Protein 5JK9 (pdb70)

B-factor: mean 48.53, std 20.27, range [18.03, 159.56]

Radius of gyration: 44.11 Å; Cα contacts (8 Å, |Δi|>4): 2422; chains: 6; bounding box: 104×106×129 Å

Nearest PDB structures (foldseek):
  5jk9-assembly3_C  TM=1.004E+00  e=1.461E-53  Homo sapiens
  5jk9-assembly2_B  TM=9.729E-01  e=3.404E-48  Homo sapiens
  5jkc-assembly1_A  TM=9.799E-01  e=1.280E-47  Homo sapiens
  5jke-assembly1_A  TM=9.687E-01  e=9.037E-47  Homo sapiens
  5b5k-assembly1_A  TM=9.329E-01  e=1.264E-35  Mus musculus

Structure (mmCIF, N/CA/C/O backbone):
data_5JK9
#
_entry.id   5JK9
#
_cell.length_a   64.936
_cell.length_b   75.067
_cell.length_c   108.885
_cell.angle_alpha   77.65
_cell.angle_beta   79.11
_cell.angle_gamma   70.66
#
_symmetry.space_group_name_H-M   'P 1'
#
loop_
_entity.id
_entity.type
_entity.pdbx_description
1 polymer 'Izumo sperm-egg fusion protein 1'
2 non-polymer 2-acetamido-2-deoxy-beta-D-glucopyranose
3 water water
#
loop_
_atom_site.group_PDB
_atom_site.id
_atom_site.type_symbol
_atom_site.label_atom_id
_atom_site.label_alt_id
_atom_site.label_comp_id
_atom_site.label_asym_id
_atom_site.label_entity_id
_atom_site.label_seq_id
_atom_site.pdbx_PDB_ins_code
_atom_site.Cartn_x
_atom_site.Cartn_y
_atom_site.Cartn_z
_atom_site.occupancy
_atom_site.B_iso_or_equiv
_atom_site.auth_seq_id
_atom_site.auth_comp_id
_atom_site.auth_asym_id
_atom_site.auth_atom_id
_atom_site.pdbx_PDB_model_num
ATOM 1 N N . ARG A 1 1 ? -2.427 16.991 -16.585 1.00 64.16 18 ARG A N 1
ATOM 2 C CA . ARG A 1 1 ? -3.641 16.363 -17.217 1.00 67.31 18 ARG A CA 1
ATOM 3 C C . ARG A 1 1 ? -3.621 14.819 -17.224 1.00 66.50 18 ARG A C 1
ATOM 4 O O . ARG A 1 1 ? -2.923 14.201 -18.042 1.00 62.90 18 ARG A O 1
ATOM 12 N N . SER A 1 2 ? -4.448 14.219 -16.364 1.00 53.49 19 SER A N 1
ATOM 13 C CA . SER A 1 2 ? -4.274 12.831 -15.942 1.00 51.53 19 SER A CA 1
ATOM 14 C C . SER A 1 2 ? -5.617 12.160 -15.796 1.00 39.18 19 SER A C 1
ATOM 15 O O . SER A 1 2 ? -6.534 12.761 -15.262 1.00 40.04 19 SER A O 1
ATOM 18 N N . PRO A 1 3 ? -5.737 10.911 -16.237 1.00 33.08 20 PRO A N 1
ATOM 19 C CA . PRO A 1 3 ? -7.052 10.287 -16.117 1.00 31.48 20 PRO A CA 1
ATOM 20 C C . PRO A 1 3 ? -7.504 10.070 -14.680 1.00 27.29 20 PRO A C 1
ATOM 21 O O . PRO A 1 3 ? -6.684 9.890 -13.783 1.00 26.52 20 PRO A O 1
ATOM 25 N N . TRP A 1 4 ? -8.812 10.094 -14.489 1.00 28.46 21 TRP A N 1
ATOM 26 C CA . TRP A 1 4 ? -9.428 9.631 -13.256 1.00 30.39 21 TRP A CA 1
ATOM 27 C C . TRP A 1 4 ? -9.229 8.123 -13.187 1.00 27.34 21 TRP A C 1
ATOM 28 O O . TRP A 1 4 ? -9.730 7.365 -14.036 1.00 26.70 21 TRP A O 1
ATOM 39 N N . CYS A 1 5 ? -8.498 7.719 -12.152 1.00 27.13 22 CYS A N 1
ATOM 40 C CA . CYS A 1 5 ? -7.995 6.356 -11.989 1.00 31.78 22 CYS A CA 1
ATOM 41 C C . CYS A 1 5 ? -9.050 5.253 -12.003 1.00 29.01 22 CYS A C 1
ATOM 42 O O . CYS A 1 5 ? -8.761 4.101 -12.347 1.00 28.92 22 CYS A O 1
ATOM 45 N N . VAL A 1 6 ? -10.291 5.623 -11.705 1.00 29.56 23 VAL A N 1
ATOM 46 C CA . VAL A 1 6 ? -11.420 4.695 -11.737 1.00 28.52 23 VAL A CA 1
ATOM 47 C C . VAL A 1 6 ? -11.632 4.036 -13.076 1.00 30.54 23 VAL A C 1
ATOM 48 O O . VAL A 1 6 ? -12.168 2.955 -13.115 1.00 27.77 23 VAL A O 1
ATOM 52 N N . ILE A 1 7 ? -11.204 4.669 -14.166 1.00 30.11 24 ILE A N 1
ATOM 53 C CA . ILE A 1 7 ? -11.268 4.022 -15.447 1.00 36.24 24 ILE A CA 1
ATOM 54 C C . ILE A 1 7 ? -10.315 2.817 -15.580 1.00 36.05 24 ILE A C 1
ATOM 55 O O . ILE A 1 7 ? -10.452 2.029 -16.505 1.00 31.37 24 ILE A O 1
ATOM 60 N N . CYS A 1 8 ? -9.344 2.684 -14.682 1.00 36.46 25 CYS A N 1
ATOM 61 C CA . CYS A 1 8 ? -8.514 1.480 -14.631 1.00 36.36 25 CYS A CA 1
ATOM 62 C C . CYS A 1 8 ? -9.215 0.317 -14.003 1.00 37.54 25 CYS A C 1
ATOM 63 O O . CYS A 1 8 ? -8.628 -0.745 -13.949 1.00 33.76 25 CYS A O 1
ATOM 66 N N . ASP A 1 9 ? -10.449 0.499 -13.514 1.00 35.24 26 ASP A N 1
ATOM 67 C CA . ASP A 1 9 ? -11.271 -0.614 -13.020 1.00 32.59 26 ASP A CA 1
ATOM 68 C C . ASP A 1 9 ? -12.255 -1.112 -14.074 1.00 33.80 26 ASP A C 1
ATOM 69 O O . ASP A 1 9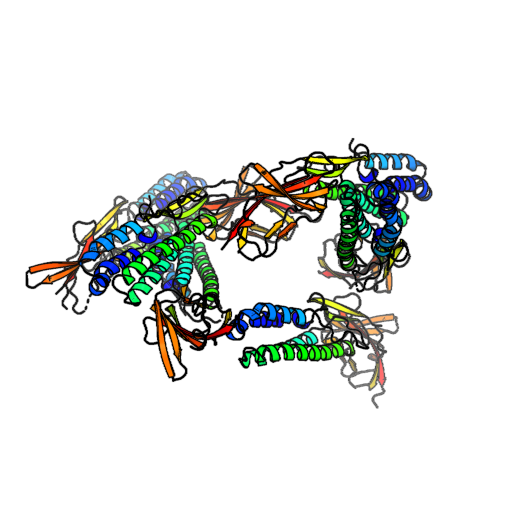 ? -13.081 -0.333 -14.564 1.00 32.12 26 ASP A O 1
ATOM 74 N N . PRO A 1 10 ? -12.202 -2.419 -14.410 1.00 35.10 27 PRO A N 1
ATOM 75 C CA . PRO A 1 10 ? -13.017 -2.882 -15.524 1.00 34.76 27 PRO A CA 1
ATOM 76 C C . PRO A 1 10 ? -14.515 -2.819 -15.278 1.00 33.90 27 PRO A C 1
ATOM 77 O O . PRO A 1 10 ? -15.281 -2.628 -16.211 1.00 32.70 27 PRO A O 1
ATOM 81 N N . SER A 1 11 ? -14.937 -3.032 -14.046 1.00 32.79 28 SER A N 1
ATOM 82 C CA . SER A 1 11 ? -16.356 -2.901 -13.730 1.00 34.31 28 SER A CA 1
ATOM 83 C C . SER A 1 11 ? -16.867 -1.484 -14.013 1.00 29.34 28 SER A C 1
ATOM 84 O O . SER A 1 11 ? -18.002 -1.325 -14.444 1.00 32.58 28 SER A O 1
ATOM 87 N N . VAL A 1 12 ? -16.041 -0.464 -13.758 1.00 29.27 29 VAL A N 1
ATOM 88 C CA . VAL A 1 12 ? -16.429 0.954 -14.029 1.00 29.17 29 VAL A CA 1
ATOM 89 C C . VAL A 1 12 ? -16.589 1.163 -15.514 1.00 29.00 29 VAL A C 1
ATOM 90 O O . VAL A 1 12 ? -17.598 1.721 -15.964 1.00 27.15 29 VAL A O 1
ATOM 94 N N . VAL A 1 13 ? -15.618 0.697 -16.301 1.00 30.49 30 VAL A N 1
ATOM 95 C CA . VAL A 1 13 ? -15.775 0.881 -17.772 1.00 29.68 30 VAL A CA 1
ATOM 96 C C . VAL A 1 13 ? -17.011 0.142 -18.284 1.00 28.78 30 VAL A C 1
ATOM 97 O O . VAL A 1 13 ? -17.756 0.684 -19.101 1.00 28.30 30 VAL A O 1
ATOM 101 N N . LEU A 1 14 ? -17.256 -1.067 -17.774 1.00 29.33 31 LEU A N 1
ATOM 102 C CA . LEU A 1 14 ? -18.489 -1.782 -18.136 1.00 32.98 31 LEU A CA 1
ATOM 103 C C . LEU A 1 14 ? -19.752 -1.010 -17.762 1.00 33.20 31 LEU A C 1
ATOM 104 O O . LEU A 1 14 ? -20.677 -0.920 -18.574 1.00 32.02 31 LEU A O 1
ATOM 109 N N . ALA A 1 15 ? -19.795 -0.442 -16.559 1.00 30.85 32 ALA A N 1
ATOM 110 C CA . ALA A 1 15 ? -21.003 0.264 -16.134 1.00 28.93 32 ALA A CA 1
ATOM 111 C C . ALA A 1 15 ? -21.155 1.506 -16.982 1.00 27.71 32 ALA A C 1
ATOM 112 O O . ALA A 1 15 ? -22.258 1.872 -17.339 1.00 27.14 32 ALA A O 1
ATOM 114 N N . LEU A 1 16 ? -20.050 2.162 -17.329 1.00 29.80 33 LEU A N 1
ATOM 115 C CA . LEU A 1 16 ? -20.169 3.330 -18.231 1.00 31.75 33 LEU A CA 1
ATOM 116 C C . LEU A 1 16 ? -20.667 2.951 -19.637 1.00 33.72 33 LEU A C 1
ATOM 117 O O . LEU A 1 16 ? -21.497 3.687 -20.231 1.00 26.58 33 LEU A O 1
ATOM 122 N N . LYS A 1 17 ? -20.220 1.796 -20.147 1.00 36.32 34 LYS A N 1
ATOM 123 C CA . LYS A 1 17 ? -20.637 1.375 -21.474 1.00 35.48 34 LYS A CA 1
ATOM 124 C C . LYS A 1 17 ? -22.077 0.993 -21.383 1.00 31.75 34 LYS A C 1
ATOM 125 O O . LYS A 1 17 ? -22.844 1.271 -22.307 1.00 30.10 34 LYS A O 1
ATOM 131 N N . SER A 1 18 ? -22.459 0.350 -20.284 1.00 30.48 35 SER A N 1
ATOM 132 C CA . SER A 1 18 ? -23.887 0.018 -20.092 1.00 33.08 35 SER A CA 1
ATOM 133 C C . SER A 1 18 ? -24.772 1.277 -20.001 1.00 34.52 35 SER A C 1
ATOM 134 O O . SER A 1 18 ? -25.879 1.320 -20.573 1.00 37.82 35 SER A O 1
ATOM 137 N N . LEU A 1 19 ? -24.275 2.329 -19.353 1.00 34.47 36 LEU A N 1
ATOM 138 C CA . LEU A 1 19 ? -25.035 3.594 -19.285 1.00 36.40 36 LEU A CA 1
ATOM 139 C C . LEU A 1 19 ? -25.377 4.064 -20.706 1.00 32.06 36 LEU A C 1
ATOM 140 O O . LEU A 1 19 ? -26.528 4.362 -21.032 1.00 31.81 36 LEU A O 1
ATOM 145 N N . GLU A 1 20 ? -24.365 4.064 -21.555 1.00 33.83 37 GLU A N 1
ATOM 146 C CA . GLU A 1 20 ? -24.507 4.490 -22.947 1.00 38.70 37 GLU A CA 1
ATOM 147 C C . GLU A 1 20 ? -25.446 3.672 -23.811 1.00 40.07 37 GLU A C 1
ATOM 148 O O . GLU A 1 20 ? -26.316 4.228 -24.467 1.00 44.81 37 GLU A O 1
ATOM 154 N N . LYS A 1 21 ? -25.244 2.355 -23.838 1.00 48.21 38 LYS A N 1
ATOM 155 C CA . LYS A 1 21 ? -26.031 1.475 -24.714 1.00 48.27 38 LYS A CA 1
ATOM 156 C C . LYS A 1 21 ? -27.385 1.094 -24.134 1.00 43.60 38 LYS A C 1
ATOM 157 O O . LYS A 1 21 ? -28.335 1.031 -24.880 1.00 46.97 38 LYS A O 1
ATOM 163 N N . ASP A 1 22 ? -27.454 0.789 -22.837 1.00 35.86 39 ASP A N 1
ATOM 164 C CA . ASP A 1 22 ? -28.692 0.336 -22.193 1.00 37.27 39 ASP A CA 1
ATOM 165 C C . ASP A 1 22 ? -29.527 1.435 -21.543 1.00 38.57 39 ASP A C 1
ATOM 166 O O . ASP A 1 22 ? -30.741 1.340 -21.566 1.00 35.35 39 ASP A O 1
ATOM 171 N N . TYR A 1 23 ? -28.916 2.438 -20.910 1.00 37.32 40 TYR A N 1
ATOM 172 C CA . TYR A 1 23 ? -29.720 3.430 -20.174 1.00 33.87 40 TYR A CA 1
ATOM 173 C C . TYR A 1 23 ? -30.168 4.597 -21.044 1.00 29.38 40 TYR A C 1
ATOM 174 O O . TYR A 1 23 ? -31.331 4.995 -21.011 1.00 33.03 40 TYR A O 1
ATOM 183 N N . LEU A 1 24 ? -29.254 5.165 -21.814 1.00 31.49 41 LEU A N 1
ATOM 184 C CA . LEU A 1 24 ? -29.613 6.337 -22.627 1.00 32.67 41 LEU A CA 1
ATOM 185 C C . LEU A 1 24 ? -30.853 6.226 -23.539 1.00 36.37 41 LEU A C 1
ATOM 186 O O . LEU A 1 24 ? -31.635 7.190 -23.609 1.00 37.95 41 LEU A O 1
ATOM 191 N N . PRO A 1 25 ? -31.067 5.069 -24.210 1.00 38.85 42 PRO A N 1
ATOM 192 C CA . PRO A 1 25 ? -32.236 5.014 -25.135 1.00 42.26 42 PRO A CA 1
ATOM 193 C C . PRO A 1 25 ? -33.618 5.372 -24.552 1.00 39.18 42 PRO A C 1
ATOM 194 O O . PRO A 1 25 ? -34.327 6.198 -25.117 1.00 52.80 42 PRO A O 1
ATOM 198 N N . GLY A 1 26 ? -33.995 4.775 -23.434 1.00 38.08 43 GLY A N 1
ATOM 199 C CA . GLY A 1 26 ? -35.241 5.148 -22.807 1.00 38.30 43 GLY A CA 1
ATOM 200 C C . GLY A 1 26 ? -35.192 6.312 -21.828 1.00 39.37 43 GLY A C 1
ATOM 201 O O . GLY A 1 26 ? -36.191 6.566 -21.165 1.00 41.55 43 GLY A O 1
ATOM 202 N N . HIS A 1 27 ? -34.053 6.991 -21.641 1.00 36.40 44 HIS A N 1
ATOM 203 C CA . HIS A 1 27 ? -33.971 7.994 -20.535 1.00 37.99 44 HIS A CA 1
ATOM 204 C C . HIS A 1 27 ? -33.437 9.376 -20.943 1.00 37.64 44 HIS A C 1
ATOM 205 O O . HIS A 1 27 ? -33.498 10.309 -20.154 1.00 41.80 44 HIS A O 1
ATOM 212 N N . LEU A 1 28 ? -32.939 9.502 -22.168 1.00 33.84 45 LEU A N 1
ATOM 213 C CA . LEU A 1 28 ? -32.496 10.763 -22.709 1.00 35.60 45 LEU A CA 1
ATOM 214 C C . LEU A 1 28 ? -32.857 10.796 -24.187 1.00 39.01 45 LEU A C 1
ATOM 215 O O . LEU A 1 28 ? -32.653 9.811 -24.888 1.00 38.69 45 LEU A O 1
ATOM 220 N N . ASP A 1 29 ? -33.351 11.923 -24.682 1.00 43.93 46 ASP A N 1
ATOM 221 C CA . ASP A 1 29 ? -33.551 12.083 -26.139 1.00 43.62 46 ASP A CA 1
ATOM 222 C C . ASP A 1 29 ? -32.289 11.711 -26.945 1.00 42.15 46 ASP A C 1
ATOM 223 O O . ASP A 1 29 ? -31.173 12.115 -26.604 1.00 34.96 46 ASP A O 1
ATOM 228 N N . ALA A 1 30 ? -32.483 10.949 -28.019 1.00 40.00 47 ALA A N 1
ATOM 229 C CA . ALA A 1 30 ? -31.405 10.517 -28.942 1.00 42.72 47 ALA A CA 1
ATOM 230 C C . ALA A 1 30 ? -30.424 11.609 -29.392 1.00 39.00 47 ALA A C 1
ATOM 231 O O . ALA A 1 30 ? -29.219 11.374 -29.492 1.00 39.37 47 ALA A O 1
ATOM 233 N N . LYS A 1 31 ? -30.942 12.797 -29.668 1.00 39.00 48 LYS A N 1
ATOM 234 C CA . LYS A 1 31 ? -30.097 13.894 -30.127 1.00 44.24 48 LYS A CA 1
ATOM 235 C C . LYS A 1 31 ? -29.056 14.361 -29.111 1.00 44.02 48 LYS A C 1
ATOM 236 O O . LYS A 1 31 ? -28.180 15.136 -29.463 1.00 34.52 48 LYS A O 1
ATOM 242 N N . HIS A 1 32 ? -29.177 13.944 -27.850 1.00 38.53 49 HIS A N 1
ATOM 243 C CA . HIS A 1 32 ? -28.151 14.262 -26.834 1.00 38.12 49 HIS A CA 1
ATOM 244 C C . HIS A 1 32 ? -27.185 13.140 -26.483 1.00 40.44 49 HIS A C 1
ATOM 245 O O . HIS A 1 32 ? -26.314 13.346 -25.655 1.00 36.20 49 HIS A O 1
ATOM 252 N N . HIS A 1 33 ? -27.344 11.957 -27.059 1.00 34.51 50 HIS A N 1
ATOM 253 C CA . HIS A 1 33 ? -26.579 10.807 -26.582 1.00 40.16 50 HIS A CA 1
ATOM 254 C C . HIS A 1 33 ? -25.095 11.024 -26.801 1.00 41.07 50 HIS A C 1
ATOM 255 O O . HIS A 1 33 ? -24.274 10.733 -25.930 1.00 39.06 50 HIS A O 1
ATOM 262 N N . LYS A 1 34 ? -24.749 11.505 -27.985 1.00 37.67 51 LYS A N 1
ATOM 263 C CA . LYS A 1 34 ? -23.350 11.648 -28.356 1.00 43.33 51 LYS A CA 1
ATOM 264 C C . LYS A 1 34 ? -22.720 12.653 -27.425 1.00 37.85 51 LYS A C 1
ATOM 265 O O . LYS A 1 34 ? -21.678 12.389 -26.857 1.00 33.89 51 LYS A O 1
ATOM 271 N N . ALA A 1 35 ? -23.354 13.813 -27.300 1.00 36.08 52 ALA A N 1
ATOM 272 C CA . ALA A 1 35 ? -22.794 14.881 -26.498 1.00 33.34 52 ALA A CA 1
ATOM 273 C C . ALA A 1 35 ? -22.695 14.503 -24.989 1.00 32.67 52 ALA A C 1
ATOM 274 O O . ALA A 1 35 ? -21.783 14.957 -24.272 1.00 34.93 52 ALA A O 1
ATOM 276 N N . MET A 1 36 ? -23.623 13.680 -24.511 1.00 31.64 53 MET A N 1
ATOM 277 C CA . MET A 1 36 ? -23.548 13.253 -23.131 1.00 32.77 53 MET A CA 1
ATOM 278 C C . MET A 1 36 ? -22.342 12.390 -22.917 1.00 29.51 53 MET A C 1
ATOM 279 O O . MET A 1 36 ? -21.622 12.593 -21.967 1.00 29.04 53 MET A O 1
ATOM 284 N N . MET A 1 37 ? -22.140 11.412 -23.789 1.00 32.73 54 MET A N 1
ATOM 285 C CA . MET A 1 37 ? -21.042 10.482 -23.600 1.00 34.09 54 MET A CA 1
ATOM 286 C C . MET A 1 37 ? -19.732 11.198 -23.766 1.00 32.83 54 MET A C 1
ATOM 287 O O . MET A 1 37 ? -18.804 10.895 -23.046 1.00 31.18 54 MET A O 1
ATOM 292 N N . GLU A 1 38 ? -19.668 12.186 -24.653 1.00 29.92 55 GLU A N 1
ATOM 293 C CA . GLU A 1 38 ? -18.472 13.021 -24.745 1.00 32.47 55 GLU A CA 1
ATOM 294 C C . GLU A 1 38 ? -18.211 13.737 -23.446 1.00 30.81 55 GLU A C 1
ATOM 295 O O . GLU A 1 38 ? -17.063 13.836 -22.998 1.00 31.54 55 GLU A O 1
ATOM 301 N N . ARG A 1 39 ? -19.271 14.244 -22.840 1.00 29.86 56 ARG A N 1
ATOM 302 C CA . ARG A 1 39 ? -19.108 14.958 -21.597 1.00 28.75 56 ARG A CA 1
ATOM 303 C C . ARG A 1 39 ? -18.700 14.008 -20.449 1.00 26.73 56 ARG A C 1
ATOM 304 O O . ARG A 1 39 ? -17.846 14.334 -19.636 1.00 28.07 56 ARG A O 1
ATOM 312 N N . VAL A 1 40 ? -19.276 12.814 -20.414 1.00 26.56 57 VAL A N 1
ATOM 313 C CA . VAL A 1 40 ? -18.829 11.797 -19.471 1.00 26.66 57 VAL A CA 1
ATOM 314 C C . VAL A 1 40 ? -17.358 11.451 -19.680 1.00 31.10 57 VAL A C 1
ATOM 315 O O . VAL A 1 40 ? -16.566 11.410 -18.726 1.00 31.20 57 VAL A O 1
ATOM 319 N N . GLU A 1 41 ? -16.982 11.181 -20.929 1.00 33.22 58 GLU A N 1
ATOM 320 C CA . GLU A 1 41 ? -15.583 10.857 -21.238 1.00 33.72 58 GLU A CA 1
ATOM 321 C C . GLU A 1 41 ? -14.635 11.980 -20.788 1.00 32.26 58 GLU A C 1
ATOM 322 O O . GLU A 1 41 ? -13.586 11.709 -20.167 1.00 30.86 58 GLU A O 1
ATOM 328 N N . ASN A 1 42 ? -14.973 13.227 -21.087 1.00 25.66 59 ASN A N 1
ATOM 329 C CA . ASN A 1 42 ? -14.164 14.345 -20.577 1.00 29.11 59 ASN A CA 1
ATOM 330 C C . ASN A 1 42 ? -14.027 14.429 -19.071 1.00 26.83 59 ASN A C 1
ATOM 331 O O . ASN A 1 42 ? -12.959 14.740 -18.555 1.00 28.17 59 ASN A O 1
ATOM 336 N N . ALA A 1 43 ? -15.093 14.098 -18.354 1.00 30.88 60 ALA A N 1
ATOM 337 C CA . ALA A 1 43 ? -15.014 14.033 -16.897 1.00 32.91 60 ALA A CA 1
ATOM 338 C C . ALA A 1 43 ? -14.003 12.960 -16.417 1.00 31.45 60 ALA A C 1
ATOM 339 O O . ALA A 1 43 ? -13.235 13.187 -15.500 1.00 31.83 60 ALA A O 1
ATOM 341 N N . VAL A 1 44 ? -14.008 11.810 -17.062 1.00 27.07 61 VAL A N 1
ATOM 342 C CA . VAL A 1 44 ? -13.147 10.722 -16.695 1.00 27.58 61 VAL A CA 1
ATOM 343 C C . VAL A 1 44 ? -11.723 10.894 -17.228 1.00 30.25 61 VAL A C 1
ATOM 344 O O . VAL A 1 44 ? -10.780 10.360 -16.653 1.00 30.57 61 VAL A O 1
ATOM 348 N N . LYS A 1 45 ? -11.543 11.631 -18.314 1.00 31.19 62 LYS A N 1
ATOM 349 C CA . LYS A 1 45 ? -10.188 11.824 -18.875 1.00 33.70 62 LYS A CA 1
ATOM 350 C C . LYS A 1 45 ? -9.323 12.811 -18.137 1.00 38.13 62 LYS A C 1
ATOM 351 O O . LYS A 1 45 ? -8.112 12.825 -18.364 1.00 34.48 62 LYS A O 1
ATOM 357 N N . ASP A 1 46 ? -9.902 13.676 -17.307 1.00 36.35 63 ASP A N 1
ATOM 358 C CA . ASP A 1 46 ? -9.051 14.557 -16.509 1.00 38.93 63 ASP A CA 1
ATOM 359 C C . ASP A 1 46 ? -9.459 14.612 -15.053 1.00 39.88 63 ASP A C 1
ATOM 360 O O . ASP A 1 46 ? -10.626 14.794 -14.756 1.00 50.75 63 ASP A O 1
ATOM 365 N N . PHE A 1 47 ? -8.471 14.469 -14.167 1.00 37.51 64 PHE A N 1
ATOM 366 C CA . PHE A 1 47 ? -8.664 14.482 -12.725 1.00 35.71 64 PHE A CA 1
ATOM 367 C C . PHE A 1 47 ? -7.751 15.536 -12.126 1.00 37.73 64 PHE A C 1
ATOM 368 O O . PHE A 1 47 ? -6.564 15.304 -11.979 1.00 39.17 64 PHE A O 1
ATOM 376 N N . GLN A 1 48 ? -8.311 16.692 -11.786 1.00 38.94 65 GLN A N 1
ATOM 377 C CA . GLN A 1 48 ? -7.515 17.839 -11.326 1.00 42.39 65 GLN A CA 1
ATOM 378 C C . GLN A 1 48 ? -7.611 18.075 -9.838 1.00 39.05 65 GLN A C 1
ATOM 379 O O . GLN A 1 48 ? -6.905 18.925 -9.311 1.00 43.70 65 GLN A O 1
ATOM 385 N N . GLU A 1 49 ? -8.454 17.311 -9.156 1.00 30.63 66 GLU A N 1
ATOM 386 C CA . GLU A 1 49 ? -8.829 17.644 -7.784 1.00 34.39 66 GLU A CA 1
ATOM 387 C C . GLU A 1 49 ? -7.634 17.723 -6.840 1.00 41.98 66 GLU A C 1
ATOM 388 O O . GLU A 1 49 ? -7.729 18.362 -5.794 1.00 41.21 66 GLU A O 1
ATOM 394 N N . LEU A 1 50 ? -6.524 17.064 -7.175 1.00 41.44 67 LEU A N 1
ATOM 395 C CA . LEU A 1 50 ? -5.372 17.042 -6.263 1.00 39.80 67 LEU A CA 1
ATOM 396 C C . LEU A 1 50 ? -4.155 17.723 -6.794 1.00 37.74 67 LEU A C 1
ATOM 397 O O . LEU A 1 50 ? -3.101 17.646 -6.171 1.00 33.98 67 LEU A O 1
ATOM 402 N N . SER A 1 51 ? -4.276 18.415 -7.913 1.00 36.70 68 SER A N 1
ATOM 403 C CA . SER A 1 51 ? -3.098 18.870 -8.587 1.00 46.46 68 SER A CA 1
ATOM 404 C C . SER A 1 51 ? -2.669 20.289 -8.167 1.00 50.15 68 SER A C 1
ATOM 405 O O . SER A 1 51 ? -1.755 20.832 -8.771 1.00 55.21 68 SER A O 1
ATOM 408 N N . LEU A 1 52 ? -3.301 20.873 -7.140 1.00 41.59 69 LEU A N 1
ATOM 409 C CA . LEU A 1 52 ? -2.817 22.099 -6.502 1.00 43.53 69 LEU A CA 1
ATOM 410 C C . LEU A 1 52 ? -2.533 21.898 -5.006 1.00 42.75 69 LEU A C 1
ATOM 411 O O . LEU A 1 52 ? -2.424 22.866 -4.263 1.00 41.32 69 LEU A O 1
ATOM 416 N N . ASN A 1 53 ? -2.440 20.644 -4.568 1.00 36.86 70 ASN A N 1
ATOM 417 C CA . ASN A 1 53 ? -2.195 20.334 -3.170 1.00 44.31 70 ASN A CA 1
ATOM 418 C C . ASN A 1 53 ? -0.731 20.520 -2.812 1.00 46.50 70 ASN A C 1
ATOM 419 O O . ASN A 1 53 ? 0.130 20.511 -3.695 1.00 48.16 70 ASN A O 1
ATOM 424 N N . GLU A 1 54 ? -0.458 20.731 -1.522 1.00 51.54 71 GLU A N 1
ATOM 425 C CA . GLU A 1 54 ? 0.933 20.815 -1.015 1.00 55.75 71 GLU A CA 1
ATOM 426 C C . GLU A 1 54 ? 1.739 19.559 -1.372 1.00 47.25 71 GLU A C 1
ATOM 427 O O . GLU A 1 54 ? 2.788 19.644 -1.991 1.00 44.12 71 GLU A O 1
ATOM 433 N N . ASP A 1 55 ? 1.219 18.392 -1.032 1.00 44.95 72 ASP A N 1
ATOM 434 C CA . ASP A 1 55 ? 1.748 17.147 -1.591 1.00 51.04 72 ASP A CA 1
ATOM 435 C C . ASP A 1 55 ? 1.240 16.952 -3.052 1.00 48.83 72 ASP A C 1
ATOM 436 O O . ASP A 1 55 ? 0.086 16.606 -3.268 1.00 46.96 72 ASP A O 1
ATOM 441 N N . ALA A 1 56 ? 2.095 17.171 -4.053 1.00 49.94 73 ALA A N 1
ATOM 442 C CA . ALA A 1 56 ? 1.719 16.885 -5.458 1.00 55.43 73 ALA A CA 1
ATOM 443 C C . ALA A 1 56 ? 0.960 15.524 -5.662 1.00 42.95 73 ALA A C 1
ATOM 444 O O . ALA A 1 56 ? 1.263 14.516 -5.022 1.00 38.57 73 ALA A O 1
ATOM 446 N N . TYR A 1 57 ? -0.078 15.537 -6.479 1.00 40.49 74 TYR A N 1
ATOM 447 C CA . TYR A 1 57 ? -0.711 14.309 -6.966 1.00 38.36 74 TYR A CA 1
ATOM 448 C C . TYR A 1 57 ? 0.291 13.500 -7.781 1.00 32.57 74 TYR A C 1
ATOM 449 O O . TYR A 1 57 ? 0.857 14.017 -8.722 1.00 35.93 74 TYR A O 1
ATOM 458 N N . MET A 1 58 ? 0.494 12.236 -7.423 1.00 32.94 75 MET A N 1
ATOM 459 C CA . MET A 1 58 ? 1.515 11.404 -8.049 1.00 34.23 75 MET A CA 1
ATOM 460 C C . MET A 1 58 ? 1.000 10.557 -9.181 1.00 32.12 75 MET A C 1
ATOM 461 O O . MET A 1 58 ? 1.778 10.004 -9.919 1.00 34.00 75 MET A O 1
ATOM 466 N N . GLY A 1 59 ? -0.304 10.435 -9.325 1.00 32.86 76 GLY A N 1
ATOM 467 C CA . GLY A 1 59 ? -0.851 9.599 -10.380 1.00 29.68 76 GLY A CA 1
ATOM 468 C C . GLY A 1 59 ? -0.781 8.109 -10.089 1.00 31.96 76 GLY A C 1
ATOM 469 O O . GLY A 1 59 ? -0.785 7.317 -11.026 1.00 34.16 76 GLY A O 1
ATOM 470 N N . VAL A 1 60 ? -0.736 7.719 -8.807 1.00 28.89 77 VAL A N 1
ATOM 471 C CA . VAL A 1 60 ? -0.721 6.310 -8.434 1.00 31.51 77 VAL A CA 1
ATOM 472 C C . VAL A 1 60 ? -1.659 6.001 -7.278 1.00 28.94 77 VAL A C 1
ATOM 473 O O . VAL A 1 60 ? -1.903 6.827 -6.424 1.00 29.69 77 VAL A O 1
ATOM 477 N N . VAL A 1 61 ? -2.182 4.794 -7.270 1.00 25.12 78 VAL A N 1
ATOM 478 C CA . VAL A 1 61 ? -3.015 4.315 -6.182 1.00 27.34 78 VAL A CA 1
ATOM 479 C C . VAL A 1 61 ? -2.702 2.859 -5.929 1.00 32.01 78 VAL A C 1
ATOM 480 O O . VAL A 1 61 ? -2.071 2.219 -6.756 1.00 27.01 78 VAL A O 1
ATOM 484 N N . ASP A 1 62 ? -3.187 2.323 -4.818 1.00 25.57 79 ASP A N 1
ATOM 485 C CA . ASP A 1 62 ? -3.097 0.879 -4.588 1.00 27.30 79 ASP A CA 1
ATOM 486 C C . ASP A 1 62 ? -4.439 0.275 -4.934 1.00 31.89 79 ASP A C 1
ATOM 487 O O . ASP A 1 62 ? -5.409 1.000 -5.195 1.00 26.76 79 ASP A O 1
ATOM 492 N N . GLU A 1 63 ? -4.492 -1.050 -4.991 1.00 27.90 80 GLU A N 1
ATOM 493 C CA . GLU A 1 63 ? -5.691 -1.727 -5.432 1.00 33.65 80 GLU A CA 1
ATOM 494 C C . GLU A 1 63 ? -6.813 -1.456 -4.459 1.00 34.19 80 GLU A C 1
ATOM 495 O O . GLU A 1 63 ? -7.962 -1.346 -4.898 1.00 29.57 80 GLU A O 1
ATOM 501 N N . ALA A 1 64 ? -6.481 -1.353 -3.168 1.00 29.56 81 ALA A N 1
ATOM 502 C CA . ALA A 1 64 ? -7.487 -1.092 -2.133 1.00 35.94 81 ALA A CA 1
ATOM 503 C C . ALA A 1 64 ? -8.190 0.247 -2.411 1.00 26.92 81 ALA A C 1
ATOM 504 O O . ALA A 1 64 ? -9.416 0.296 -2.419 1.00 32.68 81 ALA A O 1
ATOM 506 N N . THR A 1 65 ? -7.411 1.292 -2.655 1.00 27.81 82 THR A N 1
ATOM 507 C CA . THR A 1 65 ? -7.939 2.639 -2.957 1.00 29.06 82 THR A CA 1
ATOM 508 C C . THR A 1 65 ? -8.748 2.627 -4.235 1.00 28.83 82 THR A C 1
ATOM 509 O O . THR A 1 65 ? -9.849 3.176 -4.273 1.00 29.42 82 THR A O 1
ATOM 513 N N . LEU A 1 66 ? -8.257 1.937 -5.265 1.00 25.07 83 LEU A N 1
ATOM 514 C CA . LEU A 1 66 ? -8.997 1.851 -6.516 1.00 28.08 83 LEU A CA 1
ATOM 515 C C . LEU A 1 66 ? -10.362 1.208 -6.331 1.00 30.70 83 LEU A C 1
ATOM 516 O O . LEU A 1 66 ? -11.371 1.687 -6.877 1.00 30.02 83 LEU A O 1
ATOM 521 N N . GLN A 1 67 ? -10.371 0.108 -5.582 1.00 29.06 84 GLN A N 1
ATOM 522 C CA . GLN A 1 67 ? -11.590 -0.668 -5.339 1.00 32.69 84 GLN A CA 1
ATOM 523 C C . GLN A 1 67 ? -12.572 0.134 -4.546 1.00 27.33 84 GLN A C 1
ATOM 524 O O . GLN A 1 67 ? -13.767 0.074 -4.803 1.00 29.89 84 GLN A O 1
ATOM 530 N N . LYS A 1 68 ? -12.072 0.898 -3.593 1.00 26.76 85 LYS A N 1
ATOM 531 C CA . LYS A 1 68 ? -12.950 1.735 -2.794 1.00 32.13 85 LYS A CA 1
ATOM 532 C C . LYS A 1 68 ? -13.593 2.905 -3.603 1.00 30.37 85 LYS A C 1
ATOM 533 O O . LYS A 1 68 ? -14.804 3.156 -3.498 1.00 31.81 85 LYS A O 1
ATOM 539 N N . GLY A 1 69 ? -12.817 3.578 -4.447 1.00 24.80 86 GLY A N 1
ATOM 540 C CA . GLY A 1 69 ? -13.371 4.574 -5.344 1.00 25.11 86 GLY A CA 1
ATOM 541 C C . GLY A 1 69 ? -14.305 4.030 -6.383 1.00 27.78 86 GLY A C 1
ATOM 542 O O . GLY A 1 69 ? -15.298 4.676 -6.727 1.00 28.75 86 GLY A O 1
ATOM 543 N N . SER A 1 70 ? -13.980 2.848 -6.909 1.00 26.84 87 SER A N 1
ATOM 544 C CA . SER A 1 70 ? -14.792 2.265 -7.933 1.00 26.94 87 SER A CA 1
ATOM 545 C C . SER A 1 70 ? -16.112 1.854 -7.375 1.00 26.55 87 SER A C 1
ATOM 546 O O . SER A 1 70 ? -17.131 2.088 -7.993 1.00 31.34 87 SER A O 1
ATOM 549 N N . TRP A 1 71 ? -16.080 1.152 -6.252 1.00 28.73 88 TRP A N 1
ATOM 550 C CA . TRP A 1 71 ? -17.309 0.741 -5.583 1.00 30.50 88 TRP A CA 1
ATOM 551 C C . TRP A 1 71 ? -18.182 1.952 -5.243 1.00 27.47 88 TRP A C 1
ATOM 552 O O . TRP A 1 71 ? -19.374 1.937 -5.458 1.00 26.58 88 TRP A O 1
ATOM 563 N N . SER A 1 72 ? -17.588 3.004 -4.711 1.00 27.72 89 SER A N 1
ATOM 564 C CA . SER A 1 72 ? -18.355 4.230 -4.419 1.00 32.67 89 SER A CA 1
ATOM 565 C C . SER A 1 72 ? -19.018 4.846 -5.694 1.00 29.10 89 SER A C 1
ATOM 566 O O . SER A 1 72 ? -20.220 5.160 -5.701 1.00 27.46 89 SER A O 1
ATOM 569 N N . LEU A 1 73 ? -18.257 4.934 -6.788 1.00 28.17 90 LEU A N 1
ATOM 570 C CA . LEU A 1 73 ? -18.804 5.414 -8.081 1.00 26.14 90 LEU A CA 1
ATOM 571 C C . LEU A 1 73 ? -19.890 4.493 -8.622 1.00 28.31 90 LEU A C 1
ATOM 572 O O . LEU A 1 73 ? -20.967 4.952 -9.003 1.00 28.79 90 LEU A O 1
ATOM 577 N N . LEU A 1 74 ? -19.601 3.202 -8.700 1.00 25.03 91 LEU A N 1
ATOM 578 C CA . LEU A 1 74 ? -20.620 2.243 -9.170 1.00 28.41 91 LEU A CA 1
ATOM 579 C C . LEU A 1 74 ? -21.934 2.295 -8.373 1.00 27.01 91 LEU A C 1
ATOM 580 O O . LEU A 1 74 ? -23.011 2.185 -8.932 1.00 27.40 91 LEU A O 1
ATOM 585 N N . LYS A 1 75 ? -21.826 2.410 -7.061 1.00 27.36 92 LYS A N 1
ATOM 586 C CA . LYS A 1 75 ? -23.022 2.466 -6.225 1.00 28.16 92 LYS A CA 1
ATOM 587 C C . LYS A 1 75 ? -23.819 3.734 -6.536 1.00 25.26 92 LYS A C 1
ATOM 588 O O . LYS A 1 75 ? -25.042 3.682 -6.709 1.00 25.37 92 LYS A O 1
ATOM 594 N N . ASP A 1 76 ? -23.135 4.871 -6.649 1.00 27.45 93 ASP A N 1
ATOM 595 C CA . ASP A 1 76 ? -23.846 6.142 -6.940 1.00 30.66 93 ASP A CA 1
ATOM 596 C C . ASP A 1 76 ? -24.438 6.170 -8.335 1.00 26.94 93 ASP A C 1
ATOM 597 O O . ASP A 1 76 ? -25.542 6.691 -8.579 1.00 27.17 93 ASP A O 1
ATOM 602 N N . LEU A 1 77 ? -23.711 5.612 -9.279 1.00 25.76 94 LEU A N 1
ATOM 603 C CA . LEU A 1 77 ? -24.264 5.518 -10.634 1.00 24.03 94 LEU A CA 1
ATOM 604 C C . LEU A 1 77 ? -25.466 4.611 -10.660 1.00 24.16 94 LEU A C 1
ATOM 605 O O . LEU A 1 77 ? -26.475 4.876 -11.367 1.00 24.47 94 LEU A O 1
ATOM 610 N N . LYS A 1 78 ? -25.364 3.506 -9.923 1.00 26.33 95 LYS A N 1
ATOM 611 C CA . LYS A 1 78 ? -26.486 2.554 -9.892 1.00 27.05 95 LYS A CA 1
ATOM 612 C C . LYS A 1 78 ? -27.724 3.170 -9.238 1.00 24.24 95 LYS A C 1
ATOM 613 O O . LYS A 1 78 ? -28.869 2.830 -9.577 1.00 29.74 95 LYS A O 1
ATOM 619 N N . ARG A 1 79 ? -27.514 4.086 -8.306 1.00 25.81 96 ARG A N 1
ATOM 620 C CA . ARG A 1 79 ? -28.641 4.769 -7.664 1.00 29.08 96 ARG A CA 1
ATOM 621 C C . ARG A 1 79 ? -29.391 5.632 -8.689 1.00 29.78 96 ARG A C 1
ATOM 622 O O . ARG A 1 79 ? -30.627 5.664 -8.720 1.00 29.85 96 ARG A O 1
ATOM 630 N N . ILE A 1 80 ? -28.637 6.282 -9.572 1.00 29.95 97 ILE A N 1
ATOM 631 C CA . ILE A 1 80 ? -29.235 7.061 -10.648 1.00 27.59 97 ILE A CA 1
ATOM 632 C C . ILE A 1 80 ? -30.006 6.131 -11.575 1.00 29.10 97 ILE A C 1
ATOM 633 O O . ILE A 1 80 ? -31.187 6.378 -11.859 1.00 27.39 97 ILE A O 1
ATOM 638 N N . THR A 1 81 ? -29.365 5.057 -12.046 1.00 28.25 98 THR A N 1
ATOM 639 C CA . THR A 1 81 ? -30.036 4.201 -13.035 1.00 28.05 98 THR A CA 1
ATOM 640 C C . THR A 1 81 ? -31.233 3.430 -12.431 1.00 28.42 98 THR A C 1
ATOM 641 O O . THR A 1 81 ? -32.286 3.356 -13.058 1.00 30.32 98 THR A O 1
ATOM 645 N N . ASP A 1 82 ? -31.078 2.908 -11.217 1.00 29.47 99 ASP A N 1
ATOM 646 C CA . ASP A 1 82 ? -32.191 2.249 -10.514 1.00 32.70 99 ASP A CA 1
ATOM 647 C C . ASP A 1 82 ? -33.342 3.213 -10.313 1.00 36.56 99 ASP A C 1
ATOM 648 O O . ASP A 1 82 ? -34.481 2.789 -10.381 1.00 35.47 99 ASP A O 1
ATOM 653 N N . SER A 1 83 ? -33.055 4.506 -10.114 1.00 32.55 100 SER A N 1
ATOM 654 C CA . SER A 1 83 ? -34.135 5.478 -9.907 1.00 30.90 100 SER A CA 1
ATOM 655 C C . SER A 1 83 ? -34.987 5.702 -11.137 1.00 30.49 100 SER A C 1
ATOM 656 O O . SER A 1 83 ? -36.062 6.278 -11.020 1.00 28.41 100 SER A O 1
ATOM 659 N N . ASP A 1 84 ? -34.492 5.303 -12.311 1.00 32.52 101 ASP A N 1
ATOM 660 C CA . ASP A 1 84 ? -35.205 5.507 -13.556 1.00 32.20 101 ASP A CA 1
ATOM 661 C C . ASP A 1 84 ? -35.375 6.988 -13.957 1.00 33.24 101 ASP A C 1
ATOM 662 O O . ASP A 1 84 ? -36.177 7.313 -14.835 1.00 31.55 101 ASP A O 1
ATOM 667 N N . VAL A 1 85 ? -34.588 7.879 -13.356 1.00 32.35 102 VAL A N 1
ATOM 668 C CA . VAL A 1 85 ? -34.615 9.303 -13.687 1.00 27.82 102 VAL A CA 1
ATOM 669 C C . VAL A 1 85 ? -34.332 9.556 -15.194 1.00 29.06 102 VAL A C 1
ATOM 670 O O . VAL A 1 85 ? -33.561 8.807 -15.841 1.00 29.27 102 VAL A O 1
ATOM 674 N N . LYS A 1 86 ? -34.988 10.579 -15.750 1.00 29.09 103 LYS A N 1
ATOM 675 C CA . LYS A 1 86 ? -34.915 10.884 -17.177 1.00 31.43 103 LYS A CA 1
ATOM 676 C C . LYS A 1 86 ? -34.622 12.335 -17.452 1.00 27.75 103 LYS A C 1
ATOM 677 O O . LYS A 1 86 ? -34.852 13.206 -16.614 1.00 29.66 103 LYS A O 1
ATOM 683 N N . GLY A 1 87 ? -34.222 12.579 -18.688 1.00 28.62 104 GLY A N 1
ATOM 684 C CA . GLY A 1 87 ? -34.241 13.914 -19.262 1.00 30.78 104 GLY A CA 1
ATOM 685 C C . GLY A 1 87 ? -33.364 14.913 -18.533 1.00 32.04 104 GLY A C 1
ATOM 686 O O . GLY A 1 87 ? -32.289 14.558 -18.059 1.00 28.72 104 GLY A O 1
ATOM 687 N N . ASP A 1 88 ? -33.854 16.141 -18.396 1.00 31.72 105 ASP A N 1
ATOM 688 C CA . ASP A 1 88 ? -33.085 17.217 -17.795 1.00 31.46 105 ASP A CA 1
ATOM 689 C C . ASP A 1 88 ? -32.631 16.873 -16.383 1.00 33.48 105 ASP A C 1
ATOM 690 O O . ASP A 1 88 ? -31.502 17.144 -16.013 1.00 29.77 105 ASP A O 1
ATOM 695 N N . LEU A 1 89 ? -33.513 16.287 -15.597 1.00 27.29 106 LEU A N 1
ATOM 696 C CA . LEU A 1 89 ? -33.159 15.898 -14.260 1.00 27.80 106 LEU A CA 1
ATOM 697 C C . LEU A 1 89 ? -32.059 14.816 -14.246 1.00 29.10 106 LEU A C 1
ATOM 698 O O . LEU A 1 89 ? -31.159 14.842 -13.422 1.00 25.64 106 LEU A O 1
ATOM 703 N N . PHE A 1 90 ? -32.132 13.867 -15.155 1.00 28.65 107 PHE A N 1
ATOM 704 C CA . PHE A 1 90 ? -31.116 12.823 -15.252 1.00 27.16 107 PHE A CA 1
ATOM 705 C C . PHE A 1 90 ? -29.764 13.451 -15.540 1.00 27.64 107 PHE A C 1
ATOM 706 O O . PHE A 1 90 ? -28.787 13.118 -14.897 1.00 24.55 107 PHE A O 1
ATOM 714 N N . VAL A 1 91 ? -29.718 14.390 -16.471 1.00 24.17 108 VAL A N 1
ATOM 715 C CA . VAL A 1 91 ? -28.468 15.069 -16.813 1.00 27.69 108 VAL A CA 1
ATOM 716 C C . VAL A 1 91 ? -27.895 15.794 -15.569 1.00 26.40 108 VAL A C 1
ATOM 717 O O . VAL A 1 91 ? -26.721 15.632 -15.206 1.00 26.45 108 VAL A O 1
ATOM 721 N N . LYS A 1 92 ? -28.739 16.553 -14.894 1.00 25.07 109 LYS A N 1
ATOM 722 C CA . LYS A 1 92 ? -28.321 17.285 -13.701 1.00 27.95 109 LYS A CA 1
ATOM 723 C C . LYS A 1 92 ? -27.775 16.341 -12.627 1.00 27.61 109 LYS A C 1
ATOM 724 O O . LYS A 1 92 ? -26.706 16.593 -12.074 1.00 25.70 109 LYS A O 1
ATOM 730 N N . GLU A 1 93 ? -28.496 15.255 -12.345 1.00 25.29 110 GLU A N 1
ATOM 731 C CA . GLU A 1 93 ? -28.052 14.321 -11.317 1.00 23.76 110 GLU A CA 1
ATOM 732 C C . GLU A 1 93 ? -26.756 13.614 -11.715 1.00 23.66 110 GLU A C 1
ATOM 733 O O . GLU A 1 93 ? -25.916 13.367 -10.867 1.00 22.25 110 GLU A O 1
ATOM 739 N N . LEU A 1 94 ? -26.619 13.236 -12.983 1.00 23.59 111 LEU A N 1
ATOM 740 C CA . LEU A 1 94 ? -25.465 12.456 -13.395 1.00 23.39 111 LEU A CA 1
ATOM 741 C C . LEU A 1 94 ? -24.178 13.247 -13.166 1.00 24.18 111 LEU A C 1
ATOM 742 O O . LEU A 1 94 ? -23.207 12.734 -12.618 1.00 24.63 111 LEU A O 1
ATOM 747 N N . PHE A 1 95 ? -24.160 14.480 -13.666 1.00 23.13 112 PHE A N 1
ATOM 748 C CA . PHE A 1 95 ? -22.977 15.329 -13.580 1.00 23.36 112 PHE A CA 1
ATOM 749 C C . PHE A 1 95 ? -22.742 15.849 -12.196 1.00 27.43 112 PHE A C 1
ATOM 750 O O . PHE A 1 95 ? -21.577 15.965 -11.787 1.00 23.90 112 PHE A O 1
ATOM 758 N N . TRP A 1 96 ? -23.818 16.065 -11.429 1.00 24.52 113 TRP A N 1
ATOM 759 C CA . TRP A 1 96 ? -23.629 16.328 -10.009 1.00 28.48 113 TRP A CA 1
ATOM 760 C C . TRP A 1 96 ? -22.904 15.148 -9.309 1.00 24.21 113 TRP A C 1
ATOM 761 O O . TRP A 1 96 ? -21.916 15.318 -8.555 1.00 21.97 113 TRP A O 1
ATOM 772 N N . MET A 1 97 ? -23.376 13.943 -9.589 1.00 22.79 114 MET A N 1
ATOM 773 C CA . MET A 1 97 ? -22.806 12.749 -8.951 1.00 24.06 114 MET A CA 1
ATOM 774 C C . MET A 1 97 ? -21.330 12.572 -9.319 1.00 26.75 114 MET A C 1
ATOM 775 O O . MET A 1 97 ? -20.507 12.239 -8.465 1.00 24.52 114 MET A O 1
ATOM 780 N N . LEU A 1 98 ? -20.988 12.802 -10.583 1.00 27.09 115 LEU A N 1
ATOM 781 C CA . LEU A 1 98 ? -19.599 12.648 -11.011 1.00 27.97 115 LEU A CA 1
ATOM 782 C C . LEU A 1 98 ? -18.674 13.633 -10.313 1.00 24.89 115 LEU A C 1
ATOM 783 O O . LEU A 1 98 ? -17.547 13.267 -9.952 1.00 24.00 115 LEU A O 1
ATOM 788 N N . HIS A 1 99 ? -19.114 14.879 -10.154 1.00 25.87 116 HIS A N 1
ATOM 789 C CA . HIS A 1 99 ? -18.339 15.846 -9.364 1.00 30.70 116 HIS A CA 1
ATOM 790 C C . HIS A 1 99 ? -18.110 15.366 -7.939 1.00 29.52 116 HIS A C 1
ATOM 791 O O . HIS A 1 99 ? -17.003 15.467 -7.413 1.00 25.09 116 HIS A O 1
ATOM 798 N N . LEU A 1 100 ? -19.172 14.906 -7.308 1.00 24.43 117 LEU A N 1
ATOM 799 C CA . LEU A 1 100 ? -19.095 14.446 -5.942 1.00 28.18 117 LEU A CA 1
ATOM 800 C C . LEU A 1 100 ? -18.154 13.240 -5.830 1.00 29.66 117 LEU A C 1
ATOM 801 O O . LEU A 1 100 ? -17.345 13.169 -4.916 1.00 24.58 117 LEU A O 1
ATOM 806 N N . GLN A 1 101 ? -18.308 12.293 -6.752 1.00 24.68 118 GLN A N 1
ATOM 807 C CA . GLN A 1 101 ? -17.454 11.140 -6.788 1.00 24.38 118 GLN A CA 1
ATOM 808 C C . GLN A 1 101 ? -15.989 11.459 -7.056 1.00 26.80 118 GLN A C 1
ATOM 809 O O . GLN A 1 101 ? -15.116 10.859 -6.417 1.00 24.78 118 GLN A O 1
ATOM 815 N N . LYS A 1 102 ? -15.686 12.429 -7.917 1.00 27.13 119 LYS A N 1
ATOM 816 C CA . LYS A 1 102 ? -14.284 12.852 -8.020 1.00 26.17 119 LYS A CA 1
ATOM 817 C C . LYS A 1 102 ? -13.765 13.420 -6.690 1.00 29.56 119 LYS A C 1
ATOM 818 O O . LYS A 1 102 ? -12.622 13.117 -6.292 1.00 23.56 119 LYS A O 1
ATOM 824 N N . GLU A 1 103 ? -14.584 14.233 -6.005 1.00 29.45 120 GLU A N 1
ATOM 825 C CA . GLU A 1 103 ? -14.149 14.801 -4.715 1.00 32.84 120 GLU A CA 1
ATOM 826 C C . GLU A 1 103 ? -13.976 13.681 -3.676 1.00 31.57 120 GLU A C 1
ATOM 827 O O . GLU A 1 103 ? -13.026 13.710 -2.944 1.00 28.50 120 GLU A O 1
ATOM 833 N N . THR A 1 104 ? -14.877 12.699 -3.642 1.00 29.53 121 THR A N 1
ATOM 834 C CA . THR A 1 104 ? -14.763 11.523 -2.762 1.00 34.15 121 THR A CA 1
ATOM 835 C C . THR A 1 104 ? -13.486 10.728 -3.095 1.00 34.49 121 THR A C 1
ATOM 836 O O . THR A 1 104 ? -12.674 10.432 -2.217 1.00 33.39 121 THR A O 1
ATOM 840 N N . PHE A 1 105 ? -13.268 10.453 -4.371 1.00 30.14 122 PHE A N 1
ATOM 841 C CA . PHE A 1 105 ? -12.025 9.795 -4.789 1.00 30.23 122 PHE A CA 1
ATOM 842 C C . PHE A 1 105 ? -10.770 10.591 -4.401 1.00 28.67 122 PHE A C 1
ATOM 843 O O . PHE A 1 105 ? -9.782 9.997 -3.930 1.00 24.08 122 PHE A O 1
ATOM 851 N N . ALA A 1 106 ? -10.796 11.911 -4.576 1.00 26.44 123 ALA A N 1
ATOM 852 C CA . ALA A 1 106 ? -9.672 12.745 -4.163 1.00 29.57 123 ALA A CA 1
ATOM 853 C C . ALA A 1 106 ? -9.325 12.519 -2.692 1.00 34.67 123 ALA A C 1
ATOM 854 O O . ALA A 1 106 ? -8.156 12.421 -2.325 1.00 35.19 123 ALA A O 1
ATOM 856 N N . THR A 1 107 ? -10.346 12.364 -1.867 1.00 36.67 124 THR A N 1
ATOM 857 C CA . THR A 1 107 ? -10.114 12.160 -0.450 1.00 38.23 124 THR A CA 1
ATOM 858 C C . THR A 1 107 ? -9.424 10.829 -0.235 1.00 36.27 124 THR A C 1
ATOM 859 O O . THR A 1 107 ? -8.531 10.723 0.600 1.00 37.51 124 THR A O 1
ATOM 863 N N . TYR A 1 108 ? -9.882 9.806 -0.938 1.00 31.04 125 TYR A N 1
ATOM 864 C CA . TYR A 1 108 ? -9.254 8.499 -0.810 1.00 34.25 125 TYR A CA 1
ATOM 865 C C . TYR A 1 108 ? -7.798 8.513 -1.280 1.00 31.13 125 TYR A C 1
ATOM 866 O O . TYR A 1 108 ? -6.950 7.871 -0.656 1.00 32.12 125 TYR A O 1
ATOM 875 N N . VAL A 1 109 ? -7.496 9.266 -2.341 1.00 29.36 126 VAL A N 1
ATOM 876 C CA . VAL A 1 109 ? -6.136 9.286 -2.889 1.00 28.21 126 VAL A CA 1
ATOM 877 C C . VAL A 1 109 ? -5.230 10.082 -1.958 1.00 34.13 126 VAL A C 1
ATOM 878 O O . VAL A 1 109 ? -4.095 9.656 -1.709 1.00 28.86 126 VAL A O 1
ATOM 882 N N . ALA A 1 110 ? -5.708 11.226 -1.441 1.00 28.72 127 ALA A N 1
ATOM 883 C CA . ALA A 1 110 ? -4.865 12.040 -0.541 1.00 32.00 127 ALA A CA 1
ATOM 884 C C . ALA A 1 110 ? -4.465 11.251 0.687 1.00 29.34 127 ALA A C 1
ATOM 885 O O . ALA A 1 110 ? -3.327 11.328 1.133 1.00 39.26 127 ALA A O 1
ATOM 887 N N . ARG A 1 111 ? -5.413 10.486 1.199 1.00 32.67 128 ARG A N 1
ATOM 888 C CA . ARG A 1 111 ? -5.173 9.561 2.293 1.00 40.58 128 ARG A CA 1
ATOM 889 C C . ARG A 1 111 ? -4.212 8.389 1.972 1.00 41.79 128 ARG A C 1
ATOM 890 O O . ARG A 1 111 ? -3.370 8.018 2.812 1.00 39.04 128 ARG A O 1
ATOM 898 N N . PHE A 1 112 ? -4.367 7.780 0.801 1.00 32.50 129 PHE A N 1
ATOM 899 C CA . PHE A 1 112 ? -3.381 6.810 0.319 1.00 35.86 129 PHE A CA 1
ATOM 900 C C . PHE A 1 112 ? -1.994 7.438 0.291 1.00 30.19 129 PHE A C 1
ATOM 901 O O . PHE A 1 112 ? -1.030 6.892 0.834 1.00 34.30 129 PHE A O 1
ATOM 909 N N . GLN A 1 113 ? -1.887 8.610 -0.303 1.00 29.26 130 GLN A N 1
ATOM 910 C CA . GLN A 1 113 ? -0.592 9.313 -0.320 1.00 31.49 130 GLN A CA 1
ATOM 911 C C . GLN A 1 113 ? 0.013 9.655 1.040 1.00 40.44 130 GLN A C 1
ATOM 912 O O . GLN A 1 113 ? 1.238 9.656 1.188 1.00 35.98 130 GLN A O 1
ATOM 918 N N . LYS A 1 114 ? -0.837 9.977 2.004 1.00 38.56 131 LYS A N 1
ATOM 919 C CA . LYS A 1 114 ? -0.378 10.456 3.287 1.00 41.57 131 LYS A CA 1
ATOM 920 C C . LYS A 1 114 ? 0.024 9.262 4.152 1.00 36.35 131 LYS A C 1
ATOM 921 O O . LYS A 1 114 ? 0.981 9.356 4.894 1.00 32.03 131 LYS A O 1
ATOM 927 N N . GLU A 1 115 ? -0.696 8.150 4.036 1.00 32.59 132 GLU A N 1
ATOM 928 C CA . GLU A 1 115 ? -0.585 7.071 4.983 1.00 34.40 132 GLU A CA 1
ATOM 929 C C . GLU A 1 115 ? -0.092 5.771 4.436 1.00 36.70 132 GLU A C 1
ATOM 930 O O . GLU A 1 115 ? 0.472 5.004 5.191 1.00 33.17 132 GLU A O 1
ATOM 936 N N . ALA A 1 116 ? -0.401 5.446 3.184 1.00 32.54 133 ALA A N 1
ATOM 937 C CA . ALA A 1 116 ? -0.142 4.090 2.698 1.00 34.55 133 ALA A CA 1
ATOM 938 C C . ALA A 1 116 ? 0.928 3.998 1.604 1.00 27.64 133 ALA A C 1
ATOM 939 O O . ALA A 1 116 ? 1.421 2.913 1.338 1.00 33.26 133 ALA A O 1
ATOM 941 N N . TYR A 1 117 ? 1.316 5.117 1.017 1.00 24.43 134 TYR A N 1
ATOM 942 C CA . TYR A 1 117 ? 2.349 5.132 0.001 1.00 28.55 134 TYR A CA 1
ATOM 943 C C . TYR A 1 117 ? 3.717 5.098 0.695 1.00 27.77 134 TYR A C 1
ATOM 944 O O . TYR A 1 117 ? 3.989 5.919 1.557 1.00 23.34 134 TYR A O 1
ATOM 953 N N . CYS A 1 118 ? 4.521 4.097 0.370 1.00 26.40 135 CYS A N 1
ATOM 954 C CA . CYS A 1 118 ? 5.861 3.944 0.950 1.00 28.57 135 CYS A CA 1
ATOM 955 C C . CYS A 1 118 ? 5.965 4.344 2.430 1.00 27.49 135 CYS A C 1
ATOM 956 O O . CYS A 1 118 ? 6.694 5.262 2.764 1.00 27.52 135 CYS A O 1
ATOM 959 N N . PRO A 1 119 ? 5.203 3.686 3.313 1.00 24.44 136 PRO A N 1
ATOM 960 C CA . PRO A 1 119 ? 5.187 4.054 4.723 1.00 23.72 136 PRO A CA 1
ATOM 961 C C . PRO A 1 119 ? 6.431 3.624 5.536 1.00 22.27 136 PRO A C 1
ATOM 962 O O . PRO A 1 119 ? 6.571 4.008 6.681 1.00 24.47 136 PRO A O 1
ATOM 966 N N . ASN A 1 120 ? 7.306 2.815 4.972 1.00 23.56 137 ASN A N 1
ATOM 967 C CA . ASN A 1 120 ? 8.556 2.492 5.669 1.00 26.51 137 ASN A CA 1
ATOM 968 C C . ASN A 1 120 ? 9.433 3.715 5.958 1.00 25.84 137 ASN A C 1
ATOM 969 O O . ASN A 1 120 ? 9.426 4.675 5.198 1.00 23.03 137 ASN A O 1
ATOM 974 N N . LYS A 1 121 ? 10.175 3.664 7.052 1.00 25.80 138 LYS A N 1
ATOM 975 C CA . LYS A 1 121 ? 11.126 4.725 7.384 1.00 30.46 138 LYS A CA 1
ATOM 976 C C . LYS A 1 121 ? 12.561 4.301 7.122 1.00 27.84 138 LYS A C 1
ATOM 977 O O . LYS A 1 121 ? 13.438 5.132 7.156 1.00 27.24 138 LYS A O 1
ATOM 983 N N . CYS A 1 122 ? 12.799 3.015 6.914 1.00 25.17 139 CYS A N 1
ATOM 984 C CA . CYS A 1 122 ? 14.115 2.504 6.578 1.00 27.17 139 CYS A CA 1
ATOM 985 C C . CYS A 1 122 ? 13.901 1.262 5.760 1.00 26.50 139 CYS A C 1
ATOM 986 O O . CYS A 1 122 ? 12.754 0.786 5.629 1.00 23.77 139 CYS A O 1
ATOM 989 N N . GLY A 1 123 ? 14.983 0.748 5.188 1.00 23.87 140 GLY A N 1
ATOM 990 C CA . GLY A 1 123 ? 14.903 -0.476 4.409 1.00 21.07 140 GLY A CA 1
ATOM 991 C C . GLY A 1 123 ? 14.215 -0.282 3.076 1.00 23.53 140 GLY A C 1
ATOM 992 O O . GLY A 1 123 ? 14.091 0.844 2.592 1.00 24.66 140 GLY A O 1
ATOM 993 N N . VAL A 1 124 ? 13.846 -1.390 2.436 1.00 20.69 141 VAL A N 1
ATOM 994 C CA . VAL A 1 124 ? 13.226 -1.336 1.125 1.00 22.22 141 VAL A CA 1
ATOM 995 C C . VAL A 1 124 ? 11.902 -2.104 1.190 1.00 22.62 141 VAL A C 1
ATOM 996 O O . VAL A 1 124 ? 11.899 -3.295 1.483 1.00 20.79 141 VAL A O 1
ATOM 1000 N N . MET A 1 125 ? 10.803 -1.406 0.941 1.00 19.65 142 MET A N 1
ATOM 1001 C CA . MET A 1 125 ? 9.475 -2.006 0.979 1.00 22.11 142 MET A CA 1
ATOM 1002 C C . MET A 1 125 ? 9.026 -2.114 -0.447 1.00 22.09 142 MET A C 1
ATOM 1003 O O . MET A 1 125 ? 9.205 -1.203 -1.247 1.00 25.52 142 MET A O 1
ATOM 1008 N N . LEU A 1 126 ? 8.429 -3.235 -0.774 1.00 22.03 143 LEU A N 1
ATOM 1009 C CA . LEU A 1 126 ? 7.878 -3.390 -2.102 1.00 25.52 143 LEU A CA 1
ATOM 1010 C C . LEU A 1 126 ? 6.360 -3.275 -2.038 1.00 23.75 143 LEU A C 1
ATOM 1011 O O . LEU A 1 126 ? 5.687 -3.951 -1.225 1.00 21.99 143 LEU A O 1
ATOM 1016 N N . GLN A 1 127 ? 5.806 -2.468 -2.919 1.00 21.51 144 GLN A N 1
ATOM 1017 C CA . GLN A 1 127 ? 4.363 -2.339 -2.956 1.00 26.82 144 GLN A CA 1
ATOM 1018 C C . GLN A 1 127 ? 3.814 -2.170 -4.377 1.00 27.24 144 GLN A C 1
ATOM 1019 O O . GLN A 1 127 ? 4.327 -1.372 -5.166 1.00 26.29 144 GLN A O 1
ATOM 1025 N N . THR A 1 128 ? 2.752 -2.896 -4.677 1.00 25.68 145 THR A N 1
ATOM 1026 C CA . THR A 1 128 ? 2.114 -2.837 -5.969 1.00 32.71 145 THR A CA 1
ATOM 1027 C C . THR A 1 128 ? 1.313 -1.573 -6.090 1.00 26.83 145 THR A C 1
ATOM 1028 O O . THR A 1 128 ? 0.484 -1.286 -5.240 1.00 30.18 145 THR A O 1
ATOM 1032 N N . LEU A 1 129 ? 1.578 -0.827 -7.147 1.00 27.19 146 LEU A N 1
ATOM 1033 C CA . LEU A 1 129 ? 0.851 0.406 -7.437 1.00 28.50 146 LEU A CA 1
ATOM 1034 C C . LEU A 1 129 ? 0.193 0.283 -8.800 1.00 28.77 146 LEU A C 1
ATOM 1035 O O . LEU A 1 129 ? 0.662 -0.460 -9.661 1.00 32.16 146 LEU A O 1
ATOM 1040 N N . ILE A 1 130 ? -0.915 0.995 -8.977 1.00 27.52 147 ILE A N 1
ATOM 1041 C CA . ILE A 1 130 ? -1.554 1.168 -10.283 1.00 26.43 147 ILE A CA 1
ATOM 1042 C C . ILE A 1 130 ? -1.266 2.585 -10.707 1.00 27.04 147 ILE A C 1
ATOM 1043 O O . ILE A 1 130 ? -1.513 3.530 -9.940 1.00 26.12 147 ILE A O 1
ATOM 1048 N N . TRP A 1 131 ? -0.721 2.737 -11.908 1.00 25.82 148 TRP A N 1
ATOM 1049 C CA . TRP A 1 131 ? -0.372 4.053 -12.443 1.00 31.58 148 TRP A CA 1
ATOM 1050 C C . TRP A 1 131 ? -1.546 4.484 -13.277 1.00 32.05 148 TRP A C 1
ATOM 1051 O O . TRP A 1 131 ? -1.903 3.796 -14.202 1.00 32.52 148 TRP A O 1
ATOM 1062 N N . CYS A 1 132 ? -2.166 5.600 -12.905 1.00 32.73 149 CYS A N 1
ATOM 1063 C CA . CYS A 1 132 ? -3.406 6.038 -13.520 1.00 37.22 149 CYS A CA 1
ATOM 1064 C C . CYS A 1 132 ? -3.184 6.461 -14.986 1.00 37.08 149 CYS A C 1
ATOM 1065 O O . CYS A 1 132 ? -4.086 6.293 -15.777 1.00 37.09 149 CYS A O 1
ATOM 1068 N N . LYS A 1 133 ? -1.989 6.946 -15.353 1.00 39.72 150 LYS A N 1
ATOM 1069 C CA . LYS A 1 133 ? -1.739 7.407 -16.733 1.00 41.95 150 LYS A CA 1
ATOM 1070 C C . LYS A 1 133 ? -1.982 6.325 -17.763 1.00 44.26 150 LYS A C 1
ATOM 1071 O O . LYS A 1 133 ? -2.483 6.639 -18.832 1.00 39.99 150 LYS A O 1
ATOM 1077 N N . ASN A 1 134 ? -1.677 5.065 -17.434 1.00 35.17 151 ASN A N 1
ATOM 1078 C CA . ASN A 1 134 ? -1.805 3.977 -18.419 1.00 40.86 151 ASN A CA 1
ATOM 1079 C C . ASN A 1 134 ? -2.467 2.723 -17.879 1.00 38.25 151 ASN A C 1
ATOM 1080 O O . ASN A 1 134 ? -2.421 1.685 -18.520 1.00 35.10 151 ASN A O 1
ATOM 1085 N N . CYS A 1 135 ? -3.035 2.799 -16.676 1.00 37.52 152 CYS A N 1
ATOM 1086 C CA . CYS A 1 135 ? -3.540 1.616 -15.954 1.00 35.90 152 CYS A CA 1
ATOM 1087 C C . CYS A 1 135 ? -2.559 0.440 -15.777 1.00 30.78 152 CYS A C 1
ATOM 1088 O O . CYS A 1 135 ? -2.960 -0.690 -15.559 1.00 37.67 152 CYS A O 1
ATOM 1091 N N . LYS A 1 136 ? -1.268 0.720 -15.791 1.00 32.38 153 LYS A N 1
ATOM 1092 C CA . LYS A 1 136 ? -0.259 -0.307 -15.534 1.00 35.59 153 LYS A CA 1
ATOM 1093 C C . LYS A 1 136 ? -0.148 -0.605 -14.020 1.00 35.03 153 LYS A C 1
ATOM 1094 O O . LYS A 1 136 ? -0.014 0.316 -13.209 1.00 30.42 153 LYS A O 1
ATOM 1100 N N . LYS A 1 137 ? -0.178 -1.893 -13.674 1.00 31.55 154 LYS A N 1
ATOM 1101 C CA . LYS A 1 137 ? -0.056 -2.397 -12.316 1.00 36.16 154 LYS A CA 1
ATOM 1102 C C . LYS A 1 137 ? 1.337 -2.980 -12.147 1.00 44.80 154 LYS A C 1
ATOM 1103 O O . LYS A 1 137 ? 1.631 -3.962 -12.824 1.00 41.72 154 LYS A O 1
ATOM 1109 N N . GLU A 1 138 ? 2.182 -2.367 -11.296 1.00 40.11 155 GLU A N 1
ATOM 1110 C CA . GLU A 1 138 ? 3.588 -2.793 -11.081 1.00 39.56 155 GLU A CA 1
ATOM 1111 C C . GLU A 1 138 ? 4.024 -2.715 -9.619 1.00 35.51 155 GLU A C 1
ATOM 1112 O O . GLU A 1 138 ? 3.502 -1.921 -8.840 1.00 30.10 155 GLU A O 1
ATOM 1118 N N . VAL A 1 139 ? 5.078 -3.445 -9.305 1.00 26.34 156 VAL A N 1
ATOM 1119 C CA . VAL A 1 139 ? 5.666 -3.430 -7.996 1.00 29.15 156 VAL A CA 1
ATOM 1120 C C . VAL A 1 139 ? 6.618 -2.232 -7.943 1.00 30.21 156 VAL A C 1
ATOM 1121 O O . VAL A 1 139 ? 7.488 -2.135 -8.757 1.00 31.88 156 VAL A O 1
ATOM 1125 N N . HIS A 1 140 ? 6.379 -1.285 -7.039 1.00 28.93 157 HIS A N 1
ATOM 1126 C CA . HIS A 1 140 ? 7.271 -0.134 -6.819 1.00 30.74 157 HIS A CA 1
ATOM 1127 C C . HIS A 1 140 ? 8.151 -0.429 -5.599 1.00 30.91 157 HIS A C 1
ATOM 1128 O O . HIS A 1 140 ? 7.639 -0.929 -4.572 1.00 24.79 157 HIS A O 1
ATOM 1135 N N . ALA A 1 141 ? 9.445 -0.109 -5.700 1.00 25.69 158 ALA A N 1
ATOM 1136 C CA . ALA A 1 141 ? 10.400 -0.238 -4.585 1.00 26.02 158 ALA A CA 1
ATOM 1137 C C . ALA A 1 141 ? 10.460 1.075 -3.798 1.00 27.54 158 ALA A C 1
ATOM 1138 O O . ALA A 1 141 ? 10.763 2.116 -4.364 1.00 29.99 158 ALA A O 1
ATOM 1140 N N . CYS A 1 142 ? 10.147 1.013 -2.506 1.00 25.55 159 CYS A N 1
ATOM 1141 C CA . CYS A 1 142 ? 10.184 2.165 -1.612 1.00 24.51 159 CYS A CA 1
ATOM 1142 C C . CYS A 1 142 ? 11.536 2.113 -0.916 1.00 25.64 159 CYS A C 1
ATOM 1143 O O . CYS A 1 142 ? 11.677 1.478 0.121 1.00 20.76 159 CYS A O 1
ATOM 1146 N N . ARG A 1 143 ? 12.535 2.791 -1.494 1.00 23.69 160 ARG A N 1
ATOM 1147 C CA . ARG A 1 143 ? 13.955 2.698 -1.025 1.00 30.59 160 ARG A CA 1
ATOM 1148 C C . ARG A 1 143 ? 14.266 3.782 -0.017 1.00 28.36 160 ARG A C 1
ATOM 1149 O O . ARG A 1 143 ? 14.123 4.952 -0.333 1.00 33.50 160 ARG A O 1
ATOM 1157 N N . LYS A 1 144 ? 14.644 3.396 1.190 1.00 25.72 161 LYS A N 1
ATOM 1158 C CA . LYS A 1 144 ? 14.978 4.349 2.241 1.00 27.55 161 LYS A CA 1
ATOM 1159 C C . LYS A 1 144 ? 16.333 3.937 2.788 1.00 25.26 161 LYS A C 1
ATOM 1160 O O . LYS A 1 144 ? 16.833 2.878 2.461 1.00 23.94 161 LYS A O 1
ATOM 1166 N N . SER A 1 145 ? 16.874 4.739 3.691 1.00 27.61 162 SER A N 1
ATOM 1167 C CA . SER A 1 145 ? 18.098 4.409 4.391 1.00 25.12 162 SER A CA 1
ATOM 1168 C C . SER A 1 145 ? 18.121 2.984 4.919 1.00 26.36 162 SER A C 1
ATOM 1169 O O . SER A 1 145 ? 17.208 2.538 5.639 1.00 23.72 162 SER A O 1
ATOM 1172 N N . TYR A 1 146 ? 19.203 2.292 4.606 1.00 23.13 163 TYR A N 1
ATOM 1173 C CA . TYR A 1 146 ? 19.410 0.962 5.138 1.00 27.25 163 TYR A CA 1
ATOM 1174 C C . TYR A 1 146 ? 19.671 0.986 6.621 1.00 26.11 163 TYR A C 1
ATOM 1175 O O . TYR A 1 146 ? 19.632 -0.058 7.240 1.00 27.55 163 TYR A O 1
ATOM 1184 N N . ASP A 1 147 ? 19.940 2.155 7.209 1.00 25.77 164 ASP A N 1
ATOM 1185 C CA . ASP A 1 147 ? 20.144 2.244 8.682 1.00 27.34 164 ASP A CA 1
ATOM 1186 C C . ASP A 1 147 ? 18.831 2.368 9.455 1.00 27.67 164 ASP A C 1
ATOM 1187 O O . ASP A 1 147 ? 18.284 3.455 9.496 1.00 26.74 164 ASP A O 1
ATOM 1192 N N . CYS A 1 148 ? 18.411 1.293 10.132 1.00 30.46 165 CYS A N 1
ATOM 1193 C CA . CYS A 1 148 ? 17.181 1.257 10.949 1.00 32.60 165 CYS A CA 1
ATOM 1194 C C . CYS A 1 148 ? 17.363 1.645 12.436 1.00 36.82 165 CYS A C 1
ATOM 1195 O O . CYS A 1 148 ? 16.365 1.730 13.165 1.00 36.58 165 CYS A O 1
ATOM 1198 N N . GLY A 1 149 ? 18.614 1.913 12.856 1.00 27.56 166 GLY A N 1
ATOM 1199 C CA . GLY A 1 149 ? 18.959 2.318 14.222 1.00 26.63 166 GLY A CA 1
ATOM 1200 C C . GLY A 1 149 ? 19.313 1.068 15.012 1.00 28.89 166 GLY A C 1
ATOM 1201 O O . GLY A 1 149 ? 18.559 0.096 15.000 1.00 27.49 166 GLY A O 1
ATOM 1202 N N . GLU A 1 150 ? 20.450 1.082 15.698 1.00 23.80 167 GLU A N 1
ATOM 1203 C CA . GLU A 1 150 ? 20.922 -0.096 16.378 1.00 26.74 167 GLU A CA 1
ATOM 1204 C C . GLU A 1 150 ? 20.093 -0.318 17.648 1.00 25.51 167 GLU A C 1
ATOM 1205 O O . GLU A 1 150 ? 19.767 0.625 18.332 1.00 26.72 167 GLU A O 1
ATOM 1211 N N . ARG A 1 151 ? 19.766 -1.561 17.967 1.00 26.41 168 ARG A N 1
ATOM 1212 C CA . ARG A 1 151 ? 18.973 -1.859 19.172 1.00 28.03 168 ARG A CA 1
ATOM 1213 C C . ARG A 1 151 ? 19.922 -2.222 20.326 1.00 29.67 168 ARG A C 1
ATOM 1214 O O . ARG A 1 151 ? 20.722 -3.155 20.208 1.00 27.84 168 ARG A O 1
ATOM 1222 N N . ASN A 1 152 ? 19.853 -1.480 21.422 1.00 28.87 169 ASN A N 1
ATOM 1223 C CA . ASN A 1 152 ? 20.583 -1.799 22.643 1.00 33.34 169 ASN A CA 1
ATOM 1224 C C . ASN A 1 152 ? 19.708 -2.700 23.531 1.00 33.61 169 ASN A C 1
ATOM 1225 O O . ASN A 1 152 ? 18.687 -2.272 24.054 1.00 34.81 169 ASN A O 1
ATOM 1230 N N . VAL A 1 153 ? 20.105 -3.952 23.678 1.00 29.17 170 VAL A N 1
ATOM 1231 C CA . VAL A 1 153 ? 19.303 -4.927 24.375 1.00 31.12 170 VAL A CA 1
ATOM 1232 C C . VAL A 1 153 ? 20.141 -5.312 25.564 1.00 32.51 170 VAL A C 1
ATOM 1233 O O . VAL A 1 153 ? 21.244 -5.843 25.427 1.00 34.89 170 VAL A O 1
ATOM 1237 N N . GLU A 1 154 ? 19.645 -4.958 26.730 1.00 30.51 171 GLU A N 1
ATOM 1238 C CA . GLU A 1 154 ? 20.241 -5.388 27.995 1.00 40.53 171 GLU A CA 1
ATOM 1239 C C . GLU A 1 154 ? 19.367 -6.485 28.590 1.00 37.16 171 GLU A C 1
ATOM 1240 O O . GLU A 1 154 ? 18.194 -6.246 28.805 1.00 37.92 171 GLU A O 1
ATOM 1246 N N . VAL A 1 155 ? 19.946 -7.666 28.836 1.00 36.22 172 VAL A N 1
ATOM 1247 C CA . VAL A 1 155 ? 19.221 -8.816 29.360 1.00 34.75 172 VAL A CA 1
ATOM 1248 C C . VAL A 1 155 ? 19.886 -9.218 30.678 1.00 37.47 172 VAL A C 1
ATOM 1249 O O . VAL A 1 155 ? 21.067 -9.549 30.708 1.00 32.99 172 VAL A O 1
ATOM 1253 N N . PRO A 1 156 ? 19.133 -9.198 31.785 1.00 38.04 173 PRO A N 1
ATOM 1254 C CA . PRO A 1 156 ? 19.662 -9.831 33.008 1.00 41.04 173 PRO A CA 1
ATOM 1255 C C . PRO A 1 156 ? 20.031 -11.306 32.814 1.00 38.32 173 PRO A C 1
ATOM 1256 O O . PRO A 1 156 ? 19.327 -12.041 32.098 1.00 41.21 173 PRO A O 1
ATOM 1260 N N . GLN A 1 157 ? 21.131 -11.725 33.437 1.00 37.36 174 GLN A N 1
ATOM 1261 C CA . GLN A 1 157 ? 21.566 -13.121 33.355 1.00 42.39 174 GLN A CA 1
ATOM 1262 C C . GLN A 1 157 ? 20.425 -14.028 33.764 1.00 42.23 174 GLN A C 1
ATOM 1263 O O . GLN A 1 157 ? 19.623 -13.672 34.632 1.00 41.76 174 GLN A O 1
ATOM 1269 N N . MET A 1 158 ? 20.299 -15.140 33.051 1.00 45.02 175 MET A N 1
ATOM 1270 C CA . MET A 1 158 ? 19.233 -16.104 33.263 1.00 50.23 175 MET A CA 1
ATOM 1271 C C . MET A 1 158 ? 17.822 -15.674 32.822 1.00 48.77 175 MET A C 1
ATOM 1272 O O . MET A 1 158 ? 16.918 -16.509 32.854 1.00 53.20 175 MET A O 1
ATOM 1277 N N . GLU A 1 159 ? 17.614 -14.440 32.353 1.00 45.61 176 GLU A N 1
ATOM 1278 C CA . GLU A 1 159 ? 16.313 -14.087 31.771 1.00 43.77 176 GLU A CA 1
ATOM 1279 C C . GLU A 1 159 ? 16.290 -14.421 30.275 1.00 45.14 176 GLU A C 1
ATOM 1280 O O . GLU A 1 159 ? 17.280 -14.925 29.723 1.00 48.58 176 GLU A O 1
ATOM 1286 N N . ASP A 1 160 ? 15.144 -14.208 29.636 1.00 43.10 177 ASP A N 1
ATOM 1287 C CA . ASP A 1 160 ? 14.965 -14.521 28.213 1.00 51.54 177 ASP A CA 1
ATOM 1288 C C . ASP A 1 160 ? 15.384 -13.372 27.266 1.00 36.81 177 ASP A C 1
ATOM 1289 O O . ASP A 1 160 ? 15.001 -12.239 27.474 1.00 44.87 177 ASP A O 1
ATOM 1294 N N . MET A 1 161 ? 16.177 -13.672 26.239 1.00 34.32 178 MET A N 1
ATOM 1295 C CA . MET A 1 161 ? 16.553 -12.667 25.217 1.00 39.33 178 MET A CA 1
ATOM 1296 C C . MET A 1 161 ? 15.511 -12.762 24.103 1.00 42.34 178 MET A C 1
ATOM 1297 O O . MET A 1 161 ? 15.283 -13.844 23.581 1.00 41.00 178 MET A O 1
ATOM 1302 N N . ILE A 1 162 ? 14.859 -11.646 23.766 1.00 43.53 179 ILE A N 1
ATOM 1303 C CA . ILE A 1 162 ? 14.039 -11.549 22.551 1.00 42.90 179 ILE A CA 1
ATOM 1304 C C . ILE A 1 162 ? 14.624 -10.477 21.641 1.00 35.59 179 ILE A C 1
ATOM 1305 O O . ILE A 1 162 ? 14.704 -9.310 22.003 1.00 33.00 179 ILE A O 1
ATOM 1310 N N . LEU A 1 163 ? 15.048 -10.864 20.456 1.00 31.35 180 LEU A N 1
ATOM 1311 C CA . LEU A 1 163 ? 15.517 -9.881 19.486 1.00 26.94 180 LEU A CA 1
ATOM 1312 C C . LEU A 1 163 ? 14.412 -9.763 18.438 1.00 26.68 180 LEU A C 1
ATOM 1313 O O . LEU A 1 163 ? 14.079 -10.735 17.778 1.00 25.42 180 LEU A O 1
ATOM 1318 N N . ASP A 1 164 ? 13.823 -8.580 18.300 1.00 24.69 181 ASP A N 1
ATOM 1319 C CA . ASP A 1 164 ? 12.671 -8.401 17.407 1.00 26.22 181 ASP A CA 1
ATOM 1320 C C . ASP A 1 164 ? 13.045 -7.592 16.154 1.00 22.28 181 ASP A C 1
ATOM 1321 O O . ASP A 1 164 ? 13.375 -6.425 16.247 1.00 24.96 181 ASP A O 1
ATOM 1326 N N . CYS A 1 165 ? 12.973 -8.245 14.992 1.00 20.48 182 CYS A N 1
ATOM 1327 C CA . CYS A 1 165 ? 13.354 -7.666 13.728 1.00 22.98 182 CYS A CA 1
ATOM 1328 C C . CYS A 1 165 ? 12.164 -7.116 12.982 1.00 22.62 182 CYS A C 1
ATOM 1329 O O . CYS A 1 165 ? 12.316 -6.576 11.883 1.00 23.36 182 CYS A O 1
ATOM 1332 N N . GLU A 1 166 ? 10.981 -7.219 13.553 1.00 23.96 183 GLU A N 1
ATOM 1333 C CA . GLU A 1 166 ? 9.795 -6.808 12.832 1.00 25.71 183 GLU A CA 1
ATOM 1334 C C . GLU A 1 166 ? 9.633 -5.308 12.831 1.00 24.64 183 GLU A C 1
ATOM 1335 O O . GLU A 1 166 ? 9.742 -4.679 13.876 1.00 29.45 183 GLU A O 1
ATOM 1341 N N . LEU A 1 167 ? 9.329 -4.756 11.654 1.00 20.48 184 LEU A N 1
ATOM 1342 C CA . LEU A 1 167 ? 8.909 -3.363 11.510 1.00 22.09 184 LEU A CA 1
ATOM 1343 C C . LEU A 1 167 ? 7.440 -3.365 11.148 1.00 22.46 184 LEU A C 1
ATOM 1344 O O . LEU A 1 167 ? 6.935 -4.360 10.620 1.00 22.78 184 LEU A O 1
ATOM 1349 N N . ASN A 1 168 ? 6.760 -2.257 11.435 1.00 24.12 185 ASN A N 1
ATOM 1350 C CA . ASN A 1 168 ? 5.305 -2.118 11.215 1.00 29.25 185 ASN A CA 1
ATOM 1351 C C . ASN A 1 168 ? 4.829 -2.363 9.813 1.00 33.19 185 ASN A C 1
ATOM 1352 O O . ASN A 1 168 ? 3.720 -2.844 9.619 1.00 24.18 185 ASN A O 1
ATOM 1357 N N . TRP A 1 169 ? 5.669 -2.033 8.834 1.00 24.02 186 TRP A N 1
ATOM 1358 C CA . TRP A 1 169 ? 5.306 -2.205 7.425 1.00 22.16 186 TRP A CA 1
ATOM 1359 C C . TRP A 1 169 ? 5.623 -3.564 6.830 1.00 20.90 186 TRP A C 1
ATOM 1360 O O . TRP A 1 169 ? 5.222 -3.841 5.713 1.00 21.05 186 TRP A O 1
ATOM 1371 N N . HIS A 1 170 ? 6.335 -4.420 7.549 1.00 20.15 187 HIS A N 1
ATOM 1372 C CA . HIS A 1 170 ? 6.668 -5.714 6.985 1.00 22.12 187 HIS A CA 1
ATOM 1373 C C . HIS A 1 170 ? 5.441 -6.555 6.596 1.00 22.41 187 HIS A C 1
ATOM 1374 O O . HIS A 1 170 ? 5.438 -7.166 5.535 1.00 22.84 187 HIS A O 1
ATOM 1381 N N . GLN A 1 171 ? 4.424 -6.604 7.451 1.00 24.88 188 GLN A N 1
ATOM 1382 C CA . GLN A 1 171 ? 3.214 -7.352 7.090 1.00 31.01 188 GLN A CA 1
ATOM 1383 C C . GLN A 1 171 ? 2.603 -6.863 5.789 1.00 28.35 188 GLN A C 1
ATOM 1384 O O . GLN A 1 171 ? 1.945 -7.625 5.146 1.00 35.00 188 GLN A O 1
ATOM 1390 N N . ALA A 1 172 ? 2.860 -5.633 5.359 1.00 29.22 189 ALA A N 1
ATOM 1391 C CA . ALA A 1 172 ? 2.228 -5.133 4.150 1.00 30.68 189 ALA A CA 1
ATOM 1392 C C . ALA A 1 172 ? 3.137 -5.249 2.939 1.00 28.87 189 ALA A C 1
ATOM 1393 O O . ALA A 1 172 ? 2.679 -5.152 1.808 1.00 29.57 189 ALA A O 1
ATOM 1395 N N . SER A 1 173 ? 4.430 -5.427 3.151 1.00 28.36 190 SER A N 1
ATOM 1396 C CA . SER A 1 173 ? 5.350 -5.496 2.028 1.00 22.72 190 SER A CA 1
ATOM 1397 C C . SER A 1 173 ? 5.155 -6.751 1.184 1.00 22.98 190 SER A C 1
ATOM 1398 O O . SER A 1 173 ? 4.898 -7.842 1.669 1.00 26.35 190 SER A O 1
ATOM 1401 N N . GLU A 1 174 ? 5.400 -6.582 -0.090 1.00 22.41 191 GLU A N 1
ATOM 1402 C CA . GLU A 1 174 ? 5.476 -7.682 -1.028 1.00 26.28 191 GLU A CA 1
ATOM 1403 C C . GLU A 1 174 ? 6.897 -8.180 -1.124 1.00 26.80 191 GLU A C 1
ATOM 1404 O O . GLU A 1 174 ? 7.827 -7.536 -0.630 1.00 25.08 191 GLU A O 1
ATOM 1410 N N . GLY A 1 175 ? 7.024 -9.330 -1.770 1.00 24.03 192 GLY A N 1
ATOM 1411 C CA . GLY A 1 175 ? 8.276 -9.952 -2.095 1.00 25.15 192 GLY A CA 1
ATOM 1412 C C . GLY A 1 175 ? 9.166 -10.404 -0.951 1.00 23.75 192 GLY A C 1
ATOM 1413 O O . GLY A 1 175 ? 10.306 -10.777 -1.198 1.00 24.72 192 GLY A O 1
ATOM 1414 N N . LEU A 1 176 ? 8.689 -10.404 0.283 1.00 21.72 193 LEU A N 1
ATOM 1415 C CA . LEU A 1 176 ? 9.551 -10.871 1.383 1.00 23.82 193 LEU A CA 1
ATOM 1416 C C . LEU A 1 176 ? 9.805 -12.382 1.356 1.00 27.81 193 LEU A C 1
ATOM 1417 O O . LEU A 1 176 ? 9.001 -13.149 0.803 1.00 27.18 193 LEU A O 1
ATOM 1422 N N . THR A 1 177 ? 10.933 -12.795 1.937 1.00 23.69 194 THR A N 1
ATOM 1423 C CA . THR A 1 177 ? 11.246 -14.195 2.126 1.00 22.12 194 THR A CA 1
ATOM 1424 C C . THR A 1 177 ? 11.438 -14.416 3.627 1.00 25.21 194 THR A C 1
ATOM 1425 O O . THR A 1 177 ? 10.466 -14.324 4.393 1.00 24.87 194 THR A O 1
ATOM 1429 N N . ASP A 1 178 ? 12.664 -14.661 4.072 1.00 23.48 195 ASP A N 1
ATOM 1430 C CA . ASP A 1 178 ? 12.910 -15.064 5.440 1.00 25.07 195 ASP A CA 1
ATOM 1431 C C . ASP A 1 178 ? 13.623 -14.009 6.245 1.00 24.40 195 ASP A C 1
ATOM 1432 O O . ASP A 1 178 ? 14.310 -13.165 5.683 1.00 20.89 195 ASP A O 1
ATOM 1437 N N . TYR A 1 179 ? 13.465 -14.105 7.566 1.00 22.36 196 TYR A N 1
ATOM 1438 C CA . TYR A 1 179 ? 14.304 -13.381 8.526 1.00 26.19 196 TYR A CA 1
ATOM 1439 C C . TYR A 1 179 ? 15.476 -14.285 8.874 1.00 23.53 196 TYR A C 1
ATOM 1440 O O . TYR A 1 179 ? 15.253 -15.408 9.288 1.00 25.22 196 TYR A O 1
ATOM 1449 N N . SER A 1 180 ? 16.705 -13.807 8.666 1.00 22.16 197 SER A N 1
ATOM 1450 C CA . SER A 1 180 ? 17.910 -14.534 9.039 1.00 22.61 197 SER A CA 1
ATOM 1451 C C . SER A 1 180 ? 18.556 -13.788 10.167 1.00 23.35 197 SER A C 1
ATOM 1452 O O . SER A 1 180 ? 18.672 -12.566 10.105 1.00 22.37 197 SER A O 1
ATOM 1455 N N . PHE A 1 181 ? 18.988 -14.508 11.189 1.00 23.90 198 PHE A N 1
ATOM 1456 C CA . PHE A 1 181 ? 19.750 -13.904 12.279 1.00 23.83 198 PHE A CA 1
ATOM 1457 C C . PHE A 1 181 ? 21.157 -14.481 12.269 1.00 25.42 198 PHE A C 1
ATOM 1458 O O . PHE A 1 181 ? 21.339 -15.704 12.263 1.00 25.41 198 PHE A O 1
ATOM 1466 N N . TYR A 1 182 ? 22.121 -13.572 12.289 1.00 23.27 199 TYR A N 1
ATOM 1467 C CA . TYR A 1 182 ? 23.546 -13.867 12.324 1.00 28.44 199 TYR A CA 1
ATOM 1468 C C . TYR A 1 182 ? 24.122 -13.357 13.650 1.00 25.84 199 TYR A C 1
ATOM 1469 O O . TYR A 1 182 ? 23.704 -12.294 14.156 1.00 23.88 199 TYR A O 1
ATOM 1478 N N . ARG A 1 183 ? 25.046 -14.123 14.215 1.00 25.59 200 ARG A N 1
ATOM 1479 C CA . ARG A 1 183 ? 25.897 -13.614 15.286 1.00 26.41 200 ARG A CA 1
ATOM 1480 C C . ARG A 1 183 ? 27.154 -13.161 14.614 1.00 27.32 200 ARG A C 1
ATOM 1481 O O . ARG A 1 183 ? 27.689 -13.856 13.751 1.00 28.42 200 ARG A O 1
ATOM 1489 N N . VAL A 1 184 ? 27.602 -11.978 14.995 1.00 25.69 201 VAL A N 1
ATOM 1490 C CA . VAL A 1 184 ? 28.706 -11.305 14.342 1.00 27.39 201 VAL A CA 1
ATOM 1491 C C . VAL A 1 184 ? 29.844 -11.296 15.349 1.00 30.95 201 VAL A C 1
ATOM 1492 O O . VAL A 1 184 ? 29.820 -10.543 16.320 1.00 28.91 201 VAL A O 1
ATOM 1496 N N . TRP A 1 185 ? 30.838 -12.127 15.089 1.00 26.54 202 TRP A N 1
ATOM 1497 C CA . TRP A 1 185 ? 31.927 -12.340 16.019 1.00 31.71 202 TRP A CA 1
ATOM 1498 C C . TRP A 1 185 ? 33.058 -11.336 15.855 1.00 31.18 202 TRP A C 1
ATOM 1499 O O . TRP A 1 185 ? 33.328 -10.831 14.768 1.00 32.06 202 TRP A O 1
ATOM 1510 N N . GLY A 1 186 ? 33.710 -11.055 16.975 1.00 33.25 203 GLY A N 1
ATOM 1511 C CA . GLY A 1 186 ? 34.827 -10.139 17.034 1.00 33.68 203 GLY A CA 1
ATOM 1512 C C . GLY A 1 186 ? 36.026 -10.542 16.188 1.00 36.42 203 GLY A C 1
ATOM 1513 O O . GLY A 1 186 ? 36.822 -9.695 15.852 1.00 37.59 203 GLY A O 1
ATOM 1514 N N . ASN A 1 187 ? 36.140 -11.808 15.793 1.00 36.35 204 ASN A N 1
ATOM 1515 C CA . ASN A 1 187 ? 37.231 -12.208 14.877 1.00 39.62 204 ASN A CA 1
ATOM 1516 C C . ASN A 1 187 ? 36.881 -12.138 13.381 1.00 35.26 204 ASN A C 1
ATOM 1517 O O . ASN A 1 187 ? 37.485 -12.850 12.585 1.00 35.44 204 ASN A O 1
ATOM 1522 N N . ASN A 1 188 ? 35.874 -11.341 13.016 1.00 35.66 205 ASN A N 1
ATOM 1523 C CA . ASN A 1 188 ? 35.496 -11.113 11.618 1.00 37.44 205 ASN A CA 1
ATOM 1524 C C . ASN A 1 188 ? 34.921 -12.328 10.887 1.00 37.09 205 ASN A C 1
ATOM 1525 O O . ASN A 1 188 ? 35.077 -12.474 9.680 1.00 47.46 205 ASN A O 1
ATOM 1530 N N . THR A 1 189 ? 34.246 -13.180 11.637 1.00 32.22 206 THR A N 1
ATOM 1531 C CA . THR A 1 189 ? 33.416 -14.221 11.084 1.00 30.87 206 THR A CA 1
ATOM 1532 C C . THR A 1 189 ? 32.006 -14.025 11.674 1.00 30.45 206 THR A C 1
ATOM 1533 O O . THR A 1 189 ? 31.834 -13.247 12.624 1.00 29.23 206 THR A O 1
ATOM 1537 N N . GLU A 1 190 ? 31.048 -14.759 11.102 1.00 28.53 207 GLU A N 1
ATOM 1538 C CA . GLU A 1 190 ? 29.621 -14.716 11.415 1.00 29.90 207 GLU A CA 1
ATOM 1539 C C . GLU A 1 190 ? 29.094 -16.127 11.374 1.00 28.90 207 GLU A C 1
ATOM 1540 O O . GLU A 1 190 ? 29.585 -16.951 10.609 1.00 31.53 207 GLU A O 1
ATOM 1546 N N . THR A 1 191 ? 28.059 -16.363 12.151 1.00 28.15 208 THR A N 1
ATOM 1547 C CA . THR A 1 191 ? 27.353 -17.617 12.177 1.00 33.42 208 THR A CA 1
ATOM 1548 C C . THR A 1 191 ? 25.877 -17.323 11.996 1.00 29.78 208 THR A C 1
ATOM 1549 O O . THR A 1 191 ? 25.294 -16.541 12.752 1.00 26.88 208 THR A O 1
ATOM 1553 N N . LEU A 1 192 ? 25.274 -18.007 11.030 1.00 30.50 209 LEU A N 1
ATOM 1554 C CA . LEU A 1 192 ? 23.835 -18.010 10.858 1.00 30.09 209 LEU A CA 1
ATOM 1555 C C . LEU A 1 192 ? 23.198 -18.826 12.005 1.00 31.98 209 LEU A C 1
ATOM 1556 O O . LEU A 1 192 ? 23.412 -20.021 12.116 1.00 31.27 209 LEU A O 1
ATOM 1561 N N . VAL A 1 193 ? 22.444 -18.194 12.894 1.00 32.95 210 VAL A N 1
ATOM 1562 C CA . VAL A 1 193 ? 21.850 -18.961 14.018 1.00 31.88 210 VAL A CA 1
ATOM 1563 C C . VAL A 1 193 ? 20.362 -19.257 13.872 1.00 29.39 210 VAL A C 1
ATOM 1564 O O . VAL A 1 193 ? 19.853 -20.109 14.569 1.00 32.78 210 VAL A O 1
ATOM 1568 N N . SER A 1 194 ? 19.653 -18.564 12.985 1.00 29.01 211 SER A N 1
ATOM 1569 C CA . SER A 1 194 ? 18.257 -18.908 12.709 1.00 29.97 211 SER A CA 1
ATOM 1570 C C . SER A 1 194 ? 17.855 -18.290 11.387 1.00 32.66 211 SER A C 1
ATOM 1571 O O . SER A 1 194 ? 18.363 -17.223 10.995 1.00 31.93 211 SER A O 1
ATOM 1574 N N . LYS A 1 195 ? 16.965 -18.979 10.693 1.00 28.50 212 LYS A N 1
ATOM 1575 C CA . LYS A 1 195 ? 16.443 -18.502 9.438 1.00 31.50 212 LYS A CA 1
ATOM 1576 C C . LYS A 1 195 ? 15.053 -19.078 9.299 1.00 32.59 212 LYS A C 1
ATOM 1577 O O . LYS A 1 195 ? 14.880 -20.281 9.395 1.00 31.75 212 LYS A O 1
ATOM 1583 N N . GLY A 1 196 ? 14.079 -18.217 9.041 1.00 32.10 213 GLY A N 1
ATOM 1584 C CA . GLY A 1 196 ? 12.705 -18.668 8.868 1.00 30.07 213 GLY A CA 1
ATOM 1585 C C . GLY A 1 196 ? 11.733 -17.511 8.821 1.00 29.53 213 GLY A C 1
ATOM 1586 O O . GLY A 1 196 ? 12.141 -16.367 8.645 1.00 26.00 213 GLY A O 1
ATOM 1587 N N . LYS A 1 197 ? 10.444 -17.814 8.966 1.00 23.47 214 LYS A N 1
ATOM 1588 C CA . LYS A 1 197 ? 9.408 -16.810 8.797 1.00 24.87 214 LYS A CA 1
ATOM 1589 C C . LYS A 1 197 ? 9.199 -15.982 10.028 1.00 24.62 214 LYS A C 1
ATOM 1590 O O . LYS A 1 197 ? 8.623 -14.916 9.923 1.00 24.55 214 LYS A O 1
ATOM 1596 N N . GLU A 1 198 ? 9.698 -16.431 11.173 1.00 26.55 215 GLU A N 1
ATOM 1597 C CA . GLU A 1 198 ? 9.548 -15.699 12.428 1.00 34.10 215 GLU A CA 1
ATOM 1598 C C . GLU A 1 198 ? 10.427 -14.451 12.470 1.00 26.36 215 GLU A C 1
ATOM 1599 O O . GLU A 1 198 ? 11.618 -14.497 12.154 1.00 25.92 215 GLU A O 1
ATOM 1605 N N . ALA A 1 199 ? 9.831 -13.350 12.907 1.00 25.82 216 ALA A N 1
ATOM 1606 C CA . ALA A 1 199 ? 10.502 -12.070 12.989 1.00 27.95 216 ALA A CA 1
ATOM 1607 C C . ALA A 1 199 ? 11.341 -11.872 14.264 1.00 29.60 216 ALA A C 1
ATOM 1608 O O . ALA A 1 199 ? 12.041 -10.877 14.372 1.00 26.40 216 ALA A O 1
ATOM 1610 N N . THR A 1 200 ? 11.257 -12.786 15.228 1.00 26.75 217 THR A N 1
ATOM 1611 C CA . THR A 1 200 ? 12.036 -12.690 16.443 1.00 27.01 217 THR A CA 1
ATOM 1612 C C . THR A 1 200 ? 13.001 -13.842 16.568 1.00 31.38 217 THR A C 1
ATOM 1613 O O . THR A 1 200 ? 12.787 -14.911 16.015 1.00 30.65 217 THR A O 1
ATOM 1617 N N . LEU A 1 201 ? 14.098 -13.588 17.261 1.00 29.08 218 LEU A N 1
ATOM 1618 C CA . LEU A 1 201 ? 14.971 -14.643 17.743 1.00 29.85 218 LEU A CA 1
ATOM 1619 C C . LEU A 1 201 ? 14.813 -14.654 19.251 1.00 33.55 218 LEU A C 1
ATOM 1620 O O . LEU A 1 201 ? 15.005 -13.623 19.901 1.00 30.93 218 LEU A O 1
ATOM 1625 N N . THR A 1 202 ? 14.494 -15.822 19.799 1.00 33.03 219 THR A N 1
ATOM 1626 C CA . THR A 1 202 ? 14.326 -16.010 21.246 1.00 41.30 219 THR A CA 1
ATOM 1627 C C . THR A 1 202 ? 15.364 -16.976 21.797 1.00 39.79 219 THR A C 1
ATOM 1628 O O . THR A 1 202 ? 15.596 -18.033 21.220 1.00 37.27 219 THR A O 1
ATOM 1632 N N . LYS A 1 203 ? 16.002 -16.597 22.894 1.00 39.84 220 LYS A N 1
ATOM 1633 C CA . LYS A 1 203 ? 16.930 -17.483 23.574 1.00 46.27 220 LYS A CA 1
ATOM 1634 C C . LYS A 1 203 ? 16.544 -17.446 25.034 1.00 48.77 220 LYS A C 1
ATOM 1635 O O . LYS A 1 203 ? 16.716 -16.423 25.681 1.00 45.05 220 LYS A O 1
ATOM 1641 N N . PRO A 1 204 ? 16.020 -18.558 25.568 1.00 46.93 221 PRO A N 1
ATOM 1642 C CA . PRO A 1 204 ? 15.647 -18.533 26.978 1.00 50.06 221 PRO A CA 1
ATOM 1643 C C . PRO A 1 204 ? 16.894 -18.648 27.864 1.00 41.19 221 PRO A C 1
ATOM 1644 O O . PRO A 1 204 ? 17.893 -19.215 27.426 1.00 41.93 221 PRO A O 1
ATOM 1648 N N . MET A 1 205 ? 16.840 -18.091 29.072 1.00 43.52 222 MET A N 1
ATOM 1649 C CA . MET A 1 205 ? 17.877 -18.329 30.104 1.00 48.00 222 MET A CA 1
ATOM 1650 C C . MET A 1 205 ? 19.304 -17.990 29.645 1.00 48.78 222 MET A C 1
ATOM 1651 O O . MET A 1 205 ? 20.223 -18.826 29.602 1.00 44.49 222 MET A O 1
ATOM 1656 N N . VAL A 1 206 ? 19.481 -16.721 29.346 1.00 44.99 223 VAL A N 1
ATOM 1657 C CA . VAL A 1 206 ? 20.697 -16.255 28.734 1.00 45.35 223 VAL A CA 1
ATOM 1658 C C . VAL A 1 206 ? 21.896 -16.297 29.720 1.00 44.55 223 VAL A C 1
ATOM 1659 O O . VAL A 1 206 ? 21.735 -16.112 30.936 1.00 46.26 223 VAL A O 1
ATOM 1663 N N . GLY A 1 207 ? 23.079 -16.594 29.184 1.00 42.21 224 GLY A N 1
ATOM 1664 C CA . GLY A 1 207 ? 24.356 -16.439 29.897 1.00 40.79 224 GLY A CA 1
ATOM 1665 C C . GLY A 1 207 ? 25.302 -15.528 29.121 1.00 43.78 224 GLY A C 1
ATOM 1666 O O . GLY A 1 207 ? 24.957 -15.034 28.050 1.00 40.49 224 GLY A O 1
ATOM 1667 N N . PRO A 1 208 ? 26.515 -15.304 29.644 1.00 42.01 225 PRO A N 1
ATOM 1668 C CA . PRO A 1 208 ? 27.481 -14.426 28.969 1.00 37.94 225 PRO A CA 1
ATOM 1669 C C . PRO A 1 208 ? 27.776 -14.774 27.515 1.00 36.85 225 PRO A C 1
ATOM 1670 O O . PRO A 1 208 ? 28.030 -13.876 26.714 1.00 37.14 225 PRO A O 1
ATOM 1674 N N . GLU A 1 209 ? 27.822 -16.067 27.208 1.00 34.45 226 GLU A N 1
ATOM 1675 C CA . GLU A 1 209 ? 28.068 -16.561 25.847 1.00 38.86 226 GLU A CA 1
ATOM 1676 C C . GLU A 1 209 ? 27.055 -16.049 24.777 1.00 32.94 226 GLU A C 1
ATOM 1677 O O . GLU A 1 209 ? 27.343 -16.100 23.590 1.00 28.04 226 GLU A O 1
ATOM 1683 N N . ASP A 1 210 ? 25.898 -15.559 25.218 1.00 28.83 227 ASP A N 1
ATOM 1684 C CA . ASP A 1 210 ? 24.900 -14.937 24.350 1.00 32.30 227 ASP A CA 1
ATOM 1685 C C . ASP A 1 210 ? 25.026 -13.411 24.162 1.00 32.28 227 ASP A C 1
ATOM 1686 O O . ASP A 1 210 ? 24.246 -12.838 23.399 1.00 28.54 227 ASP A O 1
ATOM 1691 N N . ALA A 1 211 ? 25.960 -12.765 24.879 1.00 29.22 228 ALA A N 1
ATOM 1692 C CA . ALA A 1 211 ? 26.278 -11.354 24.672 1.00 32.12 228 ALA A CA 1
ATOM 1693 C C . ALA A 1 211 ? 26.955 -11.138 23.330 1.00 28.85 228 ALA A C 1
ATOM 1694 O O . ALA A 1 211 ? 27.634 -12.013 22.815 1.00 30.09 228 ALA A O 1
ATOM 1696 N N . GLY A 1 212 ? 26.798 -9.949 22.778 1.00 27.12 229 GLY A N 1
ATOM 1697 C CA . GLY A 1 212 ? 27.551 -9.585 21.563 1.00 29.51 229 GLY A CA 1
ATOM 1698 C C . GLY A 1 212 ? 26.641 -9.003 20.509 1.00 27.62 229 GLY A C 1
ATOM 1699 O O . GLY A 1 212 ? 25.542 -8.498 20.830 1.00 27.65 229 GLY A O 1
ATOM 1700 N N . SER A 1 213 ? 27.102 -9.064 19.266 1.00 21.38 230 SER A N 1
ATOM 1701 C CA . SER A 1 213 ? 26.425 -8.476 18.144 1.00 23.36 230 SER A CA 1
ATOM 1702 C C . SER A 1 213 ? 25.629 -9.474 17.366 1.00 26.18 230 SER A C 1
ATOM 1703 O O . SER A 1 213 ? 26.140 -10.560 17.050 1.00 25.10 230 SER A O 1
ATOM 1706 N N . TYR A 1 214 ? 24.438 -9.042 16.963 1.00 20.98 231 TYR A N 1
ATOM 1707 C CA . TYR A 1 214 ? 23.569 -9.851 16.136 1.00 24.42 231 TYR A CA 1
ATOM 1708 C C . TYR A 1 214 ? 23.098 -8.983 14.995 1.00 23.20 231 TYR A C 1
ATOM 1709 O O . TYR A 1 214 ? 22.927 -7.774 15.154 1.00 25.25 231 TYR A O 1
ATOM 1718 N N . ARG A 1 215 ? 22.930 -9.594 13.834 1.00 24.24 232 ARG A N 1
ATOM 1719 C CA . ARG A 1 215 ? 22.345 -8.906 12.716 1.00 23.11 232 ARG A CA 1
ATOM 1720 C C . ARG A 1 215 ? 21.166 -9.695 12.187 1.00 23.36 232 ARG A C 1
ATOM 1721 O O . ARG A 1 215 ? 21.288 -10.877 11.888 1.00 26.28 232 ARG A O 1
ATOM 1729 N N . CYS A 1 216 ? 20.039 -9.011 12.030 1.00 22.87 233 CYS A N 1
ATOM 1730 C CA . CYS A 1 216 ? 18.892 -9.567 11.326 1.00 22.22 233 CYS A CA 1
ATOM 1731 C C . CYS A 1 216 ? 18.846 -9.043 9.902 1.00 21.41 233 CYS A C 1
ATOM 1732 O O . CYS A 1 216 ? 18.982 -7.834 9.652 1.00 21.17 233 CYS A O 1
ATOM 1735 N N . GLU A 1 217 ? 18.637 -9.946 8.963 1.00 19.76 234 GLU A N 1
ATOM 1736 C CA . GLU A 1 217 ? 18.362 -9.564 7.583 1.00 23.27 234 GLU A CA 1
ATOM 1737 C C . GLU A 1 217 ? 17.049 -10.185 7.129 1.00 22.01 234 GLU A C 1
ATOM 1738 O O . GLU A 1 217 ? 16.891 -11.416 7.150 1.00 22.44 234 GLU A O 1
ATOM 1744 N N . LEU A 1 218 ? 16.138 -9.329 6.671 1.00 21.20 235 LEU A N 1
ATOM 1745 C CA . LEU A 1 218 ? 14.873 -9.780 6.065 1.00 21.16 235 LEU A CA 1
ATOM 1746 C C . LEU A 1 218 ? 15.066 -9.787 4.600 1.00 20.94 235 LEU A C 1
ATOM 1747 O O . LEU A 1 218 ? 15.293 -8.753 3.998 1.00 21.63 235 LEU A O 1
ATOM 1752 N N . GLY A 1 219 ? 15.003 -10.973 4.035 1.00 22.34 236 GLY A N 1
ATOM 1753 C CA . GLY A 1 219 ? 15.258 -11.164 2.633 1.00 22.71 236 GLY A CA 1
ATOM 1754 C C . GLY A 1 219 ? 14.095 -10.733 1.792 1.00 22.78 236 GLY A C 1
ATOM 1755 O O . GLY A 1 219 ? 12.959 -10.584 2.270 1.00 22.45 236 GLY A O 1
ATOM 1756 N N . SER A 1 220 ? 14.408 -10.566 0.522 1.00 23.10 237 SER A N 1
ATOM 1757 C CA . SER A 1 220 ? 13.483 -10.156 -0.516 1.00 25.67 237 SER A CA 1
ATOM 1758 C C . SER A 1 220 ? 13.714 -11.044 -1.723 1.00 25.14 237 SER A C 1
ATOM 1759 O O . SER A 1 220 ? 14.827 -11.513 -1.909 1.00 25.22 237 SER A O 1
ATOM 1762 N N . VAL A 1 221 ? 12.683 -11.247 -2.549 1.00 29.68 238 VAL A N 1
ATOM 1763 C CA . VAL A 1 221 ? 12.851 -11.790 -3.923 1.00 39.32 238 VAL A CA 1
ATOM 1764 C C . VAL A 1 221 ? 13.892 -11.058 -4.781 1.00 39.42 238 VAL A C 1
ATOM 1765 O O . VAL A 1 221 ? 14.445 -11.668 -5.672 1.00 41.57 238 VAL A O 1
ATOM 1769 N N . ASN A 1 222 ? 14.081 -9.746 -4.548 1.00 50.52 239 ASN A N 1
ATOM 1770 C CA . ASN A 1 222 ? 15.175 -8.910 -5.154 1.00 54.00 239 ASN A CA 1
ATOM 1771 C C . ASN A 1 222 ? 16.569 -9.201 -4.573 1.00 51.22 239 ASN A C 1
ATOM 1772 O O . ASN A 1 222 ? 16.752 -10.089 -3.750 1.00 50.43 239 ASN A O 1
ATOM 1777 N N . SER A 1 223 ? 17.574 -8.465 -5.008 1.00 57.45 240 SER A N 1
ATOM 1778 C CA . SER A 1 223 ? 18.912 -8.730 -4.512 1.00 71.07 240 SER A CA 1
ATOM 1779 C C . SER A 1 223 ? 19.101 -8.261 -3.072 1.00 59.50 240 SER A C 1
ATOM 1780 O O . SER A 1 223 ? 19.538 -9.015 -2.223 1.00 74.79 240 SER A O 1
ATOM 1783 N N . SER A 1 224 ? 18.777 -7.015 -2.811 1.00 61.02 241 SER A N 1
ATOM 1784 C CA . SER A 1 224 ? 19.046 -6.432 -1.524 1.00 52.95 241 SER A CA 1
ATOM 1785 C C . SER A 1 224 ? 18.028 -6.886 -0.467 1.00 48.62 241 SER A C 1
ATOM 1786 O O . SER A 1 224 ? 16.906 -7.289 -0.828 1.00 35.16 241 SER A O 1
ATOM 1789 N N . PRO A 1 225 ? 18.397 -6.799 0.835 1.00 37.69 242 PRO A N 1
ATOM 1790 C CA . PRO A 1 225 ? 17.411 -7.178 1.827 1.00 31.90 242 PRO A CA 1
ATOM 1791 C C . PRO A 1 225 ? 16.397 -6.098 2.027 1.00 25.59 242 PRO A C 1
ATOM 1792 O O . PRO A 1 225 ? 16.678 -4.945 1.752 1.00 21.99 242 PRO A O 1
ATOM 1796 N N . ALA A 1 226 ? 15.213 -6.482 2.493 1.00 22.25 243 ALA A N 1
ATOM 1797 C CA . ALA A 1 226 ? 14.154 -5.530 2.769 1.00 19.63 243 ALA A CA 1
ATOM 1798 C C . ALA A 1 226 ? 14.498 -4.732 4.018 1.00 20.34 243 ALA A C 1
ATOM 1799 O O . ALA A 1 226 ? 14.074 -3.584 4.186 1.00 20.52 243 ALA A O 1
ATOM 1801 N N . THR A 1 227 ? 15.208 -5.365 4.939 1.00 20.55 244 THR A N 1
ATOM 1802 C CA . THR A 1 227 ? 15.524 -4.736 6.213 1.00 20.03 244 THR A CA 1
ATOM 1803 C C . THR A 1 227 ? 16.799 -5.369 6.790 1.00 20.81 244 THR A C 1
ATOM 1804 O O . THR A 1 227 ? 16.999 -6.592 6.711 1.00 19.94 244 THR A O 1
ATOM 1808 N N . ILE A 1 228 ? 17.644 -4.516 7.363 1.00 18.92 245 ILE A N 1
ATOM 1809 C CA . ILE A 1 228 ? 18.755 -4.935 8.191 1.00 20.48 245 ILE A CA 1
ATOM 1810 C C . ILE A 1 228 ? 18.671 -4.234 9.551 1.00 20.59 245 ILE A C 1
ATOM 1811 O O . ILE A 1 228 ? 18.542 -3.028 9.596 1.00 18.48 245 ILE A O 1
ATOM 1816 N N . ILE A 1 229 ? 18.675 -5.012 10.638 1.00 20.52 246 ILE A N 1
ATOM 1817 C CA . ILE A 1 229 ? 18.648 -4.461 11.984 1.00 21.56 246 ILE A CA 1
ATOM 1818 C C . ILE A 1 229 ? 19.790 -5.063 12.758 1.00 21.99 246 ILE A C 1
ATOM 1819 O O . ILE A 1 229 ? 19.938 -6.296 12.752 1.00 21.02 246 ILE A O 1
ATOM 1824 N N . ASN A 1 230 ? 20.598 -4.190 13.400 1.00 19.99 247 ASN A N 1
ATOM 1825 C CA . ASN A 1 230 ? 21.673 -4.628 14.269 1.00 23.30 247 ASN A CA 1
ATOM 1826 C C . ASN A 1 230 ? 21.258 -4.501 15.707 1.00 23.42 247 ASN A C 1
ATOM 1827 O O . ASN A 1 230 ? 20.591 -3.533 16.093 1.00 23.14 247 ASN A O 1
ATOM 1832 N N . PHE A 1 231 ? 21.655 -5.496 16.481 1.00 23.70 248 PHE A N 1
ATOM 1833 C CA . PHE A 1 231 ? 21.343 -5.590 17.910 1.00 24.28 248 PHE A CA 1
ATOM 1834 C C . PHE A 1 231 ? 22.675 -5.760 18.618 1.00 22.79 248 PHE A C 1
ATOM 1835 O O . PHE A 1 231 ? 23.529 -6.557 18.184 1.00 24.84 248 PHE A O 1
ATOM 1843 N N . HIS A 1 232 ? 22.857 -5.012 19.689 1.00 23.07 249 HIS A N 1
ATOM 1844 C CA . HIS A 1 232 ? 23.925 -5.258 20.615 1.00 25.14 249 HIS A CA 1
ATOM 1845 C C . HIS A 1 232 ? 23.340 -5.804 21.935 1.00 24.30 249 HIS A C 1
ATOM 1846 O O . HIS A 1 232 ? 22.542 -5.129 22.587 1.00 25.39 249 HIS A O 1
ATOM 1853 N N . VAL A 1 233 ? 23.738 -7.018 22.307 1.00 25.23 250 VAL A N 1
ATOM 1854 C CA . VAL A 1 233 ? 23.273 -7.674 23.527 1.00 26.38 250 VAL A CA 1
ATOM 1855 C C . VAL A 1 233 ? 24.337 -7.607 24.613 1.00 25.59 250 VAL A C 1
ATOM 1856 O O . VAL A 1 233 ? 25.457 -8.129 24.459 1.00 23.93 250 VAL A O 1
ATOM 1860 N N . THR A 1 234 ? 23.977 -6.940 25.700 1.00 24.62 251 THR A N 1
ATOM 1861 C CA . THR A 1 234 ? 24.760 -6.964 26.915 1.00 25.45 251 THR A CA 1
ATOM 1862 C C . THR A 1 234 ? 24.020 -7.880 27.881 1.00 27.07 251 THR A C 1
ATOM 1863 O O . THR A 1 234 ? 22.829 -7.683 28.109 1.00 28.08 251 THR A O 1
ATOM 1867 N N . VAL A 1 235 ? 24.721 -8.855 28.449 1.00 28.56 252 VAL A N 1
ATOM 1868 C CA . VAL A 1 235 ? 24.139 -9.756 29.430 1.00 30.17 252 VAL A CA 1
ATOM 1869 C C . VAL A 1 235 ? 24.609 -9.314 30.791 1.00 31.88 252 VAL A C 1
ATOM 1870 O O . VAL A 1 235 ? 25.786 -9.385 31.097 1.00 30.66 252 VAL A O 1
ATOM 1874 N N . LEU A 1 236 ? 23.658 -8.865 31.594 1.00 32.18 253 LEU A N 1
ATOM 1875 C CA . LEU A 1 236 ? 23.940 -8.205 32.859 1.00 39.92 253 LEU A CA 1
ATOM 1876 C C . LEU A 1 236 ? 24.122 -9.250 33.970 1.00 39.85 253 LEU A C 1
ATOM 1877 O O . LEU A 1 236 ? 23.155 -9.865 34.387 1.00 38.98 253 LEU A O 1
ATOM 1882 N N . PRO A 1 237 ? 25.364 -9.467 34.442 1.00 43.92 254 PRO A N 1
ATOM 1883 C CA . PRO A 1 237 ? 25.434 -10.367 35.602 1.00 51.72 254 PRO A CA 1
ATOM 1884 C C . PRO A 1 237 ? 24.821 -9.723 36.837 1.00 51.86 254 PRO A C 1
ATOM 1885 O O . PRO A 1 237 ? 24.764 -8.496 36.932 1.00 46.80 254 PRO A O 1
ATOM 1889 N N . LYS A 1 238 ? 24.375 -10.547 37.775 1.00 64.34 255 LYS A N 1
ATOM 1890 C CA . LYS A 1 238 ? 23.789 -10.049 39.036 1.00 71.36 255 LYS A CA 1
ATOM 1891 C C . LYS A 1 238 ? 24.684 -9.030 39.811 1.00 60.34 255 LYS A C 1
ATOM 1892 O O . LYS A 1 238 ? 24.151 -8.135 40.482 1.00 50.00 255 LYS A O 1
ATOM 1898 N N . GLU A 1 239 ? 26.017 -9.179 39.680 1.00 58.16 256 GLU A N 1
ATOM 1899 C CA . GLU A 1 239 ? 27.062 -8.346 40.348 1.00 64.01 256 GLU A CA 1
ATOM 1900 C C . GLU A 1 239 ? 27.169 -6.887 39.902 1.00 68.55 256 GLU A C 1
ATOM 1901 O O . GLU A 1 239 ? 27.858 -6.113 40.572 1.00 63.24 256 GLU A O 1
ATOM 1907 N N . PHE A 1 240 ? 26.564 -6.524 38.765 1.00 64.99 257 PHE A N 1
ATOM 1908 C CA . PHE A 1 240 ? 26.660 -5.146 38.246 1.00 60.97 257 PHE A CA 1
ATOM 1909 C C . PHE A 1 240 ? 25.953 -4.179 39.194 1.00 65.95 257 PHE A C 1
ATOM 1910 O O . PHE A 1 240 ? 25.072 -4.597 39.947 1.00 51.24 257 PHE A O 1
ATOM 1918 N N . LEU A 1 241 ? 26.393 -2.912 39.171 1.00 71.69 258 LEU A N 1
ATOM 1919 C CA . LEU A 1 241 ? 25.709 -1.767 39.823 1.00 72.96 258 LEU A CA 1
ATOM 1920 C C . LEU A 1 241 ? 24.728 -1.117 38.834 1.00 61.78 258 LEU A C 1
ATOM 1921 O O . LEU A 1 241 ? 23.515 -1.032 39.093 1.00 73.30 258 LEU A O 1
ATOM 1926 N N . SER B 1 2 ? -17.630 -26.254 8.092 1.00 49.07 19 SER B N 1
ATOM 1927 C CA . SER B 1 2 ? -17.657 -24.800 7.720 1.00 54.22 19 SER B CA 1
ATOM 1928 C C . SER B 1 2 ? -16.416 -24.347 6.935 1.00 50.09 19 SER B C 1
ATOM 1929 O O . SER B 1 2 ? -15.334 -24.280 7.495 1.00 44.50 19 SER B O 1
ATOM 1932 N N . PRO B 1 3 ? -16.569 -23.999 5.643 1.00 49.26 20 PRO B N 1
ATOM 1933 C CA . PRO B 1 3 ? -15.352 -23.676 4.891 1.00 46.09 20 PRO B CA 1
ATOM 1934 C C . PRO B 1 3 ? -14.854 -22.263 5.107 1.00 43.05 20 PRO B C 1
ATOM 1935 O O . PRO B 1 3 ? -15.592 -21.365 5.435 1.00 38.79 20 PRO B O 1
ATOM 1939 N N . TRP B 1 4 ? -13.570 -22.101 4.905 1.00 36.85 21 TRP B N 1
ATOM 1940 C CA . TRP B 1 4 ? -12.928 -20.820 5.060 1.00 34.68 21 TRP B CA 1
ATOM 1941 C C . TRP B 1 4 ? -13.292 -20.014 3.817 1.00 33.54 21 TRP B C 1
ATOM 1942 O O . TRP B 1 4 ? -12.942 -20.418 2.694 1.00 35.76 21 TRP B O 1
ATOM 1953 N N . CYS B 1 5 ? -13.989 -18.888 4.038 1.00 32.85 22 CYS B N 1
ATOM 1954 C CA . CYS B 1 5 ? -14.622 -18.056 2.966 1.00 32.85 22 CYS B CA 1
ATOM 1955 C C . CYS B 1 5 ? -13.572 -17.602 1.935 1.00 29.75 22 CYS B C 1
ATOM 1956 O O . CYS B 1 5 ? -13.954 -17.278 0.820 1.00 30.05 22 CYS B O 1
ATOM 1959 N N . VAL B 1 6 ? -12.260 -17.596 2.264 1.00 33.08 23 VAL B N 1
ATOM 1960 C CA . VAL B 1 6 ? -11.237 -17.179 1.285 1.00 31.18 23 VAL B CA 1
ATOM 1961 C C . VAL B 1 6 ? -11.147 -18.103 0.080 1.00 26.63 23 VAL B C 1
ATOM 1962 O O . VAL B 1 6 ? -10.795 -17.646 -0.973 1.00 29.60 23 VAL B O 1
ATOM 1966 N N . ILE B 1 7 ? -11.522 -19.371 0.205 1.00 30.47 24 ILE B N 1
ATOM 1967 C CA . ILE B 1 7 ? -11.580 -20.208 -0.978 1.00 36.08 24 ILE B CA 1
ATOM 1968 C C . ILE B 1 7 ? -12.637 -19.733 -1.965 1.00 38.60 24 ILE B C 1
ATOM 1969 O O . ILE B 1 7 ? -12.605 -20.142 -3.101 1.00 36.41 24 ILE B O 1
ATOM 1974 N N . CYS B 1 8 ? -13.562 -18.875 -1.561 1.00 33.89 25 CYS B N 1
ATOM 1975 C CA . CYS B 1 8 ? -14.479 -18.302 -2.537 1.00 31.38 25 CYS B CA 1
ATOM 1976 C C . CYS B 1 8 ? -13.820 -17.321 -3.465 1.00 36.55 25 CYS B C 1
ATOM 1977 O O . CYS B 1 8 ? -14.488 -16.844 -4.376 1.00 37.12 25 CYS B O 1
ATOM 1980 N N . ASP B 1 9 ? -12.541 -16.976 -3.240 1.00 31.63 26 ASP B N 1
ATOM 1981 C CA . ASP B 1 9 ? -11.842 -16.093 -4.158 1.00 30.55 26 ASP B CA 1
ATOM 1982 C C . ASP B 1 9 ? -11.123 -16.975 -5.191 1.00 35.37 26 ASP B C 1
ATOM 1983 O O . ASP B 1 9 ? -10.253 -17.789 -4.812 1.00 28.15 26 ASP B O 1
ATOM 1988 N N . PRO B 1 10 ? -11.456 -16.808 -6.498 1.00 33.61 27 PRO B N 1
ATOM 1989 C CA . PRO B 1 10 ? -10.819 -17.637 -7.517 1.00 35.84 27 PRO B CA 1
ATOM 1990 C C . PRO B 1 10 ? -9.291 -17.541 -7.538 1.00 30.69 27 PRO B C 1
ATOM 1991 O O . PRO B 1 10 ? -8.661 -18.504 -7.909 1.00 31.44 27 PRO B O 1
ATOM 1995 N N . SER B 1 11 ? -8.722 -16.401 -7.141 1.00 27.41 28 SER B N 1
ATOM 1996 C CA . SER B 1 11 ? -7.275 -16.263 -7.116 1.00 30.99 28 SER B CA 1
ATOM 1997 C C . SER B 1 11 ? -6.653 -17.180 -6.055 1.00 27.45 28 SER B C 1
ATOM 1998 O O . SER B 1 11 ? -5.571 -17.698 -6.268 1.00 29.40 28 SER B O 1
ATOM 2001 N N . VAL B 1 12 ? -7.307 -17.324 -4.912 1.00 27.46 29 VAL B N 1
ATOM 2002 C CA . VAL B 1 12 ? -6.834 -18.232 -3.870 1.00 27.21 29 VAL B CA 1
ATOM 2003 C C . VAL B 1 12 ? -6.855 -19.658 -4.403 1.00 27.31 29 VAL B C 1
ATOM 2004 O O . VAL B 1 12 ? -5.862 -20.373 -4.249 1.00 28.47 29 VAL B O 1
ATOM 2008 N N . VAL B 1 13 ? -7.937 -20.075 -5.081 1.00 28.17 30 VAL B N 1
ATOM 2009 C CA . VAL B 1 13 ? -7.942 -21.480 -5.597 1.00 28.36 30 VAL B CA 1
ATOM 2010 C C . VAL B 1 13 ? -6.865 -21.687 -6.670 1.00 30.21 30 VAL B C 1
ATOM 2011 O O . VAL B 1 13 ? -6.208 -22.740 -6.664 1.00 25.69 30 VAL B O 1
ATOM 2015 N N . LEU B 1 14 ? -6.659 -20.688 -7.544 1.00 25.87 31 LEU B N 1
ATOM 2016 C CA . LEU B 1 14 ? -5.543 -20.734 -8.491 1.00 28.85 31 LEU B CA 1
ATOM 2017 C C . LEU B 1 14 ? -4.183 -20.850 -7.827 1.00 28.16 31 LEU B C 1
ATOM 2018 O O . LEU B 1 14 ? -3.322 -21.587 -8.297 1.00 25.32 31 LEU B O 1
ATOM 2023 N N . ALA B 1 15 ? -3.960 -20.082 -6.768 1.00 26.25 32 ALA B N 1
ATOM 2024 C CA . ALA B 1 15 ? -2.670 -20.135 -6.098 1.00 24.96 32 ALA B CA 1
ATOM 2025 C C . ALA B 1 15 ? -2.442 -21.513 -5.422 1.00 26.20 32 ALA B C 1
ATOM 2026 O O . ALA B 1 15 ? -1.326 -22.013 -5.418 1.00 22.51 32 ALA B O 1
ATOM 2028 N N . LEU B 1 16 ? -3.490 -22.106 -4.846 1.00 25.04 33 LEU B N 1
ATOM 2029 C CA . LEU B 1 16 ? -3.393 -23.474 -4.278 1.00 31.41 33 LEU B CA 1
ATOM 2030 C C . LEU B 1 16 ? -3.151 -24.537 -5.339 1.00 29.86 33 LEU B C 1
ATOM 2031 O O . LEU B 1 16 ? -2.321 -25.435 -5.135 1.00 24.87 33 LEU B O 1
ATOM 2036 N N . LYS B 1 17 ? -3.761 -24.379 -6.507 1.00 29.78 34 LYS B N 1
ATOM 2037 C CA . LYS B 1 17 ? -3.474 -25.283 -7.620 1.00 32.50 34 LYS B CA 1
ATOM 2038 C C . LYS B 1 17 ? -2.057 -25.099 -8.102 1.00 30.01 34 LYS B C 1
ATOM 2039 O O . LYS B 1 17 ? -1.392 -26.074 -8.426 1.00 28.57 34 LYS B O 1
ATOM 2045 N N . SER B 1 18 ? -1.585 -23.858 -8.160 1.00 26.27 35 SER B N 1
ATOM 2046 C CA . SER B 1 18 ? -0.186 -23.623 -8.569 1.00 27.26 35 SER B CA 1
ATOM 2047 C C . SER B 1 18 ? 0.774 -24.266 -7.571 1.00 26.01 35 SER B C 1
ATOM 2048 O O . SER B 1 18 ? 1.771 -24.864 -7.946 1.00 29.73 35 SER B O 1
ATOM 2051 N N . LEU B 1 19 ? 0.483 -24.130 -6.286 1.00 25.09 36 LEU B N 1
ATOM 2052 C CA . LEU B 1 19 ? 1.306 -24.768 -5.279 1.00 26.17 36 LEU B CA 1
ATOM 2053 C C . LEU B 1 19 ? 1.482 -26.260 -5.632 1.00 27.70 36 LEU B C 1
ATOM 2054 O O . LEU B 1 19 ? 2.600 -26.764 -5.630 1.00 27.20 36 LEU B O 1
ATOM 2059 N N . GLU B 1 20 ? 0.386 -26.948 -5.954 1.00 30.77 37 GLU B N 1
ATOM 2060 C CA . GLU B 1 20 ? 0.423 -28.377 -6.240 1.00 29.31 37 GLU B CA 1
ATOM 2061 C C . GLU B 1 20 ? 1.224 -28.700 -7.463 1.00 31.56 37 GLU B C 1
ATOM 2062 O O . GLU B 1 20 ? 2.108 -29.558 -7.438 1.00 31.96 37 GLU B O 1
ATOM 2068 N N . LYS B 1 21 ? 0.895 -28.035 -8.553 1.00 32.51 38 LYS B N 1
ATOM 2069 C CA . LYS B 1 21 ? 1.504 -28.434 -9.787 1.00 38.36 38 LYS B CA 1
ATOM 2070 C C . LYS B 1 21 ? 2.883 -27.816 -10.018 1.00 33.92 38 LYS B C 1
ATOM 2071 O O . LYS B 1 21 ? 3.699 -28.481 -10.613 1.00 33.61 38 LYS B O 1
ATOM 2077 N N . ASP B 1 22 ? 3.152 -26.594 -9.534 1.00 28.32 39 ASP B N 1
ATOM 2078 C CA . ASP B 1 22 ? 4.428 -25.895 -9.814 1.00 28.54 39 ASP B CA 1
ATOM 2079 C C . ASP B 1 22 ? 5.399 -25.986 -8.665 1.00 31.31 39 ASP B C 1
ATOM 2080 O O . ASP B 1 22 ? 6.588 -26.062 -8.906 1.00 30.73 39 ASP B O 1
ATOM 2085 N N . TYR B 1 23 ? 4.924 -25.957 -7.420 1.00 24.33 40 TYR B N 1
ATOM 2086 C CA . TYR B 1 23 ? 5.852 -25.885 -6.300 1.00 23.27 40 TYR B CA 1
ATOM 2087 C C . TYR B 1 23 ? 6.233 -27.241 -5.703 1.00 22.06 40 TYR B C 1
ATOM 2088 O O . TYR B 1 23 ? 7.377 -27.459 -5.403 1.00 24.64 40 TYR B O 1
ATOM 2097 N N . LEU B 1 24 ? 5.285 -28.128 -5.487 1.00 22.23 41 LEU B N 1
ATOM 2098 C CA . LEU B 1 24 ? 5.620 -29.424 -4.894 1.00 26.18 41 LEU B CA 1
ATOM 2099 C C . LEU B 1 24 ? 6.707 -30.241 -5.622 1.00 26.09 41 LEU B C 1
ATOM 2100 O O . LEU B 1 24 ? 7.557 -30.830 -4.958 1.00 27.11 41 LEU B O 1
ATOM 2105 N N . PRO B 1 25 ? 6.718 -30.260 -6.964 1.00 27.69 42 PRO B N 1
ATOM 2106 C CA . PRO B 1 25 ? 7.724 -31.067 -7.652 1.00 29.48 42 PRO B CA 1
ATOM 2107 C C . PRO B 1 25 ? 9.151 -30.817 -7.212 1.00 31.30 42 PRO B C 1
ATOM 2108 O O . PRO B 1 25 ? 9.898 -31.761 -6.962 1.00 37.55 42 PRO B O 1
ATOM 2112 N N . GLY B 1 26 ? 9.526 -29.550 -7.107 1.00 30.26 43 GLY B N 1
ATOM 2113 C CA . GLY B 1 26 ? 10.869 -29.203 -6.672 1.00 26.92 43 GLY B CA 1
ATOM 2114 C C . GLY B 1 26 ? 11.090 -29.054 -5.188 1.00 28.21 43 GLY B C 1
ATOM 2115 O O . GLY B 1 26 ? 12.195 -28.723 -4.790 1.00 25.78 43 GLY B O 1
ATOM 2116 N N . HIS B 1 27 ? 10.063 -29.248 -4.351 1.00 26.54 44 HIS B N 1
ATOM 2117 C CA . HIS B 1 27 ? 10.197 -28.887 -2.926 1.00 24.62 44 HIS B CA 1
ATOM 2118 C C . HIS B 1 27 ? 9.671 -29.876 -1.906 1.00 27.11 44 HIS B C 1
ATOM 2119 O O . HIS B 1 27 ? 9.741 -29.589 -0.709 1.00 25.86 44 HIS B O 1
ATOM 2126 N N . LEU B 1 28 ? 9.159 -31.018 -2.354 1.00 24.33 45 LEU B N 1
ATOM 2127 C CA . LEU B 1 28 ? 8.587 -32.016 -1.471 1.00 30.41 45 LEU B CA 1
ATOM 2128 C C . LEU B 1 28 ? 8.688 -33.372 -2.147 1.00 26.06 45 LEU B C 1
ATOM 2129 O O . LEU B 1 28 ? 8.419 -33.479 -3.345 1.00 25.41 45 LEU B O 1
ATOM 2134 N N . ASP B 1 29 ? 9.035 -34.407 -1.379 1.00 30.86 46 ASP B N 1
ATOM 2135 C CA . ASP B 1 29 ? 9.051 -35.826 -1.875 1.00 33.28 46 ASP B CA 1
ATOM 2136 C C . ASP B 1 29 ? 7.767 -36.149 -2.675 1.00 28.79 46 ASP B C 1
ATOM 2137 O O . ASP B 1 29 ? 6.684 -35.889 -2.188 1.00 27.40 46 ASP B O 1
ATOM 2142 N N . ALA B 1 30 ? 7.880 -36.696 -3.875 1.00 27.29 47 ALA B N 1
ATOM 2143 C CA . ALA B 1 30 ? 6.696 -36.980 -4.709 1.00 34.01 47 ALA B CA 1
ATOM 2144 C C . ALA B 1 30 ? 5.633 -37.869 -4.046 1.00 35.36 47 ALA B C 1
ATOM 2145 O O . ALA B 1 30 ? 4.437 -37.662 -4.253 1.00 36.09 47 ALA B O 1
ATOM 2147 N N . LYS B 1 31 ? 6.056 -38.817 -3.218 1.00 33.83 48 LYS B N 1
ATOM 2148 C CA . LYS B 1 31 ? 5.107 -39.709 -2.526 1.00 40.46 48 LYS B CA 1
ATOM 2149 C C . LYS B 1 31 ? 4.270 -38.991 -1.471 1.00 40.18 48 LYS B C 1
ATOM 2150 O O . LYS B 1 31 ? 3.281 -39.532 -0.987 1.00 36.24 48 LYS B O 1
ATOM 2156 N N . HIS B 1 32 ? 4.690 -37.796 -1.078 1.00 35.90 49 HIS B N 1
ATOM 2157 C CA . HIS B 1 32 ? 3.910 -36.976 -0.169 1.00 33.87 49 HIS B CA 1
ATOM 2158 C C . HIS B 1 32 ? 2.960 -35.958 -0.836 1.00 32.02 49 HIS B C 1
ATOM 2159 O O . HIS B 1 32 ? 2.193 -35.313 -0.125 1.00 33.27 49 HIS B O 1
ATOM 2166 N N . HIS B 1 33 ? 2.979 -35.815 -2.162 1.00 28.08 50 HIS B N 1
ATOM 2167 C CA . HIS B 1 33 ? 2.198 -34.744 -2.823 1.00 31.95 50 HIS B CA 1
ATOM 2168 C C . HIS B 1 33 ? 0.685 -34.915 -2.631 1.00 35.75 50 HIS B C 1
ATOM 2169 O O . HIS B 1 33 ? -0.012 -33.965 -2.273 1.00 31.38 50 HIS B O 1
ATOM 2176 N N . LYS B 1 34 ? 0.190 -36.123 -2.865 1.00 37.58 51 LYS B N 1
ATOM 2177 C CA . LYS B 1 34 ? -1.243 -36.391 -2.759 1.00 37.92 51 LYS B CA 1
ATOM 2178 C C . LYS B 1 34 ? -1.724 -36.129 -1.352 1.00 30.57 51 LYS B C 1
ATOM 2179 O O . LYS B 1 34 ? -2.714 -35.487 -1.168 1.00 32.67 51 LYS B O 1
ATOM 2185 N N . ALA B 1 35 ? -1.000 -36.612 -0.366 1.00 31.38 52 ALA B N 1
ATOM 2186 C CA . ALA B 1 35 ? -1.410 -36.440 1.004 1.00 34.32 52 ALA B CA 1
ATOM 2187 C C . ALA B 1 35 ? -1.348 -35.000 1.451 1.00 37.42 52 ALA B C 1
ATOM 2188 O O . ALA B 1 35 ? -2.214 -34.570 2.204 1.00 33.22 52 ALA B O 1
ATOM 2190 N N . MET B 1 36 ? -0.342 -34.252 1.007 1.00 30.71 53 MET B N 1
ATOM 2191 C CA . MET B 1 36 ? -0.248 -32.877 1.435 1.00 36.21 53 MET B CA 1
ATOM 2192 C C . MET B 1 36 ? -1.382 -32.016 0.912 1.00 29.56 53 MET B C 1
ATOM 2193 O O . MET B 1 36 ? -1.887 -31.194 1.623 1.00 31.94 53 MET B O 1
ATOM 2198 N N . MET B 1 37 ? -1.758 -32.210 -0.332 1.00 29.25 54 MET B N 1
ATOM 2199 C CA . MET B 1 37 ? -2.848 -31.467 -0.879 1.00 32.12 54 MET B CA 1
ATOM 2200 C C . MET B 1 37 ? -4.162 -31.858 -0.212 1.00 32.82 54 MET B C 1
ATOM 2201 O O . MET B 1 37 ? -4.972 -30.989 -0.002 1.00 37.58 54 MET B O 1
ATOM 2206 N N . GLU B 1 38 ? -4.365 -33.124 0.164 1.00 35.14 55 GLU B N 1
ATOM 2207 C CA . GLU B 1 38 ? -5.562 -33.509 0.970 1.00 36.35 55 GLU B CA 1
ATOM 2208 C C . GLU B 1 38 ? -5.546 -32.775 2.303 1.00 35.68 55 GLU B C 1
ATOM 2209 O O . GLU B 1 38 ? -6.571 -32.290 2.788 1.00 35.33 55 GLU B O 1
ATOM 2215 N N . ARG B 1 39 ? -4.365 -32.632 2.884 1.00 31.68 56 ARG B N 1
ATOM 2216 C CA . ARG B 1 39 ? -4.248 -31.864 4.106 1.00 30.02 56 ARG B CA 1
ATOM 2217 C C . ARG B 1 39 ? -4.515 -30.334 3.868 1.00 34.56 56 ARG B C 1
ATOM 2218 O O . ARG B 1 39 ? -5.098 -29.639 4.726 1.00 29.60 56 ARG B O 1
ATOM 2226 N N . VAL B 1 40 ? -4.093 -29.802 2.722 1.00 30.94 57 VAL B N 1
ATOM 2227 C CA . VAL B 1 40 ? -4.402 -28.410 2.423 1.00 32.51 57 VAL B CA 1
ATOM 2228 C C . VAL B 1 40 ? -5.919 -28.243 2.286 1.00 33.12 57 VAL B C 1
ATOM 2229 O O . VAL B 1 40 ? -6.457 -27.286 2.774 1.00 27.81 57 VAL B O 1
ATOM 2233 N N . GLU B 1 41 ? -6.577 -29.170 1.602 1.00 34.57 58 GLU B N 1
ATOM 2234 C CA . GLU B 1 41 ? -8.021 -29.114 1.420 1.00 37.33 58 GLU B CA 1
ATOM 2235 C C . GLU B 1 41 ? -8.761 -29.197 2.761 1.00 36.59 58 GLU B C 1
ATOM 2236 O O . GLU B 1 41 ? -9.656 -28.411 3.000 1.00 36.46 58 GLU B O 1
ATOM 2242 N N . ASN B 1 42 ? -8.353 -30.091 3.647 1.00 35.47 59 ASN B N 1
ATOM 2243 C CA . ASN B 1 42 ? -8.970 -30.164 4.966 1.00 36.60 59 ASN B CA 1
ATOM 2244 C C . ASN B 1 42 ? -8.789 -28.896 5.754 1.00 36.74 59 ASN B C 1
ATOM 2245 O O . ASN B 1 42 ? -9.694 -28.459 6.440 1.00 39.96 59 ASN B O 1
ATOM 2250 N N . ALA B 1 43 ? -7.619 -28.292 5.661 1.00 33.11 60 ALA B N 1
ATOM 2251 C CA . ALA B 1 43 ? -7.353 -27.073 6.403 1.00 32.35 60 ALA B CA 1
ATOM 2252 C C . ALA B 1 43 ? -8.201 -25.921 5.889 1.00 36.52 60 ALA B C 1
ATOM 2253 O O . ALA B 1 43 ? -8.621 -25.088 6.643 1.00 38.62 60 ALA B O 1
ATOM 2255 N N . VAL B 1 44 ? -8.459 -25.908 4.599 1.00 34.99 61 VAL B N 1
ATOM 2256 C CA . VAL B 1 44 ? -9.237 -24.866 3.939 1.00 36.68 61 VAL B CA 1
ATOM 2257 C C . VAL B 1 44 ? -10.751 -25.141 3.986 1.00 48.45 61 VAL B C 1
ATOM 2258 O O . VAL B 1 44 ? -11.542 -24.198 3.904 1.00 40.76 61 VAL B O 1
ATOM 2262 N N . LYS B 1 45 ? -11.159 -26.412 4.100 1.00 42.49 62 LYS B N 1
ATOM 2263 C CA . LYS B 1 45 ? -12.597 -26.765 4.155 1.00 48.20 62 LYS B CA 1
ATOM 2264 C C . LYS B 1 45 ? -13.190 -26.764 5.568 1.00 44.96 62 LYS B C 1
ATOM 2265 O O . LYS B 1 45 ? -14.350 -27.092 5.739 1.00 54.80 62 LYS B O 1
ATOM 2271 N N . ASP B 1 46 ? -12.427 -26.332 6.566 1.00 50.27 63 ASP B N 1
ATOM 2272 C CA . ASP B 1 46 ? -12.877 -26.363 7.951 1.00 54.44 63 ASP B CA 1
ATOM 2273 C C . ASP B 1 46 ? -12.276 -25.164 8.682 1.00 50.76 63 ASP B C 1
ATOM 2274 O O . ASP B 1 46 ? -11.104 -25.183 9.056 1.00 56.76 63 ASP B O 1
ATOM 2279 N N . PHE B 1 47 ? -13.101 -24.144 8.886 1.00 42.67 64 PHE B N 1
ATOM 2280 C CA . PHE B 1 47 ? -12.731 -22.910 9.558 1.00 47.71 64 PHE B CA 1
ATOM 2281 C C . PHE B 1 47 ? -13.386 -22.915 10.939 1.00 57.95 64 PHE B C 1
ATOM 2282 O O . PHE B 1 47 ? -14.574 -22.600 11.081 1.00 64.69 64 PHE B O 1
ATOM 2290 N N . GLN B 1 48 ? -12.616 -23.319 11.946 1.00 62.92 65 GLN B N 1
ATOM 2291 C CA . GLN B 1 48 ? -13.105 -23.436 13.324 1.00 73.40 65 GLN B CA 1
ATOM 2292 C C . GLN B 1 48 ? -12.202 -22.638 14.267 1.00 65.96 65 GLN B C 1
ATOM 2293 O O . GLN B 1 48 ? -11.421 -23.219 15.032 1.00 81.23 65 GLN B O 1
ATOM 2299 N N . GLU B 1 49 ? -12.309 -21.307 14.186 1.00 61.98 66 GLU B N 1
ATOM 2300 C CA . GLU B 1 49 ? -11.508 -20.361 14.995 1.00 64.17 66 GLU B CA 1
ATOM 2301 C C . GLU B 1 49 ? -12.416 -19.400 15.778 1.00 64.97 66 GLU B C 1
ATOM 2302 O O . GLU B 1 49 ? -13.167 -18.618 15.197 1.00 75.95 66 GLU B O 1
ATOM 2308 N N . ALA B 1 56 ? -19.975 -15.310 18.067 1.00 63.55 73 ALA B N 1
ATOM 2309 C CA . ALA B 1 56 ? -20.579 -16.405 17.317 1.00 67.18 73 ALA B CA 1
ATOM 2310 C C . ALA B 1 56 ? -20.461 -16.171 15.792 1.00 71.23 73 ALA B C 1
ATOM 2311 O O . ALA B 1 56 ? -20.626 -15.045 15.311 1.00 77.38 73 ALA B O 1
ATOM 2313 N N . TYR B 1 57 ? -20.190 -17.245 15.046 1.00 62.24 74 TYR B N 1
ATOM 2314 C CA . TYR B 1 57 ? -19.856 -17.186 13.605 1.00 55.39 74 TYR B CA 1
ATOM 2315 C C . TYR B 1 57 ? -21.040 -17.419 12.632 1.00 53.37 74 TYR B C 1
ATOM 2316 O O . TYR B 1 57 ? -21.579 -18.515 12.509 1.00 50.45 74 TYR B O 1
ATOM 2325 N N . MET B 1 58 ? -21.424 -16.373 11.930 1.00 47.58 75 MET B N 1
ATOM 2326 C CA . MET B 1 58 ? -22.551 -16.437 11.018 1.00 48.16 75 MET B CA 1
ATOM 2327 C C . MET B 1 58 ? -22.271 -17.041 9.640 1.00 49.70 75 MET B C 1
ATOM 2328 O O . MET B 1 58 ? -23.214 -17.311 8.915 1.00 55.02 75 MET B O 1
ATOM 2333 N N . GLY B 1 59 ? -21.004 -17.252 9.276 1.00 46.64 76 GLY B N 1
ATOM 2334 C CA . GLY B 1 59 ? -20.681 -17.805 7.966 1.00 39.36 76 GLY B CA 1
ATOM 2335 C C . GLY B 1 59 ? -21.010 -16.898 6.798 1.00 35.71 76 GLY B C 1
ATOM 2336 O O . GLY B 1 59 ? -21.395 -17.387 5.751 1.00 31.98 76 GLY B O 1
ATOM 2337 N N . VAL B 1 60 ? -20.854 -15.585 6.976 1.00 37.12 77 VAL B N 1
ATOM 2338 C CA . VAL B 1 60 ? -21.045 -14.612 5.902 1.00 35.15 77 VAL B CA 1
ATOM 2339 C C . VAL B 1 60 ? -20.078 -13.476 6.041 1.00 32.42 77 VAL B C 1
ATOM 2340 O O . VAL B 1 60 ? -19.719 -13.119 7.143 1.00 31.80 77 VAL B O 1
ATOM 2344 N N . VAL B 1 61 ? -19.716 -12.880 4.914 1.00 28.80 78 VAL B N 1
ATOM 2345 C CA . VAL B 1 61 ? -18.819 -11.731 4.872 1.00 29.65 78 VAL B CA 1
ATOM 2346 C C . VAL B 1 61 ? -19.196 -10.861 3.695 1.00 30.97 78 VAL B C 1
ATOM 2347 O O . VAL B 1 61 ? -19.850 -11.317 2.764 1.00 30.15 78 VAL B O 1
ATOM 2351 N N . ASP B 1 62 ? -18.751 -9.613 3.714 1.00 31.65 79 ASP B N 1
ATOM 2352 C CA . ASP B 1 62 ? -18.881 -8.759 2.545 1.00 29.94 79 ASP B CA 1
ATOM 2353 C C . ASP B 1 62 ? -17.638 -8.917 1.648 1.00 31.81 79 ASP B C 1
ATOM 2354 O O . ASP B 1 62 ? -16.671 -9.588 2.008 1.00 28.43 79 ASP B O 1
ATOM 2359 N N . GLU B 1 63 ? -17.681 -8.285 0.494 1.00 29.19 80 GLU B N 1
ATOM 2360 C CA . GLU B 1 63 ? -16.650 -8.416 -0.511 1.00 35.14 80 GLU B CA 1
ATOM 2361 C C . GLU B 1 63 ? -15.321 -7.838 -0.037 1.00 33.68 80 GLU B C 1
ATOM 2362 O O . GLU B 1 63 ? -14.274 -8.405 -0.320 1.00 28.02 80 GLU B O 1
ATOM 2368 N N . ALA B 1 64 ? -15.389 -6.727 0.698 1.00 31.39 81 ALA B N 1
ATOM 2369 C CA . ALA B 1 64 ? -14.214 -6.067 1.268 1.00 32.00 81 ALA B CA 1
ATOM 2370 C C . ALA B 1 64 ? -13.457 -7.012 2.222 1.00 35.42 81 ALA B C 1
ATOM 2371 O O . ALA B 1 64 ? -12.239 -7.175 2.104 1.00 37.04 81 ALA B O 1
ATOM 2373 N N . THR B 1 65 ? -14.178 -7.645 3.139 1.00 29.77 82 THR B N 1
ATOM 2374 C CA . THR B 1 65 ? -13.582 -8.547 4.125 1.00 32.53 82 THR B CA 1
ATOM 2375 C C . THR B 1 65 ? -12.972 -9.816 3.442 1.00 38.24 82 THR B C 1
ATOM 2376 O O . THR B 1 65 ? -11.907 -10.284 3.833 1.00 34.34 82 THR B O 1
ATOM 2380 N N . LEU B 1 66 ? -13.656 -10.344 2.435 1.00 31.49 83 LEU B N 1
ATOM 2381 C CA . LEU B 1 66 ? -13.168 -11.469 1.671 1.00 29.23 83 LEU B CA 1
ATOM 2382 C C . LEU B 1 66 ? -11.876 -11.096 0.993 1.00 32.12 83 LEU B C 1
ATOM 2383 O O . LEU B 1 66 ? -10.909 -11.854 1.035 1.00 26.11 83 LEU B O 1
ATOM 2388 N N . GLN B 1 67 ? -11.869 -9.914 0.384 1.00 31.28 84 GLN B N 1
ATOM 2389 C CA . GLN B 1 67 ? -10.737 -9.468 -0.396 1.00 35.76 84 GLN B CA 1
ATOM 2390 C C . GLN B 1 67 ? -9.515 -9.170 0.449 1.00 33.79 84 GLN B C 1
ATOM 2391 O O . GLN B 1 67 ? -8.401 -9.508 0.057 1.00 27.02 84 GLN B O 1
ATOM 2397 N N . LYS B 1 68 ? -9.721 -8.556 1.600 1.00 30.59 85 LYS B N 1
ATOM 2398 C CA . LYS B 1 68 ? -8.653 -8.396 2.577 1.00 34.73 85 LYS B CA 1
ATOM 2399 C C . LYS B 1 68 ? -8.050 -9.754 3.060 1.00 37.13 85 LYS B C 1
ATOM 2400 O O . LYS B 1 68 ? -6.823 -9.901 3.149 1.00 32.03 85 LYS B O 1
ATOM 2406 N N . GLY B 1 69 ? -8.901 -10.712 3.418 1.00 29.26 86 GLY B N 1
ATOM 2407 C CA . GLY B 1 69 ? -8.444 -12.053 3.792 1.00 27.14 86 GLY B CA 1
ATOM 2408 C C . GLY B 1 69 ? -7.699 -12.775 2.673 1.00 28.19 86 GLY B C 1
ATOM 2409 O O . GLY B 1 69 ? -6.693 -13.462 2.911 1.00 28.60 86 GLY B O 1
ATOM 2410 N N . SER B 1 70 ? -8.195 -12.590 1.466 1.00 26.48 87 SER B N 1
ATOM 2411 C CA . SER B 1 70 ? -7.615 -13.159 0.288 1.00 30.49 87 SER B CA 1
ATOM 2412 C C . SER B 1 70 ? -6.248 -12.602 -0.026 1.00 30.85 87 SER B C 1
ATOM 2413 O O . SER B 1 70 ? -5.331 -13.352 -0.284 1.00 25.56 87 SER B O 1
ATOM 2416 N N . TRP B 1 71 ? -6.123 -11.293 -0.000 1.00 29.54 88 TRP B N 1
ATOM 2417 C CA . TRP B 1 71 ? -4.866 -10.657 -0.275 1.00 33.96 88 TRP B CA 1
ATOM 2418 C C . TRP B 1 71 ? -3.839 -11.073 0.767 1.00 27.52 88 TRP B C 1
ATOM 2419 O O . TRP B 1 71 ? -2.707 -11.304 0.449 1.00 28.61 88 TRP B O 1
ATOM 2430 N N . SER B 1 72 ? -4.255 -11.170 2.009 1.00 26.69 89 SER B N 1
ATOM 2431 C CA . SER B 1 72 ? -3.348 -11.508 3.063 1.00 29.53 89 SER B CA 1
ATOM 2432 C C . SER B 1 72 ? -2.844 -12.953 2.942 1.00 30.98 89 SER B C 1
ATOM 2433 O O . SER B 1 72 ? -1.670 -13.195 3.118 1.00 30.89 89 SER B O 1
ATOM 2436 N N . LEU B 1 73 ? -3.724 -13.892 2.616 1.00 28.93 90 LEU B N 1
ATOM 2437 C CA . LEU B 1 73 ? -3.320 -15.265 2.363 1.00 28.16 90 LEU B CA 1
ATOM 2438 C C . LEU B 1 73 ? -2.362 -15.413 1.188 1.00 24.97 90 LEU B C 1
ATOM 2439 O O . LEU B 1 73 ? -1.346 -16.072 1.304 1.00 25.16 90 LEU B O 1
ATOM 2444 N N . LEU B 1 74 ? -2.736 -14.837 0.057 1.00 27.78 91 LEU B N 1
ATOM 2445 C CA . LEU B 1 74 ? -1.948 -14.899 -1.151 1.00 28.34 91 LEU B CA 1
ATOM 2446 C C . LEU B 1 74 ? -0.561 -14.346 -0.903 1.00 29.15 91 LEU B C 1
ATOM 2447 O O . LEU B 1 74 ? 0.401 -14.893 -1.401 1.00 25.83 91 LEU B O 1
ATOM 2452 N N . LYS B 1 75 ? -0.450 -13.277 -0.130 1.00 27.63 92 LYS B N 1
ATOM 2453 C CA . LYS B 1 75 ? 0.864 -12.685 0.120 1.00 32.00 92 LYS B CA 1
ATOM 2454 C C . LYS B 1 75 ? 1.724 -13.587 1.022 1.00 25.91 92 LYS B C 1
ATOM 2455 O O . LYS B 1 75 ? 2.885 -13.790 0.757 1.00 23.71 92 LYS B O 1
ATOM 2461 N N . ASP B 1 76 ? 1.135 -14.169 2.045 1.00 22.14 93 ASP B N 1
ATOM 2462 C CA . ASP B 1 76 ? 1.853 -15.111 2.894 1.00 25.28 93 ASP B CA 1
ATOM 2463 C C . ASP B 1 76 ? 2.243 -16.440 2.248 1.00 24.74 93 ASP B C 1
ATOM 2464 O O . ASP B 1 76 ? 3.306 -16.984 2.537 1.00 27.92 93 ASP B O 1
ATOM 2469 N N . LEU B 1 77 ? 1.371 -16.963 1.408 1.00 23.16 94 LEU B N 1
ATOM 2470 C CA . LEU B 1 77 ? 1.679 -18.141 0.632 1.00 22.37 94 LEU B CA 1
ATOM 2471 C C . LEU B 1 77 ? 2.804 -17.826 -0.328 1.00 23.60 94 LEU B C 1
ATOM 2472 O O . LEU B 1 77 ? 3.744 -18.612 -0.462 1.00 23.32 94 LEU B O 1
ATOM 2477 N N . LYS B 1 78 ? 2.768 -16.641 -0.924 1.00 25.58 95 LYS B N 1
ATOM 2478 C CA . LYS B 1 78 ? 3.859 -16.198 -1.797 1.00 25.34 95 LYS B CA 1
ATOM 2479 C C . LYS B 1 78 ? 5.209 -16.012 -1.061 1.00 22.75 95 LYS B C 1
ATOM 2480 O O . LYS B 1 78 ? 6.244 -16.319 -1.629 1.00 21.15 95 LYS B O 1
ATOM 2486 N N . ARG B 1 79 ? 5.215 -15.566 0.193 1.00 23.89 96 ARG B N 1
ATOM 2487 C CA . ARG B 1 79 ? 6.471 -15.560 0.959 1.00 26.06 96 ARG B CA 1
ATOM 2488 C C . ARG B 1 79 ? 7.005 -16.975 1.076 1.00 25.47 96 ARG B C 1
ATOM 2489 O O . ARG B 1 79 ? 8.198 -17.179 0.973 1.00 23.75 96 ARG B O 1
ATOM 2497 N N . ILE B 1 80 ? 6.132 -17.937 1.380 1.00 24.51 97 ILE B N 1
ATOM 2498 C CA . ILE B 1 80 ? 6.578 -19.333 1.453 1.00 25.95 97 ILE B CA 1
ATOM 2499 C C . ILE B 1 80 ? 7.240 -19.740 0.139 1.00 20.91 97 ILE B C 1
ATOM 2500 O O . ILE B 1 80 ? 8.410 -20.214 0.107 1.00 19.84 97 ILE B O 1
ATOM 2505 N N . THR B 1 81 ? 6.514 -19.556 -0.965 1.00 21.20 98 THR B N 1
ATOM 2506 C CA . THR B 1 81 ? 7.047 -20.022 -2.256 1.00 21.03 98 THR B CA 1
ATOM 2507 C C . THR B 1 81 ? 8.282 -19.230 -2.738 1.00 22.75 98 THR B C 1
ATOM 2508 O O . THR B 1 81 ? 9.259 -19.836 -3.176 1.00 24.12 98 THR B O 1
ATOM 2512 N N . ASP B 1 82 ? 8.279 -17.902 -2.589 1.00 23.43 99 ASP B N 1
ATOM 2513 C CA . ASP B 1 82 ? 9.460 -17.091 -2.919 1.00 26.40 99 ASP B CA 1
ATOM 2514 C C . ASP B 1 82 ? 10.671 -17.517 -2.076 1.00 25.09 99 ASP B C 1
ATOM 2515 O O . ASP B 1 82 ? 11.764 -17.462 -2.550 1.00 26.15 99 ASP B O 1
ATOM 2520 N N . SER B 1 83 ? 10.471 -17.959 -0.840 1.00 26.32 100 SER B N 1
ATOM 2521 C CA . SER B 1 83 ? 11.595 -18.329 0.003 1.00 25.50 100 SER B CA 1
ATOM 2522 C C . SER B 1 83 ? 12.282 -19.613 -0.426 1.00 24.00 100 SER B C 1
ATOM 2523 O O . SER B 1 83 ? 13.372 -19.905 0.057 1.00 23.54 100 SER B O 1
ATOM 2526 N N . ASP B 1 84 ? 11.627 -20.402 -1.274 1.00 23.69 101 ASP B N 1
ATOM 2527 C CA . ASP B 1 84 ? 12.170 -21.653 -1.764 1.00 28.94 101 ASP B CA 1
ATOM 2528 C C . ASP B 1 84 ? 12.329 -22.743 -0.696 1.00 25.94 101 ASP B C 1
ATOM 2529 O O . ASP B 1 84 ? 13.027 -23.726 -0.904 1.00 22.84 101 ASP B O 1
ATOM 2534 N N . VAL B 1 85 ? 11.679 -22.569 0.443 1.00 24.13 102 VAL B N 1
ATOM 2535 C CA . VAL B 1 85 ? 11.680 -23.584 1.489 1.00 24.34 102 VAL B CA 1
ATOM 2536 C C . VAL B 1 85 ? 11.193 -24.957 0.976 1.00 26.14 102 VAL B C 1
ATOM 2537 O O . VAL B 1 85 ? 10.323 -25.041 0.083 1.00 24.10 102 VAL B O 1
ATOM 2541 N N . LYS B 1 86 ? 11.751 -26.019 1.562 1.00 25.32 103 LYS B N 1
ATOM 2542 C CA . LYS B 1 86 ? 11.559 -27.390 1.087 1.00 28.11 103 LYS B CA 1
ATOM 2543 C C . LYS B 1 86 ? 11.358 -28.368 2.227 1.00 26.53 103 LYS B C 1
ATOM 2544 O O . LYS B 1 86 ? 11.713 -28.088 3.368 1.00 22.68 103 LYS B O 1
ATOM 2550 N N . GLY B 1 87 ? 10.821 -29.526 1.874 1.00 27.40 104 GLY B N 1
ATOM 2551 C CA . GLY B 1 87 ? 10.803 -30.686 2.752 1.00 32.12 104 GLY B CA 1
ATOM 2552 C C . GLY B 1 87 ? 9.967 -30.471 3.992 1.00 29.57 104 GLY B C 1
ATOM 2553 O O . GLY B 1 87 ? 8.945 -29.772 3.962 1.00 27.03 104 GLY B O 1
ATOM 2554 N N . ASP B 1 88 ? 10.419 -31.062 5.095 1.00 29.16 105 ASP B N 1
ATOM 2555 C CA . ASP B 1 88 ? 9.707 -30.976 6.368 1.00 32.52 105 ASP B CA 1
ATOM 2556 C C . ASP B 1 88 ? 9.507 -29.540 6.822 1.00 31.79 105 ASP B C 1
ATOM 2557 O O . ASP B 1 88 ? 8.445 -29.209 7.326 1.00 30.35 105 ASP B O 1
ATOM 2562 N N . LEU B 1 89 ? 10.527 -28.702 6.660 1.00 31.33 106 LEU B N 1
ATOM 2563 C CA . LEU B 1 89 ? 10.407 -27.279 6.978 1.00 30.66 106 LEU B CA 1
ATOM 2564 C C . LEU B 1 89 ? 9.258 -26.605 6.188 1.00 25.87 106 LEU B C 1
ATOM 2565 O O . LEU B 1 89 ? 8.504 -25.808 6.749 1.00 26.12 106 LEU B O 1
ATOM 2570 N N . PHE B 1 90 ? 9.187 -26.879 4.886 1.00 24.18 107 PHE B N 1
ATOM 2571 C CA . PHE B 1 90 ? 8.100 -26.361 4.019 1.00 25.58 107 PHE B CA 1
ATOM 2572 C C . PHE B 1 90 ? 6.703 -26.744 4.580 1.00 25.81 107 PHE B C 1
ATOM 2573 O O . PHE B 1 90 ? 5.837 -25.873 4.818 1.00 23.95 107 PHE B O 1
ATOM 2581 N N . VAL B 1 91 ? 6.536 -28.041 4.838 1.00 25.80 108 VAL B N 1
ATOM 2582 C CA . VAL B 1 91 ? 5.291 -28.593 5.363 1.00 29.59 108 VAL B CA 1
ATOM 2583 C C . VAL B 1 91 ? 4.927 -27.840 6.644 1.00 28.95 108 VAL B C 1
ATOM 2584 O O . VAL B 1 91 ? 3.831 -27.331 6.766 1.00 26.50 108 VAL B O 1
ATOM 2588 N N . LYS B 1 92 ? 5.881 -27.692 7.553 1.00 31.53 109 LYS B N 1
ATOM 2589 C CA . LYS B 1 92 ? 5.605 -27.083 8.840 1.00 30.32 109 LYS B CA 1
ATOM 2590 C C . LYS B 1 92 ? 5.233 -25.638 8.673 1.00 32.67 109 LYS B C 1
ATOM 2591 O O . LYS B 1 92 ? 4.279 -25.170 9.277 1.00 29.18 109 LYS B O 1
ATOM 2597 N N . GLU B 1 93 ? 5.986 -24.919 7.850 1.00 27.91 110 GLU B N 1
ATOM 2598 C CA . GLU B 1 93 ? 5.710 -23.511 7.632 1.00 23.67 110 GLU B CA 1
ATOM 2599 C C . GLU B 1 93 ? 4.366 -23.312 6.937 1.00 20.76 110 GLU B C 1
ATOM 2600 O O . GLU B 1 93 ? 3.660 -22.364 7.214 1.00 22.89 110 GLU B O 1
ATOM 2606 N N . LEU B 1 94 ? 4.034 -24.174 5.990 1.00 23.88 111 LEU B N 1
ATOM 2607 C CA . LEU B 1 94 ? 2.817 -23.991 5.240 1.00 22.73 111 LEU B CA 1
ATOM 2608 C C . LEU B 1 94 ? 1.597 -24.077 6.179 1.00 25.86 111 LEU B C 1
ATOM 2609 O O . LEU B 1 94 ? 0.714 -23.204 6.135 1.00 23.78 111 LEU B O 1
ATOM 2614 N N . PHE B 1 95 ? 1.540 -25.128 7.007 1.00 27.44 112 PHE B N 1
ATOM 2615 C CA . PHE B 1 95 ? 0.382 -25.326 7.926 1.00 27.50 112 PHE B CA 1
ATOM 2616 C C . PHE B 1 95 ? 0.389 -24.366 9.083 1.00 32.63 112 PHE B C 1
ATOM 2617 O O . PHE B 1 95 ? -0.672 -23.927 9.517 1.00 31.36 112 PHE B O 1
ATOM 2625 N N . TRP B 1 96 ? 1.563 -23.921 9.517 1.00 32.53 113 TRP B N 1
ATOM 2626 C CA . TRP B 1 96 ? 1.600 -22.842 10.510 1.00 29.08 113 TRP B CA 1
ATOM 2627 C C . TRP B 1 96 ? 1.033 -21.540 9.930 1.00 33.97 113 TRP B C 1
ATOM 2628 O O . TRP B 1 96 ? 0.257 -20.820 10.600 1.00 33.18 113 TRP B O 1
ATOM 2639 N N . MET B 1 97 ? 1.413 -21.239 8.688 1.00 26.69 114 MET B N 1
ATOM 2640 C CA . MET B 1 97 ? 0.916 -20.042 8.007 1.00 26.68 114 MET B CA 1
ATOM 2641 C C . MET B 1 97 ? -0.604 -20.089 7.866 1.00 28.48 114 MET B C 1
ATOM 2642 O O . MET B 1 97 ? -1.266 -19.085 8.150 1.00 30.12 114 MET B O 1
ATOM 2647 N N . LEU B 1 98 ? -1.146 -21.239 7.448 1.00 27.40 115 LEU B N 1
ATOM 2648 C CA . LEU B 1 98 ? -2.570 -21.397 7.256 1.00 28.77 115 LEU B CA 1
ATOM 2649 C C . LEU B 1 98 ? -3.324 -21.168 8.571 1.00 33.39 115 LEU B C 1
ATOM 2650 O O . LEU B 1 98 ? -4.357 -20.492 8.594 1.00 32.20 115 LEU B O 1
ATOM 2655 N N . HIS B 1 99 ? -2.774 -21.701 9.647 1.00 33.17 116 HIS B N 1
ATOM 2656 C CA . HIS B 1 99 ? -3.326 -21.530 10.955 1.00 39.64 116 HIS B CA 1
ATOM 2657 C C . HIS B 1 99 ? -3.354 -20.073 11.337 1.00 37.69 116 HIS B C 1
ATOM 2658 O O . HIS B 1 99 ? -4.375 -19.580 11.787 1.00 35.88 116 HIS B O 1
ATOM 2665 N N . LEU B 1 100 ? -2.239 -19.395 11.142 1.00 35.72 117 LEU B N 1
ATOM 2666 C CA . LEU B 1 100 ? -2.150 -17.985 11.471 1.00 31.67 117 LEU B CA 1
ATOM 2667 C C . LEU B 1 100 ? -3.104 -17.161 10.630 1.00 34.72 117 LEU B C 1
ATOM 2668 O O . LEU B 1 100 ? -3.697 -16.213 11.120 1.00 31.33 117 LEU B O 1
ATOM 2673 N N . GLN B 1 101 ? -3.218 -17.491 9.354 1.00 29.94 118 GLN B N 1
ATOM 2674 C CA . GLN B 1 101 ? -4.092 -16.736 8.472 1.00 32.69 118 GLN B CA 1
ATOM 2675 C C . GLN B 1 101 ? -5.556 -16.906 8.857 1.00 34.74 118 GLN B C 1
ATOM 2676 O O . GLN B 1 101 ? -6.305 -15.946 8.808 1.00 33.05 118 GLN B O 1
ATOM 2682 N N . LYS B 1 102 ? -5.943 -18.118 9.244 1.00 30.84 119 LYS B N 1
ATOM 2683 C CA . LYS B 1 102 ? -7.303 -18.368 9.695 1.00 28.85 119 LYS B CA 1
ATOM 2684 C C . LYS B 1 102 ? -7.637 -17.581 10.967 1.00 35.70 119 LYS B C 1
ATOM 2685 O O . LYS B 1 102 ? -8.709 -16.977 11.047 1.00 34.18 119 LYS B O 1
ATOM 2691 N N . GLU B 1 103 ? -6.724 -17.553 11.947 1.00 34.91 120 GLU B N 1
ATOM 2692 C CA . GLU B 1 103 ? -6.853 -16.651 13.131 1.00 38.15 120 GLU B CA 1
ATOM 2693 C C . GLU B 1 103 ? -7.025 -15.186 12.775 1.00 39.68 120 GLU B C 1
ATOM 2694 O O . GLU B 1 103 ? -7.897 -14.521 13.306 1.00 40.59 120 GLU B O 1
ATOM 2700 N N . THR B 1 104 ? -6.174 -14.672 11.899 1.00 44.13 121 THR B N 1
ATOM 2701 C CA . THR B 1 104 ? -6.322 -13.298 11.420 1.00 43.74 121 THR B CA 1
ATOM 2702 C C . THR B 1 104 ? -7.669 -13.069 10.702 1.00 44.99 121 THR B C 1
ATOM 2703 O O . THR B 1 104 ? -8.325 -12.054 10.926 1.00 35.42 121 THR B O 1
ATOM 2707 N N . PHE B 1 105 ? -8.076 -14.000 9.847 1.00 36.95 122 PHE B N 1
ATOM 2708 C CA . PHE B 1 105 ? -9.344 -13.844 9.146 1.00 34.22 122 PHE B CA 1
ATOM 2709 C C . PHE B 1 105 ? -10.526 -13.823 10.113 1.00 34.23 122 PHE B C 1
ATOM 2710 O O . PHE B 1 105 ? -11.429 -13.041 9.903 1.00 34.23 122 PHE B O 1
ATOM 2718 N N . ALA B 1 106 ? -10.493 -14.632 11.172 1.00 36.22 123 ALA B N 1
ATOM 2719 C CA . ALA B 1 106 ? -11.538 -14.624 12.217 1.00 43.72 123 ALA B CA 1
ATOM 2720 C C . ALA B 1 106 ? -11.700 -13.238 12.829 1.00 45.80 123 ALA B C 1
ATOM 2721 O O . ALA B 1 106 ? -12.812 -12.774 13.059 1.00 47.34 123 ALA B O 1
ATOM 2723 N N . THR B 1 107 ? -10.580 -12.574 13.049 1.00 40.50 124 THR B N 1
ATOM 2724 C CA . THR B 1 107 ? -10.571 -11.209 13.573 1.00 46.62 124 THR B CA 1
ATOM 2725 C C . THR B 1 107 ? -11.238 -10.250 12.602 1.00 46.40 124 THR B C 1
ATOM 2726 O O . THR B 1 107 ? -11.991 -9.372 13.031 1.00 42.90 124 THR B O 1
ATOM 2730 N N . TYR B 1 108 ? -10.945 -10.397 11.307 1.00 40.92 125 TYR B N 1
ATOM 2731 C CA . TYR B 1 108 ? -11.595 -9.565 10.281 1.00 39.86 125 TYR B CA 1
ATOM 2732 C C . TYR B 1 108 ? -13.120 -9.837 10.197 1.00 38.61 125 TYR B C 1
ATOM 2733 O O . TYR B 1 108 ? -13.905 -8.907 9.928 1.00 35.43 125 TYR B O 1
ATOM 2742 N N . VAL B 1 109 ? -13.512 -11.093 10.438 1.00 29.84 126 VAL B N 1
ATOM 2743 C CA . VAL B 1 109 ? -14.907 -11.525 10.354 1.00 33.16 126 VAL B CA 1
ATOM 2744 C C . VAL B 1 109 ? -15.675 -11.017 11.570 1.00 42.03 126 VAL B C 1
ATOM 2745 O O . VAL B 1 109 ? -16.760 -10.451 11.399 1.00 37.16 126 VAL B O 1
ATOM 2749 N N . ALA B 1 110 ? -15.120 -11.181 12.777 1.00 38.79 127 ALA B N 1
ATOM 2750 C CA . ALA B 1 110 ? -15.712 -10.576 13.984 1.00 38.91 127 ALA B CA 1
ATOM 2751 C C . ALA B 1 110 ? -15.897 -9.057 13.860 1.00 39.69 127 ALA B C 1
ATOM 2752 O O . ALA B 1 110 ? -16.950 -8.536 14.208 1.00 44.61 127 ALA B O 1
ATOM 2754 N N . ARG B 1 111 ? -14.901 -8.354 13.331 1.00 39.77 128 ARG B N 1
ATOM 2755 C CA . ARG B 1 111 ? -15.046 -6.932 13.023 1.00 46.11 128 ARG B CA 1
ATOM 2756 C C . ARG B 1 111 ? -16.193 -6.642 12.024 1.00 51.43 128 ARG B C 1
ATOM 2757 O O . ARG B 1 111 ? -16.987 -5.714 12.240 1.00 42.08 128 ARG B O 1
ATOM 2765 N N . PHE B 1 112 ? -16.274 -7.422 10.944 1.00 40.74 129 PHE B N 1
ATOM 2766 C CA . PHE B 1 112 ? -17.335 -7.254 9.966 1.00 40.91 129 PHE B CA 1
ATOM 2767 C C . PHE B 1 112 ? -18.700 -7.419 10.650 1.00 37.88 129 PHE B C 1
ATOM 2768 O O . PHE B 1 112 ? -19.583 -6.591 10.504 1.00 39.37 129 PHE B O 1
ATOM 2776 N N . GLN B 1 113 ? -18.838 -8.491 11.416 1.00 35.57 130 GLN B N 1
ATOM 2777 C CA . GLN B 1 113 ? -20.080 -8.802 12.085 1.00 39.70 130 GLN B CA 1
ATOM 2778 C C . GLN B 1 113 ? -20.573 -7.742 13.054 1.00 49.87 130 GLN B C 1
ATOM 2779 O O . GLN B 1 113 ? -21.773 -7.620 13.239 1.00 42.77 130 GLN B O 1
ATOM 2785 N N . LYS B 1 114 ? -19.649 -7.004 13.667 1.00 49.67 131 LYS B N 1
ATOM 2786 C CA . LYS B 1 114 ? -19.979 -6.015 14.684 1.00 53.88 131 LYS B CA 1
ATOM 2787 C C . LYS B 1 114 ? -20.154 -4.617 14.105 1.00 48.54 131 LYS B C 1
ATOM 2788 O O . LYS B 1 114 ? -21.007 -3.877 14.566 1.00 54.34 131 LYS B O 1
ATOM 2794 N N . GLU B 1 115 ? -19.368 -4.258 13.100 1.00 40.56 132 GLU B N 1
ATOM 2795 C CA . GLU B 1 115 ? -19.391 -2.908 12.576 1.00 41.30 132 GLU B CA 1
ATOM 2796 C C . GLU B 1 115 ? -20.099 -2.763 11.256 1.00 34.88 132 GLU B C 1
ATOM 2797 O O . GLU B 1 115 ? -20.690 -1.738 11.012 1.00 38.47 132 GLU B O 1
ATOM 2803 N N . ALA B 1 116 ? -20.012 -3.750 10.379 1.00 36.21 133 ALA B N 1
ATOM 2804 C CA . ALA B 1 116 ? -20.430 -3.537 9.003 1.00 32.82 133 ALA B CA 1
ATOM 2805 C C . ALA B 1 116 ? -21.620 -4.374 8.559 1.00 32.90 133 ALA B C 1
ATOM 2806 O O . ALA B 1 116 ? -22.189 -4.065 7.522 1.00 35.04 133 ALA B O 1
ATOM 2808 N N . TYR B 1 117 ? -21.953 -5.433 9.293 1.00 25.80 134 TYR B N 1
ATOM 2809 C CA . TYR B 1 117 ? -23.077 -6.301 8.975 1.00 33.51 134 TYR B CA 1
ATOM 2810 C C . TYR B 1 117 ? -24.372 -5.692 9.553 1.00 38.95 134 TYR B C 1
ATOM 2811 O O . TYR B 1 117 ? -24.528 -5.611 10.776 1.00 36.29 134 TYR B O 1
ATOM 2820 N N . CYS B 1 118 ? -25.275 -5.263 8.666 1.00 32.98 135 CYS B N 1
ATOM 2821 C CA . CYS B 1 118 ? -26.606 -4.732 9.020 1.00 34.49 135 CYS B CA 1
ATOM 2822 C C . CYS B 1 118 ? -26.525 -3.739 10.158 1.00 27.44 135 CYS B C 1
ATOM 2823 O O . CYS B 1 118 ? -27.063 -4.019 11.209 1.00 29.36 135 CYS B O 1
ATOM 2826 N N . PRO B 1 119 ? -25.751 -2.651 9.973 1.00 32.76 136 PRO B N 1
ATOM 2827 C CA . PRO B 1 119 ? -25.547 -1.661 11.008 1.00 27.36 136 PRO B CA 1
ATOM 2828 C C . PRO B 1 119 ? -26.742 -0.709 11.179 1.00 32.25 136 PRO B C 1
ATOM 2829 O O . PRO B 1 119 ? -26.675 0.174 12.028 1.00 27.08 136 PRO B O 1
ATOM 2833 N N . ASN B 1 120 ? -27.804 -0.853 10.375 1.00 27.68 137 ASN B N 1
ATOM 2834 C CA . ASN B 1 120 ? -29.020 -0.081 10.566 1.00 29.46 137 ASN B CA 1
ATOM 2835 C C . ASN B 1 120 ? -29.732 -0.448 11.846 1.00 26.94 137 ASN B C 1
ATOM 2836 O O . ASN B 1 120 ? -29.729 -1.601 12.257 1.00 27.73 137 ASN B O 1
ATOM 2841 N N . LYS B 1 121 ? -30.334 0.551 12.467 1.00 27.58 138 LYS B N 1
ATOM 2842 C CA . LYS B 1 121 ? -31.137 0.358 13.667 1.00 32.58 138 LYS B CA 1
ATOM 2843 C C . LYS B 1 121 ? -32.607 0.323 13.360 1.00 30.19 138 LYS B C 1
ATOM 2844 O O . LYS B 1 121 ? -33.352 -0.166 14.160 1.00 29.62 138 LYS B O 1
ATOM 2850 N N . CYS B 1 122 ? -33.004 0.807 12.189 1.00 30.42 139 CYS B N 1
ATOM 2851 C CA . CYS B 1 122 ? -34.366 0.740 11.717 1.00 28.84 139 CYS B CA 1
ATOM 2852 C C . CYS B 1 122 ? -34.314 0.702 10.197 1.00 29.71 139 CYS B C 1
ATOM 2853 O O . CYS B 1 122 ? -33.235 0.778 9.585 1.00 25.93 139 CYS B O 1
ATOM 2856 N N . GLY B 1 123 ? -35.479 0.546 9.594 1.00 24.90 140 GLY B N 1
ATOM 2857 C CA . GLY B 1 123 ? -35.588 0.460 8.180 1.00 23.96 140 GLY B CA 1
ATOM 2858 C C . GLY B 1 123 ? -35.007 -0.816 7.614 1.00 25.05 140 GLY B C 1
ATOM 2859 O O . GLY B 1 123 ? -34.827 -1.830 8.314 1.00 23.64 140 GLY B O 1
ATOM 2860 N N . VAL B 1 124 ? -34.819 -0.798 6.302 1.00 22.13 141 VAL B N 1
ATOM 2861 C CA . VAL B 1 124 ? -34.397 -1.991 5.556 1.00 22.53 141 VAL B CA 1
ATOM 2862 C C . VAL B 1 124 ? -33.151 -1.605 4.749 1.00 23.58 141 VAL B C 1
ATOM 2863 O O . VAL B 1 124 ? -33.220 -0.797 3.809 1.00 23.88 141 VAL B O 1
ATOM 2867 N N . MET B 1 125 ? -32.016 -2.118 5.178 1.00 23.48 142 MET B N 1
ATOM 2868 C CA . MET B 1 125 ? -30.755 -1.873 4.473 1.00 24.41 142 MET B CA 1
ATOM 2869 C C . MET B 1 125 ? -30.493 -3.066 3.574 1.00 29.06 142 MET B C 1
ATOM 2870 O O . MET B 1 125 ? -30.710 -4.197 3.991 1.00 32.92 142 MET B O 1
ATOM 2875 N N . LEU B 1 126 ? -30.085 -2.816 2.329 1.00 27.55 143 LEU B N 1
ATOM 2876 C CA . LEU B 1 126 ? -29.663 -3.895 1.429 1.00 27.26 143 LEU B CA 1
ATOM 2877 C C . LEU B 1 126 ? -28.117 -3.990 1.348 1.00 27.52 143 LEU B C 1
ATOM 2878 O O . LEU B 1 126 ? -27.441 -2.988 1.151 1.00 29.30 143 LEU B O 1
ATOM 2883 N N . GLN B 1 127 ? -27.584 -5.199 1.492 1.00 30.05 144 GLN B N 1
ATOM 2884 C CA . GLN B 1 127 ? -26.125 -5.426 1.576 1.00 38.59 144 GLN B CA 1
ATOM 2885 C C . GLN B 1 127 ? -25.752 -6.687 0.805 1.00 32.95 144 GLN B C 1
ATOM 2886 O O . GLN B 1 127 ? -26.305 -7.756 1.076 1.00 29.07 144 GLN B O 1
ATOM 2892 N N . THR B 1 128 ? -24.790 -6.597 -0.100 1.00 33.97 145 THR B N 1
ATOM 2893 C CA . THR B 1 128 ? -24.368 -7.795 -0.842 1.00 38.66 145 THR B CA 1
ATOM 2894 C C . THR B 1 128 ? -23.420 -8.573 0.036 1.00 31.66 145 THR B C 1
ATOM 2895 O O . THR B 1 128 ? -22.457 -8.012 0.537 1.00 35.82 145 THR B O 1
ATOM 2899 N N . LEU B 1 129 ? -23.750 -9.843 0.272 1.00 29.71 146 LEU B N 1
ATOM 2900 C CA . LEU B 1 129 ? -22.972 -10.724 1.154 1.00 31.17 146 LEU B CA 1
ATOM 2901 C C . LEU B 1 129 ? -22.566 -11.974 0.427 1.00 35.50 146 LEU B C 1
ATOM 2902 O O . LEU B 1 129 ? -23.213 -12.356 -0.541 1.00 36.76 146 LEU B O 1
ATOM 2907 N N . ILE B 1 130 ? -21.517 -12.611 0.921 1.00 33.86 147 ILE B N 1
ATOM 2908 C CA . ILE B 1 130 ? -21.066 -13.862 0.385 1.00 32.84 147 ILE B CA 1
ATOM 2909 C C . ILE B 1 130 ? -21.276 -14.884 1.454 1.00 32.69 147 ILE B C 1
ATOM 2910 O O . ILE B 1 130 ? -20.779 -14.745 2.552 1.00 33.71 147 ILE B O 1
ATOM 2915 N N . TRP B 1 131 ? -22.010 -15.933 1.120 1.00 35.24 148 TRP B N 1
ATOM 2916 C CA . TRP B 1 131 ? -22.207 -17.037 2.036 1.00 36.84 148 TRP B CA 1
ATOM 2917 C C . TRP B 1 131 ? -21.054 -18.029 1.876 1.00 38.26 148 TRP B C 1
ATOM 2918 O O . TRP B 1 131 ? -20.913 -18.623 0.832 1.00 40.43 148 TRP B O 1
ATOM 2929 N N . CYS B 1 132 ? -20.229 -18.176 2.905 1.00 37.70 149 CYS B N 1
ATOM 2930 C CA . CYS B 1 132 ? -19.069 -19.059 2.855 1.00 43.53 149 CYS B CA 1
ATOM 2931 C C . CYS B 1 132 ? -19.396 -20.526 2.498 1.00 48.59 149 CYS B C 1
ATOM 2932 O O . CYS B 1 132 ? -18.604 -21.187 1.856 1.00 45.38 149 CYS B O 1
ATOM 2935 N N . LYS B 1 133 ? -20.567 -21.029 2.857 1.00 42.09 150 LYS B N 1
ATOM 2936 C CA . LYS B 1 133 ? -20.875 -22.436 2.591 1.00 47.48 150 LYS B CA 1
ATOM 2937 C C . LYS B 1 133 ? -20.809 -22.836 1.125 1.00 41.83 150 LYS B C 1
ATOM 2938 O O . LYS B 1 133 ? -20.403 -23.923 0.815 1.00 49.35 150 LYS B O 1
ATOM 2944 N N . ASN B 1 134 ? -21.230 -21.966 0.226 1.00 38.27 151 ASN B N 1
ATOM 2945 C CA . ASN B 1 134 ? -21.223 -22.300 -1.191 1.00 41.89 151 ASN B CA 1
ATOM 2946 C C . ASN B 1 134 ? -20.745 -21.183 -2.096 1.00 41.73 151 ASN B C 1
ATOM 2947 O O . ASN B 1 134 ? -21.037 -21.211 -3.284 1.00 35.70 151 ASN B O 1
ATOM 2952 N N . CYS B 1 135 ? -20.088 -20.170 -1.530 1.00 34.85 152 CYS B N 1
ATOM 2953 C CA . CYS B 1 135 ? -19.606 -19.022 -2.267 1.00 33.92 152 CYS B CA 1
ATOM 2954 C C . CYS B 1 135 ? -20.695 -18.275 -3.046 1.00 36.33 152 CYS B C 1
ATOM 2955 O O . CYS B 1 135 ? -20.372 -17.555 -3.978 1.00 42.39 152 CYS B O 1
ATOM 2958 N N . LYS B 1 136 ? -21.965 -18.381 -2.627 1.00 39.67 153 LYS B N 1
ATOM 2959 C CA . LYS B 1 136 ? -23.060 -17.575 -3.243 1.00 43.31 153 LYS B CA 1
ATOM 2960 C C . LYS B 1 136 ? -23.081 -16.145 -2.711 1.00 39.54 153 LYS B C 1
ATOM 2961 O O . LYS B 1 136 ? -22.957 -15.892 -1.510 1.00 38.65 153 LYS B O 1
ATOM 2967 N N . LYS B 1 137 ? -23.180 -15.241 -3.655 1.00 36.57 154 LYS B N 1
ATOM 2968 C CA . LYS B 1 137 ? -23.146 -13.841 -3.431 1.00 46.74 154 LYS B CA 1
ATOM 2969 C C . LYS B 1 137 ? -24.609 -13.536 -3.591 1.00 50.48 154 LYS B C 1
ATOM 2970 O O . LYS B 1 137 ? -25.194 -13.941 -4.594 1.00 56.72 154 LYS B O 1
ATOM 2976 N N . GLU B 1 138 ? -25.218 -12.910 -2.586 1.00 39.97 155 GLU B N 1
ATOM 2977 C CA . GLU B 1 138 ? -26.620 -12.455 -2.676 1.00 47.46 155 GLU B CA 1
ATOM 2978 C C . GLU B 1 138 ? -26.838 -11.131 -1.939 1.00 43.51 155 GLU B C 1
ATOM 2979 O O . GLU B 1 138 ? -26.110 -10.808 -1.002 1.00 37.13 155 GLU B O 1
ATOM 2985 N N . VAL B 1 139 ? -27.845 -10.386 -2.373 1.00 38.73 156 VAL B N 1
ATOM 2986 C CA . VAL B 1 139 ? -28.240 -9.142 -1.727 1.00 41.88 156 VAL B CA 1
ATOM 2987 C C . VAL B 1 139 ? -29.036 -9.564 -0.505 1.00 38.89 156 VAL B C 1
ATOM 2988 O O . VAL B 1 139 ? -30.016 -10.261 -0.639 1.00 38.93 156 VAL B O 1
ATOM 2992 N N . HIS B 1 140 ? -28.569 -9.202 0.685 1.00 38.69 157 HIS B N 1
ATOM 2993 C CA . HIS B 1 140 ? -29.259 -9.513 1.955 1.00 32.94 157 HIS B CA 1
ATOM 2994 C C . HIS B 1 140 ? -30.066 -8.282 2.393 1.00 32.10 157 HIS B C 1
ATOM 2995 O O . HIS B 1 140 ? -29.562 -7.160 2.290 1.00 29.71 157 HIS B O 1
ATOM 3002 N N . ALA B 1 141 ? -31.296 -8.499 2.880 1.00 26.44 158 ALA B N 1
ATOM 3003 C CA . ALA B 1 141 ? -32.182 -7.415 3.291 1.00 27.81 158 ALA B CA 1
ATOM 3004 C C . ALA B 1 141 ? -32.048 -7.350 4.812 1.00 26.96 158 ALA B C 1
ATOM 3005 O O . ALA B 1 141 ? -32.394 -8.299 5.493 1.00 28.85 158 ALA B O 1
ATOM 3007 N N . CYS B 1 142 ? -31.432 -6.298 5.343 1.00 26.09 159 CYS B N 1
ATOM 3008 C CA . CYS B 1 142 ? -31.324 -6.141 6.808 1.00 27.32 159 CYS B CA 1
ATOM 3009 C C . CYS B 1 142 ? -32.633 -5.517 7.291 1.00 27.57 159 CYS B C 1
ATOM 3010 O O . CYS B 1 142 ? -32.749 -4.298 7.345 1.00 24.87 159 CYS B O 1
ATOM 3013 N N . ARG B 1 143 ? -33.605 -6.354 7.646 1.00 27.21 160 ARG B N 1
ATOM 3014 C CA . ARG B 1 143 ? -34.970 -5.898 7.918 1.00 27.75 160 ARG B CA 1
ATOM 3015 C C . ARG B 1 143 ? -35.208 -5.591 9.390 1.00 27.57 160 ARG B C 1
ATOM 3016 O O . ARG B 1 143 ? -35.320 -6.491 10.217 1.00 29.27 160 ARG B O 1
ATOM 3024 N N . LYS B 1 144 ? -35.315 -4.312 9.704 1.00 27.99 161 LYS B N 1
ATOM 3025 C CA . LYS B 1 144 ? -35.659 -3.868 11.036 1.00 29.80 161 LYS B CA 1
ATOM 3026 C C . LYS B 1 144 ? -36.967 -3.119 10.945 1.00 27.52 161 LYS B C 1
ATOM 3027 O O . LYS B 1 144 ? -37.550 -3.009 9.866 1.00 29.36 161 LYS B O 1
ATOM 3033 N N . SER B 1 145 ? -37.435 -2.616 12.076 1.00 26.59 162 SER B N 1
ATOM 3034 C CA . SER B 1 145 ? -38.696 -1.905 12.140 1.00 26.70 162 SER B CA 1
ATOM 3035 C C . SER B 1 145 ? -38.660 -0.652 11.296 1.00 28.01 162 SER B C 1
ATOM 3036 O O . SER B 1 145 ? -37.674 0.077 11.320 1.00 26.63 162 SER B O 1
ATOM 3039 N N . TYR B 1 146 ? -39.726 -0.416 10.544 1.00 24.13 163 TYR B N 1
ATOM 3040 C CA . TYR B 1 146 ? -39.899 0.840 9.823 1.00 29.25 163 TYR B CA 1
ATOM 3041 C C . TYR B 1 146 ? -40.068 2.053 10.719 1.00 32.40 163 TYR B C 1
ATOM 3042 O O . TYR B 1 146 ? -39.892 3.157 10.242 1.00 33.46 163 TYR B O 1
ATOM 3051 N N . ASP B 1 147 ? -40.392 1.857 11.999 1.00 30.09 164 ASP B N 1
ATOM 3052 C CA . ASP B 1 147 ? -40.568 2.963 12.935 1.00 30.99 164 ASP B CA 1
ATOM 3053 C C . ASP B 1 147 ? -39.201 3.415 13.410 1.00 36.62 164 ASP B C 1
ATOM 3054 O O . ASP B 1 147 ? -38.597 2.791 14.286 1.00 30.61 164 ASP B O 1
ATOM 3059 N N . CYS B 1 148 ? -38.721 4.506 12.827 1.00 34.79 165 CYS B N 1
ATOM 3060 C CA . CYS B 1 148 ? -37.416 5.065 13.204 1.00 38.03 165 CYS B CA 1
ATOM 3061 C C . CYS B 1 148 ? -37.505 6.019 14.409 1.00 37.65 165 CYS B C 1
ATOM 3062 O O . CYS B 1 148 ? -36.493 6.630 14.773 1.00 41.40 165 CYS B O 1
ATOM 3065 N N . GLY B 1 149 ? -38.691 6.171 15.020 1.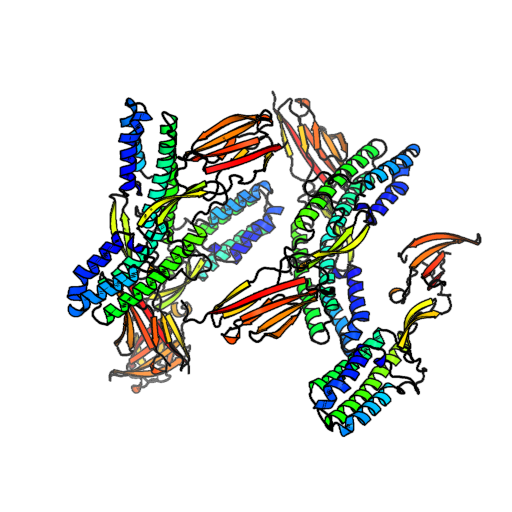00 35.43 166 GLY B N 1
ATOM 3066 C CA . GLY B 1 149 ? -38.924 7.198 16.062 1.00 33.51 166 GLY B CA 1
ATOM 3067 C C . GLY B 1 149 ? -39.402 8.498 15.433 1.00 32.71 166 GLY B C 1
ATOM 3068 O O . GLY B 1 149 ? -38.897 8.887 14.376 1.00 34.68 166 GLY B O 1
ATOM 3069 N N . GLU B 1 150 ? -40.403 9.154 16.027 1.00 35.96 167 GLU B N 1
ATOM 3070 C CA . GLU B 1 150 ? -40.957 10.403 15.453 1.00 39.78 167 GLU B CA 1
ATOM 3071 C C . GLU B 1 150 ? -39.954 11.524 15.729 1.00 39.68 167 GLU B C 1
ATOM 3072 O O . GLU B 1 150 ? -39.340 11.547 16.784 1.00 38.49 167 GLU B O 1
ATOM 3078 N N . ARG B 1 151 ? -39.735 12.400 14.745 1.00 36.90 168 ARG B N 1
ATOM 3079 C CA . ARG B 1 151 ? -38.844 13.546 14.902 1.00 37.31 168 ARG B CA 1
ATOM 3080 C C . ARG B 1 151 ? -39.714 14.759 15.239 1.00 36.34 168 ARG B C 1
ATOM 3081 O O . ARG B 1 151 ? -40.709 15.015 14.565 1.00 36.36 168 ARG B O 1
ATOM 3089 N N . ASN B 1 152 ? -39.348 15.480 16.287 1.00 34.51 169 ASN B N 1
ATOM 3090 C CA . ASN B 1 152 ? -40.064 16.684 16.687 1.00 36.67 169 ASN B CA 1
ATOM 3091 C C . ASN B 1 152 ? -39.134 17.846 16.458 1.00 36.79 169 ASN B C 1
ATOM 3092 O O . ASN B 1 152 ? -38.045 17.875 16.999 1.00 42.93 169 ASN B O 1
ATOM 3097 N N . VAL B 1 153 ? -39.581 18.779 15.626 1.00 35.36 170 VAL B N 1
ATOM 3098 C CA . VAL B 1 153 ? -38.777 19.875 15.139 1.00 42.90 170 VAL B CA 1
ATOM 3099 C C . VAL B 1 153 ? -39.539 21.156 15.466 1.00 41.93 170 VAL B C 1
ATOM 3100 O O . VAL B 1 153 ? -40.689 21.312 15.036 1.00 38.74 170 VAL B O 1
ATOM 3104 N N . GLU B 1 154 ? -38.910 22.055 16.227 1.00 48.64 171 GLU B N 1
ATOM 3105 C CA . GLU B 1 154 ? -39.426 23.402 16.461 1.00 49.01 171 GLU B CA 1
ATOM 3106 C C . GLU B 1 154 ? -38.631 24.382 15.594 1.00 47.12 171 GLU B C 1
ATOM 3107 O O . GLU B 1 154 ? -37.414 24.400 15.671 1.00 50.38 171 GLU B O 1
ATOM 3113 N N . VAL B 1 155 ? -39.320 25.155 14.754 1.00 40.74 172 VAL B N 1
ATOM 3114 C CA . VAL B 1 155 ? -38.678 26.130 13.882 1.00 39.14 172 VAL B CA 1
ATOM 3115 C C . VAL B 1 155 ? -39.153 27.515 14.290 1.00 37.53 172 VAL B C 1
ATOM 3116 O O . VAL B 1 155 ? -40.344 27.759 14.272 1.00 36.80 172 VAL B O 1
ATOM 3120 N N . PRO B 1 156 ? -38.228 28.439 14.621 1.00 36.64 173 PRO B N 1
ATOM 3121 C CA . PRO B 1 156 ? -38.658 29.836 14.837 1.00 42.12 173 PRO B CA 1
ATOM 3122 C C . PRO B 1 156 ? -39.275 30.452 13.588 1.00 39.30 173 PRO B C 1
ATOM 3123 O O . PRO B 1 156 ? -38.756 30.265 12.496 1.00 33.77 173 PRO B O 1
ATOM 3127 N N . GLN B 1 157 ? -40.375 31.168 13.742 1.00 33.38 174 GLN B N 1
ATOM 3128 C CA . GLN B 1 157 ? -41.015 31.752 12.590 1.00 39.65 174 GLN B CA 1
ATOM 3129 C C . GLN B 1 157 ? -40.015 32.631 11.838 1.00 38.93 174 GLN B C 1
ATOM 3130 O O . GLN B 1 157 ? -39.176 33.275 12.442 1.00 40.47 174 GLN B O 1
ATOM 3136 N N . MET B 1 158 ? -40.092 32.588 10.509 1.00 43.59 175 MET B N 1
ATOM 3137 C CA . MET B 1 158 ? -39.240 33.374 9.583 1.00 44.47 175 MET B CA 1
ATOM 3138 C C . MET B 1 158 ? -37.872 32.749 9.366 1.00 43.12 175 MET B C 1
ATOM 3139 O O . MET B 1 158 ? -37.154 33.169 8.481 1.00 40.40 175 MET B O 1
ATOM 3144 N N . GLU B 1 159 ? -37.527 31.718 10.128 1.00 39.32 176 GLU B N 1
ATOM 3145 C CA . GLU B 1 159 ? -36.336 30.946 9.847 1.00 40.13 176 GLU B CA 1
ATOM 3146 C C . GLU B 1 159 ? -36.649 29.764 8.866 1.00 40.74 176 GLU B C 1
ATOM 3147 O O . GLU B 1 159 ? -37.815 29.498 8.527 1.00 37.93 176 GLU B O 1
ATOM 3153 N N . ASP B 1 160 ? -35.585 29.110 8.407 1.00 41.18 177 ASP B N 1
ATOM 3154 C CA . ASP B 1 160 ? -35.636 28.034 7.409 1.00 43.58 177 ASP B CA 1
ATOM 3155 C C . ASP B 1 160 ? -35.947 26.712 8.132 1.00 38.86 177 ASP B C 1
ATOM 3156 O O . ASP B 1 160 ? -35.375 26.439 9.183 1.00 39.38 177 ASP B O 1
ATOM 3161 N N . MET B 1 161 ? -36.896 25.932 7.611 1.00 36.71 178 MET B N 1
ATOM 3162 C CA . MET B 1 161 ? -37.134 24.556 8.104 1.00 36.50 178 MET B CA 1
ATOM 3163 C C . MET B 1 161 ? -36.241 23.602 7.306 1.00 37.66 178 MET B C 1
ATOM 3164 O O . MET B 1 161 ? -36.258 23.662 6.087 1.00 37.29 178 MET B O 1
ATOM 3169 N N . ILE B 1 162 ? -35.472 22.745 7.985 1.00 36.85 179 ILE B N 1
ATOM 3170 C CA . ILE B 1 162 ? -34.655 21.705 7.342 1.00 40.58 179 ILE B CA 1
ATOM 3171 C C . ILE B 1 162 ? -35.071 20.369 7.951 1.00 34.48 179 ILE B C 1
ATOM 3172 O O . ILE B 1 162 ? -34.943 20.186 9.145 1.00 39.58 179 ILE B O 1
ATOM 3177 N N . LEU B 1 163 ? -35.584 19.456 7.143 1.00 28.56 180 LEU B N 1
ATOM 3178 C CA . LEU B 1 163 ? -35.967 18.130 7.625 1.00 29.68 180 LEU B CA 1
ATOM 3179 C C . LEU B 1 163 ? -34.980 17.196 7.005 1.00 26.66 180 LEU B C 1
ATOM 3180 O O . LEU B 1 163 ? -34.818 17.206 5.795 1.00 29.83 180 LEU B O 1
ATOM 3185 N N . ASP B 1 164 ? -34.300 16.417 7.829 1.00 25.46 181 ASP B N 1
ATOM 3186 C CA . ASP B 1 164 ? -33.194 15.593 7.385 1.00 26.80 181 ASP B CA 1
ATOM 3187 C C . ASP B 1 164 ? -33.565 14.135 7.513 1.00 27.13 181 ASP B C 1
ATOM 3188 O O . ASP B 1 164 ? -33.792 13.667 8.611 1.00 27.54 181 ASP B O 1
ATOM 3193 N N . CYS B 1 165 ? -33.651 13.433 6.391 1.00 25.14 182 CYS B N 1
ATOM 3194 C CA . CYS B 1 165 ? -34.078 12.032 6.364 1.00 26.93 182 CYS B CA 1
ATOM 3195 C C . CYS B 1 165 ? -32.880 11.111 6.321 1.00 27.20 182 CYS B C 1
ATOM 3196 O O . CYS B 1 165 ? -33.032 9.908 6.260 1.00 26.34 182 CYS B O 1
ATOM 3199 N N . GLU B 1 166 ? -31.674 11.656 6.327 1.00 27.51 183 GLU B N 1
ATOM 3200 C CA . GLU B 1 166 ? -30.494 10.800 6.205 1.00 30.17 183 GLU B CA 1
ATOM 3201 C C . GLU B 1 166 ? -30.172 10.041 7.488 1.00 30.55 183 GLU B C 1
ATOM 3202 O O . GLU B 1 166 ? -30.094 10.610 8.559 1.00 33.18 183 GLU B O 1
ATOM 3208 N N . LEU B 1 167 ? -29.923 8.755 7.351 1.00 28.40 184 LEU B N 1
ATOM 3209 C CA . LEU B 1 167 ? -29.374 7.951 8.438 1.00 29.64 184 LEU B CA 1
ATOM 3210 C C . LEU B 1 167 ? -27.951 7.558 8.072 1.00 30.87 184 LEU B C 1
ATOM 3211 O O . LEU B 1 167 ? -27.627 7.518 6.883 1.00 27.71 184 LEU B O 1
ATOM 3216 N N . ASN B 1 168 ? -27.112 7.262 9.068 1.00 31.74 185 ASN B N 1
ATOM 3217 C CA . ASN B 1 168 ? -25.671 7.030 8.849 1.00 33.90 185 ASN B CA 1
ATOM 3218 C C . ASN B 1 168 ? -25.345 5.910 7.897 1.00 32.77 185 ASN B C 1
ATOM 3219 O O . ASN B 1 168 ? -24.362 5.987 7.187 1.00 34.35 185 ASN B O 1
ATOM 3224 N N . TRP B 1 169 ? -26.190 4.885 7.874 1.00 25.73 186 TRP B N 1
ATOM 3225 C CA . TRP B 1 169 ? -26.000 3.739 6.986 1.00 23.26 186 TRP B CA 1
ATOM 3226 C C . TRP B 1 169 ? -26.524 3.924 5.567 1.00 25.30 186 TRP B C 1
ATOM 3227 O O . TRP B 1 169 ? -26.283 3.062 4.696 1.00 24.94 186 TRP B O 1
ATOM 3238 N N . HIS B 1 170 ? -27.247 5.008 5.308 1.00 23.48 187 HIS B N 1
ATOM 3239 C CA . HIS B 1 170 ? -27.765 5.232 3.947 1.00 24.91 187 HIS B CA 1
ATOM 3240 C C . HIS B 1 170 ? -26.624 5.259 2.887 1.00 30.27 187 HIS B C 1
ATOM 3241 O O . HIS B 1 170 ? -26.759 4.644 1.831 1.00 26.44 187 HIS B O 1
ATOM 3248 N N . GLN B 1 171 ? -25.501 5.924 3.188 1.00 31.52 188 GLN B N 1
ATOM 3249 C CA . GLN B 1 171 ? -24.378 5.964 2.217 1.00 40.50 188 GLN B CA 1
ATOM 3250 C C . GLN B 1 171 ? -23.862 4.571 1.809 1.00 39.77 188 GLN B C 1
ATOM 3251 O O . GLN B 1 171 ? -23.412 4.419 0.718 1.00 39.96 188 GLN B O 1
ATOM 3257 N N . ALA B 1 172 ? -24.022 3.559 2.658 1.00 36.80 189 ALA B N 1
ATOM 3258 C CA . ALA B 1 172 ? -23.515 2.219 2.417 1.00 34.62 189 ALA B CA 1
ATOM 3259 C C . ALA B 1 172 ? -24.536 1.255 1.857 1.00 33.07 189 ALA B C 1
ATOM 3260 O O . ALA B 1 172 ? -24.155 0.210 1.366 1.00 34.73 189 ALA B O 1
ATOM 3262 N N . SER B 1 173 ? -25.825 1.575 1.936 1.00 30.30 190 SER B N 1
ATOM 3263 C CA . SER B 1 173 ? -26.852 0.664 1.447 1.00 29.41 190 SER B CA 1
ATOM 3264 C C . SER B 1 173 ? -26.881 0.562 -0.077 1.00 29.22 190 SER B C 1
ATOM 3265 O O . SER B 1 173 ? -26.611 1.544 -0.786 1.00 32.71 190 SER B O 1
ATOM 3268 N N . GLU B 1 174 ? -27.197 -0.645 -0.549 1.00 30.09 191 GLU B N 1
ATOM 3269 C CA . GLU B 1 174 ? -27.371 -0.935 -1.969 1.00 27.12 191 GLU B CA 1
ATOM 3270 C C . GLU B 1 174 ? -28.836 -0.693 -2.278 1.00 31.31 191 GLU B C 1
ATOM 3271 O O . GLU B 1 174 ? -29.661 -0.538 -1.363 1.00 29.89 191 GLU B O 1
ATOM 3277 N N . GLY B 1 175 ? -29.145 -0.608 -3.560 1.00 25.93 192 GLY B N 1
ATOM 3278 C CA . GLY B 1 175 ? -30.516 -0.563 -4.021 1.00 24.68 192 GLY B CA 1
ATOM 3279 C C . GLY B 1 175 ? -31.313 0.691 -3.758 1.00 25.00 192 GLY B C 1
ATOM 3280 O O . GLY B 1 175 ? -32.472 0.722 -4.109 1.00 24.22 192 GLY B O 1
ATOM 3281 N N . LEU B 1 176 ? -30.713 1.749 -3.211 1.00 23.66 193 LEU B N 1
ATOM 3282 C CA . LEU B 1 176 ? -31.447 2.976 -3.001 1.00 27.07 193 LEU B CA 1
ATOM 3283 C C . LEU B 1 176 ? -31.838 3.710 -4.250 1.00 27.89 193 LEU B C 1
ATOM 3284 O O . LEU B 1 176 ? -31.159 3.644 -5.266 1.00 31.52 193 LEU B O 1
ATOM 3289 N N . THR B 1 177 ? -32.958 4.436 -4.150 1.00 25.10 194 THR B N 1
ATOM 3290 C CA . THR B 1 177 ? -33.405 5.333 -5.222 1.00 27.86 194 THR B CA 1
ATOM 3291 C C . THR B 1 177 ? -33.529 6.754 -4.675 1.00 27.54 194 THR B C 1
ATOM 3292 O O . THR B 1 177 ? -32.525 7.333 -4.268 1.00 33.36 194 THR B O 1
ATOM 3296 N N . ASP B 1 178 ? -34.720 7.344 -4.662 1.00 26.71 195 ASP B N 1
ATOM 3297 C CA . ASP B 1 178 ? -34.872 8.742 -4.242 1.00 24.25 195 ASP B CA 1
ATOM 3298 C C . ASP B 1 178 ? -35.460 8.891 -2.834 1.00 28.98 195 ASP B C 1
ATOM 3299 O O . ASP B 1 178 ? -36.163 7.997 -2.358 1.00 22.79 195 ASP B O 1
ATOM 3304 N N . TYR B 1 179 ? -35.176 10.034 -2.206 1.00 23.23 196 TYR B N 1
ATOM 3305 C CA . TYR B 1 179 ? -35.886 10.473 -1.041 1.00 24.15 196 TYR B CA 1
ATOM 3306 C C . TYR B 1 179 ? -37.105 11.258 -1.496 1.00 30.55 196 TYR B C 1
ATOM 3307 O O . TYR B 1 179 ? -36.966 12.211 -2.257 1.00 25.67 196 TYR B O 1
ATOM 3316 N N . SER B 1 180 ? -38.297 10.861 -1.048 1.00 23.46 197 SER B N 1
ATOM 3317 C CA . SER B 1 180 ? -39.508 11.610 -1.350 1.00 25.48 197 SER B CA 1
ATOM 3318 C C . SER B 1 180 ? -39.973 12.221 -0.055 1.00 26.69 197 SER B C 1
ATOM 3319 O O . SER B 1 180 ? -39.955 11.528 0.962 1.00 27.50 197 SER B O 1
ATOM 3322 N N . PHE B 1 181 ? -40.400 13.488 -0.069 1.00 26.57 198 PHE B N 1
ATOM 3323 C CA . PHE B 1 181 ? -41.000 14.117 1.124 1.00 26.67 198 PHE B CA 1
ATOM 3324 C C . PHE B 1 181 ? -42.461 14.422 0.846 1.00 30.90 198 PHE B C 1
ATOM 3325 O O . PHE B 1 181 ? -42.819 14.890 -0.241 1.00 28.86 198 PHE B O 1
ATOM 3333 N N . TYR B 1 182 ? -43.296 14.169 1.849 1.00 26.66 199 TYR B N 1
ATOM 3334 C CA . TYR B 1 182 ? -44.744 14.365 1.742 1.00 25.53 199 TYR B CA 1
ATOM 3335 C C . TYR B 1 182 ? -45.218 15.245 2.858 1.00 25.06 199 TYR B C 1
ATOM 3336 O O . TYR B 1 182 ? -44.748 15.125 3.993 1.00 26.12 199 TYR B O 1
ATOM 3345 N N . ARG B 1 183 ? -46.187 16.102 2.558 1.00 28.30 200 ARG B N 1
ATOM 3346 C CA . ARG B 1 183 ? -46.911 16.830 3.589 1.00 28.20 200 ARG B CA 1
ATOM 3347 C C . ARG B 1 183 ? -48.079 15.947 4.015 1.00 29.33 200 ARG B C 1
ATOM 3348 O O . ARG B 1 183 ? -48.828 15.476 3.172 1.00 27.54 200 ARG B O 1
ATOM 3356 N N . VAL B 1 184 ? -48.243 15.723 5.314 1.00 28.60 201 VAL B N 1
ATOM 3357 C CA . VAL B 1 184 ? -49.236 14.770 5.799 1.00 29.11 201 VAL B CA 1
ATOM 3358 C C . VAL B 1 184 ? -50.397 15.542 6.461 1.00 31.69 201 VAL B C 1
ATOM 3359 O O . VAL B 1 184 ? -50.191 16.222 7.457 1.00 35.67 201 VAL B O 1
ATOM 3363 N N . TRP B 1 185 ? -51.602 15.403 5.908 1.00 28.27 202 TRP B N 1
ATOM 3364 C CA . TRP B 1 185 ? -52.807 16.106 6.378 1.00 33.10 202 TRP B CA 1
ATOM 3365 C C . TRP B 1 185 ? -53.615 15.288 7.413 1.00 35.36 202 TRP B C 1
ATOM 3366 O O . TRP B 1 185 ? -53.487 14.060 7.509 1.00 37.10 202 TRP B O 1
ATOM 3377 N N . GLY B 1 186 ? -54.461 15.979 8.175 1.00 36.06 203 GLY B N 1
ATOM 3378 C CA . GLY B 1 186 ? -55.251 15.352 9.232 1.00 40.95 203 GLY B CA 1
ATOM 3379 C C . GLY B 1 186 ? -56.463 14.568 8.751 1.00 37.91 203 GLY B C 1
ATOM 3380 O O . GLY B 1 186 ? -57.135 13.947 9.548 1.00 54.19 203 GLY B O 1
ATOM 3381 N N . ASN B 1 187 ? -56.746 14.619 7.454 1.00 40.55 204 ASN B N 1
ATOM 3382 C CA . ASN B 1 187 ? -57.816 13.842 6.812 1.00 39.74 204 ASN B CA 1
ATOM 3383 C C . ASN B 1 187 ? -57.326 12.552 6.100 1.00 39.52 204 ASN B C 1
ATOM 3384 O O . ASN B 1 187 ? -57.866 12.181 5.059 1.00 35.24 204 ASN B O 1
ATOM 3389 N N . ASN B 1 188 ? -56.282 11.908 6.617 1.00 38.69 205 ASN B N 1
ATOM 3390 C CA . ASN B 1 188 ? -55.776 10.656 6.043 1.00 39.30 205 ASN B CA 1
ATOM 3391 C C . ASN B 1 188 ? -55.326 10.756 4.564 1.00 34.27 205 ASN B C 1
ATOM 3392 O O . ASN B 1 188 ? -55.489 9.823 3.786 1.00 36.01 205 ASN B O 1
ATOM 3397 N N . THR B 1 189 ? -54.785 11.900 4.162 1.00 33.81 206 THR B N 1
ATOM 3398 C CA . THR B 1 189 ? -54.172 12.023 2.830 1.00 36.03 206 THR B CA 1
ATOM 3399 C C . THR B 1 189 ? -52.812 12.712 2.991 1.00 34.53 206 THR B C 1
ATOM 3400 O O . THR B 1 189 ? -52.526 13.274 4.029 1.00 35.51 206 THR B O 1
ATOM 3404 N N . GLU B 1 190 ? -51.994 12.668 1.955 1.00 33.46 207 GLU B N 1
ATOM 3405 C CA . GLU B 1 190 ? -50.704 13.340 1.964 1.00 33.82 207 GLU B CA 1
ATOM 3406 C C . GLU B 1 190 ? -50.427 13.791 0.551 1.00 35.05 207 GLU B C 1
ATOM 3407 O O . GLU B 1 190 ? -51.001 13.265 -0.407 1.00 31.14 207 GLU B O 1
ATOM 3413 N N . THR B 1 191 ? -49.571 14.800 0.453 1.00 33.92 208 THR B N 1
ATOM 3414 C CA . THR B 1 191 ? -49.201 15.431 -0.799 1.00 36.32 208 THR B CA 1
ATOM 3415 C C . THR B 1 191 ? -47.668 15.456 -0.945 1.00 35.21 208 THR B C 1
ATOM 3416 O O . THR B 1 191 ? -46.952 16.004 -0.096 1.00 34.49 208 THR B O 1
ATOM 3420 N N . LEU B 1 192 ? -47.180 14.895 -2.041 1.00 31.76 209 LEU B N 1
ATOM 3421 C CA . LEU B 1 192 ? -45.760 14.929 -2.371 1.00 31.65 209 LEU B CA 1
ATOM 3422 C C . LEU B 1 192 ? -45.279 16.359 -2.528 1.00 32.19 209 LEU B C 1
ATOM 3423 O O . LEU B 1 192 ? -45.865 17.100 -3.283 1.00 34.35 209 LEU B O 1
ATOM 3428 N N . VAL B 1 193 ? -44.219 16.734 -1.821 1.00 31.74 210 VAL B N 1
ATOM 3429 C CA . VAL B 1 193 ? -43.656 18.080 -1.929 1.00 33.95 210 VAL B CA 1
ATOM 3430 C C . VAL B 1 193 ? -42.267 18.098 -2.581 1.00 33.16 210 VAL B C 1
ATOM 3431 O O . VAL B 1 193 ? -41.878 19.098 -3.165 1.00 37.08 210 VAL B O 1
ATOM 3435 N N . SER B 1 194 ? -41.520 17.007 -2.496 1.00 34.73 211 SER B N 1
ATOM 3436 C CA . SER B 1 194 ? -40.263 16.890 -3.218 1.00 34.86 211 SER B CA 1
ATOM 3437 C C . SER B 1 194 ? -39.823 15.421 -3.373 1.00 36.37 211 SER B C 1
ATOM 3438 O O . SER B 1 194 ? -40.199 14.554 -2.581 1.00 32.07 211 SER B O 1
ATOM 3441 N N . LYS B 1 195 ? -38.995 15.184 -4.382 1.00 27.43 212 LYS B N 1
ATOM 3442 C CA . LYS B 1 195 ? -38.467 13.886 -4.727 1.00 30.30 212 LYS B CA 1
ATOM 3443 C C . LYS B 1 195 ? -37.130 14.091 -5.437 1.00 31.52 212 LYS B C 1
ATOM 3444 O O . LYS B 1 195 ? -37.066 14.831 -6.397 1.00 30.64 212 LYS B O 1
ATOM 3450 N N . GLY B 1 196 ? -36.083 13.432 -4.975 1.00 27.46 213 GLY B N 1
ATOM 3451 C CA . GLY B 1 196 ? -34.792 13.542 -5.633 1.00 27.88 213 GLY B CA 1
ATOM 3452 C C . GLY B 1 196 ? -33.763 12.796 -4.844 1.00 27.60 213 GLY B C 1
ATOM 3453 O O . GLY B 1 196 ? -34.120 12.053 -3.906 1.00 28.37 213 GLY B O 1
ATOM 3454 N N . LYS B 1 197 ? -32.493 12.985 -5.204 1.00 23.96 214 LYS B N 1
ATOM 3455 C CA . LYS B 1 197 ? -31.389 12.300 -4.530 1.00 24.95 214 LYS B CA 1
ATOM 3456 C C . LYS B 1 197 ? -30.985 12.944 -3.228 1.00 26.33 214 LYS B C 1
ATOM 3457 O O . LYS B 1 197 ? -30.369 12.296 -2.410 1.00 28.05 214 LYS B O 1
ATOM 3463 N N . GLU B 1 198 ? -31.390 14.181 -2.992 1.00 30.46 215 GLU B N 1
ATOM 3464 C CA . GLU B 1 198 ? -31.047 14.860 -1.741 1.00 38.17 215 GLU B CA 1
ATOM 3465 C C . GLU B 1 198 ? -31.854 14.368 -0.551 1.00 30.63 215 GLU B C 1
ATOM 3466 O O . GLU B 1 198 ? -33.053 14.120 -0.643 1.00 29.59 215 GLU B O 1
ATOM 3472 N N . ALA B 1 199 ? -31.173 14.289 0.577 1.00 28.76 216 ALA B N 1
ATOM 3473 C CA . ALA B 1 199 ? -31.707 13.700 1.801 1.00 30.18 216 ALA B CA 1
ATOM 3474 C C . ALA B 1 199 ? -32.475 14.676 2.707 1.00 29.54 216 ALA B C 1
ATOM 3475 O O . ALA B 1 199 ? -33.038 14.247 3.716 1.00 28.08 216 ALA B O 1
ATOM 3477 N N . THR B 1 200 ? -32.499 15.954 2.358 1.00 26.54 217 THR B N 1
ATOM 3478 C CA . THR B 1 200 ? -33.167 16.952 3.176 1.00 28.77 217 THR B CA 1
ATOM 3479 C C . THR B 1 200 ? -34.261 17.679 2.411 1.00 30.21 217 THR B C 1
ATOM 3480 O O . THR B 1 200 ? -34.209 17.770 1.184 1.00 34.81 217 THR B O 1
ATOM 3484 N N . LEU B 1 201 ? -35.234 18.207 3.150 1.00 32.63 218 LEU B N 1
ATOM 3485 C CA . LEU B 1 201 ? -36.228 19.138 2.621 1.00 33.80 218 LEU B CA 1
ATOM 3486 C C . LEU B 1 201 ? -35.999 20.485 3.304 1.00 35.91 218 LEU B C 1
ATOM 3487 O O . LEU B 1 201 ? -35.930 20.550 4.529 1.00 31.46 218 LEU B O 1
ATOM 3492 N N . THR B 1 202 ? -35.884 21.548 2.509 1.00 32.40 219 THR B N 1
ATOM 3493 C CA . THR B 1 202 ? -35.716 22.895 3.025 1.00 32.37 219 THR B CA 1
ATOM 3494 C C . THR B 1 202 ? -36.919 23.701 2.648 1.00 34.75 219 THR B C 1
ATOM 3495 O O . THR B 1 202 ? -37.348 23.671 1.501 1.00 35.76 219 THR B O 1
ATOM 3499 N N . LYS B 1 203 ? -37.473 24.411 3.620 1.00 36.98 220 LYS B N 1
ATOM 3500 C CA . LYS B 1 203 ? -38.540 25.330 3.349 1.00 42.64 220 LYS B CA 1
ATOM 3501 C C . LYS B 1 203 ? -38.047 26.639 3.895 1.00 46.48 220 LYS B C 1
ATOM 3502 O O . LYS B 1 203 ? -37.793 26.745 5.074 1.00 40.04 220 LYS B O 1
ATOM 3508 N N . PRO B 1 204 ? -37.899 27.648 3.039 1.00 53.23 221 PRO B N 1
ATOM 3509 C CA . PRO B 1 204 ? -37.341 28.894 3.540 1.00 52.02 221 PRO B CA 1
ATOM 3510 C C . PRO B 1 204 ? -38.374 29.734 4.258 1.00 41.70 221 PRO B C 1
ATOM 3511 O O . PRO B 1 204 ? -39.546 29.731 3.887 1.00 36.74 221 PRO B O 1
ATOM 3515 N N . MET B 1 205 ? -37.894 30.465 5.261 1.00 39.73 222 MET B N 1
ATOM 3516 C CA . MET B 1 205 ? -38.622 31.525 5.930 1.00 42.35 222 MET B CA 1
ATOM 3517 C C . MET B 1 205 ? -40.003 31.058 6.322 1.00 41.07 222 MET B C 1
ATOM 3518 O O . MET B 1 205 ? -40.996 31.600 5.840 1.00 45.19 222 MET B O 1
ATOM 3523 N N . VAL B 1 206 ? -40.072 30.036 7.169 1.00 39.03 223 VAL B N 1
ATOM 3524 C CA . VAL B 1 206 ? -41.364 29.438 7.464 1.00 40.47 223 VAL B CA 1
ATOM 3525 C C . VAL B 1 206 ? -42.365 30.368 8.106 1.00 39.33 223 VAL B C 1
ATOM 3526 O O . VAL B 1 206 ? -42.021 31.244 8.897 1.00 36.26 223 VAL B O 1
ATOM 3530 N N . GLY B 1 207 ? -43.616 30.117 7.753 1.00 37.60 224 GLY B N 1
ATOM 3531 C CA . GLY B 1 207 ? -44.763 30.786 8.317 1.00 40.34 224 GLY B CA 1
ATOM 3532 C C . GLY B 1 207 ? -45.543 29.819 9.192 1.00 38.68 224 GLY B C 1
ATOM 3533 O O . GLY B 1 207 ? -45.226 28.634 9.222 1.00 36.89 224 GLY B O 1
ATOM 3534 N N . PRO B 1 208 ? -46.572 30.312 9.913 1.00 48.83 225 PRO B N 1
ATOM 3535 C CA . PRO B 1 208 ? -47.327 29.365 10.739 1.00 42.30 225 PRO B CA 1
ATOM 3536 C C . PRO B 1 208 ? -47.977 28.217 9.980 1.00 42.82 225 PRO B C 1
ATOM 3537 O O . PRO B 1 208 ? -48.040 27.130 10.510 1.00 41.91 225 PRO B O 1
ATOM 3541 N N . GLU B 1 209 ? -48.456 28.464 8.763 1.00 39.85 226 GLU B N 1
ATOM 3542 C CA . GLU B 1 209 ? -49.056 27.430 7.892 1.00 41.15 226 GLU B CA 1
ATOM 3543 C C . GLU B 1 209 ? -48.136 26.224 7.502 1.00 36.22 226 GLU B C 1
ATOM 3544 O O . GLU B 1 209 ? -48.614 25.247 6.941 1.00 33.54 226 GLU B O 1
ATOM 3550 N N . ASP B 1 210 ? -46.831 26.327 7.751 1.00 33.39 227 ASP B N 1
ATOM 3551 C CA . ASP B 1 210 ? -45.870 25.253 7.514 1.00 32.45 227 ASP B CA 1
ATOM 3552 C C . ASP B 1 210 ? -45.779 24.277 8.678 1.00 33.01 227 ASP B C 1
ATOM 3553 O O . ASP B 1 210 ? -45.130 23.256 8.552 1.00 37.69 227 ASP B O 1
ATOM 3558 N N . ALA B 1 211 ? -46.421 24.572 9.805 1.00 35.34 228 ALA B N 1
ATOM 3559 C CA . ALA B 1 211 ? -46.426 23.624 10.938 1.00 34.78 228 ALA B CA 1
ATOM 3560 C C . ALA B 1 211 ? -47.259 22.411 10.549 1.00 34.19 228 ALA B C 1
ATOM 3561 O O . ALA B 1 211 ? -48.123 22.502 9.692 1.00 33.06 228 ALA B O 1
ATOM 3563 N N . GLY B 1 212 ? -46.996 21.272 11.151 1.00 32.49 229 GLY B N 1
ATOM 3564 C CA . GLY B 1 212 ? -47.811 20.096 10.864 1.00 32.47 229 GLY B CA 1
ATOM 3565 C C . GLY B 1 212 ? -46.958 18.870 10.728 1.00 30.38 229 GLY B C 1
ATOM 3566 O O . GLY B 1 212 ? -45.904 18.762 11.350 1.00 30.88 229 GLY B O 1
ATOM 3567 N N . SER B 1 213 ? -47.425 17.937 9.913 1.00 31.01 230 SER B N 1
ATOM 3568 C CA . SER B 1 213 ? -46.783 16.655 9.785 1.00 34.07 230 SER B CA 1
ATOM 3569 C C . SER B 1 213 ? -46.188 16.435 8.403 1.00 29.40 230 SER B C 1
ATOM 3570 O O . SER B 1 213 ? -46.797 16.773 7.382 1.00 29.16 230 SER B O 1
ATOM 3573 N N . TYR B 1 214 ? -44.990 15.856 8.400 1.00 25.80 231 TYR B N 1
ATOM 3574 C CA . TYR B 1 214 ? -44.287 15.522 7.178 1.00 29.06 231 TYR B CA 1
ATOM 3575 C C . TYR B 1 214 ? -43.785 14.086 7.238 1.00 28.00 231 TYR B C 1
ATOM 3576 O O . TYR B 1 214 ? -43.559 13.521 8.322 1.00 29.54 231 TYR B O 1
ATOM 3585 N N . ARG B 1 215 ? -43.595 13.501 6.065 1.00 27.85 232 ARG B N 1
ATOM 3586 C CA . ARG B 1 215 ? -43.060 12.134 5.968 1.00 29.01 232 ARG B CA 1
ATOM 3587 C C . ARG B 1 215 ? -41.989 12.034 4.880 1.00 26.21 232 ARG B C 1
ATOM 3588 O O . ARG B 1 215 ? -42.199 12.514 3.762 1.00 22.41 232 ARG B O 1
ATOM 3596 N N . CYS B 1 216 ? -40.881 11.377 5.204 1.00 22.62 233 CYS B N 1
ATOM 3597 C CA . CYS B 1 216 ? -39.870 11.061 4.236 1.00 25.03 233 CYS B CA 1
ATOM 3598 C C . CYS B 1 216 ? -39.946 9.582 3.974 1.00 24.11 233 CYS B C 1
ATOM 3599 O O . CYS B 1 216 ? -40.083 8.794 4.898 1.00 23.69 233 CYS B O 1
ATOM 3602 N N . GLU B 1 217 ? -39.792 9.214 2.715 1.00 23.34 234 GLU B N 1
ATOM 3603 C CA . GLU B 1 217 ? -39.605 7.832 2.307 1.00 24.45 234 GLU B CA 1
ATOM 3604 C C . GLU B 1 217 ? -38.379 7.733 1.403 1.00 23.81 234 GLU B C 1
ATOM 3605 O O . GLU B 1 217 ? -38.338 8.384 0.346 1.00 24.31 234 GLU B O 1
ATOM 3611 N N . LEU B 1 218 ? -37.408 6.917 1.800 1.00 22.08 235 LEU B N 1
ATOM 3612 C CA . LEU B 1 218 ? -36.267 6.616 0.939 1.00 22.11 235 LEU B CA 1
ATOM 3613 C C . LEU B 1 218 ? -36.623 5.361 0.186 1.00 24.64 235 LEU B C 1
ATOM 3614 O O . LEU B 1 218 ? -36.790 4.280 0.776 1.00 21.05 235 LEU B O 1
ATOM 3619 N N . GLY B 1 219 ? -36.772 5.510 -1.125 1.00 23.19 236 GLY B N 1
ATOM 3620 C CA . GLY B 1 219 ? -37.151 4.394 -1.964 1.00 23.98 236 GLY B CA 1
ATOM 3621 C C . GLY B 1 219 ? -36.019 3.415 -2.166 1.00 27.09 236 GLY B C 1
ATOM 3622 O O . GLY B 1 219 ? -34.839 3.708 -1.928 1.00 23.00 236 GLY B O 1
ATOM 3623 N N . SER B 1 220 ? -36.396 2.246 -2.642 1.00 25.40 237 SER B N 1
ATOM 3624 C CA . SER B 1 220 ? -35.463 1.200 -2.924 1.00 28.87 237 SER B CA 1
ATOM 3625 C C . SER B 1 220 ? -35.862 0.543 -4.252 1.00 32.69 237 SER B C 1
ATOM 3626 O O . SER B 1 220 ? -36.970 0.751 -4.718 1.00 33.05 237 SER B O 1
ATOM 3629 N N . VAL B 1 221 ? -34.959 -0.238 -4.851 1.00 31.68 238 VAL B N 1
ATOM 3630 C CA . VAL B 1 221 ? -35.289 -1.049 -6.047 1.00 38.75 238 VAL B CA 1
ATOM 3631 C C . VAL B 1 221 ? -36.458 -2.024 -5.880 1.00 40.38 238 VAL B C 1
ATOM 3632 O O . VAL B 1 221 ? -37.006 -2.428 -6.890 1.00 45.77 238 VAL B O 1
ATOM 3636 N N . ASN B 1 222 ? -36.811 -2.389 -4.628 1.00 44.43 239 ASN B N 1
ATOM 3637 C CA . ASN B 1 222 ? -38.002 -3.214 -4.244 1.00 49.18 239 ASN B CA 1
ATOM 3638 C C . ASN B 1 222 ? -39.281 -2.427 -3.910 1.00 45.52 239 ASN B C 1
ATOM 3639 O O . ASN B 1 222 ? -39.238 -1.227 -3.683 1.00 49.02 239 ASN B O 1
ATOM 3644 N N . SER B 1 223 ? -40.404 -3.134 -3.772 1.00 57.64 240 SER B N 1
ATOM 3645 C CA . SER B 1 223 ? -41.693 -2.525 -3.322 1.00 66.98 240 SER B CA 1
ATOM 3646 C C . SER B 1 223 ? -41.572 -1.823 -1.965 1.00 56.08 240 SER B C 1
ATOM 3647 O O . SER B 1 223 ? -42.214 -0.793 -1.692 1.00 67.62 240 SER B O 1
ATOM 3650 N N . SER B 1 224 ? -40.750 -2.423 -1.123 1.00 42.08 241 SER B N 1
ATOM 3651 C CA . SER B 1 224 ? -40.562 -1.984 0.219 1.00 44.41 241 SER B CA 1
ATOM 3652 C C . SER B 1 224 ? -39.465 -0.878 0.247 1.00 40.78 241 SER B C 1
ATOM 3653 O O . SER B 1 224 ? -38.377 -1.072 -0.299 1.00 36.48 241 SER B O 1
ATOM 3656 N N . PRO B 1 225 ? -39.754 0.280 0.871 1.00 31.73 242 PRO B N 1
ATOM 3657 C CA . PRO B 1 225 ? -38.728 1.324 1.036 1.00 27.25 242 PRO B CA 1
ATOM 3658 C C . PRO B 1 225 ? -37.632 0.986 2.028 1.00 24.55 242 PRO B C 1
ATOM 3659 O O . PRO B 1 225 ? -37.771 0.069 2.847 1.00 21.11 242 PRO B O 1
ATOM 3663 N N . ALA B 1 226 ? -36.548 1.747 1.959 1.00 24.50 243 ALA B N 1
ATOM 3664 C CA . ALA B 1 226 ? -35.386 1.562 2.830 1.00 23.57 243 ALA B CA 1
ATOM 3665 C C . ALA B 1 226 ? -35.547 2.265 4.164 1.00 23.22 243 ALA B C 1
ATOM 3666 O O . ALA B 1 226 ? -35.021 1.811 5.175 1.00 21.21 243 ALA B O 1
ATOM 3668 N N . THR B 1 227 ? -36.285 3.365 4.160 1.00 24.01 244 THR B N 1
ATOM 3669 C CA . THR B 1 227 ? -36.460 4.158 5.342 1.00 22.08 244 THR B CA 1
ATOM 3670 C C . THR B 1 227 ? -37.723 4.995 5.209 1.00 23.99 244 THR B C 1
ATOM 3671 O O . THR B 1 227 ? -38.061 5.507 4.108 1.00 22.70 244 THR B O 1
ATOM 3675 N N . ILE B 1 228 ? -38.436 5.093 6.335 1.00 23.28 245 ILE B N 1
ATOM 3676 C CA . ILE B 1 228 ? -39.550 6.038 6.522 1.00 24.07 245 ILE B CA 1
ATOM 3677 C C . ILE B 1 228 ? -39.302 6.769 7.816 1.00 24.51 245 ILE B C 1
ATOM 3678 O O . ILE B 1 228 ? -39.043 6.137 8.858 1.00 20.21 245 ILE B O 1
ATOM 3683 N N . ILE B 1 229 ? -39.344 8.096 7.735 1.00 23.14 246 ILE B N 1
ATOM 3684 C CA . ILE B 1 229 ? -39.245 8.964 8.905 1.00 23.59 246 ILE B CA 1
ATOM 3685 C C . ILE B 1 229 ? -40.422 9.939 8.942 1.00 25.19 246 ILE B C 1
ATOM 3686 O O . ILE B 1 229 ? -40.759 10.545 7.930 1.00 25.44 246 ILE B O 1
ATOM 3691 N N . ASN B 1 230 ? -41.040 10.092 10.114 1.00 23.21 247 ASN B N 1
ATOM 3692 C CA . ASN B 1 230 ? -42.228 10.942 10.267 1.00 26.82 247 ASN B CA 1
ATOM 3693 C C . ASN B 1 230 ? -41.798 12.132 11.081 1.00 24.85 247 ASN B C 1
ATOM 3694 O O . ASN B 1 230 ? -41.130 11.959 12.120 1.00 24.61 247 ASN B O 1
ATOM 3699 N N . PHE B 1 231 ? -42.133 13.337 10.618 1.00 24.01 248 PHE B N 1
ATOM 3700 C CA . PHE B 1 231 ? -41.685 14.563 11.301 1.00 25.67 248 PHE B CA 1
ATOM 3701 C C . PHE B 1 231 ? -42.919 15.309 11.819 1.00 26.25 248 PHE B C 1
ATOM 3702 O O . PHE B 1 231 ? -43.917 15.413 11.094 1.00 26.74 248 PHE B O 1
ATOM 3710 N N . HIS B 1 232 ? -42.849 15.828 13.042 1.00 27.09 249 HIS B N 1
ATOM 3711 C CA . HIS B 1 232 ? -43.863 16.768 13.547 1.00 31.47 249 HIS B CA 1
ATOM 3712 C C . HIS B 1 232 ? -43.187 18.123 13.694 1.00 32.58 249 HIS B C 1
ATOM 3713 O O . HIS B 1 232 ? -42.179 18.270 14.403 1.00 28.71 249 HIS B O 1
ATOM 3720 N N . VAL B 1 233 ? -43.727 19.105 12.979 1.00 29.36 250 VAL B N 1
ATOM 3721 C CA . VAL B 1 233 ? -43.137 20.419 12.929 1.00 32.48 250 VAL B CA 1
ATOM 3722 C C . VAL B 1 233 ? -44.032 21.436 13.586 1.00 29.42 250 VAL B C 1
ATOM 3723 O O . VAL B 1 233 ? -45.205 21.576 13.244 1.00 29.70 250 VAL B O 1
ATOM 3727 N N . THR B 1 234 ? -43.453 22.188 14.504 1.00 31.76 251 THR B N 1
ATOM 3728 C CA . THR B 1 234 ? -44.134 23.333 15.048 1.00 35.25 251 THR B CA 1
ATOM 3729 C C . THR B 1 234 ? -43.343 24.566 14.705 1.00 30.93 251 THR B C 1
ATOM 3730 O O . THR B 1 234 ? -42.137 24.536 14.546 1.00 33.22 251 THR B O 1
ATOM 3734 N N . VAL B 1 235 ? -44.055 25.662 14.571 1.00 36.32 252 VAL B N 1
ATOM 3735 C CA . VAL B 1 235 ? -43.449 26.923 14.275 1.00 34.40 252 VAL B CA 1
ATOM 3736 C C . VAL B 1 235 ? -43.650 27.807 15.492 1.00 36.72 252 VAL B C 1
ATOM 3737 O O . VAL B 1 235 ? -44.781 28.149 15.826 1.00 30.72 252 VAL B O 1
ATOM 3741 N N . LEU B 1 236 ? -42.570 28.188 16.153 1.00 35.17 253 LEU B N 1
ATOM 3742 C CA . LEU B 1 236 ? -42.668 29.135 17.300 1.00 44.76 253 LEU B CA 1
ATOM 3743 C C . LEU B 1 236 ? -43.100 30.546 16.778 1.00 46.90 253 LEU B C 1
ATOM 3744 O O . LEU B 1 236 ? -42.458 31.062 15.865 1.00 43.20 253 LEU B O 1
ATOM 3749 N N . PRO B 1 237 ? -44.200 31.157 17.310 1.00 48.60 254 PRO B N 1
ATOM 3750 C CA . PRO B 1 237 ? -44.583 32.487 16.807 1.00 47.75 254 PRO B CA 1
ATOM 3751 C C . PRO B 1 237 ? -43.562 33.571 17.131 1.00 49.35 254 PRO B C 1
ATOM 3752 O O . PRO B 1 237 ? -42.758 33.432 18.056 1.00 43.12 254 PRO B O 1
ATOM 3756 N N . LYS B 1 238 ? -43.612 34.630 16.334 1.00 64.64 255 LYS B N 1
ATOM 3757 C CA . LYS B 1 238 ? -42.620 35.684 16.341 1.00 71.98 255 LYS B CA 1
ATOM 3758 C C . LYS B 1 238 ? -42.974 36.672 17.432 1.00 66.19 255 LYS B C 1
ATOM 3759 O O . LYS B 1 238 ? -42.528 36.525 18.558 1.00 76.49 255 LYS B O 1
ATOM 3765 N N . ARG C 1 1 ? 40.414 18.087 38.521 1.00 77.74 18 ARG C N 1
ATOM 3766 C CA . ARG C 1 1 ? 40.079 19.337 39.262 1.00 78.74 18 ARG C CA 1
ATOM 3767 C C . ARG C 1 1 ? 38.635 19.758 38.945 1.00 71.30 18 ARG C C 1
ATOM 3768 O O . ARG C 1 1 ? 38.411 20.860 38.463 1.00 61.02 18 ARG C O 1
ATOM 3776 N N . SER C 1 2 ? 37.680 18.850 39.195 1.00 58.41 19 SER C N 1
ATOM 3777 C CA . SER C 1 2 ? 36.231 19.128 39.104 1.00 56.77 19 SER C CA 1
ATOM 3778 C C . SER C 1 2 ? 35.544 18.768 40.425 1.00 42.91 19 SER C C 1
ATOM 3779 O O . SER C 1 2 ? 35.367 17.607 40.711 1.00 40.17 19 SER C O 1
ATOM 3782 N N . PRO C 1 3 ? 35.138 19.751 41.230 1.00 40.47 20 PRO C N 1
ATOM 3783 C CA . PRO C 1 3 ? 34.600 19.328 42.526 1.00 37.12 20 PRO C CA 1
ATOM 3784 C C . PRO C 1 3 ? 33.244 18.669 42.455 1.00 32.05 20 PRO C C 1
ATOM 3785 O O . PRO C 1 3 ? 32.471 18.936 41.551 1.00 41.91 20 PRO C O 1
ATOM 3789 N N . TRP C 1 4 ? 32.998 17.808 43.434 1.00 33.33 21 TRP C N 1
ATOM 3790 C CA . TRP C 1 4 ? 31.727 17.159 43.637 1.00 36.19 21 TRP C CA 1
ATOM 3791 C C . TRP C 1 4 ? 30.736 18.207 44.162 1.00 35.43 21 TRP C C 1
ATOM 3792 O O . TRP C 1 4 ? 30.896 18.742 45.256 1.00 38.87 21 TRP C O 1
ATOM 3803 N N . CYS C 1 5 ? 29.714 18.464 43.348 1.00 35.91 22 CYS C N 1
ATOM 3804 C CA . CYS C 1 5 ? 28.808 19.594 43.514 1.00 39.42 22 CYS C CA 1
ATOM 3805 C C . CYS C 1 5 ? 28.097 19.670 44.871 1.00 39.15 22 CYS C C 1
ATOM 3806 O O . CYS C 1 5 ? 27.705 20.760 45.292 1.00 34.67 22 CYS C O 1
ATOM 3809 N N . VAL C 1 6 ? 27.958 18.535 45.571 1.00 36.17 23 VAL C N 1
ATOM 3810 C CA . VAL C 1 6 ? 27.304 18.521 46.900 1.00 34.98 23 VAL C CA 1
ATOM 3811 C C . VAL C 1 6 ? 28.004 19.434 47.883 1.00 40.15 23 VAL C C 1
ATOM 3812 O O . VAL C 1 6 ? 27.396 19.910 48.826 1.00 36.74 23 VAL C O 1
ATOM 3816 N N . ILE C 1 7 ? 29.283 19.674 47.650 1.00 36.95 24 ILE C N 1
ATOM 3817 C CA . ILE C 1 7 ? 30.003 20.628 48.449 1.00 41.38 24 ILE C CA 1
ATOM 3818 C C . ILE C 1 7 ? 29.486 22.091 48.346 1.00 41.74 24 ILE C C 1
ATOM 3819 O O . ILE C 1 7 ? 29.861 22.924 49.169 1.00 45.30 24 ILE C O 1
ATOM 3824 N N . CYS C 1 8 ? 28.623 22.382 47.369 1.00 38.00 25 CYS C N 1
ATOM 3825 C CA . CYS C 1 8 ? 27.980 23.690 47.213 1.00 37.21 25 CYS C CA 1
ATOM 3826 C C . CYS C 1 8 ? 26.776 23.826 48.098 1.00 41.62 25 CYS C C 1
ATOM 3827 O O . CYS C 1 8 ? 26.169 24.878 48.127 1.00 45.65 25 CYS C O 1
ATOM 3830 N N . ASP C 1 9 ? 26.426 22.771 48.827 1.00 47.13 26 ASP C N 1
ATOM 3831 C CA . ASP C 1 9 ? 25.341 22.845 49.784 1.00 46.40 26 ASP C CA 1
ATOM 3832 C C . ASP C 1 9 ? 25.908 23.095 51.171 1.00 42.94 26 ASP C C 1
ATOM 3833 O O . ASP C 1 9 ? 26.711 22.289 51.657 1.00 38.08 26 ASP C O 1
ATOM 3838 N N . PRO C 1 10 ? 25.465 24.179 51.836 1.00 45.89 27 PRO C N 1
ATOM 3839 C CA . PRO C 1 10 ? 26.052 24.467 53.137 1.00 45.86 27 PRO C CA 1
ATOM 3840 C C . PRO C 1 10 ? 25.813 23.384 54.176 1.00 41.00 27 PRO C C 1
ATOM 3841 O O . PRO C 1 10 ? 26.668 23.182 55.016 1.00 40.89 27 PRO C O 1
ATOM 3845 N N . SER C 1 11 ? 24.674 22.695 54.126 1.00 41.59 28 SER C N 1
ATOM 3846 C CA . SER C 1 11 ? 24.425 21.604 55.079 1.00 40.97 28 SER C CA 1
ATOM 3847 C C . SER C 1 11 ? 25.465 20.479 54.985 1.00 36.82 28 SER C C 1
ATOM 3848 O O . SER C 1 11 ? 25.874 19.933 56.014 1.00 36.91 28 SER C O 1
ATOM 3851 N N . VAL C 1 12 ? 25.928 20.196 53.762 1.00 40.69 29 VAL C N 1
ATOM 3852 C CA . VAL C 1 12 ? 26.936 19.159 53.529 1.00 40.67 29 VAL C CA 1
ATOM 3853 C C . VAL C 1 12 ? 28.256 19.582 54.138 1.00 37.52 29 VAL C C 1
ATOM 3854 O O . VAL C 1 12 ? 28.838 18.804 54.894 1.00 39.95 29 VAL C O 1
ATOM 3858 N N . VAL C 1 13 ? 28.717 20.810 53.854 1.00 46.44 30 VAL C N 1
ATOM 3859 C CA . VAL C 1 13 ? 30.018 21.260 54.428 1.00 45.48 30 VAL C CA 1
ATOM 3860 C C . VAL C 1 13 ? 29.915 21.296 55.945 1.00 35.65 30 VAL C C 1
ATOM 3861 O O . VAL C 1 13 ? 30.828 20.859 56.609 1.00 37.78 30 VAL C O 1
ATOM 3865 N N . LEU C 1 14 ? 28.765 21.702 56.490 1.00 41.55 31 LEU C N 1
ATOM 3866 C CA . LEU C 1 14 ? 28.556 21.597 57.960 1.00 44.34 31 LEU C CA 1
ATOM 3867 C C . LEU C 1 14 ? 28.558 20.184 58.505 1.00 42.07 31 LEU C C 1
ATOM 3868 O O . LEU C 1 14 ? 29.079 19.952 59.593 1.00 40.86 31 LEU C O 1
ATOM 3873 N N . ALA C 1 15 ? 27.972 19.233 57.787 1.00 36.29 32 ALA C N 1
ATOM 3874 C CA . ALA C 1 15 ? 27.961 17.864 58.308 1.00 36.49 32 ALA C CA 1
ATOM 3875 C C . ALA C 1 15 ? 29.374 17.255 58.276 1.00 34.87 32 ALA C C 1
ATOM 3876 O O . ALA C 1 15 ? 29.732 16.466 59.144 1.00 40.74 32 ALA C O 1
ATOM 3878 N N . LEU C 1 16 ? 30.182 17.650 57.301 1.00 41.69 33 LEU C N 1
ATOM 3879 C CA . LEU C 1 16 ? 31.569 17.189 57.230 1.00 40.67 33 LEU C CA 1
ATOM 3880 C C . LEU C 1 16 ? 32.439 17.785 58.312 1.00 43.92 33 LEU C C 1
ATOM 3881 O O . LEU C 1 16 ? 33.268 17.060 58.878 1.00 40.59 33 LEU C O 1
ATOM 3886 N N . LYS C 1 17 ? 32.240 19.077 58.628 1.00 46.76 34 LYS C N 1
ATOM 3887 C CA . LYS C 1 17 ? 32.906 19.704 59.803 1.00 51.71 34 LYS C CA 1
ATOM 3888 C C . LYS C 1 17 ? 32.460 19.036 61.091 1.00 46.14 34 LYS C C 1
ATOM 3889 O O . LYS C 1 17 ? 33.301 18.724 61.924 1.00 46.55 34 LYS C O 1
ATOM 3895 N N . SER C 1 18 ? 31.154 18.802 61.256 1.00 37.06 35 SER C N 1
ATOM 3896 C CA . SER C 1 18 ? 30.683 18.030 62.423 1.00 41.62 35 SER C CA 1
ATOM 3897 C C . SER C 1 18 ? 31.355 16.638 62.537 1.00 45.60 35 SER C C 1
ATOM 3898 O O . SER C 1 18 ? 31.804 16.247 63.616 1.00 42.89 35 SER C O 1
ATOM 3901 N N . LEU C 1 19 ? 31.465 15.905 61.430 1.00 47.73 36 LEU C N 1
ATOM 3902 C CA . LEU C 1 19 ? 32.150 14.606 61.443 1.00 40.31 36 LEU C CA 1
ATOM 3903 C C . LEU C 1 19 ? 33.549 14.745 62.050 1.00 40.65 36 LEU C C 1
ATOM 3904 O O . LEU C 1 19 ? 33.903 13.995 62.942 1.00 42.13 36 LEU C O 1
ATOM 3909 N N . GLU C 1 20 ? 34.311 15.726 61.567 1.00 45.42 37 GLU C N 1
ATOM 3910 C CA . GLU C 1 20 ? 35.659 16.017 62.056 1.00 48.88 37 GLU C CA 1
ATOM 3911 C C . GLU C 1 20 ? 35.704 16.408 63.529 1.00 50.11 37 GLU C C 1
ATOM 3912 O O . GLU C 1 20 ? 36.432 15.810 64.300 1.00 45.75 37 GLU C O 1
ATOM 3918 N N . LYS C 1 21 ? 34.969 17.440 63.881 1.00 53.36 38 LYS C N 1
ATOM 3919 C CA . LYS C 1 21 ? 34.999 17.962 65.240 1.00 61.18 38 LYS C CA 1
ATOM 3920 C C . LYS C 1 21 ? 34.288 17.115 66.275 1.00 57.23 38 LYS C C 1
ATOM 3921 O O . LYS C 1 21 ? 34.769 17.000 67.376 1.00 59.47 38 LYS C O 1
ATOM 3927 N N . ASP C 1 22 ? 33.129 16.559 65.937 1.00 57.41 39 ASP C N 1
ATOM 3928 C CA . ASP C 1 22 ? 32.276 15.886 66.921 1.00 51.25 39 ASP C CA 1
ATOM 3929 C C . ASP C 1 22 ? 32.374 14.368 66.874 1.00 49.08 39 ASP C C 1
ATOM 3930 O O . ASP C 1 22 ? 32.256 13.728 67.905 1.00 50.66 39 ASP C O 1
ATOM 3935 N N . TYR C 1 23 ? 32.548 13.777 65.694 1.00 44.48 40 TYR C N 1
ATOM 3936 C CA . TYR C 1 23 ? 32.503 12.323 65.599 1.00 41.63 40 TYR C CA 1
ATOM 3937 C C . TYR C 1 23 ? 33.875 11.679 65.745 1.00 36.16 40 TYR C C 1
ATOM 3938 O O . TYR C 1 23 ? 34.011 10.689 66.448 1.00 41.73 40 TYR C O 1
ATOM 3947 N N . LEU C 1 24 ? 34.887 12.205 65.069 1.00 39.60 41 LEU C N 1
ATOM 3948 C CA . LEU C 1 24 ? 36.182 11.547 65.097 1.00 43.25 41 LEU C CA 1
ATOM 3949 C C . LEU C 1 24 ? 36.778 11.288 66.489 1.00 45.62 41 LEU C C 1
ATOM 3950 O O . LEU C 1 24 ? 37.406 10.236 66.681 1.00 48.51 41 LEU C O 1
ATOM 3955 N N . PRO C 1 25 ? 36.623 12.233 67.449 1.00 50.17 42 PRO C N 1
ATOM 3956 C CA . PRO C 1 25 ? 37.297 12.048 68.753 1.00 46.61 42 PRO C CA 1
ATOM 3957 C C . PRO C 1 25 ? 36.924 10.777 69.490 1.00 47.80 42 PRO C C 1
ATOM 3958 O O . PRO C 1 25 ? 37.800 10.053 69.945 1.00 54.37 42 PRO C O 1
ATOM 3962 N N . GLY C 1 26 ? 35.636 10.486 69.573 1.00 49.09 43 GLY C N 1
ATOM 3963 C CA . GLY C 1 26 ? 35.178 9.228 70.160 1.00 50.03 43 GLY C CA 1
ATOM 3964 C C . GLY C 1 26 ? 35.142 8.013 69.235 1.00 51.57 43 GLY C C 1
ATOM 3965 O O . GLY C 1 26 ? 34.755 6.938 69.679 1.00 46.33 43 GLY C O 1
ATOM 3966 N N . HIS C 1 27 ? 35.501 8.148 67.954 1.00 47.44 44 HIS C N 1
ATOM 3967 C CA . HIS C 1 27 ? 35.296 7.014 67.007 1.00 47.05 44 HIS C CA 1
ATOM 3968 C C . HIS C 1 27 ? 36.484 6.584 66.137 1.00 44.04 44 HIS C C 1
ATOM 3969 O O . HIS C 1 27 ? 36.389 5.603 65.395 1.00 53.19 44 HIS C O 1
ATOM 3976 N N . LEU C 1 28 ? 37.600 7.293 66.244 1.00 43.62 45 LEU C N 1
ATOM 3977 C CA . LEU C 1 28 ? 38.791 6.989 65.477 1.00 41.68 45 LEU C CA 1
ATOM 3978 C C . LEU C 1 28 ? 39.999 7.476 66.278 1.00 46.85 45 LEU C C 1
ATOM 3979 O O . LEU C 1 28 ? 39.929 8.531 66.914 1.00 48.66 45 LEU C O 1
ATOM 3984 N N . ASP C 1 29 ? 41.105 6.743 66.258 1.00 48.95 46 ASP C N 1
ATOM 3985 C CA . ASP C 1 29 ? 42.290 7.189 67.009 1.00 47.05 46 ASP C CA 1
ATOM 3986 C C . ASP C 1 29 ? 42.823 8.496 66.457 1.00 48.59 46 ASP C C 1
ATOM 3987 O O . ASP C 1 29 ? 42.861 8.706 65.243 1.00 44.45 46 ASP C O 1
ATOM 3992 N N . ALA C 1 30 ? 43.215 9.370 67.381 1.00 48.08 47 ALA C N 1
ATOM 3993 C CA . ALA C 1 30 ? 43.664 10.718 67.076 1.00 43.32 47 ALA C CA 1
ATOM 3994 C C . ALA C 1 30 ? 44.728 10.741 65.998 1.00 37.11 47 ALA C C 1
ATOM 3995 O O . ALA C 1 30 ? 44.722 11.613 65.146 1.00 44.66 47 ALA C O 1
ATOM 3997 N N . LYS C 1 31 ? 45.635 9.777 66.020 1.00 44.54 48 LYS C N 1
ATOM 3998 C CA . LYS C 1 31 ? 46.709 9.708 65.014 1.00 48.48 48 LYS C CA 1
ATOM 3999 C C . LYS C 1 31 ? 46.248 9.579 63.554 1.00 47.59 48 LYS C C 1
ATOM 4000 O O . LYS C 1 31 ? 47.028 9.823 62.632 1.00 46.49 48 LYS C O 1
ATOM 4006 N N . HIS C 1 32 ? 44.997 9.178 63.357 1.00 48.11 49 HIS C N 1
ATOM 4007 C CA . HIS C 1 32 ? 44.405 9.082 62.022 1.00 47.82 49 HIS C CA 1
ATOM 4008 C C . HIS C 1 32 ? 43.500 10.254 61.585 1.00 51.45 49 HIS C C 1
ATOM 4009 O O . HIS C 1 32 ? 43.041 10.268 60.440 1.00 39.95 49 HIS C O 1
ATOM 4016 N N . HIS C 1 33 ? 43.217 11.209 62.470 1.00 50.17 50 HIS C N 1
ATOM 4017 C CA . HIS C 1 33 ? 42.244 12.280 62.167 1.00 50.80 50 HIS C CA 1
ATOM 4018 C C . HIS C 1 33 ? 42.640 13.158 60.997 1.00 50.04 50 HIS C C 1
ATOM 4019 O O . HIS C 1 33 ? 41.833 13.427 60.124 1.00 54.22 50 HIS C O 1
ATOM 4026 N N . LYS C 1 34 ? 43.880 13.610 60.972 1.00 51.88 51 LYS C N 1
ATOM 4027 C CA . LYS C 1 34 ? 44.347 14.481 59.885 1.00 56.11 51 LYS C CA 1
ATOM 4028 C C . LYS C 1 34 ? 44.349 13.778 58.505 1.00 51.02 51 LYS C C 1
ATOM 4029 O O . LYS C 1 34 ? 43.914 14.355 57.495 1.00 45.16 51 LYS C O 1
ATOM 4035 N N . ALA C 1 35 ? 44.838 12.541 58.463 1.00 43.52 52 ALA C N 1
ATOM 4036 C CA . ALA C 1 35 ? 44.848 11.772 57.213 1.00 42.52 52 ALA C CA 1
ATOM 4037 C C . ALA C 1 35 ? 43.431 11.417 56.706 1.00 41.09 52 ALA C C 1
ATOM 4038 O O . ALA C 1 35 ? 43.205 11.308 55.497 1.00 49.05 52 ALA C O 1
ATOM 4040 N N . MET C 1 36 ? 42.485 11.223 57.621 1.00 43.43 53 MET C N 1
ATOM 4041 C CA . MET C 1 36 ? 41.143 10.890 57.222 1.00 45.58 53 MET C CA 1
ATOM 4042 C C . MET C 1 36 ? 40.480 12.080 56.593 1.00 48.97 53 MET C C 1
ATOM 4043 O O . MET C 1 36 ? 39.924 11.966 55.509 1.00 39.01 53 MET C O 1
ATOM 4048 N N . MET C 1 37 ? 40.529 13.218 57.275 1.00 45.72 54 MET C N 1
ATOM 4049 C CA . MET C 1 37 ? 39.992 14.446 56.700 1.00 50.69 54 MET C CA 1
ATOM 4050 C C . MET C 1 37 ? 40.692 14.862 55.408 1.00 45.89 54 MET C C 1
ATOM 4051 O O . MET C 1 37 ? 40.022 15.367 54.516 1.00 50.71 54 MET C O 1
ATOM 4056 N N . GLU C 1 38 ? 41.993 14.608 55.260 1.00 40.46 55 GLU C N 1
ATOM 4057 C CA . GLU C 1 38 ? 42.635 14.808 53.942 1.00 43.14 55 GLU C CA 1
ATOM 4058 C C . GLU C 1 38 ? 42.017 13.885 52.866 1.00 40.66 55 GLU C C 1
ATOM 4059 O O . GLU C 1 38 ? 41.790 14.299 51.712 1.00 39.72 55 GLU C O 1
ATOM 4065 N N . ARG C 1 39 ? 41.740 12.644 53.254 1.00 35.36 56 ARG C N 1
ATOM 4066 C CA . ARG C 1 39 ? 41.118 11.685 52.335 1.00 41.01 56 ARG C CA 1
ATOM 4067 C C . ARG C 1 39 ? 39.644 12.052 51.971 1.00 37.06 56 ARG C C 1
ATOM 4068 O O . ARG C 1 39 ? 39.250 11.983 50.813 1.00 34.62 56 ARG C O 1
ATOM 4076 N N . VAL C 1 40 ? 38.855 12.481 52.950 1.00 37.39 57 VAL C N 1
ATOM 4077 C CA . VAL C 1 40 ? 37.545 13.043 52.665 1.00 38.80 57 VAL C CA 1
ATOM 4078 C C . VAL C 1 40 ? 37.669 14.225 51.695 1.00 41.80 57 VAL C C 1
ATOM 4079 O O . VAL C 1 40 ? 36.907 14.325 50.734 1.00 37.43 57 VAL C O 1
ATOM 4083 N N . GLU C 1 41 ? 38.634 15.115 51.919 1.00 45.50 58 GLU C N 1
ATOM 4084 C CA . GLU C 1 41 ? 38.771 16.298 51.039 1.00 43.93 58 GLU C CA 1
ATOM 4085 C C . GLU C 1 41 ? 39.112 15.896 49.610 1.00 41.60 58 GLU C C 1
ATOM 4086 O O . GLU C 1 41 ? 38.561 16.448 48.685 1.00 37.17 58 GLU C O 1
ATOM 4092 N N . ASN C 1 42 ? 40.016 14.955 49.420 1.00 40.48 59 ASN C N 1
ATOM 4093 C CA . ASN C 1 42 ? 40.273 14.491 48.062 1.00 45.87 59 ASN C CA 1
ATOM 4094 C C . ASN C 1 42 ? 39.064 13.886 47.378 1.00 40.60 59 ASN C C 1
ATOM 4095 O O . ASN C 1 42 ? 38.896 14.071 46.180 1.00 42.32 59 ASN C O 1
ATOM 4100 N N . ALA C 1 43 ? 38.246 13.168 48.132 1.00 37.41 60 ALA C N 1
ATOM 4101 C CA . ALA C 1 43 ? 37.022 12.597 47.583 1.00 38.95 60 ALA C CA 1
ATOM 4102 C C . ALA C 1 43 ? 36.059 13.680 47.085 1.00 38.73 60 ALA C C 1
ATOM 4103 O O . ALA C 1 43 ? 35.449 13.564 46.030 1.00 42.11 60 ALA C O 1
ATOM 4105 N N . VAL C 1 44 ? 35.970 14.752 47.840 1.00 37.29 61 VAL C N 1
ATOM 4106 C CA . VAL C 1 44 ? 34.990 15.769 47.620 1.00 38.11 61 VAL C CA 1
ATOM 4107 C C . VAL C 1 44 ? 35.481 16.765 46.578 1.00 40.39 61 VAL C C 1
ATOM 4108 O O . VAL C 1 44 ? 34.685 17.410 45.892 1.00 42.30 61 VAL C O 1
ATOM 4112 N N . LYS C 1 45 ? 36.794 16.868 46.428 1.00 39.80 62 LYS C N 1
ATOM 4113 C CA . LYS C 1 45 ? 37.368 17.878 45.534 1.00 44.25 62 LYS C CA 1
ATOM 4114 C C . LYS C 1 45 ? 37.505 17.418 44.096 1.00 37.11 62 LYS C C 1
ATOM 4115 O O . LYS C 1 45 ? 37.894 18.217 43.246 1.00 37.84 62 LYS C O 1
ATOM 4121 N N . ASP C 1 46 ? 37.232 16.144 43.813 1.00 41.68 63 ASP C N 1
ATOM 4122 C CA . ASP C 1 46 ? 37.258 15.669 42.419 1.00 42.58 63 ASP C CA 1
ATOM 4123 C C . ASP C 1 46 ? 36.155 14.662 42.130 1.00 41.77 63 ASP C C 1
ATOM 4124 O O . ASP C 1 46 ? 36.047 13.655 42.819 1.00 52.54 63 ASP C O 1
ATOM 4129 N N . PHE C 1 47 ? 35.372 14.942 41.089 1.00 38.07 64 PHE C N 1
ATOM 4130 C CA . PHE C 1 47 ? 34.235 14.139 40.684 1.00 38.14 64 PHE C CA 1
ATOM 4131 C C . PHE C 1 47 ? 34.452 13.715 39.235 1.00 36.13 64 PHE C C 1
ATOM 4132 O O . PHE C 1 47 ? 34.281 14.512 38.326 1.00 38.47 64 PHE C O 1
ATOM 4140 N N . GLN C 1 48 ? 34.839 12.460 39.042 1.00 39.97 65 GLN C N 1
ATOM 4141 C CA . GLN C 1 48 ? 35.191 11.912 37.713 1.00 42.17 65 GLN C CA 1
ATOM 4142 C C . GLN C 1 48 ? 34.134 10.992 37.130 1.00 36.19 65 GLN C C 1
ATOM 4143 O O . GLN C 1 48 ? 34.280 10.544 35.985 1.00 36.09 65 GLN C O 1
ATOM 4149 N N . GLU C 1 49 ? 33.074 10.714 37.894 1.00 32.45 66 GLU C N 1
ATOM 4150 C CA . GLU C 1 49 ? 32.088 9.698 37.483 1.00 35.10 66 GLU C CA 1
ATOM 4151 C C . GLU C 1 49 ? 31.430 9.942 36.136 1.00 38.17 66 GLU C C 1
ATOM 4152 O O . GLU C 1 49 ? 30.989 8.989 35.508 1.00 40.43 66 GLU C O 1
ATOM 4158 N N . LEU C 1 50 ? 31.369 11.189 35.674 1.00 39.41 67 LEU C N 1
ATOM 4159 C CA . LEU C 1 50 ? 30.699 11.473 34.395 1.00 37.61 67 LEU C CA 1
ATOM 4160 C C . LEU C 1 50 ? 31.635 11.874 33.270 1.00 36.91 67 LEU C C 1
ATOM 4161 O O . LEU C 1 50 ? 31.183 12.212 32.186 1.00 40.12 67 LEU C O 1
ATOM 4166 N N . SER C 1 51 ? 32.931 11.805 33.496 1.00 37.56 68 SER C N 1
ATOM 4167 C CA . SER C 1 51 ? 33.857 12.403 32.567 1.00 43.42 68 SER C CA 1
ATOM 4168 C C . SER C 1 51 ? 34.266 11.510 31.381 1.00 45.55 68 SER C C 1
ATOM 4169 O O . SER C 1 51 ? 35.048 11.949 30.554 1.00 43.38 68 SER C O 1
ATOM 4172 N N . LEU C 1 52 ? 33.717 10.299 31.268 1.00 42.36 69 LEU C N 1
ATOM 4173 C CA . LEU C 1 52 ? 33.962 9.428 30.101 1.00 38.42 69 LEU C CA 1
ATOM 4174 C C . LEU C 1 52 ? 32.636 9.052 29.403 1.00 38.46 69 LEU C C 1
ATOM 4175 O O . LEU C 1 52 ? 32.585 8.097 28.633 1.00 39.75 69 LEU C O 1
ATOM 4180 N N . ASN C 1 53 ? 31.577 9.823 29.668 1.00 39.94 70 ASN C N 1
ATOM 4181 C CA . ASN C 1 53 ? 30.236 9.555 29.138 1.00 38.32 70 ASN C CA 1
ATOM 4182 C C . ASN C 1 53 ? 30.033 10.163 27.758 1.00 42.11 70 ASN C C 1
ATOM 4183 O O . ASN C 1 53 ? 30.713 11.126 27.397 1.00 39.25 70 ASN C O 1
ATOM 4188 N N . GLU C 1 54 ? 29.120 9.558 26.998 1.00 43.28 71 GLU C N 1
ATOM 4189 C CA . GLU C 1 54 ? 28.681 10.077 25.706 1.00 50.44 71 GLU C CA 1
ATOM 4190 C C . GLU C 1 54 ? 28.383 11.572 25.825 1.00 44.71 71 GLU C C 1
ATOM 4191 O O . GLU C 1 54 ? 28.921 12.365 25.075 1.00 41.68 71 GLU C O 1
ATOM 4197 N N . ASP C 1 55 ? 27.503 11.924 26.758 1.00 38.75 72 ASP C N 1
ATOM 4198 C CA . ASP C 1 55 ? 27.108 13.324 26.999 1.00 49.22 72 ASP C CA 1
ATOM 4199 C C . ASP C 1 55 ? 28.175 13.860 27.974 1.00 49.89 72 ASP C C 1
ATOM 4200 O O . ASP C 1 55 ? 28.303 13.351 29.095 1.00 50.40 72 ASP C O 1
ATOM 4205 N N . ALA C 1 56 ? 28.995 14.818 27.525 1.00 52.79 73 ALA C N 1
ATOM 4206 C CA . ALA C 1 56 ? 30.028 15.414 28.384 1.00 53.13 73 ALA C CA 1
ATOM 4207 C C . ALA C 1 56 ? 29.434 16.011 29.681 1.00 45.51 73 ALA C C 1
ATOM 4208 O O . ALA C 1 56 ? 28.315 16.524 29.696 1.00 49.76 73 ALA C O 1
ATOM 4210 N N . TYR C 1 57 ? 30.160 15.846 30.776 1.00 41.47 74 TYR C N 1
ATOM 4211 C CA . TYR C 1 57 ? 29.822 16.453 32.050 1.00 44.86 74 TYR C CA 1
ATOM 4212 C C . TYR C 1 57 ? 30.034 17.955 31.902 1.00 42.67 74 TYR C C 1
ATOM 4213 O O . TYR C 1 57 ? 31.098 18.379 31.484 1.00 46.78 74 TYR C O 1
ATOM 4222 N N . MET C 1 58 ? 29.019 18.737 32.246 1.00 41.49 75 MET C N 1
ATOM 4223 C CA . MET C 1 58 ? 29.041 20.185 32.060 1.00 45.47 75 MET C CA 1
ATOM 4224 C C . MET C 1 58 ? 29.427 20.952 33.308 1.00 41.18 75 MET C C 1
ATOM 4225 O O . MET C 1 58 ? 29.715 22.127 33.217 1.00 47.37 75 MET C O 1
ATOM 4230 N N . GLY C 1 59 ? 29.406 20.305 34.464 1.00 40.41 76 GLY C N 1
ATOM 4231 C CA . GLY C 1 59 ? 29.737 20.976 35.695 1.00 43.65 76 GLY C CA 1
ATOM 4232 C C . GLY C 1 59 ? 28.655 21.917 36.169 1.00 43.88 76 GLY C C 1
ATOM 4233 O O . GLY C 1 59 ? 28.956 22.894 36.850 1.00 40.67 76 GLY C O 1
ATOM 4234 N N . VAL C 1 60 ? 27.396 21.635 35.831 1.00 35.08 77 VAL C N 1
ATOM 4235 C CA . VAL C 1 60 ? 26.301 22.434 36.358 1.00 34.71 77 VAL C CA 1
ATOM 4236 C C . VAL C 1 60 ? 25.158 21.560 36.817 1.00 37.90 77 VAL C C 1
ATOM 4237 O O . VAL C 1 60 ? 24.919 20.486 36.283 1.00 33.11 77 VAL C O 1
ATOM 4241 N N . VAL C 1 61 ? 24.426 22.047 37.798 1.00 33.46 78 VAL C N 1
ATOM 4242 C CA . VAL C 1 61 ? 23.207 21.383 38.243 1.00 38.07 78 VAL C CA 1
ATOM 4243 C C . VAL C 1 61 ? 22.192 22.449 38.603 1.00 43.10 78 VAL C C 1
ATOM 4244 O O . VAL C 1 61 ? 22.505 23.630 38.604 1.00 36.42 78 VAL C O 1
ATOM 4248 N N . ASP C 1 62 ? 20.971 22.036 38.889 1.00 40.93 79 ASP C N 1
ATOM 4249 C CA . ASP C 1 62 ? 19.959 22.986 39.303 1.00 35.45 79 ASP C CA 1
ATOM 4250 C C . ASP C 1 62 ? 19.753 22.778 40.771 1.00 36.59 79 ASP C C 1
ATOM 4251 O O . ASP C 1 62 ? 20.276 21.831 41.357 1.00 40.39 79 ASP C O 1
ATOM 4256 N N . GLU C 1 63 ? 19.019 23.679 41.391 1.00 36.90 80 GLU C N 1
ATOM 4257 C CA . GLU C 1 63 ? 18.840 23.591 42.818 1.00 41.71 80 GLU C CA 1
ATOM 4258 C C . GLU C 1 63 ? 18.230 22.255 43.198 1.00 42.31 80 GLU C C 1
ATOM 4259 O O . GLU C 1 63 ? 18.651 21.630 44.181 1.00 49.07 80 GLU C O 1
ATOM 4265 N N . ALA C 1 64 ? 17.235 21.819 42.430 1.00 41.85 81 ALA C N 1
ATOM 4266 C CA . ALA C 1 64 ? 16.575 20.534 42.704 1.00 46.22 81 ALA C CA 1
ATOM 4267 C C . ALA C 1 64 ? 17.565 19.340 42.718 1.00 42.56 81 ALA C C 1
ATOM 4268 O O . ALA C 1 64 ? 17.524 18.476 43.623 1.00 38.31 81 ALA C O 1
ATOM 4270 N N . THR C 1 65 ? 18.456 19.298 41.738 1.00 36.25 82 THR C N 1
ATOM 4271 C CA . THR C 1 65 ? 19.409 18.187 41.659 1.00 36.50 82 THR C CA 1
ATOM 4272 C C . THR C 1 65 ? 20.399 18.249 42.821 1.00 39.28 82 THR C C 1
ATOM 4273 O O . THR C 1 65 ? 20.719 17.227 43.417 1.00 34.03 82 THR C O 1
ATOM 4277 N N . LEU C 1 66 ? 20.838 19.459 43.173 1.00 37.30 83 LEU C N 1
ATOM 4278 C CA . LEU C 1 66 ? 21.737 19.658 44.310 1.00 35.72 83 LEU C CA 1
ATOM 4279 C C . LEU C 1 66 ? 21.122 19.185 45.605 1.00 41.66 83 LEU C C 1
ATOM 4280 O O . LEU C 1 66 ? 21.773 18.463 46.364 1.00 41.38 83 LEU C O 1
ATOM 4285 N N . GLN C 1 67 ? 19.893 19.615 45.879 1.00 40.07 84 GLN C N 1
ATOM 4286 C CA . GLN C 1 67 ? 19.191 19.220 47.116 1.00 45.26 84 GLN C CA 1
ATOM 4287 C C . GLN C 1 67 ? 18.989 17.715 47.210 1.00 37.88 84 GLN C C 1
ATOM 4288 O O . GLN C 1 67 ? 19.063 17.145 48.296 1.00 40.17 84 GLN C O 1
ATOM 4294 N N . LYS C 1 68 ? 18.728 17.074 46.075 1.00 40.03 85 LYS C N 1
ATOM 4295 C CA . LYS C 1 68 ? 18.543 15.611 46.057 1.00 39.11 85 LYS C CA 1
ATOM 4296 C C . LYS C 1 68 ? 19.856 14.835 46.379 1.00 36.73 85 LYS C C 1
ATOM 4297 O O . LYS C 1 68 ? 19.875 13.940 47.225 1.00 33.56 85 LYS C O 1
ATOM 4303 N N . GLY C 1 69 ? 20.958 15.203 45.737 1.00 39.22 86 GLY C N 1
ATOM 4304 C CA . GLY C 1 69 ? 22.256 14.652 46.099 1.00 39.13 86 GLY C CA 1
ATOM 4305 C C . GLY C 1 69 ? 22.712 14.942 47.521 1.00 37.49 86 GLY C C 1
ATOM 4306 O O . GLY C 1 69 ? 23.342 14.099 48.141 1.00 41.99 86 GLY C O 1
ATOM 4307 N N . SER C 1 70 ? 22.426 16.143 48.026 1.00 38.49 87 SER C N 1
ATOM 4308 C CA . SER C 1 70 ? 22.821 16.530 49.387 1.00 34.08 87 SER C CA 1
ATOM 4309 C C . SER C 1 70 ? 22.070 15.741 50.411 1.00 34.41 87 SER C C 1
ATOM 4310 O O . SER C 1 70 ? 22.652 15.213 51.349 1.00 34.17 87 SER C O 1
ATOM 4313 N N . TRP C 1 71 ? 20.764 15.658 50.222 1.00 35.10 88 TRP C N 1
ATOM 4314 C CA . TRP C 1 71 ? 19.929 14.926 51.137 1.00 38.36 88 TRP C CA 1
ATOM 4315 C C . TRP C 1 71 ? 20.318 13.475 51.168 1.00 33.48 88 TRP C C 1
ATOM 4316 O O . TRP C 1 71 ? 20.408 12.906 52.221 1.00 33.29 88 TRP C O 1
ATOM 4327 N N . SER C 1 72 ? 20.561 12.886 50.005 1.00 36.46 89 SER C N 1
ATOM 4328 C CA . SER C 1 72 ? 20.981 11.477 49.937 1.00 34.51 89 SER C CA 1
ATOM 4329 C C . SER C 1 72 ? 22.320 11.256 50.675 1.00 32.91 89 SER C C 1
ATOM 4330 O O . SER C 1 72 ? 22.444 10.364 51.523 1.00 37.20 89 SER C O 1
ATOM 4333 N N . LEU C 1 73 ? 23.304 12.100 50.388 1.00 35.55 90 LEU C N 1
ATOM 4334 C CA . LEU C 1 73 ? 24.579 12.050 51.097 1.00 32.42 90 LEU C CA 1
ATOM 4335 C C . LEU C 1 73 ? 24.423 12.223 52.592 1.00 36.76 90 LEU C C 1
ATOM 4336 O O . LEU C 1 73 ? 24.986 11.442 53.381 1.00 35.96 90 LEU C O 1
ATOM 4341 N N . LEU C 1 74 ? 23.686 13.255 52.996 1.00 36.59 91 LEU C N 1
ATOM 4342 C CA . LEU C 1 74 ? 23.516 13.522 54.432 1.00 36.08 91 LEU C CA 1
ATOM 4343 C C . LEU C 1 74 ? 22.850 12.363 55.169 1.00 36.16 91 LEU C C 1
ATOM 4344 O O . LEU C 1 74 ? 23.248 12.008 56.266 1.00 35.59 91 LEU C O 1
ATOM 4349 N N . LYS C 1 75 ? 21.819 11.794 54.573 1.00 39.39 92 LYS C N 1
ATOM 4350 C CA . LYS C 1 75 ? 21.149 10.671 55.172 1.00 37.17 92 LYS C CA 1
ATOM 4351 C C . LYS C 1 75 ? 22.080 9.478 55.329 1.00 35.39 92 LYS C C 1
ATOM 4352 O O . LYS C 1 75 ? 22.094 8.849 56.387 1.00 34.38 92 LYS C O 1
ATOM 4358 N N . ASP C 1 76 ? 22.876 9.174 54.305 1.00 33.65 93 ASP C N 1
ATOM 4359 C CA . ASP C 1 76 ? 23.839 8.060 54.401 1.00 36.45 93 ASP C CA 1
ATOM 4360 C C . ASP C 1 76 ? 24.951 8.310 55.420 1.00 34.47 93 ASP C C 1
ATOM 4361 O O . ASP C 1 76 ? 25.387 7.390 56.138 1.00 33.46 93 ASP C O 1
ATOM 4366 N N . LEU C 1 77 ? 25.436 9.543 55.469 1.00 36.89 94 LEU C N 1
ATOM 4367 C CA . LEU C 1 77 ? 26.429 9.915 56.482 1.00 36.11 94 LEU C CA 1
ATOM 4368 C C . LEU C 1 77 ? 25.826 9.803 57.874 1.00 34.06 94 LEU C C 1
ATOM 4369 O O . LEU C 1 77 ? 26.475 9.331 58.804 1.00 40.74 94 LEU C O 1
ATOM 4374 N N . LYS C 1 78 ? 24.571 10.195 58.015 1.00 34.69 95 LYS C N 1
ATOM 4375 C CA . LYS C 1 78 ? 23.911 10.106 59.317 1.00 41.91 95 LYS C CA 1
ATOM 4376 C C . LYS C 1 78 ? 23.661 8.654 59.784 1.00 41.41 95 LYS C C 1
ATOM 4377 O O . LYS C 1 78 ? 23.712 8.385 60.980 1.00 42.00 95 LYS C O 1
ATOM 4383 N N . ARG C 1 79 ? 23.389 7.729 58.857 1.00 44.43 96 ARG C N 1
ATOM 4384 C CA . ARG C 1 79 ? 23.341 6.292 59.188 1.00 41.04 96 ARG C CA 1
ATOM 4385 C C . ARG C 1 79 ? 24.658 5.837 59.796 1.00 41.44 96 ARG C C 1
ATOM 4386 O O . ARG C 1 79 ? 24.663 5.081 60.754 1.00 40.14 96 ARG C O 1
ATOM 4394 N N . ILE C 1 80 ? 25.771 6.260 59.212 1.00 37.26 97 ILE C N 1
ATOM 4395 C CA . ILE C 1 80 ? 27.074 5.922 59.776 1.00 41.27 97 ILE C CA 1
ATOM 4396 C C . ILE C 1 80 ? 27.202 6.477 61.197 1.00 41.30 97 ILE C C 1
ATOM 4397 O O . ILE C 1 80 ? 27.549 5.735 62.114 1.00 40.85 97 ILE C O 1
ATOM 4402 N N . THR C 1 81 ? 26.899 7.759 61.382 1.00 44.07 98 THR C N 1
ATOM 4403 C CA . THR C 1 81 ? 27.198 8.408 62.654 1.00 43.79 98 THR C CA 1
ATOM 4404 C C . THR C 1 81 ? 26.221 7.936 63.715 1.00 39.35 98 THR C C 1
ATOM 4405 O O . THR C 1 81 ? 26.650 7.544 64.778 1.00 41.51 98 THR C O 1
ATOM 4409 N N . ASP C 1 82 ? 24.934 7.863 63.386 1.00 40.15 99 ASP C N 1
ATOM 4410 C CA . ASP C 1 82 ? 23.952 7.232 64.273 1.00 43.08 99 ASP C CA 1
ATOM 4411 C C . ASP C 1 82 ? 24.308 5.810 64.662 1.00 46.46 99 ASP C C 1
ATOM 4412 O O . ASP C 1 82 ? 24.050 5.425 65.791 1.00 47.80 99 ASP C O 1
ATOM 4417 N N . SER C 1 83 ? 24.913 5.042 63.754 1.00 41.44 100 SER C N 1
ATOM 4418 C CA . SER C 1 83 ? 25.257 3.660 64.065 1.00 43.14 100 SER C CA 1
ATOM 4419 C C . SER C 1 83 ? 26.386 3.543 65.100 1.00 42.06 100 SER C C 1
ATOM 4420 O O . SER C 1 83 ? 26.576 2.475 65.668 1.00 39.71 100 SER C O 1
ATOM 4423 N N . ASP C 1 84 ? 27.157 4.617 65.300 1.00 42.57 101 ASP C N 1
ATOM 4424 C CA . ASP C 1 84 ? 28.217 4.666 66.310 1.00 42.31 101 ASP C CA 1
ATOM 4425 C C . ASP C 1 84 ? 29.416 3.781 65.978 1.00 45.69 101 ASP C C 1
ATOM 4426 O O . ASP C 1 84 ? 30.253 3.506 66.837 1.00 43.67 101 ASP C O 1
ATOM 4431 N N . VAL C 1 85 ? 29.512 3.371 64.718 1.00 46.11 102 VAL C N 1
ATOM 4432 C CA . VAL C 1 85 ? 30.628 2.584 64.239 1.00 42.24 102 VAL C CA 1
ATOM 4433 C C . VAL C 1 85 ? 31.962 3.313 64.479 1.00 39.07 102 VAL C C 1
ATOM 4434 O O . VAL C 1 85 ? 32.024 4.547 64.448 1.00 43.10 102 VAL C O 1
ATOM 4438 N N . LYS C 1 86 ? 33.008 2.522 64.697 1.00 40.62 103 LY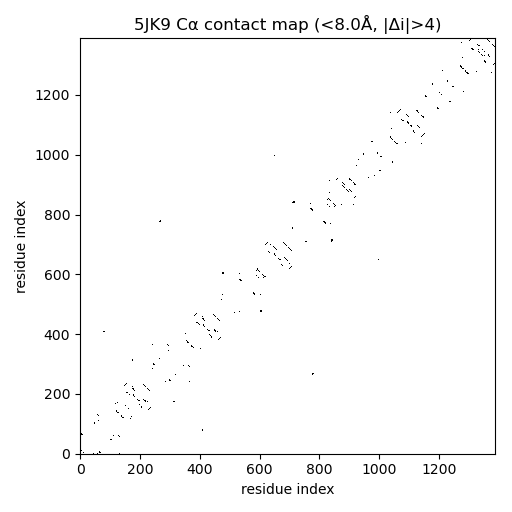S C N 1
ATOM 4439 C CA . LYS C 1 86 ? 34.328 2.992 65.094 1.00 45.98 103 LYS C CA 1
ATOM 4440 C C . LYS C 1 86 ? 35.438 2.304 64.314 1.00 46.38 103 LYS C C 1
ATOM 4441 O O . LYS C 1 86 ? 35.249 1.196 63.792 1.00 43.22 103 LYS C O 1
ATOM 4447 N N . GLY C 1 87 ? 36.600 2.954 64.305 1.00 39.03 104 GLY C N 1
ATOM 4448 C CA . GLY C 1 87 ? 37.855 2.309 63.975 1.00 42.09 104 GLY C CA 1
ATOM 4449 C C . GLY C 1 87 ? 37.886 1.839 62.541 1.00 42.08 104 GLY C C 1
ATOM 4450 O O . GLY C 1 87 ? 37.360 2.525 61.667 1.00 35.59 104 GLY C O 1
ATOM 4451 N N . ASP C 1 88 ? 38.471 0.660 62.320 1.00 39.11 105 ASP C N 1
ATOM 4452 C CA . ASP C 1 88 ? 38.697 0.153 60.981 1.00 42.39 105 ASP C CA 1
ATOM 4453 C C . ASP C 1 88 ? 37.367 0.037 60.225 1.00 38.63 105 ASP C C 1
ATOM 4454 O O . ASP C 1 88 ? 37.306 0.380 59.058 1.00 35.44 105 ASP C O 1
ATOM 4459 N N . LEU C 1 89 ? 36.335 -0.465 60.900 1.00 37.52 106 LEU C N 1
ATOM 4460 C CA . LEU C 1 89 ? 35.001 -0.594 60.334 1.00 40.96 106 LEU C CA 1
ATOM 4461 C C . LEU C 1 89 ? 34.388 0.758 59.936 1.00 36.89 106 LEU C C 1
ATOM 4462 O O . LEU C 1 89 ? 33.817 0.874 58.867 1.00 34.88 106 LEU C O 1
ATOM 4467 N N . PHE C 1 90 ? 34.495 1.763 60.801 1.00 36.30 107 PHE C N 1
ATOM 4468 C CA . PHE C 1 90 ? 34.112 3.153 60.456 1.00 39.27 107 PHE C CA 1
ATOM 4469 C C . PHE C 1 90 ? 34.809 3.665 59.175 1.00 38.60 107 PHE C C 1
ATOM 4470 O O . PHE C 1 90 ? 34.154 4.114 58.225 1.00 36.50 107 PHE C O 1
ATOM 4478 N N . VAL C 1 91 ? 36.128 3.533 59.122 1.00 33.30 108 VAL C N 1
ATOM 4479 C CA . VAL C 1 91 ? 36.898 3.930 57.932 1.00 33.28 108 VAL C CA 1
ATOM 4480 C C . VAL C 1 91 ? 36.333 3.251 56.675 1.00 32.80 108 VAL C C 1
ATOM 4481 O O . VAL C 1 91 ? 36.042 3.898 55.672 1.00 34.65 108 VAL C O 1
ATOM 4485 N N . LYS C 1 92 ? 36.130 1.948 56.762 1.00 36.82 109 LYS C N 1
ATOM 4486 C CA . LYS C 1 92 ? 35.659 1.181 55.632 1.00 37.40 109 LYS C CA 1
ATOM 4487 C C . LYS C 1 92 ? 34.267 1.647 55.200 1.00 33.74 109 LYS C C 1
ATOM 4488 O O . LYS C 1 92 ? 34.050 1.908 54.021 1.00 32.70 109 LYS C O 1
ATOM 4494 N N . GLU C 1 93 ? 33.337 1.772 56.140 1.00 34.11 110 GLU C N 1
ATOM 4495 C CA . GLU C 1 93 ? 31.977 2.179 55.791 1.00 36.10 110 GLU C CA 1
ATOM 4496 C C . GLU C 1 93 ? 31.942 3.611 55.249 1.00 33.56 110 GLU C C 1
ATOM 4497 O O . GLU C 1 93 ? 31.166 3.894 54.354 1.00 33.61 110 GLU C O 1
ATOM 4503 N N . LEU C 1 94 ? 32.783 4.501 55.778 1.00 33.04 111 LEU C N 1
ATOM 4504 C CA . LEU C 1 94 ? 32.785 5.892 55.342 1.00 33.16 111 LEU C CA 1
ATOM 4505 C C . LEU C 1 94 ? 33.121 6.032 53.862 1.00 32.10 111 LEU C C 1
ATOM 4506 O O . LEU C 1 94 ? 32.376 6.676 53.124 1.00 32.54 111 LEU C O 1
ATOM 4511 N N . PHE C 1 95 ? 34.247 5.450 53.449 1.00 32.98 112 PHE C N 1
ATOM 4512 C CA . PHE C 1 95 ? 34.717 5.570 52.066 1.00 34.52 112 PHE C CA 1
ATOM 4513 C C . PHE C 1 95 ? 33.911 4.751 51.096 1.00 36.53 112 PHE C C 1
ATOM 4514 O O . PHE C 1 95 ? 33.688 5.187 49.982 1.00 34.37 112 PHE C O 1
ATOM 4522 N N . TRP C 1 96 ? 33.384 3.620 51.547 1.00 33.12 113 TRP C N 1
ATOM 4523 C CA . TRP C 1 96 ? 32.392 2.905 50.752 1.00 38.03 113 TRP C CA 1
ATOM 4524 C C . TRP C 1 96 ? 31.140 3.782 50.466 1.00 32.00 113 TRP C C 1
ATOM 4525 O O . TRP C 1 96 ? 30.682 3.882 49.318 1.00 32.60 113 TRP C O 1
ATOM 4536 N N . MET C 1 97 ? 30.602 4.411 51.508 1.00 30.11 114 MET C N 1
ATOM 4537 C CA . MET C 1 97 ? 29.400 5.253 51.359 1.00 30.65 114 MET C CA 1
ATOM 4538 C C . MET C 1 97 ? 29.686 6.415 50.392 1.00 30.93 114 MET C C 1
ATOM 4539 O O . MET C 1 97 ? 28.876 6.698 49.513 1.00 28.62 114 MET C O 1
ATOM 4544 N N . LEU C 1 98 ? 30.848 7.063 50.522 1.00 28.17 115 LEU C N 1
ATOM 4545 C CA . LEU C 1 98 ? 31.194 8.152 49.616 1.00 30.24 115 LEU C CA 1
ATOM 4546 C C . LEU C 1 98 ? 31.291 7.736 48.159 1.00 31.61 115 LEU C C 1
ATOM 4547 O O . LEU C 1 98 ? 30.839 8.477 47.291 1.00 32.85 115 LEU C O 1
ATOM 4552 N N . HIS C 1 99 ? 31.913 6.593 47.882 1.00 32.19 116 HIS C N 1
ATOM 4553 C CA . HIS C 1 99 ? 31.913 6.056 46.521 1.00 36.75 116 HIS C CA 1
ATOM 4554 C C . HIS C 1 99 ? 30.485 5.818 46.002 1.00 36.04 116 HIS C C 1
ATOM 4555 O O . HIS C 1 99 ? 30.160 6.171 44.873 1.00 36.46 116 HIS C O 1
ATOM 4562 N N . LEU C 1 100 ? 29.660 5.185 46.820 1.00 31.02 117 LEU C N 1
ATOM 4563 C CA . LEU C 1 100 ? 28.283 4.940 46.465 1.00 34.30 117 LEU C CA 1
ATOM 4564 C C . LEU C 1 100 ? 27.518 6.237 46.194 1.00 36.27 117 LEU C C 1
ATOM 4565 O O . LEU C 1 100 ? 26.780 6.327 45.202 1.00 35.48 117 LEU C O 1
ATOM 4570 N N . GLN C 1 101 ? 27.671 7.219 47.088 1.00 29.44 118 GLN C N 1
ATOM 4571 C CA . GLN C 1 101 ? 27.026 8.533 46.910 1.00 30.74 118 GLN C CA 1
ATOM 4572 C C . GLN C 1 101 ? 27.486 9.297 45.682 1.00 31.56 118 GLN C C 1
ATOM 4573 O O . GLN C 1 101 ? 26.670 9.939 45.036 1.00 33.05 118 GLN C O 1
ATOM 4579 N N . LYS C 1 102 ? 28.755 9.180 45.314 1.00 30.92 119 LYS C N 1
ATOM 4580 C CA . LYS C 1 102 ? 29.210 9.765 44.057 1.00 36.11 119 LYS C CA 1
ATOM 4581 C C . LYS C 1 102 ? 28.530 9.080 42.891 1.00 32.91 119 LYS C C 1
ATOM 4582 O O . LYS C 1 102 ? 28.073 9.749 41.995 1.00 26.94 119 LYS C O 1
ATOM 4588 N N . GLU C 1 103 ? 28.417 7.761 42.916 1.00 35.08 120 GLU C N 1
ATOM 4589 C CA . GLU C 1 103 ? 27.723 7.077 41.819 1.00 41.47 120 GLU C CA 1
ATOM 4590 C C . GLU C 1 103 ? 26.261 7.494 41.786 1.00 34.72 120 GLU C C 1
ATOM 4591 O O . GLU C 1 103 ? 25.736 7.736 40.739 1.00 35.29 120 GLU C O 1
ATOM 4597 N N . THR C 1 104 ? 25.616 7.581 42.938 1.00 33.51 121 THR C N 1
ATOM 4598 C CA . THR C 1 104 ? 24.234 7.963 42.970 1.00 33.88 121 THR C CA 1
ATOM 4599 C C . THR C 1 104 ? 24.093 9.370 42.433 1.00 36.82 121 THR C C 1
ATOM 4600 O O . THR 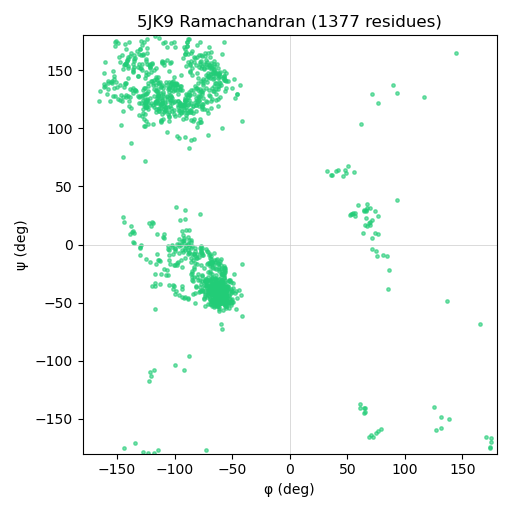C 1 104 ? 23.206 9.635 41.650 1.00 34.30 121 THR C O 1
ATOM 4604 N N . PHE C 1 105 ? 24.990 10.265 42.837 1.00 32.60 122 PHE C N 1
ATOM 4605 C CA . PHE C 1 105 ? 24.916 11.631 42.368 1.00 30.65 122 PHE C CA 1
ATOM 4606 C C . PHE C 1 105 ? 25.134 11.723 40.871 1.00 31.10 122 PHE C C 1
ATOM 4607 O O . PHE C 1 105 ? 24.431 12.487 40.197 1.00 30.41 122 PHE C O 1
ATOM 4615 N N . ALA C 1 106 ? 26.044 10.910 40.336 1.00 31.00 123 ALA C N 1
ATOM 4616 C CA . ALA C 1 106 ? 26.240 10.845 38.870 1.00 34.97 123 ALA C CA 1
ATOM 4617 C C . ALA C 1 106 ? 24.937 10.526 38.149 1.00 31.93 123 ALA C C 1
ATOM 4618 O O . ALA C 1 106 ? 24.652 11.078 37.094 1.00 33.99 123 ALA C O 1
ATOM 4620 N N . THR C 1 107 ? 24.128 9.670 38.738 1.00 35.58 124 THR C N 1
ATOM 4621 C CA . THR C 1 107 ? 22.874 9.318 38.096 1.00 38.34 124 THR C CA 1
ATOM 4622 C C . THR C 1 107 ? 21.929 10.513 38.046 1.00 35.09 124 THR C C 1
ATOM 4623 O O . THR C 1 107 ? 21.270 10.752 37.028 1.00 37.88 124 THR C O 1
ATOM 4627 N N . TYR C 1 108 ? 21.863 11.246 39.146 1.00 34.10 125 TYR C N 1
ATOM 4628 C CA . TYR C 1 108 ? 20.994 12.402 39.216 1.00 33.85 125 TYR C CA 1
ATOM 4629 C C . TYR C 1 108 ? 21.457 13.459 38.235 1.00 30.45 125 TYR C C 1
ATOM 4630 O O . TYR C 1 108 ? 20.651 14.083 37.567 1.00 36.99 125 TYR C O 1
ATOM 4639 N N . VAL C 1 109 ? 22.764 13.639 38.113 1.00 31.94 126 VAL C N 1
ATOM 4640 C CA . VAL C 1 109 ? 23.290 14.672 37.230 1.00 30.23 126 VAL C CA 1
ATOM 4641 C C . VAL C 1 109 ? 23.076 14.295 35.767 1.00 34.04 126 VAL C C 1
ATOM 4642 O O . VAL C 1 109 ? 22.711 15.155 34.952 1.00 31.52 126 VAL C O 1
ATOM 4646 N N . ALA C 1 110 ? 23.273 13.019 35.433 1.00 34.40 127 ALA C N 1
ATOM 4647 C CA . ALA C 1 110 ? 23.069 12.589 34.041 1.00 38.98 127 ALA C CA 1
ATOM 4648 C C . ALA C 1 110 ? 21.613 12.775 33.642 1.00 34.90 127 ALA C C 1
ATOM 4649 O O . ALA C 1 110 ? 21.337 13.212 32.540 1.00 42.98 127 ALA C O 1
ATOM 4651 N N . ARG C 1 111 ? 20.691 12.488 34.549 1.00 40.14 128 ARG C N 1
ATOM 4652 C CA . ARG C 1 111 ? 19.271 12.749 34.311 1.00 41.18 128 ARG C CA 1
ATOM 4653 C C . ARG C 1 111 ? 18.966 14.264 34.178 1.00 43.70 128 ARG C C 1
ATOM 4654 O O . ARG C 1 111 ? 18.246 14.684 33.244 1.00 38.91 128 ARG C O 1
ATOM 4662 N N . PHE C 1 112 ? 19.531 15.082 35.077 1.00 37.61 129 PHE C N 1
ATOM 4663 C CA . PHE C 1 112 ? 19.441 16.543 34.934 1.00 35.60 129 PHE C CA 1
ATOM 4664 C C . PHE C 1 112 ? 19.869 17.005 33.541 1.00 32.41 129 PHE C C 1
ATOM 4665 O O . PHE C 1 112 ? 19.143 17.743 32.863 1.00 35.79 129 PHE C O 1
ATOM 4673 N N . GLN C 1 113 ? 21.046 16.572 33.112 1.00 33.99 130 GLN C N 1
ATOM 4674 C CA . GLN C 1 113 ? 21.548 16.930 31.785 1.00 35.24 130 GLN C CA 1
ATOM 4675 C C . GLN C 1 113 ? 20.663 16.471 30.627 1.00 41.47 130 GLN C C 1
ATOM 4676 O O . GLN C 1 113 ? 20.576 17.167 29.620 1.00 38.74 130 GLN C O 1
ATOM 4682 N N . LYS C 1 114 ? 20.043 15.302 30.756 1.00 41.06 131 LYS C N 1
ATOM 4683 C CA . LYS C 1 114 ? 19.302 14.720 29.642 1.00 47.36 131 LYS C CA 1
ATOM 4684 C C . LYS C 1 114 ? 17.937 15.353 29.571 1.00 43.46 131 LYS C C 1
ATOM 4685 O O . LYS C 1 114 ? 17.435 15.563 28.485 1.00 42.14 131 LYS C O 1
ATOM 4691 N N . GLU C 1 115 ? 17.351 15.650 30.726 1.00 38.43 132 GLU C N 1
ATOM 4692 C CA . GLU C 1 115 ? 15.939 16.026 30.810 1.00 43.79 132 GLU C CA 1
ATOM 4693 C C . GLU C 1 115 ? 15.627 17.461 31.225 1.00 39.79 132 GLU C C 1
ATOM 4694 O O . GLU C 1 115 ? 14.621 17.990 30.783 1.00 37.39 132 GLU C O 1
ATOM 4700 N N . ALA C 1 116 ? 16.424 18.069 32.103 1.00 37.39 133 ALA C N 1
ATOM 4701 C CA . ALA C 1 116 ? 16.033 19.346 32.710 1.00 35.67 133 ALA C CA 1
ATOM 4702 C C . ALA C 1 116 ? 16.933 20.484 32.306 1.00 33.19 133 ALA C C 1
ATOM 4703 O O . ALA C 1 116 ? 16.569 21.604 32.497 1.00 34.53 133 ALA C O 1
ATOM 4705 N N . TYR C 1 117 ? 18.079 20.207 31.705 1.00 33.55 134 TYR C N 1
ATOM 4706 C CA . TYR C 1 117 ? 18.966 21.263 31.268 1.00 35.08 134 TYR C CA 1
ATOM 4707 C C . TYR C 1 117 ? 18.495 21.779 29.917 1.00 37.43 134 TYR C C 1
ATOM 4708 O O . TYR C 1 117 ? 18.402 21.015 28.966 1.00 35.57 134 TYR C O 1
ATOM 4717 N N . CYS C 1 118 ? 18.222 23.074 29.835 1.00 35.55 135 CYS C N 1
ATOM 4718 C CA . CYS C 1 118 ? 17.768 23.722 28.591 1.00 37.16 135 CYS C CA 1
ATOM 4719 C C . CYS C 1 118 ? 16.854 22.837 27.749 1.00 41.15 135 CYS C C 1
ATOM 4720 O O . CYS C 1 118 ? 17.161 22.526 26.613 1.00 37.34 135 CYS C O 1
ATOM 4723 N N . PRO C 1 119 ? 15.722 22.420 28.311 1.00 34.40 136 PRO C N 1
ATOM 4724 C CA . PRO C 1 119 ? 14.840 21.518 27.602 1.00 38.31 136 PRO C CA 1
ATOM 4725 C C . PRO C 1 119 ? 13.944 22.159 26.508 1.00 35.78 136 PRO C C 1
ATOM 4726 O O . PRO C 1 119 ? 13.182 21.440 25.874 1.00 39.06 136 PRO C O 1
ATOM 4730 N N . ASN C 1 120 ? 13.984 23.474 26.322 1.00 34.40 137 ASN C N 1
ATOM 4731 C CA . ASN C 1 120 ? 13.172 24.123 25.293 1.00 35.37 137 ASN C CA 1
ATOM 4732 C C . ASN C 1 120 ? 13.701 23.733 23.908 1.00 42.33 137 ASN C C 1
ATOM 4733 O O . ASN C 1 120 ? 14.901 23.564 23.750 1.00 42.83 137 ASN C O 1
ATOM 4738 N N . LYS C 1 121 ? 12.800 23.547 22.946 1.00 39.63 138 LYS C N 1
ATOM 4739 C CA . LYS C 1 121 ? 13.164 23.287 21.543 1.00 49.77 138 LYS C CA 1
ATOM 4740 C C . LYS C 1 121 ? 13.213 24.560 20.737 1.00 45.77 138 LYS C C 1
ATOM 4741 O O . LYS C 1 121 ? 13.809 24.596 19.668 1.00 42.20 138 LYS C O 1
ATOM 4747 N N . CYS C 1 122 ? 12.572 25.601 21.243 1.00 42.22 139 CYS C N 1
ATOM 4748 C CA . CYS C 1 122 ? 12.579 26.885 20.592 1.00 43.57 139 CYS C CA 1
ATOM 4749 C C . CYS C 1 122 ? 12.417 27.961 21.664 1.00 38.47 139 CYS C C 1
ATOM 4750 O O . CYS C 1 122 ? 12.219 27.658 22.838 1.00 36.43 139 CYS C O 1
ATOM 4753 N N . GLY C 1 123 ? 12.518 29.216 21.258 1.00 30.91 140 GLY C N 1
ATOM 4754 C CA . GLY C 1 123 ? 12.485 30.356 22.182 1.00 31.77 140 GLY C CA 1
ATOM 4755 C C . GLY C 1 123 ? 13.719 30.497 23.068 1.00 30.58 140 GLY C C 1
ATOM 4756 O O . GLY C 1 123 ? 14.757 29.883 22.812 1.00 30.94 140 GLY C O 1
ATOM 4757 N N . VAL C 1 124 ? 13.579 31.303 24.121 1.00 28.24 141 VAL C N 1
ATOM 4758 C CA . VAL C 1 124 ? 14.612 31.532 25.109 1.00 28.79 141 VAL C CA 1
ATOM 4759 C C . VAL C 1 124 ? 14.057 31.170 26.485 1.00 30.85 141 VAL C C 1
ATOM 4760 O O . VAL C 1 124 ? 13.101 31.797 26.938 1.00 34.30 141 VAL C O 1
ATOM 4764 N N . MET C 1 125 ? 14.659 30.162 27.121 1.00 27.56 142 MET C N 1
ATOM 4765 C CA . MET C 1 125 ? 14.324 29.740 28.489 1.00 30.72 142 MET C CA 1
ATOM 4766 C C . MET C 1 125 ? 15.420 30.196 29.442 1.00 30.98 142 MET C C 1
ATOM 4767 O O . MET C 1 125 ? 16.600 30.060 29.141 1.00 31.58 142 MET C O 1
ATOM 4772 N N . LEU C 1 126 ? 15.023 30.774 30.573 1.00 32.64 143 LEU C N 1
ATOM 4773 C CA . LEU C 1 126 ? 15.958 31.174 31.606 1.00 32.25 143 LEU C CA 1
ATOM 4774 C C . LEU C 1 126 ? 15.888 30.174 32.749 1.00 35.08 143 LEU C C 1
ATOM 4775 O O . LEU C 1 126 ? 14.799 29.789 33.201 1.00 27.11 143 LEU C O 1
ATOM 4780 N N . GLN C 1 127 ? 17.049 29.801 33.253 1.00 32.57 144 GLN C N 1
ATOM 4781 C CA . GLN C 1 127 ? 17.145 28.700 34.168 1.00 39.32 144 GLN C CA 1
ATOM 4782 C C . GLN C 1 127 ? 18.302 28.995 35.101 1.00 36.80 144 GLN C C 1
ATOM 4783 O O . GLN C 1 127 ? 19.396 29.276 34.623 1.00 35.97 144 GLN C O 1
ATOM 4789 N N . THR C 1 128 ? 18.065 28.979 36.414 1.00 32.14 145 THR C N 1
ATOM 4790 C CA . THR C 1 128 ? 19.129 29.180 37.368 1.00 35.01 145 THR C CA 1
ATOM 4791 C C . THR C 1 128 ? 19.946 27.903 37.527 1.00 29.71 145 THR C C 1
ATOM 4792 O O . THR C 1 128 ? 19.397 26.838 37.732 1.00 40.56 145 THR C O 1
ATOM 4796 N N . LEU C 1 129 ? 21.259 28.043 37.379 1.00 32.80 146 LEU C N 1
ATOM 4797 C CA . LEU C 1 129 ? 22.206 26.933 37.427 1.00 32.58 146 LEU C CA 1
ATOM 4798 C C . LEU C 1 129 ? 23.244 27.222 38.469 1.00 31.64 146 LEU C C 1
ATOM 4799 O O . LEU C 1 129 ? 23.571 28.376 38.707 1.00 33.28 146 LEU C O 1
ATOM 4804 N N . ILE C 1 130 ? 23.738 26.159 39.089 1.00 31.72 147 ILE C N 1
ATOM 4805 C CA . ILE C 1 130 ? 24.826 26.211 40.033 1.00 35.07 147 ILE C CA 1
ATOM 4806 C C . ILE C 1 130 ? 26.036 25.598 39.348 1.00 35.08 147 ILE C C 1
ATOM 4807 O O . ILE C 1 130 ? 25.980 24.447 38.928 1.00 33.69 147 ILE C O 1
ATOM 4812 N N . TRP C 1 131 ? 27.116 26.373 39.249 1.00 35.49 148 TRP C N 1
ATOM 4813 C CA . TRP C 1 131 ? 28.364 25.932 38.649 1.00 36.34 148 TRP C CA 1
ATOM 4814 C C . TRP C 1 131 ? 29.197 25.302 39.740 1.00 37.67 148 TRP C C 1
ATOM 4815 O O . TRP C 1 131 ? 29.489 25.932 40.738 1.00 45.76 148 TRP C O 1
ATOM 4826 N N . CYS C 1 132 ? 29.607 24.067 39.515 1.00 36.28 149 CYS C N 1
ATOM 4827 C CA . CYS C 1 132 ? 30.243 23.268 40.527 1.00 39.54 149 CYS C CA 1
ATOM 4828 C C . CYS C 1 132 ? 31.660 23.762 40.806 1.00 40.42 149 CYS C C 1
ATOM 4829 O O . CYS C 1 132 ? 32.084 23.713 41.947 1.00 43.35 149 CYS C O 1
ATOM 4832 N N . LYS C 1 133 ? 32.350 24.309 39.805 1.00 47.10 150 LYS C N 1
ATOM 4833 C CA . LYS C 1 133 ? 33.711 24.836 39.999 1.00 50.15 150 LYS C CA 1
ATOM 4834 C C . LYS C 1 133 ? 33.843 25.793 41.187 1.00 49.73 150 LYS C C 1
ATOM 4835 O O . LYS C 1 133 ? 34.817 25.732 41.923 1.00 58.34 150 LYS C O 1
ATOM 4841 N N . ASN C 1 134 ? 32.850 26.652 41.377 1.00 44.63 151 ASN C N 1
ATOM 4842 C CA . ASN C 1 134 ? 32.944 27.741 42.354 1.00 46.45 151 ASN C CA 1
ATOM 4843 C C . ASN C 1 134 ? 31.681 27.986 43.161 1.00 45.06 151 ASN C C 1
ATOM 4844 O O . ASN C 1 134 ? 31.585 29.003 43.849 1.00 41.81 151 ASN C O 1
ATOM 4849 N N . CYS C 1 135 ? 30.704 27.086 43.038 1.00 44.16 152 CYS C N 1
ATOM 4850 C CA . CYS C 1 135 ? 29.394 27.222 43.668 1.00 42.98 152 CYS C CA 1
ATOM 4851 C C . CYS C 1 135 ? 28.661 28.538 43.355 1.00 40.36 152 CYS C C 1
ATOM 4852 O O . CYS C 1 135 ? 27.825 28.962 44.124 1.00 43.98 152 CYS C O 1
ATOM 4855 N N . LYS C 1 136 ? 28.950 29.155 42.207 1.00 43.56 153 LYS C N 1
ATOM 4856 C CA . LYS C 1 136 ? 28.217 30.360 41.797 1.00 49.32 153 LYS C CA 1
ATOM 4857 C C . LYS C 1 136 ? 26.889 29.953 41.173 1.00 42.57 153 LYS C C 1
ATOM 4858 O O . LYS C 1 136 ? 26.811 29.011 40.388 1.00 40.16 153 LYS C O 1
ATOM 4864 N N . LYS C 1 137 ? 25.850 30.654 41.577 1.00 44.70 154 LYS C N 1
ATOM 4865 C CA . LYS C 1 137 ? 24.483 30.417 41.176 1.00 42.72 154 LYS C CA 1
ATOM 4866 C C . LYS C 1 137 ? 24.180 31.588 40.232 1.00 50.05 154 LYS C C 1
ATOM 4867 O O . LYS C 1 137 ? 24.263 32.736 40.661 1.00 52.88 154 LYS C O 1
ATOM 4873 N N . GLU C 1 138 ? 23.920 31.304 38.947 1.00 50.94 155 GLU C N 1
ATOM 4874 C CA . GLU C 1 138 ? 23.622 32.312 37.897 1.00 49.36 155 GLU C CA 1
ATOM 4875 C C . GLU C 1 138 ? 22.444 31.883 37.010 1.00 49.22 155 GLU C C 1
ATOM 4876 O O . GLU C 1 138 ? 22.203 30.697 36.818 1.00 45.79 155 GLU C O 1
ATOM 4882 N N . VAL C 1 139 ? 21.777 32.857 36.402 1.00 42.76 156 VAL C N 1
ATOM 4883 C CA . VAL C 1 139 ? 20.670 32.598 35.493 1.00 42.45 156 VAL C CA 1
ATOM 4884 C C . VAL C 1 139 ? 21.282 32.358 34.115 1.00 40.77 156 VAL C C 1
ATOM 4885 O O . VAL C 1 139 ? 22.002 33.193 33.618 1.00 46.30 156 VAL C O 1
ATOM 4889 N N . HIS C 1 140 ? 21.018 31.199 33.539 1.00 34.89 157 HIS C N 1
ATOM 4890 C CA . HIS C 1 140 ? 21.558 30.813 32.254 1.00 39.21 157 HIS C CA 1
ATOM 4891 C C . HIS C 1 140 ? 20.436 30.942 31.235 1.00 36.32 157 HIS C C 1
ATOM 4892 O O . HIS C 1 140 ? 19.307 30.542 31.496 1.00 31.59 157 HIS C O 1
ATOM 4899 N N . ALA C 1 141 ? 20.737 31.534 30.089 1.00 32.28 158 ALA C N 1
ATOM 4900 C CA . ALA C 1 141 ? 19.741 31.740 29.058 1.00 32.44 158 ALA C CA 1
ATOM 4901 C C . ALA C 1 141 ? 19.882 30.598 28.064 1.00 36.90 158 ALA C C 1
ATOM 4902 O O . ALA C 1 141 ? 20.949 30.404 27.485 1.00 38.33 158 ALA C O 1
ATOM 4904 N N . CYS C 1 142 ? 18.818 29.826 27.886 1.00 34.56 159 CYS C N 1
ATOM 4905 C CA . CYS C 1 142 ? 18.805 28.741 26.893 1.00 37.56 159 CYS C CA 1
ATOM 4906 C C . CYS C 1 142 ? 18.286 29.264 25.554 1.00 36.27 159 CYS C C 1
ATOM 4907 O O . CYS C 1 142 ? 17.082 29.244 25.328 1.00 33.14 159 CYS C O 1
ATOM 4910 N N . ARG C 1 143 ? 19.185 29.716 24.670 1.00 36.15 160 ARG C N 1
ATOM 4911 C CA . ARG C 1 143 ? 18.797 30.393 23.417 1.00 40.96 160 ARG C CA 1
ATOM 4912 C C . ARG C 1 143 ? 18.604 29.416 22.248 1.00 42.25 160 ARG C C 1
ATOM 4913 O O . ARG C 1 143 ? 19.564 28.770 21.818 1.00 39.61 160 ARG C O 1
ATOM 4921 N N . LYS C 1 144 ? 17.371 29.311 21.742 1.00 42.10 161 LYS C N 1
ATOM 4922 C CA . LYS C 1 144 ? 17.079 28.537 20.513 1.00 44.79 161 LYS C CA 1
ATOM 4923 C C . LYS C 1 144 ? 16.299 29.407 19.521 1.00 41.41 161 LYS C C 1
ATOM 4924 O O . LYS C 1 144 ? 16.090 30.574 19.792 1.00 42.06 161 LYS C O 1
ATOM 4930 N N . SER C 1 145 ? 15.914 28.879 18.355 1.00 45.92 162 SER C N 1
ATOM 4931 C CA . SER C 1 145 ? 15.281 29.735 17.320 1.00 53.24 162 SER C CA 1
ATOM 4932 C C . SER C 1 145 ? 13.939 30.189 17.804 1.00 45.55 162 SER C C 1
ATOM 4933 O O . SER C 1 145 ? 13.302 29.452 18.541 1.00 39.61 162 SER C O 1
ATOM 4936 N N . TYR C 1 146 ? 13.468 31.351 17.361 1.00 50.67 163 TYR C N 1
ATOM 4937 C CA . TYR C 1 146 ? 12.065 31.720 17.659 1.00 61.34 163 TYR C CA 1
ATOM 4938 C C . TYR C 1 146 ? 11.017 30.882 16.935 1.00 63.03 163 TYR C C 1
ATOM 4939 O O . TYR C 1 146 ? 9.897 30.720 17.439 1.00 58.65 163 TYR C O 1
ATOM 4948 N N . ASP C 1 147 ? 11.376 30.292 15.797 1.00 64.25 164 ASP C N 1
ATOM 4949 C CA . ASP C 1 147 ? 10.374 29.590 15.025 1.00 68.43 164 ASP C CA 1
ATOM 4950 C C . ASP C 1 147 ? 9.950 28.310 15.737 1.00 66.84 164 ASP C C 1
ATOM 4951 O O . ASP C 1 147 ? 10.556 27.236 15.619 1.00 67.09 164 ASP C O 1
ATOM 4956 N N . CYS C 1 148 ? 8.875 28.476 16.493 1.00 69.07 165 CYS C N 1
ATOM 4957 C CA . CYS C 1 148 ? 8.222 27.395 17.186 1.00 65.63 165 CYS C CA 1
ATOM 4958 C C . CYS C 1 148 ? 7.165 26.709 16.281 1.00 82.38 165 CYS C C 1
ATOM 4959 O O . CYS C 1 148 ? 6.368 25.917 16.778 1.00 97.42 165 CYS C O 1
ATOM 4962 N N . GLY C 1 149 ? 7.155 26.993 14.967 1.00 74.78 166 GLY C N 1
ATOM 4963 C CA . GLY C 1 149 ? 6.201 26.365 14.028 1.00 63.10 166 GLY C CA 1
ATOM 4964 C C . GLY C 1 149 ? 4.772 26.913 14.069 1.00 53.33 166 GLY C C 1
ATOM 4965 O O . GLY C 1 149 ? 4.114 26.865 15.097 1.00 46.11 166 GLY C O 1
ATOM 4966 N N . GLU C 1 150 ? 4.272 27.410 12.939 1.00 50.52 167 GLU C N 1
ATOM 4967 C CA . GLU C 1 150 ? 2.908 27.937 12.866 1.00 53.15 167 GLU C CA 1
ATOM 4968 C C . GLU C 1 150 ? 1.850 26.927 13.311 1.00 49.49 167 GLU C C 1
ATOM 4969 O O . GLU C 1 150 ? 1.974 25.751 13.008 1.00 55.50 167 GLU C O 1
ATOM 4975 N N . ARG C 1 151 ? 0.822 27.391 14.031 1.00 42.80 168 ARG C N 1
ATOM 4976 C CA A ARG C 1 151 ? -0.314 26.544 14.393 0.50 44.43 168 ARG C CA 1
ATOM 4977 C CA B ARG C 1 151 ? -0.330 26.552 14.401 0.50 44.94 168 ARG C CA 1
ATOM 4978 C C . ARG C 1 151 ? -1.476 26.806 13.434 1.00 46.16 168 ARG C C 1
ATOM 4979 O O . ARG C 1 151 ? -1.791 27.960 13.126 1.00 48.25 168 ARG C O 1
ATOM 4994 N N . ASN C 1 152 ? -2.120 25.737 12.970 1.00 45.53 169 ASN C N 1
ATOM 4995 C CA . ASN C 1 152 ? -3.293 25.864 12.106 1.00 45.84 169 ASN C CA 1
ATOM 4996 C C . ASN C 1 152 ? -4.498 25.378 12.883 1.00 44.50 169 ASN C C 1
ATOM 4997 O O . ASN C 1 152 ? -4.556 24.240 13.339 1.00 47.76 169 ASN C O 1
ATOM 5002 N N . VAL C 1 153 ? -5.421 26.302 13.086 1.00 46.05 170 VAL C N 1
ATOM 5003 C CA . VAL C 1 153 ? -6.597 26.099 13.890 1.00 47.93 170 VAL C CA 1
ATOM 5004 C C . VAL C 1 153 ? -7.790 26.267 12.940 1.00 48.29 170 VAL C C 1
ATOM 5005 O O . VAL C 1 153 ? -7.897 27.272 12.232 1.00 43.97 170 VAL C O 1
ATOM 5009 N N . GLU C 1 154 ? -8.669 25.274 12.936 1.00 46.26 171 GLU C N 1
ATOM 5010 C CA . GLU C 1 154 ? -9.904 25.298 12.174 1.00 49.21 171 GLU C CA 1
ATOM 5011 C C . GLU C 1 154 ? -11.026 25.233 13.196 1.00 53.66 171 GLU C C 1
ATOM 5012 O O . GLU C 1 154 ? -11.060 24.311 13.994 1.00 48.45 171 GLU C O 1
ATOM 5018 N N . VAL C 1 155 ? -11.913 26.221 13.193 1.00 49.43 172 VAL C N 1
ATOM 5019 C CA . VAL C 1 155 ? -12.978 26.303 14.185 1.00 51.73 172 VAL C CA 1
ATOM 5020 C C . VAL C 1 155 ? -14.293 26.368 13.450 1.00 50.01 172 VAL C C 1
ATOM 5021 O O . VAL C 1 155 ? -14.473 27.253 12.615 1.00 46.25 172 VAL C O 1
ATOM 5025 N N . PRO C 1 156 ? -15.221 25.438 13.743 1.00 53.25 173 PRO C N 1
ATOM 5026 C CA . PRO C 1 156 ? -16.542 25.605 13.139 1.00 54.86 173 PRO C CA 1
ATOM 5027 C C . PRO C 1 156 ? -17.202 26.899 13.602 1.00 54.26 173 PRO C C 1
ATOM 5028 O O . PRO C 1 156 ? -16.995 27.335 14.739 1.00 49.10 173 PRO C O 1
ATOM 5032 N N . GLN C 1 157 ? -17.971 27.523 12.719 1.00 55.97 174 GLN C N 1
ATOM 5033 C CA . GLN C 1 157 ? -18.648 28.756 13.087 1.00 67.00 174 GLN C CA 1
ATOM 5034 C C . GLN C 1 157 ? -19.519 28.491 14.300 1.00 57.80 174 GLN C C 1
ATOM 5035 O O . GLN C 1 157 ? -20.075 27.405 14.447 1.00 55.18 174 GLN C O 1
ATOM 5041 N N . MET C 1 158 ? -19.582 29.476 15.187 1.00 53.36 175 MET C N 1
ATOM 5042 C CA . MET C 1 158 ? -20.348 29.407 16.435 1.00 64.67 175 MET C CA 1
ATOM 5043 C C . MET C 1 158 ? -19.726 28.540 17.545 1.00 68.44 175 MET C C 1
ATOM 5044 O O . MET C 1 158 ? -20.230 28.554 18.674 1.00 78.91 175 MET C O 1
ATOM 5049 N N . GLU C 1 159 ? -18.620 27.842 17.267 1.00 64.50 176 GLU C N 1
ATOM 5050 C CA . GLU C 1 159 ? -17.830 27.200 18.329 1.00 61.76 176 GLU C CA 1
ATOM 5051 C C . GLU C 1 159 ? -16.776 28.157 18.893 1.00 51.91 176 GLU C C 1
ATOM 5052 O O . GLU C 1 159 ? -16.671 29.316 18.461 1.00 59.92 176 GLU C O 1
ATOM 5058 N N . ASP C 1 160 ? -16.057 27.680 19.904 1.00 59.10 177 ASP C N 1
ATOM 5059 C CA . ASP C 1 160 ? -15.095 28.492 20.651 1.00 60.03 177 ASP C CA 1
ATOM 5060 C C . ASP C 1 160 ? -13.691 28.347 20.073 1.00 54.98 177 ASP C C 1
ATOM 5061 O O . ASP C 1 160 ? -13.235 27.227 19.802 1.00 48.62 177 ASP C O 1
ATOM 5066 N N . MET C 1 161 ? -13.021 29.482 19.880 1.00 47.27 178 MET C N 1
ATOM 5067 C CA . MET C 1 161 ? -11.635 29.507 19.439 1.00 47.12 178 MET C CA 1
ATOM 5068 C C . MET C 1 161 ? -10.732 29.544 20.665 1.00 48.43 178 MET C C 1
ATOM 5069 O O . MET C 1 161 ? -10.853 30.464 21.469 1.00 52.15 178 MET C O 1
ATOM 5074 N N . ILE C 1 162 ? -9.873 28.532 20.821 1.00 51.51 179 ILE C N 1
ATOM 5075 C CA . ILE C 1 162 ? -8.823 28.526 21.857 1.00 45.20 179 ILE C CA 1
ATOM 5076 C C . ILE C 1 162 ? -7.486 28.572 21.134 1.00 43.39 179 ILE C C 1
ATOM 5077 O O . ILE C 1 162 ? -7.162 27.653 20.382 1.00 55.28 179 ILE C O 1
ATOM 5082 N N . LEU C 1 163 ? -6.717 29.634 21.340 1.00 39.04 180 LEU C N 1
ATOM 5083 C CA . LEU C 1 163 ? -5.342 29.698 20.848 1.00 40.66 180 LEU C CA 1
ATOM 5084 C C . LEU C 1 163 ? -4.398 29.485 22.027 1.00 43.18 180 LEU C C 1
ATOM 5085 O O . LEU C 1 163 ? -4.420 30.254 22.995 1.00 36.15 180 LEU C O 1
ATOM 5090 N N . ASP C 1 164 ? -3.588 28.437 21.977 1.00 36.95 181 ASP C N 1
ATOM 5091 C CA . ASP C 1 164 ? -2.815 28.037 23.158 1.00 35.47 181 ASP C CA 1
ATOM 5092 C C . ASP C 1 164 ? -1.350 28.339 22.919 1.00 35.39 181 ASP C C 1
ATOM 5093 O O . ASP C 1 164 ? -0.735 27.737 22.044 1.00 36.78 181 ASP C O 1
ATOM 5098 N N . CYS C 1 165 ? -0.801 29.272 23.695 1.00 29.73 182 CYS C N 1
ATOM 5099 C CA . CYS C 1 165 ? 0.594 29.671 23.548 1.00 31.35 182 CYS C CA 1
ATOM 5100 C C . CYS C 1 165 ? 1.529 28.949 24.520 1.00 33.10 182 CYS C C 1
ATOM 5101 O O . CYS C 1 165 ? 2.724 29.215 24.517 1.00 36.67 182 CYS C O 1
ATOM 5104 N N . GLU C 1 166 ? 1.021 27.991 25.298 1.00 35.28 183 GLU C N 1
ATOM 5105 C CA . GLU C 1 166 ? 1.855 27.347 26.323 1.00 35.72 183 GLU C CA 1
ATOM 5106 C C . GLU C 1 166 ? 2.708 26.225 25.733 1.00 37.22 183 GLU C C 1
ATOM 5107 O O . GLU C 1 166 ? 2.207 25.365 25.020 1.00 42.36 183 GLU C O 1
ATOM 5113 N N . LEU C 1 167 ? 4.002 26.263 26.028 1.00 37.76 184 LEU C N 1
ATOM 5114 C CA . LEU C 1 167 ? 4.935 25.160 25.783 1.00 38.22 184 LEU C CA 1
ATOM 5115 C C . LEU C 1 167 ? 5.237 24.425 27.134 1.00 39.90 184 LEU C C 1
ATOM 5116 O O . LEU C 1 167 ? 5.051 24.991 28.226 1.00 41.77 184 LEU C O 1
ATOM 5121 N N . ASN C 1 168 ? 5.655 23.157 27.052 1.00 45.18 185 ASN C N 1
ATOM 5122 C CA . ASN C 1 168 ? 6.001 22.318 28.236 1.00 48.32 185 ASN C CA 1
ATOM 5123 C C . ASN C 1 168 ? 6.869 23.041 29.232 1.00 42.23 185 ASN C C 1
ATOM 5124 O O . ASN C 1 168 ? 6.634 23.018 30.420 1.00 39.63 185 ASN C O 1
ATOM 5129 N N . TRP C 1 169 ? 7.889 23.696 28.719 1.00 35.99 186 TRP C N 1
ATOM 5130 C CA . TRP C 1 169 ? 8.883 24.278 29.563 1.00 32.45 186 TRP C CA 1
ATOM 5131 C C . TRP C 1 169 ? 8.520 25.637 30.202 1.00 36.07 186 TRP C C 1
ATOM 5132 O O . TRP C 1 169 ? 9.252 26.103 31.088 1.00 33.82 186 TRP C O 1
ATOM 5143 N N . HIS C 1 170 ? 7.443 26.299 29.769 1.00 32.06 187 HIS C N 1
ATOM 5144 C CA . HIS C 1 170 ? 7.168 27.667 30.277 1.00 31.70 187 HIS C CA 1
ATOM 5145 C C . HIS C 1 170 ? 7.070 27.732 31.796 1.00 31.87 187 HIS C C 1
ATOM 5146 O O . HIS C 1 170 ? 7.595 28.639 32.441 1.00 31.33 187 HIS C O 1
ATOM 5153 N N . GLN C 1 171 ? 6.425 26.732 32.362 1.00 33.72 188 GLN C N 1
ATOM 5154 C CA . GLN C 1 171 ? 6.209 26.671 33.790 1.00 42.12 188 GLN C CA 1
ATOM 5155 C C . GLN C 1 171 ? 7.557 26.630 34.550 1.00 37.13 188 GLN C C 1
ATOM 5156 O O . GLN C 1 171 ? 7.669 27.177 35.626 1.00 41.05 188 GLN C O 1
ATOM 5162 N N . ALA C 1 172 ? 8.583 26.013 33.981 1.00 35.52 189 ALA C N 1
ATOM 5163 C CA . ALA C 1 172 ? 9.874 25.923 34.655 1.00 33.17 189 ALA C CA 1
ATOM 5164 C C . ALA C 1 172 ? 10.740 27.159 34.394 1.00 36.28 189 ALA C C 1
ATOM 5165 O O . ALA C 1 172 ? 11.710 27.385 35.115 1.00 38.81 189 ALA C O 1
ATOM 5167 N N . SER C 1 173 ? 10.400 27.976 33.398 1.00 31.27 190 SER C N 1
ATOM 5168 C CA . SER C 1 173 ? 11.284 29.111 33.044 1.00 33.14 190 SER C CA 1
ATOM 5169 C C . SER C 1 173 ? 11.197 30.196 34.095 1.00 34.57 190 SER C C 1
ATOM 5170 O O . SER C 1 173 ? 10.136 30.474 34.641 1.00 36.81 190 SER C O 1
ATOM 5173 N N . GLU C 1 174 ? 12.320 30.847 34.318 1.00 32.01 191 GLU C N 1
ATOM 5174 C CA . GLU C 1 174 ? 12.370 32.049 35.104 1.00 36.13 191 GLU C CA 1
ATOM 5175 C C . GLU C 1 174 ? 12.184 33.291 34.215 1.00 37.66 191 GLU C C 1
ATOM 5176 O O . GLU C 1 174 ? 12.265 33.196 32.989 1.00 37.83 191 GLU C O 1
ATOM 5182 N N . GLY C 1 175 ? 11.874 34.426 34.847 1.00 30.17 192 GLY C N 1
ATOM 5183 C CA . GLY C 1 175 ? 11.888 35.702 34.184 1.00 32.28 192 GLY C CA 1
ATOM 5184 C C . GLY C 1 175 ? 10.706 35.983 33.286 1.00 30.84 192 GLY C C 1
ATOM 5185 O O . GLY C 1 175 ? 10.714 36.987 32.612 1.00 33.02 192 GLY C O 1
ATOM 5186 N N . LEU C 1 176 ? 9.667 35.156 33.296 1.00 27.82 193 LEU C N 1
ATOM 5187 C CA . LEU C 1 176 ? 8.531 35.406 32.406 1.00 29.97 193 LEU C CA 1
ATOM 5188 C C . LEU C 1 176 ? 7.658 36.571 32.893 1.00 32.06 193 LEU C C 1
ATOM 5189 O O . LEU C 1 176 ? 7.609 36.859 34.090 1.00 30.55 193 LEU C O 1
ATOM 5194 N N . THR C 1 177 ? 7.004 37.253 31.954 1.00 34.14 194 THR C N 1
ATOM 5195 C CA . THR C 1 177 ? 6.023 38.274 32.281 1.00 34.71 194 THR C CA 1
ATOM 5196 C C . THR C 1 177 ? 4.653 37.839 31.727 1.00 35.80 194 THR C C 1
ATOM 5197 O O . THR C 1 177 ? 4.046 36.894 32.257 1.00 36.74 194 THR C O 1
ATOM 5201 N N . ASP C 1 178 ? 4.169 38.493 30.673 1.00 33.14 195 ASP C N 1
ATOM 5202 C CA . ASP C 1 178 ? 2.822 38.243 30.163 1.00 33.60 195 ASP C CA 1
ATOM 5203 C C . ASP C 1 178 ? 2.858 37.554 28.818 1.00 30.48 195 ASP C C 1
ATOM 5204 O O . ASP C 1 178 ? 3.811 37.687 28.077 1.00 31.42 195 ASP C O 1
ATOM 5209 N N . TYR C 1 179 ? 1.765 36.876 28.510 1.00 27.81 196 TYR C N 1
ATOM 5210 C CA . TYR C 1 179 ? 1.467 36.439 27.170 1.00 30.49 196 TYR C CA 1
ATOM 5211 C C . TYR C 1 179 ? 0.649 37.548 26.514 1.00 31.03 196 TYR C C 1
ATOM 5212 O O . TYR C 1 179 ? -0.355 37.973 27.069 1.00 32.00 196 TYR C O 1
ATOM 5221 N N . SER C 1 180 ? 1.111 38.051 25.372 1.00 30.53 197 SER C N 1
ATOM 5222 C CA . SER C 1 180 ? 0.376 39.057 24.579 1.00 31.01 197 SER C CA 1
ATOM 5223 C C . SER C 1 180 ? -0.106 38.389 23.306 1.00 31.58 197 SER C C 1
ATOM 5224 O O . SER C 1 180 ? 0.667 37.678 22.686 1.00 37.27 197 SER C O 1
ATOM 5227 N N . PHE C 1 181 ? -1.361 38.612 22.934 1.00 31.81 198 PHE C N 1
ATOM 5228 C CA . PHE C 1 181 ? -1.927 38.120 21.692 1.00 33.82 198 PHE C CA 1
ATOM 5229 C C . PHE C 1 181 ? -2.263 39.308 20.787 1.00 35.71 198 PHE C C 1
ATOM 5230 O O . PHE C 1 181 ? -2.939 40.262 21.194 1.00 37.55 198 PHE C O 1
ATOM 5238 N N . TYR C 1 182 ? -1.753 39.231 19.565 1.00 34.97 199 TYR C N 1
ATOM 5239 C CA . TYR C 1 182 ? -1.932 40.244 18.543 1.00 37.72 199 TYR C CA 1
ATOM 5240 C C . TYR C 1 182 ? -2.713 39.648 17.364 1.00 37.05 199 TYR C C 1
ATOM 5241 O O . TYR C 1 182 ? -2.517 38.476 17.027 1.00 33.72 199 TYR C O 1
ATOM 5250 N N . ARG C 1 183 ? -3.570 40.445 16.723 1.00 39.05 200 ARG C N 1
ATOM 5251 C CA . ARG C 1 183 ? -4.123 40.068 15.401 1.00 38.69 200 ARG C CA 1
ATOM 5252 C C . ARG C 1 183 ? -3.263 40.721 14.355 1.00 38.51 200 ARG C C 1
ATOM 5253 O O . ARG C 1 183 ? -2.820 41.841 14.549 1.00 39.12 200 ARG C O 1
ATOM 5261 N N . VAL C 1 184 ? -2.936 39.969 13.312 1.00 34.15 201 VAL C N 1
ATOM 5262 C CA . VAL C 1 184 ? -2.017 40.428 12.306 1.00 40.02 201 VAL C CA 1
ATOM 5263 C C . VAL C 1 184 ? -2.889 40.639 11.095 1.00 40.11 201 VAL C C 1
ATOM 5264 O O . VAL C 1 184 ? -3.394 39.680 10.523 1.00 41.00 201 VAL C O 1
ATOM 5268 N N . TRP C 1 185 ? -3.113 41.899 10.755 1.00 47.05 202 TRP C N 1
ATOM 5269 C CA . TRP C 1 185 ? -3.906 42.249 9.575 1.00 53.74 202 TRP C CA 1
ATOM 5270 C C . TRP C 1 185 ? -3.072 42.283 8.272 1.00 44.44 202 TRP C C 1
ATOM 5271 O O . TRP C 1 185 ? -1.855 42.476 8.302 1.00 51.63 202 TRP C O 1
ATOM 5282 N N . GLY C 1 186 ? -3.751 42.132 7.135 1.00 68.22 203 GLY C N 1
ATOM 5283 C CA . GLY C 1 186 ? -3.117 42.180 5.812 1.00 64.92 203 GLY C CA 1
ATOM 5284 C C . GLY C 1 186 ? -2.184 43.355 5.551 1.00 70.33 203 GLY C C 1
ATOM 5285 O O . GLY C 1 186 ? -1.287 43.245 4.726 1.00 65.07 203 GLY C O 1
ATOM 5286 N N . ASN C 1 187 ? -2.379 44.475 6.248 1.00 67.61 204 ASN C N 1
ATOM 5287 C CA . ASN C 1 187 ? -1.604 45.714 5.990 1.00 63.98 204 ASN C CA 1
ATOM 5288 C C . ASN C 1 187 ? -0.334 45.942 6.836 1.00 65.42 204 ASN C C 1
ATOM 5289 O O . ASN C 1 187 ? 0.241 47.029 6.808 1.00 57.53 204 ASN C O 1
ATOM 5294 N N . ASN C 1 188 ? 0.115 44.921 7.561 1.00 68.55 205 ASN C N 1
ATOM 5295 C CA . ASN C 1 188 ? 1.315 44.982 8.426 1.00 68.32 205 ASN C CA 1
ATOM 5296 C C . ASN C 1 188 ? 1.050 45.541 9.791 1.00 59.78 205 ASN C C 1
ATOM 5297 O O . ASN C 1 188 ? 1.956 45.485 10.631 1.00 60.89 205 ASN C O 1
ATOM 5302 N N . THR C 1 189 ? -0.141 46.100 10.030 1.00 62.80 206 THR C N 1
ATOM 5303 C CA . THR C 1 189 ? -0.480 46.541 11.376 1.00 59.57 206 THR C CA 1
ATOM 5304 C C . THR C 1 189 ? -1.035 45.367 12.164 1.00 61.81 206 THR C C 1
ATOM 5305 O O . THR C 1 189 ? -1.711 44.463 11.610 1.00 51.56 206 THR C O 1
ATOM 5309 N N . GLU C 1 190 ? -0.702 45.405 13.453 1.00 62.39 207 GLU C N 1
ATOM 5310 C CA . GLU C 1 190 ? -1.132 44.449 14.449 1.00 59.80 207 GLU C CA 1
ATOM 5311 C C . GLU C 1 190 ? -1.933 45.202 15.501 1.00 65.15 207 GLU C C 1
ATOM 5312 O O . GLU C 1 190 ? -1.528 46.301 15.905 1.00 56.93 207 GLU C O 1
ATOM 5318 N N . THR C 1 191 ? -3.058 44.612 15.922 1.00 53.86 208 THR C N 1
ATOM 5319 C CA . THR C 1 191 ? -3.822 45.038 17.119 1.00 53.24 208 THR C CA 1
ATOM 5320 C C . THR C 1 191 ? -3.568 44.084 18.318 1.00 49.20 208 THR C C 1
ATOM 5321 O O . THR C 1 191 ? -3.752 42.876 18.191 1.00 39.56 208 THR C O 1
ATOM 5325 N N . LEU C 1 192 ? -3.191 44.630 19.475 1.00 42.77 209 LEU C N 1
ATOM 5326 C CA . LEU C 1 192 ? -3.119 43.851 20.713 1.00 38.09 209 LEU C CA 1
ATOM 5327 C C . LEU C 1 192 ? -4.545 43.496 21.093 1.00 39.88 209 LEU C C 1
ATOM 5328 O O . LEU C 1 192 ? -5.380 44.378 21.187 1.00 41.22 209 LEU C O 1
ATOM 5333 N N . VAL C 1 193 ? -4.837 42.211 21.250 1.00 35.18 210 VAL C N 1
ATOM 5334 C CA . VAL C 1 193 ? -6.176 41.767 21.625 1.00 39.09 210 VAL C CA 1
ATOM 5335 C C . VAL C 1 193 ? -6.253 41.221 23.050 1.00 38.75 210 VAL C C 1
ATOM 5336 O O . VAL C 1 193 ? -7.325 41.189 23.637 1.00 42.62 210 VAL C O 1
ATOM 5340 N N . SER C 1 194 ? -5.127 40.806 23.610 1.00 39.35 211 SER C N 1
ATOM 5341 C CA . SER C 1 194 ? -5.107 40.239 24.946 1.00 39.94 211 SER C CA 1
ATOM 5342 C C . SER C 1 194 ? -3.708 40.372 25.516 1.00 39.33 211 SER C C 1
ATOM 5343 O O . SER C 1 194 ? -2.752 40.151 24.789 1.00 36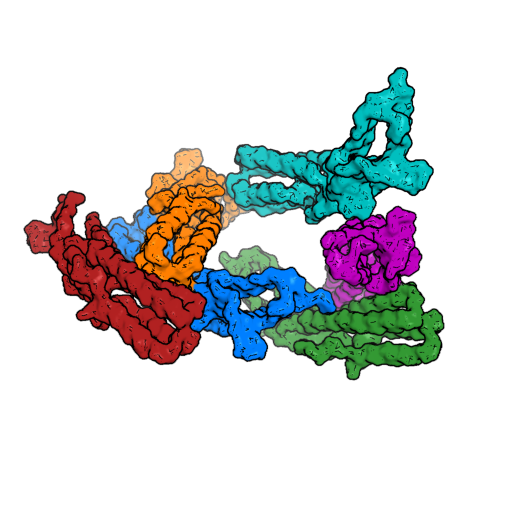.68 211 SER C O 1
ATOM 5346 N N . LYS C 1 195 ? -3.586 40.720 26.795 1.00 35.59 212 LYS C N 1
ATOM 5347 C CA . LYS C 1 195 ? -2.296 40.732 27.473 1.00 33.92 212 LYS C CA 1
ATOM 5348 C C . LYS C 1 195 ? -2.529 40.367 28.918 1.00 35.65 212 LYS C C 1
ATOM 5349 O O . LYS C 1 195 ? -3.320 41.011 29.586 1.00 39.90 212 LYS C O 1
ATOM 5355 N N . GLY C 1 196 ? -1.850 39.338 29.401 1.00 40.99 213 GLY C N 1
ATOM 5356 C CA . GLY C 1 196 ? -2.025 38.911 30.791 1.00 40.42 213 GLY C CA 1
ATOM 5357 C C . GLY C 1 196 ? -1.255 37.652 31.095 1.00 37.33 213 GLY C C 1
ATOM 5358 O O . GLY C 1 196 ? -0.390 37.225 30.310 1.00 30.86 213 GLY C O 1
ATOM 5359 N N . LYS C 1 197 ? -1.574 37.049 32.235 1.00 32.50 214 LYS C N 1
ATOM 5360 C CA . LYS C 1 197 ? -0.857 35.864 32.696 1.00 35.41 214 LYS C CA 1
ATOM 5361 C C . LYS C 1 197 ? -1.350 34.562 32.070 1.00 38.04 214 LYS C C 1
ATOM 5362 O O . LYS C 1 197 ? -0.606 33.576 32.049 1.00 36.15 214 LYS C O 1
ATOM 5368 N N . GLU C 1 198 ? -2.576 34.554 31.550 1.00 35.77 215 GLU C N 1
ATOM 5369 C CA . GLU C 1 198 ? -3.131 33.370 30.890 1.00 41.35 215 GLU C CA 1
ATOM 5370 C C . GLU C 1 198 ? -2.418 33.051 29.580 1.00 32.71 215 GLU C C 1
ATOM 5371 O O . GLU C 1 198 ? -2.164 33.943 28.778 1.00 33.14 215 GLU C O 1
ATOM 5377 N N . ALA C 1 199 ? -2.102 31.772 29.390 1.00 34.89 216 ALA C N 1
ATOM 5378 C CA . ALA C 1 199 ? -1.399 31.264 28.195 1.00 35.35 216 ALA C CA 1
ATOM 5379 C C . ALA C 1 199 ? -2.279 31.046 26.965 1.00 36.44 216 ALA C C 1
ATOM 5380 O O . ALA C 1 199 ? -1.773 30.737 25.872 1.00 33.89 216 ALA C O 1
ATOM 5382 N N . THR C 1 200 ? -3.589 31.171 27.146 1.00 34.43 217 THR C N 1
ATOM 5383 C CA . THR C 1 200 ? -4.523 30.981 26.072 1.00 34.66 217 THR C CA 1
ATOM 5384 C C . THR C 1 200 ? -5.330 32.230 25.811 1.00 37.57 217 THR C C 1
ATOM 5385 O O . THR C 1 200 ? -5.492 33.071 26.687 1.00 41.32 217 THR C O 1
ATOM 5389 N N . LEU C 1 201 ? -5.816 32.324 24.578 1.00 38.93 218 LEU C N 1
ATOM 5390 C CA . LEU C 1 201 ? -6.817 33.281 24.156 1.00 38.55 218 LEU C CA 1
ATOM 5391 C C . LEU C 1 201 ? -8.035 32.476 23.762 1.00 37.03 218 LEU C C 1
ATOM 5392 O O . LEU C 1 201 ? -7.960 31.585 22.914 1.00 37.05 218 LEU C O 1
ATOM 5397 N N . THR C 1 202 ? -9.157 32.822 24.369 1.00 39.35 219 THR C N 1
ATOM 5398 C CA . THR C 1 202 ? -10.408 32.137 24.164 1.00 43.37 219 THR C CA 1
ATOM 5399 C C . THR C 1 202 ? -11.443 33.157 23.703 1.00 45.54 219 THR C C 1
ATOM 5400 O O . THR C 1 202 ? -11.645 34.181 24.352 1.00 44.38 219 THR C O 1
ATOM 5404 N N . LYS C 1 203 ? -12.073 32.894 22.566 1.00 49.74 220 LYS C N 1
ATOM 5405 C CA . LYS C 1 203 ? -13.209 33.696 22.139 1.00 50.59 220 LYS C CA 1
ATOM 5406 C C . LYS C 1 203 ? -14.386 32.774 21.883 1.00 50.42 220 LYS C C 1
ATOM 5407 O O . LYS C 1 203 ? -14.310 31.900 21.000 1.00 46.02 220 LYS C O 1
ATOM 5413 N N . PRO C 1 204 ? -15.480 32.968 22.647 1.00 62.59 221 PRO C N 1
ATOM 5414 C CA . PRO C 1 204 ? -16.639 32.106 22.465 1.00 61.54 221 PRO C CA 1
ATOM 5415 C C . PRO C 1 204 ? -17.422 32.493 21.205 1.00 54.90 221 PRO C C 1
ATOM 5416 O O . PRO C 1 204 ? -17.338 33.645 20.768 1.00 48.27 221 PRO C O 1
ATOM 5420 N N . MET C 1 205 ? -18.134 31.521 20.633 1.00 59.16 222 MET C N 1
ATOM 5421 C CA . MET C 1 205 ? -19.071 31.738 19.519 1.00 72.29 222 MET C CA 1
ATOM 5422 C C . MET C 1 205 ? -18.397 32.521 18.395 1.00 66.25 222 MET C C 1
ATOM 5423 O O . MET C 1 205 ? -18.717 33.681 18.125 1.00 55.32 222 MET C O 1
ATOM 5428 N N . VAL C 1 206 ? -17.431 31.872 17.764 1.00 56.01 223 VAL C N 1
ATOM 5429 C CA . VAL C 1 206 ? -16.606 32.533 16.771 1.00 56.08 223 VAL C CA 1
ATOM 5430 C C . VAL C 1 206 ? -17.448 32.850 15.513 1.00 55.80 223 VAL C C 1
ATOM 5431 O O . VAL C 1 206 ? -18.401 32.124 15.188 1.00 47.05 223 VAL C O 1
ATOM 5435 N N . GLY C 1 207 ? -17.136 33.961 14.851 1.00 49.37 224 GLY C N 1
ATOM 5436 C CA . GLY C 1 207 ? -17.645 34.239 13.503 1.00 54.02 224 GLY C CA 1
ATOM 5437 C C . GLY C 1 207 ? -16.504 34.504 12.521 1.00 54.25 224 GLY C C 1
ATOM 5438 O O . GLY C 1 207 ? -15.330 34.551 12.936 1.00 46.67 224 GLY C O 1
ATOM 5439 N N . PRO C 1 208 ? -16.833 34.703 11.218 1.00 45.84 225 PRO C N 1
ATOM 5440 C CA . PRO C 1 208 ? -15.829 35.004 10.171 1.00 47.35 225 PRO C CA 1
ATOM 5441 C C . PRO C 1 208 ? -14.887 36.186 10.460 1.00 45.91 225 PRO C C 1
ATOM 5442 O O . PRO C 1 208 ? -13.747 36.187 10.005 1.00 41.23 225 PRO C O 1
ATOM 5446 N N . GLU C 1 209 ? -15.368 37.189 11.193 1.00 43.82 226 GLU C N 1
ATOM 5447 C CA . GLU C 1 209 ? -14.524 38.315 11.648 1.00 41.15 226 GLU C CA 1
ATOM 5448 C C . GLU C 1 209 ? -13.328 37.939 12.591 1.00 42.65 226 GLU C C 1
ATOM 5449 O O . GLU C 1 209 ? -12.338 38.689 12.699 1.00 41.91 226 GLU C O 1
ATOM 5455 N N . ASP C 1 210 ? -13.426 36.772 13.232 1.00 35.24 227 ASP C N 1
ATOM 5456 C CA . ASP C 1 210 ? -12.333 36.165 14.011 1.00 43.84 227 ASP C CA 1
ATOM 5457 C C . ASP C 1 210 ? -11.338 35.267 13.244 1.00 44.18 227 ASP C C 1
ATOM 5458 O O . ASP C 1 210 ? -10.383 34.750 13.854 1.00 37.86 227 ASP C O 1
ATOM 5463 N N . ALA C 1 211 ? -11.554 35.057 11.946 1.00 40.69 228 ALA C N 1
ATOM 5464 C CA . ALA C 1 211 ? -10.615 34.288 11.121 1.00 37.33 228 ALA C CA 1
ATOM 5465 C C . ALA C 1 211 ? -9.410 35.149 10.858 1.00 34.85 228 ALA C C 1
ATOM 5466 O O . ALA C 1 211 ? -9.528 36.362 10.893 1.00 34.24 228 ALA C O 1
ATOM 5468 N N . GLY C 1 212 ? -8.264 34.533 10.580 1.00 33.91 229 GLY C N 1
ATOM 5469 C CA . GLY C 1 212 ? -7.093 35.273 10.124 1.00 34.76 229 GLY C CA 1
ATOM 5470 C C . GLY C 1 212 ? -5.917 34.938 10.996 1.00 37.17 229 GLY C C 1
ATOM 5471 O O . GLY C 1 212 ? -5.916 33.912 11.674 1.00 38.72 229 GLY C O 1
ATOM 5472 N N . SER C 1 213 ? -4.926 35.816 10.988 1.00 33.79 230 SER C N 1
ATOM 5473 C CA . SER C 1 213 ? -3.640 35.532 11.605 1.00 38.50 230 SER C CA 1
ATOM 5474 C C . SER C 1 213 ? -3.530 36.157 12.988 1.00 35.98 230 SER C C 1
ATOM 5475 O O . SER C 1 213 ? -3.919 37.304 13.182 1.00 33.27 230 SER C O 1
ATOM 5478 N N . TYR C 1 214 ? -2.968 35.394 13.919 1.00 33.80 231 TYR C N 1
ATOM 5479 C CA . TYR C 1 214 ? -2.721 35.822 15.297 1.00 35.76 231 TYR C CA 1
ATOM 5480 C C . TYR C 1 214 ? -1.266 35.519 15.672 1.00 41.06 231 TYR C C 1
ATOM 5481 O O . TYR C 1 214 ? -0.655 34.586 15.140 1.00 36.83 231 TYR C O 1
ATOM 5490 N N . ARG C 1 215 ? -0.710 36.304 16.585 1.00 34.08 232 ARG C N 1
ATOM 5491 C CA . ARG C 1 215 ? 0.640 36.062 17.053 1.00 35.68 232 ARG C CA 1
ATOM 5492 C C . ARG C 1 215 ? 0.661 36.179 18.548 1.00 38.80 232 ARG C C 1
ATOM 5493 O O . ARG C 1 215 ? 0.125 37.165 19.104 1.00 34.39 232 ARG C O 1
ATOM 5501 N N . CYS C 1 216 ? 1.294 35.192 19.195 1.00 35.74 233 CYS C N 1
ATOM 5502 C CA . CYS C 1 216 ? 1.517 35.237 20.641 1.00 36.46 233 CYS C CA 1
ATOM 5503 C C . CYS C 1 216 ? 2.967 35.576 20.931 1.00 34.13 233 CYS C C 1
ATOM 5504 O O . CYS C 1 216 ? 3.857 35.023 20.315 1.00 37.60 233 CYS C O 1
ATOM 5507 N N . GLU C 1 217 ? 3.187 36.496 21.869 1.00 32.29 234 GLU C N 1
ATOM 5508 C CA . GLU C 1 217 ? 4.513 36.772 22.420 1.00 37.66 234 GLU C CA 1
ATOM 5509 C C . GLU C 1 217 ? 4.481 36.635 23.936 1.00 31.97 234 GLU C C 1
ATOM 5510 O O . GLU C 1 217 ? 3.720 37.333 24.626 1.00 32.98 234 GLU C O 1
ATOM 5516 N N . LEU C 1 218 ? 5.309 35.733 24.446 1.00 30.17 235 LEU C N 1
ATOM 5517 C CA . LEU C 1 218 ? 5.516 35.599 25.867 1.00 29.23 235 LEU C CA 1
ATOM 5518 C C . LEU C 1 218 ? 6.695 36.471 26.224 1.00 29.63 235 LEU C C 1
ATOM 5519 O O . LEU C 1 218 ? 7.818 36.197 25.792 1.00 28.61 235 LEU C O 1
ATOM 5524 N N . GLY C 1 219 ? 6.436 37.497 27.036 1.00 30.99 236 GLY C N 1
ATOM 5525 C CA . GLY C 1 219 ? 7.464 38.439 27.475 1.00 28.79 236 GLY C CA 1
ATOM 5526 C C . GLY C 1 219 ? 8.420 37.856 28.498 1.00 31.12 236 GLY C C 1
ATOM 5527 O O . GLY C 1 219 ? 8.105 36.877 29.191 1.00 31.03 236 GLY C O 1
ATOM 5528 N N . SER C 1 220 ? 9.585 38.484 28.595 1.00 33.63 237 SER C N 1
ATOM 5529 C CA . SER C 1 220 ? 10.593 38.161 29.584 1.00 39.80 237 SER C CA 1
ATOM 5530 C C . SER C 1 220 ? 11.017 39.452 30.305 1.00 41.14 237 SER C C 1
ATOM 5531 O O . SER C 1 220 ? 10.775 40.541 29.809 1.00 42.69 237 SER C O 1
ATOM 5534 N N . VAL C 1 221 ? 11.662 39.317 31.462 1.00 42.59 238 VAL C N 1
ATOM 5535 C CA . VAL C 1 221 ? 12.396 40.446 32.093 1.00 47.55 238 VAL C CA 1
ATOM 5536 C C . VAL C 1 221 ? 13.530 40.977 31.234 1.00 44.63 238 VAL C C 1
ATOM 5537 O O . VAL C 1 221 ? 13.892 42.136 31.339 1.00 61.12 238 VAL C O 1
ATOM 5541 N N . ASN C 1 222 ? 14.118 40.090 30.432 1.00 59.57 239 ASN C N 1
ATOM 5542 C CA . ASN C 1 222 ? 15.021 40.438 29.316 1.00 66.77 239 ASN C CA 1
ATOM 5543 C C . ASN C 1 222 ? 14.408 41.361 28.273 1.00 64.99 239 ASN C C 1
ATOM 5544 O O . ASN C 1 222 ? 13.219 41.678 28.302 1.00 61.68 239 ASN C O 1
ATOM 5549 N N . SER C 1 223 ? 15.251 41.776 27.336 1.00 85.66 240 SER C N 1
ATOM 5550 C CA . SER C 1 223 ? 14.776 42.407 26.120 1.00 92.72 240 SER C CA 1
ATOM 5551 C C . SER C 1 223 ? 13.848 41.418 25.418 1.00 83.38 240 SER C C 1
ATOM 5552 O O . SER C 1 223 ? 12.625 41.577 25.457 1.00 76.77 240 SER C O 1
ATOM 5555 N N . SER C 1 224 ? 14.423 40.372 24.841 1.00 64.57 241 SER C N 1
ATOM 5556 C CA . SER C 1 224 ? 13.705 39.607 23.848 1.00 61.57 241 SER C CA 1
ATOM 5557 C C . SER C 1 224 ? 12.688 38.618 24.474 1.00 57.22 241 SER C C 1
ATOM 5558 O O . SER C 1 224 ? 12.838 38.192 25.639 1.00 50.50 241 SER C O 1
ATOM 5561 N N . PRO C 1 225 ? 11.619 38.291 23.720 1.00 48.55 242 PRO C N 1
ATOM 5562 C CA . PRO C 1 225 ? 10.579 37.406 24.251 1.00 45.70 242 PRO C CA 1
ATOM 5563 C C . PRO C 1 225 ? 11.085 35.995 24.513 1.00 39.29 242 PRO C C 1
ATOM 5564 O O . PRO C 1 225 ? 12.068 35.559 23.952 1.00 37.59 242 PRO C O 1
ATOM 5568 N N . ALA C 1 226 ? 10.428 35.310 25.418 1.00 36.71 243 ALA C N 1
ATOM 5569 C CA . ALA C 1 226 ? 10.749 33.928 25.701 1.00 31.86 243 ALA C CA 1
ATOM 5570 C C . ALA C 1 226 ? 10.190 33.029 24.590 1.00 32.29 243 ALA C C 1
ATOM 5571 O O . ALA C 1 226 ? 10.725 31.967 24.337 1.00 30.03 243 ALA C O 1
ATOM 5573 N N . THR C 1 227 ? 9.124 33.469 23.928 1.00 32.17 244 THR C N 1
ATOM 5574 C CA . THR C 1 227 ? 8.405 32.625 22.976 1.00 31.59 244 THR C CA 1
ATOM 5575 C C . THR C 1 227 ? 7.552 33.488 22.050 1.00 32.68 244 THR C C 1
ATOM 5576 O O . THR C 1 227 ? 6.903 34.452 22.501 1.00 30.72 244 THR C O 1
ATOM 5580 N N . ILE C 1 228 ? 7.574 33.127 20.765 1.00 30.28 245 ILE C N 1
ATOM 5581 C CA . ILE C 1 228 ? 6.715 33.709 19.729 1.00 34.92 245 ILE C CA 1
ATOM 5582 C C . ILE C 1 228 ? 6.085 32.563 18.964 1.00 36.43 245 ILE C C 1
ATOM 5583 O O . ILE C 1 228 ? 6.792 31.724 18.417 1.00 35.45 245 ILE C O 1
ATOM 5588 N N . ILE C 1 229 ? 4.761 32.520 18.953 1.00 33.90 246 ILE C N 1
ATOM 5589 C CA . ILE C 1 229 ? 4.033 31.508 18.216 1.00 32.66 246 ILE C CA 1
ATOM 5590 C C . ILE C 1 229 ? 3.029 32.226 17.326 1.00 37.83 246 ILE C C 1
ATOM 5591 O O . ILE C 1 229 ? 2.300 33.115 17.785 1.00 33.06 246 ILE C O 1
ATOM 5596 N N . ASN C 1 230 ? 2.985 31.809 16.058 1.00 32.53 247 ASN C N 1
ATOM 5597 C CA . ASN C 1 230 ? 2.022 32.316 15.072 1.00 34.50 247 ASN C CA 1
ATOM 5598 C C . ASN C 1 230 ? 0.869 31.334 14.896 1.00 35.08 247 ASN C C 1
ATOM 5599 O O . ASN C 1 230 ? 1.089 30.134 14.871 1.00 44.39 247 ASN C O 1
ATOM 5604 N N . PHE C 1 231 ? -0.353 31.850 14.802 1.00 36.63 248 PHE C N 1
ATOM 5605 C CA . PHE C 1 231 ? -1.568 31.035 14.643 1.00 34.91 248 PHE C CA 1
ATOM 5606 C C . PHE C 1 231 ? -2.302 31.478 13.382 1.00 33.85 248 PHE C C 1
ATOM 5607 O O . PHE C 1 231 ? -2.400 32.680 13.098 1.00 39.06 248 PHE C O 1
ATOM 5615 N N . HIS C 1 232 ? -2.824 30.516 12.634 1.00 31.83 249 HIS C N 1
ATOM 5616 C CA . HIS C 1 232 ? -3.751 30.822 11.555 1.00 37.06 249 HIS C CA 1
ATOM 5617 C C . HIS C 1 232 ? -5.109 30.215 11.890 1.00 33.68 249 HIS C C 1
ATOM 5618 O O . HIS C 1 232 ? -5.210 29.017 12.104 1.00 35.97 249 HIS C O 1
ATOM 5625 N N . VAL C 1 233 ? -6.142 31.047 11.926 1.00 37.22 250 VAL C N 1
ATOM 5626 C CA . VAL C 1 233 ? -7.487 30.587 12.233 1.00 35.38 250 VAL C CA 1
ATOM 5627 C C . VAL C 1 233 ? -8.376 30.616 10.990 1.00 33.82 250 VAL C C 1
ATOM 5628 O O . VAL C 1 233 ? -8.567 31.672 10.370 1.00 32.39 250 VAL C O 1
ATOM 5632 N N . THR C 1 234 ? -8.929 29.460 10.649 1.00 34.05 251 THR C N 1
ATOM 5633 C CA . THR C 1 234 ? -9.939 29.359 9.599 1.00 38.48 251 THR C CA 1
ATOM 5634 C C . THR C 1 234 ? -11.228 29.118 10.320 1.00 36.88 251 THR C C 1
ATOM 5635 O O . THR C 1 234 ? -11.276 28.222 11.137 1.00 36.51 251 THR C O 1
ATOM 5639 N N . VAL C 1 235 ? -12.251 29.916 10.030 1.00 38.05 252 VAL C N 1
ATOM 5640 C CA . VAL C 1 235 ? -13.551 29.724 10.616 1.00 40.54 252 VAL C CA 1
ATOM 5641 C C . VAL C 1 235 ? -14.407 29.027 9.578 1.00 39.94 252 VAL C C 1
ATOM 5642 O O . VAL C 1 235 ? -14.697 29.608 8.539 1.00 40.21 252 VAL C O 1
ATOM 5646 N N . LEU C 1 236 ? -14.826 27.800 9.887 1.00 43.39 253 LEU C N 1
ATOM 5647 C CA . LEU C 1 236 ? -15.548 26.924 8.945 1.00 49.45 253 LEU C CA 1
ATOM 5648 C C . LEU C 1 236 ? -17.079 27.060 8.975 1.00 51.88 253 LEU C C 1
ATOM 5649 O O . LEU C 1 236 ? -17.695 26.773 9.987 1.00 50.62 253 LEU C O 1
ATOM 5654 N N . PRO C 1 237 ? -17.706 27.463 7.855 1.00 65.48 254 PRO C N 1
ATOM 5655 C CA . PRO C 1 237 ? -19.162 27.271 7.796 1.00 63.33 254 PRO C CA 1
ATOM 5656 C C . PRO C 1 237 ? -19.535 25.872 7.296 1.00 61.91 254 PRO C C 1
ATOM 5657 O O . PRO C 1 237 ? -20.611 25.371 7.620 1.00 68.24 254 PRO C O 1
ATOM 5661 N N . ARG D 1 1 ? 22.759 -44.357 -27.089 1.00 67.39 18 ARG D N 1
ATOM 5662 C CA . ARG D 1 1 ? 22.690 -43.864 -25.686 1.00 61.72 18 ARG D CA 1
ATOM 5663 C C . ARG D 1 1 ? 21.645 -42.757 -25.565 1.00 61.42 18 ARG D C 1
ATOM 5664 O O . ARG D 1 1 ? 21.587 -41.860 -26.396 1.00 60.21 18 ARG D O 1
ATOM 5672 N N . SER D 1 2 ? 20.839 -42.832 -24.518 1.00 56.09 19 SER D N 1
ATOM 5673 C CA . SER D 1 2 ? 19.872 -41.808 -24.203 1.00 50.18 19 SER D CA 1
ATOM 5674 C C . SER D 1 2 ? 20.272 -41.282 -22.836 1.00 41.51 19 SER D C 1
ATOM 5675 O O . SER D 1 2 ? 20.323 -42.055 -21.892 1.00 38.60 19 SER D O 1
ATOM 5678 N N . PRO D 1 3 ? 20.578 -39.984 -22.715 1.00 38.97 20 PRO D N 1
ATOM 5679 C CA . PRO D 1 3 ? 21.065 -39.530 -21.410 1.00 38.75 20 PRO D CA 1
ATOM 5680 C C . PRO D 1 3 ? 19.984 -39.461 -20.351 1.00 35.12 20 PRO D C 1
ATOM 5681 O O . PRO D 1 3 ? 18.807 -39.331 -20.668 1.00 36.18 20 PRO D O 1
ATOM 5685 N N . TRP D 1 4 ? 20.409 -39.561 -19.103 1.00 30.37 21 TRP D N 1
ATOM 5686 C CA . TRP D 1 4 ? 19.505 -39.482 -17.981 1.00 32.54 21 TRP D CA 1
ATOM 5687 C C . TRP D 1 4 ? 19.161 -38.015 -17.821 1.00 33.17 21 TRP D C 1
ATOM 5688 O O . TRP D 1 4 ? 20.015 -37.177 -17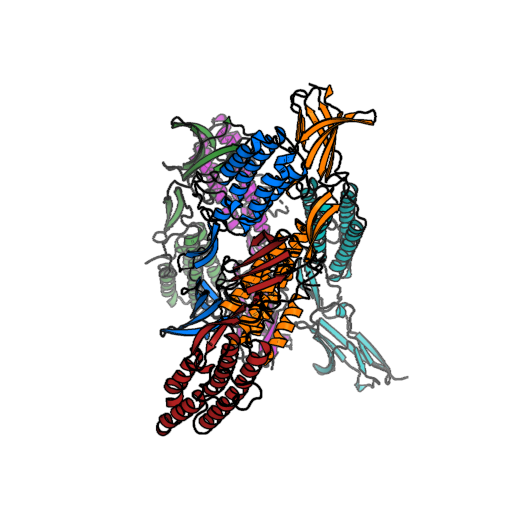.530 1.00 36.36 21 TRP D O 1
ATOM 5699 N N . CYS D 1 5 ? 17.877 -37.740 -18.003 1.00 31.26 22 CYS D N 1
ATOM 5700 C CA . CYS D 1 5 ? 17.344 -36.394 -18.196 1.00 34.35 22 CYS D CA 1
ATOM 5701 C C . CYS D 1 5 ? 17.588 -35.455 -17.028 1.00 34.48 22 CYS D C 1
ATOM 5702 O O . CYS D 1 5 ? 17.556 -34.225 -17.170 1.00 29.11 22 CYS D O 1
ATOM 5705 N N . VAL D 1 6 ? 17.798 -36.053 -15.868 1.00 31.36 23 VAL D N 1
ATOM 5706 C CA . VAL D 1 6 ? 18.113 -35.316 -14.666 1.00 35.73 23 VAL D CA 1
ATOM 5707 C C . VAL D 1 6 ? 19.307 -34.368 -14.888 1.00 32.84 23 VAL D C 1
ATOM 5708 O O . VAL D 1 6 ? 19.378 -33.298 -14.272 1.00 34.04 23 VAL D O 1
ATOM 5712 N N . ILE D 1 7 ? 20.245 -34.744 -15.759 1.00 34.69 24 ILE D N 1
ATOM 5713 C CA . ILE D 1 7 ? 21.357 -33.810 -16.040 1.00 41.50 24 ILE D CA 1
ATOM 5714 C C . ILE D 1 7 ? 21.020 -32.566 -16.827 1.00 40.65 24 ILE D C 1
ATOM 5715 O O . ILE D 1 7 ? 21.854 -31.689 -16.907 1.00 48.41 24 ILE D O 1
ATOM 5720 N N . CYS D 1 8 ? 19.809 -32.469 -17.370 1.00 38.63 25 CYS D N 1
ATOM 5721 C CA . CYS D 1 8 ? 19.304 -31.192 -17.861 1.00 37.93 25 CYS D CA 1
ATOM 5722 C C . CYS D 1 8 ? 19.000 -30.180 -16.783 1.00 40.66 25 CYS D C 1
ATOM 5723 O O . CYS D 1 8 ? 18.716 -29.037 -17.110 1.00 39.29 25 CYS D O 1
ATOM 5726 N N . ASP D 1 9 ? 19.050 -30.564 -15.510 1.00 33.88 26 ASP D N 1
ATOM 5727 C CA . ASP D 1 9 ? 18.758 -29.615 -14.456 1.00 37.48 26 ASP D CA 1
ATOM 5728 C C . ASP D 1 9 ? 20.083 -29.024 -13.955 1.00 37.33 26 ASP D C 1
ATOM 5729 O O . ASP D 1 9 ? 20.941 -29.768 -13.488 1.00 35.71 26 ASP D O 1
ATOM 5734 N N . PRO D 1 10 ? 20.236 -27.687 -14.026 1.00 42.60 27 PRO D N 1
ATOM 5735 C CA . PRO D 1 10 ? 21.488 -27.049 -13.612 1.00 46.02 27 PRO D CA 1
ATOM 5736 C C . PRO D 1 10 ? 21.909 -27.363 -12.187 1.00 40.39 27 PRO D C 1
ATOM 5737 O O . PRO D 1 10 ? 23.091 -27.479 -11.935 1.00 41.89 27 PRO D O 1
ATOM 5741 N N . SER D 1 11 ? 20.956 -27.472 -11.263 1.00 37.92 28 SER D N 1
ATOM 5742 C CA . SER D 1 11 ? 21.291 -27.865 -9.881 1.00 42.73 28 SER D CA 1
ATOM 5743 C C . SER D 1 11 ? 21.956 -29.253 -9.799 1.00 38.50 28 SER D C 1
ATOM 5744 O O . SER D 1 11 ? 22.901 -29.457 -9.025 1.00 38.75 28 SER D O 1
ATOM 5747 N N . VAL D 1 12 ? 21.478 -30.188 -10.607 1.00 35.33 29 VAL D N 1
ATOM 5748 C CA . VAL D 1 12 ? 22.065 -31.515 -10.635 1.00 35.80 29 VAL D CA 1
ATOM 5749 C C . VAL D 1 12 ? 23.517 -31.427 -11.111 1.00 40.92 29 VAL D C 1
ATOM 5750 O O . VAL D 1 12 ? 24.407 -31.988 -10.452 1.00 31.69 29 VAL D O 1
ATOM 5754 N N . VAL D 1 13 ? 23.779 -30.731 -12.227 1.00 39.69 30 VAL D N 1
ATOM 5755 C CA . VAL D 1 13 ? 25.161 -30.712 -12.791 1.00 39.16 30 VAL D CA 1
ATOM 5756 C C . VAL D 1 13 ? 26.088 -30.070 -11.747 1.00 38.36 30 VAL D C 1
ATOM 5757 O O . VAL D 1 13 ? 27.209 -30.551 -11.534 1.00 35.71 30 VAL D O 1
ATOM 5761 N N . LEU D 1 14 ? 25.587 -29.029 -11.076 1.00 35.00 31 LEU D N 1
ATOM 5762 C CA . LEU D 1 14 ? 26.321 -28.383 -9.993 1.00 45.86 31 LEU D CA 1
ATOM 5763 C C . LEU D 1 14 ? 26.626 -29.300 -8.826 1.00 39.45 31 LEU D C 1
ATOM 5764 O O . LEU D 1 14 ? 27.719 -29.230 -8.289 1.00 32.97 31 LEU D O 1
ATOM 5769 N N . ALA D 1 15 ? 25.681 -30.155 -8.438 1.00 32.80 32 ALA D N 1
ATOM 5770 C CA . ALA D 1 15 ? 25.917 -31.043 -7.318 1.00 30.74 32 ALA D CA 1
ATOM 5771 C C . ALA D 1 15 ? 26.894 -32.124 -7.725 1.00 30.63 32 ALA D C 1
ATOM 5772 O O . ALA D 1 15 ? 27.727 -32.539 -6.929 1.00 34.18 32 ALA D O 1
ATOM 5774 N N . LEU D 1 16 ? 26.836 -32.566 -8.967 1.00 31.76 33 LEU D N 1
ATOM 5775 C CA . LEU D 1 16 ? 27.799 -33.579 -9.413 1.00 36.13 33 LEU D CA 1
ATOM 5776 C C . LEU D 1 16 ? 29.214 -33.006 -9.542 1.00 36.78 33 LEU D C 1
ATOM 5777 O O . LEU D 1 16 ? 30.190 -33.693 -9.219 1.00 38.56 33 LEU D O 1
ATOM 5782 N N . LYS D 1 17 ? 29.315 -31.756 -9.988 1.00 41.60 34 LYS D N 1
ATOM 5783 C CA . LYS D 1 17 ? 30.604 -31.058 -10.051 1.00 47.56 34 LYS D CA 1
ATOM 5784 C C . LYS D 1 17 ? 31.164 -30.902 -8.664 1.00 43.55 34 LYS D C 1
ATOM 5785 O O . LYS D 1 17 ? 32.324 -31.185 -8.445 1.00 41.84 34 LYS D O 1
ATOM 5791 N N . SER D 1 18 ? 30.328 -30.443 -7.735 1.00 40.37 35 SER D N 1
ATOM 5792 C CA . SER D 1 18 ? 30.718 -30.368 -6.328 1.00 41.16 35 SER D CA 1
ATOM 5793 C C . SER D 1 18 ? 31.133 -31.724 -5.725 1.00 42.79 35 SER D C 1
ATOM 5794 O O . SER D 1 18 ? 32.095 -31.793 -4.962 1.00 41.76 35 SER D O 1
ATOM 5797 N N . LEU D 1 19 ? 30.436 -32.799 -6.068 1.00 37.61 36 LEU D N 1
ATOM 5798 C CA . LEU D 1 19 ? 30.834 -34.113 -5.588 1.00 37.41 36 LEU D CA 1
ATOM 5799 C C . LEU D 1 19 ? 32.284 -34.384 -5.995 1.00 40.35 36 LEU D C 1
ATOM 5800 O O . LEU D 1 19 ? 33.110 -34.792 -5.169 1.00 40.19 36 LEU D O 1
ATOM 5805 N N . GLU D 1 20 ? 32.601 -34.094 -7.253 1.00 43.47 37 GLU D N 1
ATOM 5806 C CA . GLU D 1 20 ? 33.947 -34.325 -7.789 1.00 49.44 37 GLU D CA 1
ATOM 5807 C C . GLU D 1 20 ? 35.009 -33.419 -7.161 1.00 48.09 37 GLU D C 1
ATOM 5808 O O . GLU D 1 20 ? 36.029 -33.905 -6.690 1.00 47.86 37 GLU D O 1
ATOM 5814 N N . LYS D 1 21 ? 34.764 -32.112 -7.184 1.00 49.26 38 LYS D N 1
ATOM 5815 C CA . LYS D 1 21 ? 35.759 -31.119 -6.785 1.00 57.44 38 LYS D CA 1
ATOM 5816 C C . LYS D 1 21 ? 35.893 -31.038 -5.266 1.00 58.17 38 LYS D C 1
ATOM 5817 O O . LYS D 1 21 ? 37.006 -30.906 -4.754 1.00 50.97 38 LYS D O 1
ATOM 5823 N N . ASP D 1 22 ? 34.772 -31.107 -4.547 1.00 45.13 39 ASP D N 1
ATOM 5824 C CA . ASP D 1 22 ? 34.772 -30.789 -3.118 1.00 45.86 39 ASP D CA 1
ATOM 5825 C C . ASP D 1 22 ? 34.621 -31.995 -2.197 1.00 45.97 39 ASP D C 1
ATOM 5826 O O . ASP D 1 22 ? 35.079 -31.914 -1.071 1.00 45.10 39 ASP D O 1
ATOM 5831 N N . TYR D 1 23 ? 33.998 -33.101 -2.635 1.00 44.05 40 TYR D N 1
ATOM 5832 C CA . TYR D 1 23 ? 33.825 -34.276 -1.751 1.00 36.33 40 TYR D CA 1
ATOM 5833 C C . TYR D 1 23 ? 34.899 -35.352 -1.924 1.00 37.16 40 TYR D C 1
ATOM 5834 O O . TYR D 1 23 ? 35.375 -35.899 -0.942 1.00 35.38 40 TYR D O 1
ATOM 5843 N N . LEU D 1 24 ? 35.264 -35.670 -3.160 1.00 37.78 41 LEU D N 1
ATOM 5844 C CA . LEU D 1 24 ? 36.208 -36.745 -3.394 1.00 42.34 41 LEU D CA 1
ATOM 5845 C C . LEU D 1 24 ? 37.564 -36.579 -2.677 1.00 41.46 41 LEU D C 1
ATOM 5846 O O . LEU D 1 24 ? 38.028 -37.545 -2.081 1.00 38.51 41 LEU D O 1
ATOM 5851 N N . PRO D 1 25 ? 38.195 -35.381 -2.732 1.00 47.38 42 PRO D N 1
ATOM 5852 C CA . PRO D 1 25 ? 39.524 -35.220 -2.096 1.00 48.38 42 PRO D CA 1
ATOM 5853 C C . PRO D 1 25 ? 39.573 -35.712 -0.664 1.00 45.47 42 PRO D C 1
ATOM 5854 O O . PRO D 1 25 ? 40.476 -36.455 -0.315 1.00 43.25 42 PRO D O 1
ATOM 5858 N N . GLY D 1 26 ? 38.583 -35.336 0.140 1.00 49.22 43 GLY D N 1
ATOM 5859 C CA . GLY D 1 26 ? 38.519 -35.763 1.544 1.00 48.88 43 GLY D CA 1
ATOM 5860 C C . GLY D 1 26 ? 37.940 -37.146 1.834 1.00 48.28 43 GLY D C 1
ATOM 5861 O O . GLY D 1 26 ? 38.035 -37.621 2.982 1.00 42.06 43 GLY D O 1
ATOM 5862 N N . HIS D 1 27 ? 37.339 -37.793 0.821 1.00 42.74 44 HIS D N 1
ATOM 5863 C CA . HIS D 1 27 ? 36.510 -38.995 1.050 1.00 39.79 44 HIS D CA 1
ATOM 5864 C C . HIS D 1 27 ? 36.781 -40.223 0.190 1.00 38.86 44 HIS D C 1
ATOM 5865 O O . HIS D 1 27 ? 36.153 -41.257 0.391 1.00 38.65 44 HIS D O 1
ATOM 5872 N N . LEU D 1 28 ? 37.723 -40.113 -0.737 1.00 41.72 45 LEU D N 1
ATOM 5873 C CA . LEU D 1 28 ? 38.141 -41.232 -1.562 1.00 44.95 45 LEU D CA 1
ATOM 5874 C C . LEU D 1 28 ? 39.603 -41.034 -1.948 1.00 46.45 45 LEU D C 1
ATOM 5875 O O . LEU D 1 28 ? 39.997 -39.905 -2.272 1.00 35.77 45 LEU D O 1
ATOM 5880 N N . ASP D 1 29 ? 40.387 -42.118 -1.950 1.00 48.41 46 ASP D N 1
ATOM 5881 C CA . ASP D 1 29 ? 41.816 -42.055 -2.316 1.00 50.47 46 ASP D CA 1
ATOM 5882 C C . ASP D 1 29 ? 41.943 -41.450 -3.708 1.00 46.97 46 ASP D C 1
ATOM 5883 O O . ASP D 1 29 ? 41.204 -41.829 -4.615 1.00 46.03 46 ASP D O 1
ATOM 5888 N N . ALA D 1 30 ? 42.837 -40.480 -3.852 1.00 43.67 47 ALA D N 1
ATOM 5889 C CA . ALA D 1 30 ? 43.099 -39.832 -5.139 1.00 48.93 47 ALA D CA 1
ATOM 5890 C C . ALA D 1 30 ? 43.200 -40.831 -6.304 1.00 40.38 47 ALA D C 1
ATOM 5891 O O . ALA D 1 30 ? 42.714 -40.557 -7.383 1.00 37.92 47 ALA D O 1
ATOM 5893 N N . LYS D 1 31 ? 43.823 -41.985 -6.076 1.00 42.50 48 LYS D N 1
ATOM 5894 C CA . LYS D 1 31 ? 43.953 -43.023 -7.113 1.00 50.61 48 LYS D CA 1
ATOM 5895 C C . LYS D 1 31 ? 42.633 -43.537 -7.732 1.00 50.10 48 LYS D C 1
ATOM 5896 O O . LYS D 1 31 ? 42.640 -44.128 -8.816 1.00 47.52 48 LYS D O 1
ATOM 5902 N N . HIS D 1 32 ? 41.515 -43.342 -7.047 1.00 48.10 49 HIS D N 1
ATOM 5903 C CA . HIS D 1 32 ? 40.228 -43.794 -7.569 1.00 43.86 49 HIS D CA 1
ATOM 5904 C C . HIS D 1 32 ? 39.367 -42.684 -8.166 1.00 42.82 49 HIS D C 1
ATOM 5905 O O . HIS D 1 32 ? 38.259 -42.958 -8.619 1.00 45.70 49 HIS D O 1
ATOM 5912 N N . HIS D 1 33 ? 39.835 -41.440 -8.159 1.00 40.28 50 HIS D N 1
ATOM 5913 C CA . HIS D 1 33 ? 38.984 -40.302 -8.545 1.00 41.48 50 HIS D CA 1
ATOM 5914 C C . HIS D 1 33 ? 38.580 -40.367 -9.995 1.00 50.30 50 HIS D C 1
ATOM 5915 O O . HIS D 1 33 ? 37.413 -40.139 -10.338 1.00 44.17 50 HIS D O 1
ATOM 5922 N N . LYS D 1 34 ? 39.551 -40.682 -10.844 1.00 52.14 51 LYS D N 1
ATOM 5923 C CA . LYS D 1 34 ? 39.321 -40.710 -12.274 1.00 53.34 51 LYS D CA 1
ATOM 5924 C C . LYS D 1 34 ? 38.291 -41.788 -12.635 1.00 44.76 51 LYS D C 1
ATOM 5925 O O . LYS D 1 34 ? 37.335 -41.498 -13.342 1.00 42.88 51 LYS D O 1
ATOM 5931 N N . ALA D 1 35 ? 38.487 -43.007 -12.141 1.00 37.05 52 ALA D N 1
ATOM 5932 C CA . ALA D 1 35 ? 37.602 -44.116 -12.437 1.00 36.57 52 ALA D CA 1
ATOM 5933 C C . ALA D 1 35 ? 36.188 -43.890 -11.832 1.00 39.31 52 ALA D C 1
ATOM 5934 O O . ALA D 1 35 ? 35.176 -44.257 -12.445 1.00 37.33 52 ALA D O 1
ATOM 5936 N N . MET D 1 36 ? 36.122 -43.262 -10.653 1.00 37.68 53 MET D N 1
ATOM 5937 C CA . MET D 1 36 ? 34.821 -42.939 -10.046 1.00 39.37 53 MET D CA 1
ATOM 5938 C C . MET D 1 36 ? 34.012 -42.017 -10.935 1.00 37.56 53 MET D C 1
ATOM 5939 O O . MET D 1 36 ? 32.855 -42.298 -11.191 1.00 32.73 53 MET D O 1
ATOM 5944 N N . MET D 1 37 ? 34.619 -40.923 -11.386 1.00 38.25 54 MET D N 1
ATOM 5945 C CA . MET D 1 37 ? 33.897 -39.956 -12.217 1.00 45.82 54 MET D CA 1
ATOM 5946 C C . MET D 1 37 ? 33.574 -40.509 -13.596 1.00 36.42 54 MET D C 1
ATOM 5947 O O . MET D 1 37 ? 32.528 -40.190 -14.124 1.00 38.79 54 MET D O 1
ATOM 5952 N N . GLU D 1 38 ? 34.396 -41.401 -14.138 1.00 37.13 55 GLU D N 1
ATOM 5953 C CA . GLU D 1 38 ? 34.013 -42.131 -15.361 1.00 38.32 55 GLU D CA 1
ATOM 5954 C C . GLU D 1 38 ? 32.768 -43.016 -15.169 1.00 36.24 55 GLU D C 1
ATOM 5955 O O . GLU D 1 38 ? 31.906 -43.097 -16.039 1.00 37.44 55 GLU D O 1
ATOM 5961 N N . ARG D 1 39 ? 32.707 -43.703 -14.040 1.00 35.55 56 ARG D N 1
ATOM 5962 C CA . ARG D 1 39 ? 31.586 -44.570 -13.747 1.00 38.80 56 ARG D CA 1
ATOM 5963 C C . ARG D 1 39 ? 30.308 -43.737 -13.524 1.00 33.30 56 ARG D C 1
ATOM 5964 O O . ARG D 1 39 ? 29.231 -44.131 -13.960 1.00 34.77 56 ARG D O 1
ATOM 5972 N N . VAL D 1 40 ? 30.435 -42.576 -12.876 1.00 34.71 57 VAL D N 1
ATOM 5973 C CA . VAL D 1 40 ? 29.315 -41.603 -12.766 1.00 34.14 57 VAL D CA 1
ATOM 5974 C C . VAL D 1 40 ? 28.814 -41.105 -14.126 1.00 36.02 57 VAL D C 1
ATOM 5975 O O . VAL D 1 40 ? 27.605 -41.102 -14.366 1.00 31.14 57 VAL D O 1
ATOM 5979 N N . GLU D 1 41 ? 29.740 -40.697 -15.003 1.00 38.44 58 GLU D N 1
ATOM 5980 C CA . GLU D 1 41 ? 29.414 -40.268 -16.381 1.00 41.92 58 GLU D CA 1
ATOM 5981 C C . GLU D 1 41 ? 28.697 -41.354 -17.152 1.00 39.04 58 GLU D C 1
ATOM 5982 O O . GLU D 1 41 ? 27.711 -41.092 -17.835 1.00 39.85 58 GLU D O 1
ATOM 5988 N N . ASN D 1 42 ? 29.187 -42.581 -17.044 1.00 36.78 59 ASN D N 1
ATOM 5989 C CA . ASN D 1 42 ? 28.513 -43.707 -17.703 1.00 39.34 59 ASN D CA 1
ATOM 5990 C C . ASN D 1 42 ? 27.085 -43.927 -17.191 1.00 33.01 59 ASN D C 1
ATOM 5991 O O . ASN D 1 42 ? 26.203 -44.227 -17.962 1.00 36.62 59 ASN D O 1
ATOM 5996 N N . ALA D 1 43 ? 26.869 -43.749 -15.890 1.00 33.93 60 ALA D N 1
ATOM 5997 C CA . ALA D 1 43 ? 25.530 -43.873 -15.297 1.00 34.43 60 ALA D CA 1
ATOM 5998 C C . ALA D 1 43 ? 24.587 -42.787 -15.815 1.00 33.85 60 ALA D C 1
ATOM 5999 O O . ALA D 1 43 ? 23.431 -43.045 -16.153 1.00 36.49 60 ALA D O 1
ATOM 6001 N N . VAL D 1 44 ? 25.126 -41.595 -15.961 1.00 30.53 61 VAL D N 1
ATOM 6002 C CA . VAL D 1 44 ? 24.351 -40.445 -16.317 1.00 34.82 61 VAL D CA 1
ATOM 6003 C C . VAL D 1 44 ? 24.115 -40.328 -17.837 1.00 42.46 61 VAL D C 1
ATOM 6004 O O . VAL D 1 44 ? 23.111 -39.759 -18.261 1.00 36.97 61 VAL D O 1
ATOM 6008 N N . LYS D 1 45 ? 25.028 -40.852 -18.655 1.00 37.76 62 LYS D N 1
ATOM 6009 C CA . LYS D 1 45 ? 24.911 -40.694 -20.103 1.00 43.09 62 LYS D CA 1
ATOM 6010 C C . LYS D 1 45 ? 24.072 -41.783 -20.743 1.00 39.22 62 LYS D C 1
ATOM 6011 O O . LYS D 1 45 ? 23.814 -41.735 -21.957 1.00 40.29 62 LYS D O 1
ATOM 6017 N N . ASP D 1 46 ? 23.678 -42.795 -19.980 1.00 35.44 63 ASP D N 1
ATOM 6018 C CA . ASP D 1 46 ? 22.788 -43.808 -20.547 1.00 42.21 63 ASP D CA 1
ATOM 6019 C C . ASP D 1 46 ? 21.696 -44.259 -19.590 1.00 36.97 63 ASP D C 1
ATOM 6020 O O . ASP D 1 46 ? 21.969 -44.818 -18.544 1.00 45.08 63 ASP D O 1
ATOM 6025 N N . PHE D 1 47 ? 20.466 -44.037 -20.014 1.00 39.05 64 PHE D N 1
ATOM 6026 C CA . PHE D 1 47 ? 19.272 -44.318 -19.257 1.00 38.21 64 PHE D CA 1
ATOM 6027 C C . PHE D 1 47 ? 18.483 -45.337 -20.060 1.00 32.91 64 PHE D C 1
ATOM 6028 O O . PHE D 1 47 ? 17.810 -44.995 -21.029 1.00 33.09 64 PHE D O 1
ATOM 6036 N N . GLN D 1 48 ? 18.537 -46.584 -19.624 1.00 34.88 65 GLN D N 1
ATOM 6037 C CA . GLN D 1 48 ? 17.874 -47.690 -20.336 1.00 36.84 65 GLN D CA 1
ATOM 6038 C C . GLN D 1 48 ? 16.618 -48.197 -19.650 1.00 35.86 65 GLN D C 1
ATOM 6039 O O . GLN D 1 48 ? 15.958 -49.101 -20.151 1.00 32.00 65 GLN D O 1
ATOM 6045 N N . GLU D 1 49 ? 16.272 -47.635 -18.507 1.00 30.04 66 GLU D N 1
ATOM 6046 C CA . GLU D 1 49 ? 15.186 -48.215 -17.720 1.00 29.51 66 GLU D CA 1
ATOM 6047 C C . GLU D 1 49 ? 13.828 -48.295 -18.416 1.00 29.94 66 GLU D C 1
ATOM 6048 O O . GLU D 1 49 ? 12.984 -49.105 -18.014 1.00 33.24 66 GLU D O 1
ATOM 6054 N N . LEU D 1 50 ? 13.581 -47.429 -19.398 1.00 27.29 67 LEU D N 1
ATOM 6055 C CA . LEU D 1 50 ? 12.279 -47.402 -20.066 1.00 30.18 67 LEU D CA 1
ATOM 6056 C C . LEU D 1 50 ? 12.260 -47.911 -21.510 1.00 32.22 67 LEU D C 1
ATOM 6057 O O . LEU D 1 50 ? 11.227 -47.832 -22.147 1.00 33.81 67 LEU D O 1
ATOM 6062 N N . SER D 1 51 ? 13.357 -48.493 -21.975 1.00 32.07 68 SER D N 1
ATOM 6063 C CA . SER D 1 51 ? 13.508 -48.867 -23.369 1.00 38.05 68 SER D CA 1
ATOM 6064 C C . SER D 1 51 ? 13.007 -50.252 -23.709 1.00 35.57 68 SER D C 1
ATOM 6065 O O . SER D 1 51 ? 13.114 -50.660 -24.857 1.00 33.04 68 SER D O 1
ATOM 6068 N N . LEU D 1 52 ? 12.482 -50.992 -22.735 1.00 34.25 69 LEU D N 1
ATOM 6069 C CA . LEU D 1 52 ? 11.880 -52.304 -22.989 1.00 33.79 69 LEU D CA 1
ATOM 6070 C C . LEU D 1 52 ? 10.428 -52.317 -22.580 1.00 31.44 69 LEU D C 1
ATOM 6071 O O . LEU D 1 52 ? 9.824 -53.373 -22.363 1.00 35.31 69 LEU D O 1
ATOM 6076 N N . ASN D 1 53 ? 9.860 -51.135 -22.457 1.00 31.39 70 ASN D N 1
ATOM 6077 C CA . ASN D 1 53 ? 8.472 -50.985 -22.011 1.00 31.02 70 ASN D CA 1
ATOM 6078 C C . ASN D 1 53 ? 7.469 -51.046 -23.173 1.00 36.88 70 ASN D C 1
ATOM 6079 O O . ASN D 1 53 ? 7.855 -50.840 -24.309 1.00 39.00 70 ASN D O 1
ATOM 6084 N N . GLU D 1 54 ? 6.208 -51.384 -22.879 1.00 40.55 71 GLU D N 1
ATOM 6085 C CA . GLU D 1 54 ? 5.134 -51.349 -23.864 1.00 42.14 71 GLU D CA 1
ATOM 6086 C C . GLU D 1 54 ? 5.089 -50.010 -24.605 1.00 46.49 71 GLU D C 1
ATOM 6087 O O . GLU D 1 54 ? 5.065 -49.986 -25.819 1.00 42.39 71 GLU D O 1
ATOM 6093 N N . ASP D 1 55 ? 5.103 -48.902 -23.868 1.00 43.37 72 ASP D N 1
ATOM 6094 C CA . ASP D 1 55 ? 5.178 -47.565 -24.477 1.00 42.21 72 ASP D CA 1
ATOM 6095 C C . ASP D 1 55 ? 6.626 -47.284 -24.813 1.00 45.90 72 ASP D C 1
ATOM 6096 O O . ASP D 1 55 ? 7.493 -47.480 -23.975 1.00 49.91 72 ASP D O 1
ATOM 6101 N N . ALA D 1 56 ? 6.900 -46.775 -26.002 1.00 41.75 73 ALA D N 1
ATOM 6102 C CA . ALA D 1 56 ? 8.251 -46.281 -26.312 1.00 46.30 73 ALA D CA 1
ATOM 6103 C C . ALA D 1 56 ? 8.704 -45.175 -25.335 1.00 39.50 73 ALA D C 1
ATOM 6104 O O . ALA D 1 56 ? 7.899 -44.376 -24.853 1.00 36.45 73 ALA D O 1
ATOM 6106 N N . TYR D 1 57 ? 9.983 -45.179 -25.007 1.00 37.24 74 TYR D N 1
ATOM 6107 C CA . TYR D 1 57 ? 10.564 -44.087 -24.269 1.00 37.16 74 TYR D CA 1
ATOM 6108 C C . TYR D 1 57 ? 10.746 -42.930 -25.208 1.00 38.59 74 TYR D C 1
ATOM 6109 O O . TYR D 1 57 ? 11.457 -43.061 -26.170 1.00 35.26 74 TYR D O 1
ATOM 6118 N N . MET D 1 58 ? 10.137 -41.790 -24.920 1.00 41.10 75 MET D N 1
ATOM 6119 C CA . MET D 1 58 ? 10.189 -40.658 -25.848 1.00 39.55 75 MET D CA 1
ATOM 6120 C C . MET D 1 58 ? 11.335 -39.677 -25.656 1.00 45.21 75 MET D C 1
ATOM 6121 O O . MET D 1 58 ? 11.525 -38.812 -26.508 1.00 46.01 75 MET D O 1
ATOM 6126 N N . GLY D 1 59 ? 12.074 -39.763 -24.548 1.00 40.07 76 GLY D N 1
ATOM 6127 C CA . GLY D 1 59 ? 13.207 -38.857 -24.317 1.00 37.77 76 GLY D CA 1
ATOM 6128 C C . GLY D 1 59 ? 12.765 -37.430 -24.061 1.00 36.54 76 GLY D C 1
ATOM 6129 O O . GLY D 1 59 ? 13.469 -36.464 -24.366 1.00 35.94 76 GLY D O 1
ATOM 6130 N N . VAL D 1 60 ? 11.598 -37.296 -23.454 1.00 37.37 77 VAL D N 1
ATOM 6131 C CA . VAL D 1 60 ? 10.999 -35.991 -23.259 1.00 37.10 77 VAL D CA 1
ATOM 6132 C C . VAL D 1 60 ? 10.345 -35.914 -21.860 1.00 34.45 77 VAL D C 1
ATOM 6133 O O . VAL D 1 60 ? 9.705 -36.873 -21.418 1.00 32.69 77 VAL D O 1
ATOM 6137 N N . VAL D 1 61 ? 10.428 -34.750 -21.233 1.00 29.87 78 VAL D N 1
ATOM 6138 C CA . VAL D 1 61 ? 9.877 -34.560 -19.932 1.00 32.47 78 VAL D CA 1
ATOM 6139 C C . VAL D 1 61 ? 9.264 -33.130 -19.823 1.00 31.64 78 VAL D C 1
ATOM 6140 O O . VAL D 1 61 ? 9.647 -32.261 -20.582 1.00 36.61 78 VAL D O 1
ATOM 6144 N N . ASP D 1 62 ? 8.291 -32.913 -18.934 1.00 32.86 79 ASP D N 1
ATOM 6145 C CA . ASP D 1 62 ? 7.872 -31.555 -18.575 1.00 30.25 79 ASP D CA 1
ATOM 6146 C C . ASP D 1 62 ? 8.719 -31.072 -17.407 1.00 34.84 79 ASP D C 1
ATOM 6147 O O . ASP D 1 62 ? 9.521 -31.819 -16.834 1.00 30.65 79 ASP D O 1
ATOM 6152 N N . GLU D 1 63 ? 8.535 -29.814 -17.052 1.00 32.63 80 GLU D N 1
ATOM 6153 C CA . GLU D 1 63 ? 9.275 -29.204 -15.978 1.00 34.26 80 GLU D CA 1
ATOM 6154 C C . GLU D 1 63 ? 9.030 -29.855 -14.618 1.00 35.10 80 GLU D C 1
ATOM 6155 O O . GLU D 1 63 ? 9.979 -30.103 -13.868 1.00 32.21 80 GLU D O 1
ATOM 6161 N N . ALA D 1 64 ? 7.764 -30.144 -14.324 1.00 29.63 81 ALA D N 1
ATOM 6162 C CA . ALA D 1 64 ? 7.385 -30.851 -13.108 1.00 33.17 81 ALA D CA 1
ATOM 6163 C C . ALA D 1 64 ? 8.121 -32.207 -12.978 1.00 35.57 81 ALA D C 1
ATOM 6164 O O . ALA D 1 64 ? 8.653 -32.528 -11.921 1.00 29.79 81 ALA D O 1
ATOM 6166 N N . THR D 1 65 ? 8.195 -32.980 -14.060 1.00 29.95 82 THR D N 1
ATOM 6167 C CA . THR D 1 65 ? 8.844 -34.288 -13.985 1.00 30.70 82 THR D CA 1
ATOM 6168 C C . THR D 1 65 ? 10.347 -34.146 -13.804 1.00 27.54 82 THR D C 1
ATOM 6169 O O . THR D 1 65 ? 10.945 -34.854 -12.991 1.00 25.18 82 THR D O 1
ATOM 6173 N N . LEU D 1 66 ? 10.958 -33.241 -14.561 1.00 26.76 83 LEU D N 1
ATOM 6174 C CA . LEU D 1 66 ? 12.373 -32.948 -14.353 1.00 30.03 83 LEU D CA 1
ATOM 6175 C C . LEU D 1 66 ? 12.685 -32.547 -12.909 1.00 26.02 83 LEU D C 1
ATOM 6176 O O . LEU D 1 66 ? 13.647 -33.039 -12.300 1.00 23.97 83 LEU D O 1
ATOM 6181 N N . GLN D 1 67 ? 11.843 -31.679 -12.353 1.00 28.15 84 GLN D N 1
ATOM 6182 C CA . GLN D 1 67 ? 12.009 -31.260 -10.957 1.00 30.73 84 GLN D CA 1
ATOM 6183 C C . GLN D 1 67 ? 11.840 -32.418 -9.971 1.00 29.69 84 GLN D C 1
ATOM 6184 O O . GLN D 1 67 ? 12.554 -32.460 -8.992 1.00 24.13 84 GLN D O 1
ATOM 6190 N N . LYS D 1 68 ? 10.868 -33.311 -10.189 1.00 26.91 85 LYS D N 1
ATOM 6191 C CA . LYS D 1 68 ? 10.697 -34.468 -9.288 1.00 28.83 85 LYS D CA 1
ATOM 6192 C C . LYS D 1 68 ? 11.986 -35.303 -9.242 1.00 26.54 85 LYS D C 1
ATOM 6193 O O . LYS D 1 68 ? 12.457 -35.665 -8.176 1.00 26.71 85 LYS D O 1
ATOM 6199 N N . GLY D 1 69 ? 12.557 -35.581 -10.407 1.00 24.59 86 GLY D N 1
ATOM 6200 C CA . GLY D 1 69 ? 13.762 -36.401 -10.488 1.00 24.98 86 GLY D CA 1
ATOM 6201 C C . GLY D 1 69 ? 14.953 -35.706 -9.905 1.00 24.13 86 GLY D C 1
ATOM 6202 O O . GLY D 1 69 ? 15.783 -36.296 -9.201 1.00 25.46 86 GLY D O 1
ATOM 6203 N N . SER D 1 70 ? 15.004 -34.419 -10.172 1.00 24.56 87 SER D N 1
ATOM 6204 C CA . SER D 1 70 ? 16.091 -33.626 -9.704 1.00 29.10 87 SER D CA 1
ATOM 6205 C C . SER D 1 70 ? 16.073 -33.491 -8.195 1.00 31.64 87 SER D C 1
ATOM 6206 O O . SER D 1 70 ? 17.113 -33.656 -7.520 1.00 28.94 87 SER D O 1
ATOM 6209 N N . TRP D 1 71 ? 14.881 -33.235 -7.660 1.00 29.44 88 TRP D N 1
ATOM 6210 C CA . TRP D 1 71 ? 14.697 -33.184 -6.216 1.00 28.04 88 TRP D CA 1
ATOM 6211 C C . TRP D 1 71 ? 15.093 -34.496 -5.529 1.00 31.76 88 TRP D C 1
ATOM 6212 O O . TRP D 1 71 ? 15.827 -34.514 -4.523 1.00 24.33 88 TRP D O 1
ATOM 6223 N N . SER D 1 72 ? 14.598 -35.592 -6.093 1.00 27.46 89 SER D N 1
ATOM 6224 C CA . SER D 1 72 ? 14.795 -36.909 -5.511 1.00 29.63 89 SER D CA 1
ATOM 6225 C C . SER D 1 72 ? 16.302 -37.266 -5.520 1.00 29.52 89 SER D C 1
ATOM 6226 O O . SER D 1 72 ? 16.855 -37.762 -4.519 1.00 27.08 89 SER D O 1
ATOM 6229 N N . LEU D 1 73 ? 16.966 -36.978 -6.637 1.00 24.68 90 LEU D N 1
ATOM 6230 C CA . LEU D 1 73 ? 18.384 -37.254 -6.757 1.00 25.31 90 LEU D CA 1
ATOM 6231 C C . LEU D 1 73 ? 19.187 -36.397 -5.799 1.00 27.11 90 LEU D C 1
ATOM 6232 O O . LEU D 1 73 ? 20.031 -36.917 -5.086 1.00 29.09 90 LEU D O 1
ATOM 6237 N N . LEU D 1 74 ? 18.923 -35.098 -5.787 1.00 30.89 91 LEU D N 1
ATOM 6238 C CA . LEU D 1 74 ? 19.700 -34.187 -4.950 1.00 30.57 91 LEU D CA 1
ATOM 6239 C C . LEU D 1 74 ? 19.546 -34.502 -3.491 1.00 29.63 91 LEU D C 1
ATOM 6240 O O . LEU D 1 74 ? 20.497 -34.478 -2.747 1.00 29.01 91 LEU D O 1
ATOM 6245 N N . LYS D 1 75 ? 18.338 -34.824 -3.081 1.00 32.35 92 LYS D N 1
ATOM 6246 C CA . LYS D 1 75 ? 18.108 -35.184 -1.707 1.00 32.59 92 LYS D CA 1
ATOM 6247 C C . LYS D 1 75 ? 18.878 -36.463 -1.291 1.00 32.76 92 LYS D C 1
ATOM 6248 O O . LYS D 1 75 ? 19.511 -36.501 -0.210 1.00 30.44 92 LYS D O 1
ATOM 6254 N N . ASP D 1 76 ? 18.850 -37.495 -2.134 1.00 28.07 93 ASP D N 1
ATOM 6255 C CA . ASP D 1 76 ? 19.605 -38.727 -1.830 1.00 31.79 93 ASP D CA 1
ATOM 6256 C C . ASP D 1 76 ? 21.116 -38.514 -1.830 1.00 30.92 93 ASP D C 1
ATOM 6257 O O . ASP D 1 76 ? 21.842 -39.124 -1.023 1.00 33.54 93 ASP D O 1
ATOM 6262 N N . LEU D 1 77 ? 21.588 -37.692 -2.764 1.00 29.51 94 LEU D N 1
ATOM 6263 C CA . LEU D 1 77 ? 23.015 -37.428 -2.855 1.00 32.98 94 LEU D CA 1
ATOM 6264 C C . LEU D 1 77 ? 23.453 -36.652 -1.619 1.00 37.02 94 LEU D C 1
ATOM 6265 O O . LEU D 1 77 ? 24.501 -36.960 -1.047 1.00 33.77 94 LEU D O 1
ATOM 6270 N N . LYS D 1 78 ? 22.651 -35.660 -1.209 1.00 35.20 95 LYS D N 1
ATOM 6271 C CA . LYS D 1 78 ? 22.950 -34.881 0.000 1.00 36.41 95 LYS D CA 1
ATOM 6272 C C . LYS D 1 78 ? 22.955 -35.726 1.273 1.00 35.59 95 LYS D C 1
ATOM 6273 O O . LYS D 1 78 ? 23.740 -35.475 2.197 1.00 36.02 95 LYS D O 1
ATOM 6279 N N . ARG D 1 79 ? 22.095 -36.729 1.309 1.00 35.12 96 ARG D N 1
ATOM 6280 C CA . ARG D 1 79 ? 22.078 -37.699 2.391 1.00 40.44 96 ARG D CA 1
ATOM 6281 C C . ARG D 1 79 ? 23.420 -38.400 2.501 1.00 40.89 96 ARG D C 1
ATOM 6282 O O . ARG D 1 79 ? 23.924 -38.624 3.594 1.00 38.65 96 ARG D O 1
ATOM 6290 N N . ILE D 1 80 ? 23.970 -38.783 1.358 1.00 32.26 97 ILE D N 1
ATOM 6291 C CA . ILE D 1 80 ? 25.275 -39.420 1.307 1.00 32.36 97 ILE D CA 1
ATOM 6292 C C . ILE D 1 80 ? 26.379 -38.434 1.750 1.00 33.64 97 ILE D C 1
ATOM 6293 O O . ILE D 1 80 ? 27.156 -38.740 2.638 1.00 29.81 97 ILE D O 1
ATOM 6298 N N . THR D 1 81 ? 26.447 -37.265 1.136 1.00 33.08 98 THR D N 1
ATOM 6299 C CA . THR D 1 81 ? 27.511 -36.322 1.468 1.00 35.27 98 THR D CA 1
ATOM 6300 C C . THR D 1 81 ? 27.378 -35.782 2.905 1.00 35.87 98 THR D C 1
ATOM 6301 O O . THR D 1 81 ? 28.395 -35.614 3.571 1.00 41.36 98 THR D O 1
ATOM 6305 N N . ASP D 1 82 ? 26.156 -35.561 3.411 1.00 33.25 99 ASP D N 1
ATOM 6306 C CA . ASP D 1 82 ? 25.972 -35.146 4.838 1.00 34.41 99 ASP D CA 1
ATOM 6307 C C . ASP D 1 82 ? 26.427 -36.214 5.835 1.00 33.14 99 ASP D C 1
ATOM 6308 O O . ASP D 1 82 ? 26.854 -35.877 6.935 1.00 41.38 99 ASP D O 1
ATOM 6313 N N . SER D 1 83 ? 26.332 -37.494 5.455 1.00 34.05 100 SER D N 1
ATOM 6314 C CA . SER D 1 83 ? 26.763 -38.592 6.313 1.00 31.37 100 SER D CA 1
ATOM 6315 C C . SER D 1 83 ? 28.273 -38.604 6.516 1.00 34.56 100 SER D C 1
ATOM 6316 O O . SER D 1 83 ? 28.754 -39.240 7.441 1.00 34.10 100 SER D O 1
ATOM 6319 N N . ASP D 1 84 ? 29.006 -37.939 5.626 1.00 34.91 101 ASP D N 1
ATOM 6320 C CA . ASP D 1 84 ? 30.472 -37.887 5.623 1.00 36.92 101 ASP D CA 1
ATOM 6321 C C . ASP D 1 84 ? 31.139 -39.245 5.328 1.00 38.22 101 ASP D C 1
ATOM 6322 O O . ASP D 1 84 ? 32.316 -39.444 5.624 1.00 35.18 101 ASP D O 1
ATOM 6327 N N . VAL D 1 85 ? 30.393 -40.137 4.678 1.00 37.87 102 VAL D N 1
ATOM 6328 C CA . VAL D 1 85 ? 30.852 -41.482 4.356 1.00 37.20 102 VAL D CA 1
ATOM 6329 C C . VAL D 1 85 ? 32.078 -41.391 3.437 1.00 38.42 102 VAL D C 1
ATOM 6330 O O . VAL D 1 85 ? 32.155 -40.490 2.615 1.00 30.00 102 VAL D O 1
ATOM 6334 N N . LYS D 1 86 ? 33.064 -42.261 3.670 1.00 38.24 103 LYS D N 1
ATOM 6335 C CA . LYS D 1 86 ? 34.291 -42.307 2.897 1.00 36.64 103 LYS D CA 1
ATOM 6336 C C . LYS D 1 86 ? 34.489 -43.691 2.323 1.00 34.93 103 LYS D C 1
ATOM 6337 O O . LYS D 1 86 ? 33.927 -44.682 2.803 1.00 37.49 103 LYS D O 1
ATOM 6343 N N . GLY D 1 87 ? 35.389 -43.764 1.358 1.00 34.19 104 GLY D N 1
ATOM 6344 C CA . GLY D 1 87 ? 36.003 -45.043 0.981 1.00 39.73 104 GLY D CA 1
ATOM 6345 C C . GLY D 1 87 ? 35.040 -46.055 0.395 1.00 37.01 104 GLY D C 1
ATOM 6346 O O . GLY D 1 87 ? 34.135 -45.683 -0.351 1.00 33.09 104 GLY D O 1
ATOM 6347 N N . ASP D 1 88 ? 35.216 -47.321 0.770 1.00 33.21 105 ASP D N 1
ATOM 6348 C CA . ASP D 1 88 ? 34.482 -48.434 0.165 1.00 37.88 105 ASP D CA 1
ATOM 6349 C C . ASP D 1 88 ? 32.985 -48.260 0.360 1.00 36.34 105 ASP D C 1
ATOM 6350 O O . ASP D 1 88 ? 32.206 -48.501 -0.559 1.00 32.34 105 ASP D O 1
ATOM 6355 N N . LEU D 1 89 ? 32.608 -47.848 1.566 1.00 31.96 106 LEU D N 1
ATOM 6356 C CA . LEU D 1 89 ? 31.215 -47.644 1.890 1.00 34.21 106 LEU D CA 1
ATOM 6357 C C . LEU D 1 89 ? 30.628 -46.486 1.068 1.00 33.43 106 LEU D C 1
ATOM 6358 O O . LEU D 1 89 ? 29.496 -46.584 0.570 1.00 29.22 106 LEU D O 1
ATOM 6363 N N . PHE D 1 90 ? 31.393 -45.407 0.927 1.00 28.74 107 PHE D N 1
ATOM 6364 C CA . PHE D 1 90 ? 31.003 -44.309 0.025 1.00 33.65 107 PHE D CA 1
ATOM 6365 C C . PHE D 1 90 ? 30.692 -44.829 -1.387 1.00 34.05 107 PHE D C 1
ATOM 6366 O O . PHE D 1 90 ? 29.598 -44.590 -1.932 1.00 34.11 107 PHE D O 1
ATOM 6374 N N . VAL D 1 91 ? 31.652 -45.540 -1.962 1.00 32.70 108 VAL D N 1
ATOM 6375 C CA . VAL D 1 91 ? 31.509 -46.034 -3.324 1.00 34.86 108 VAL D CA 1
ATOM 6376 C C . VAL D 1 91 ? 30.230 -46.868 -3.406 1.00 33.17 108 VAL D C 1
ATOM 6377 O O . VAL D 1 91 ? 29.392 -46.670 -4.296 1.00 31.43 108 VAL D O 1
ATOM 6381 N N . LYS D 1 92 ? 30.056 -47.779 -2.454 1.00 33.37 109 LYS D N 1
ATOM 6382 C CA . LYS D 1 92 ? 28.904 -48.678 -2.506 1.00 33.43 109 LYS D CA 1
ATOM 6383 C C . LYS D 1 92 ? 27.568 -47.913 -2.414 1.00 34.02 109 LYS D C 1
ATOM 6384 O O . LYS D 1 92 ? 26.642 -48.186 -3.175 1.00 31.42 109 LYS D O 1
ATOM 6390 N N . GLU D 1 93 ? 27.464 -46.989 -1.468 1.00 32.61 110 GLU D N 1
ATOM 6391 C CA . GLU D 1 93 ? 26.229 -46.233 -1.304 1.00 33.48 110 GLU D CA 1
ATOM 6392 C C . GLU D 1 93 ? 25.978 -45.346 -2.510 1.00 31.92 110 GLU D C 1
ATOM 6393 O O . GLU D 1 93 ? 24.845 -45.189 -2.905 1.00 28.52 110 GLU D O 1
ATOM 6399 N N . LEU D 1 94 ? 27.024 -44.772 -3.102 1.00 27.06 111 LEU D N 1
ATOM 6400 C CA . LEU D 1 94 ? 26.819 -43.836 -4.192 1.00 27.12 111 LEU D CA 1
ATOM 6401 C C . LEU D 1 94 ? 26.173 -44.524 -5.399 1.00 28.64 111 LEU D C 1
ATOM 6402 O O . LEU D 1 94 ? 25.212 -44.002 -5.959 1.00 26.72 111 LEU D O 1
ATOM 6407 N N . PHE D 1 95 ? 26.734 -45.664 -5.823 1.00 27.16 112 PHE D N 1
ATOM 6408 C CA . PHE D 1 95 ? 26.236 -46.378 -7.014 1.00 26.98 112 PHE D CA 1
ATOM 6409 C C . PHE D 1 95 ? 24.914 -47.101 -6.734 1.00 28.05 112 PHE D C 1
ATOM 6410 O O . PHE D 1 95 ? 24.034 -47.120 -7.594 1.00 28.55 112 PHE D O 1
ATOM 6418 N N . TRP D 1 96 ? 24.723 -47.618 -5.525 1.00 29.12 113 TRP D N 1
ATOM 6419 C CA . TRP D 1 96 ? 23.406 -48.112 -5.143 1.00 35.29 113 TRP D CA 1
ATOM 6420 C C . TRP D 1 96 ? 22.374 -46.986 -5.314 1.00 34.90 113 TRP D C 1
ATOM 6421 O O . TRP D 1 96 ? 21.326 -47.174 -5.945 1.00 27.56 113 TRP D O 1
ATOM 6432 N N . MET D 1 97 ? 22.699 -45.810 -4.777 1.00 29.04 114 MET D N 1
ATOM 6433 C CA . MET D 1 97 ? 21.769 -44.665 -4.853 1.00 28.79 114 MET D CA 1
ATOM 6434 C C . MET D 1 97 ? 21.453 -44.233 -6.312 1.00 29.84 114 MET D C 1
ATOM 6435 O O . MET D 1 97 ? 20.308 -43.989 -6.673 1.00 25.06 114 MET D O 1
ATOM 6440 N N . LEU D 1 98 ? 22.466 -44.173 -7.161 1.00 29.59 115 LEU D N 1
ATOM 6441 C CA . LEU D 1 98 ? 22.243 -43.817 -8.551 1.00 31.45 115 LEU D CA 1
ATOM 6442 C C . LEU D 1 98 ? 21.339 -44.822 -9.278 1.00 33.74 115 LEU D C 1
ATOM 6443 O O . LEU D 1 98 ? 20.483 -44.419 -10.079 1.00 34.46 115 LEU D O 1
ATOM 6448 N N . HIS D 1 99 ? 21.492 -46.113 -8.984 1.00 32.98 116 HIS D N 1
ATOM 6449 C CA . HIS D 1 99 ? 20.580 -47.160 -9.535 1.00 32.61 116 HIS D CA 1
ATOM 6450 C C . HIS D 1 99 ? 19.149 -46.971 -9.059 1.00 28.11 116 HIS D C 1
ATOM 6451 O O . HIS D 1 99 ? 18.209 -46.996 -9.860 1.00 25.98 116 HIS D O 1
ATOM 6458 N N . LEU D 1 100 ? 18.977 -46.754 -7.763 1.00 28.52 117 LEU D N 1
ATOM 6459 C CA . LEU D 1 100 ? 17.642 -46.482 -7.221 1.00 26.69 117 LEU D CA 1
ATOM 6460 C C . LEU D 1 100 ? 16.999 -45.241 -7.848 1.00 25.28 117 LEU D C 1
ATOM 6461 O O . LEU D 1 100 ? 15.810 -45.254 -8.177 1.00 23.39 117 LEU D O 1
ATOM 6466 N N . GLN D 1 101 ? 17.778 -44.177 -7.980 1.00 24.78 118 GLN D N 1
ATOM 6467 C CA . GLN D 1 101 ? 17.264 -42.919 -8.509 1.00 25.25 118 GLN D CA 1
ATOM 6468 C C . GLN D 1 101 ? 16.911 -43.000 -9.950 1.00 26.39 118 GLN D C 1
ATOM 6469 O O . GLN D 1 101 ? 15.928 -42.409 -10.368 1.00 22.95 118 GLN D O 1
ATOM 6475 N N . LYS D 1 102 ? 17.665 -43.767 -10.725 1.00 25.47 119 LYS D N 1
ATOM 6476 C CA . LYS D 1 102 ? 17.232 -44.031 -12.099 1.00 25.13 119 LYS D CA 1
ATOM 6477 C C . LYS D 1 102 ? 15.924 -44.789 -12.164 1.00 24.05 119 LYS D C 1
ATOM 6478 O O . LYS D 1 102 ? 15.042 -44.433 -12.972 1.00 25.70 119 LYS D O 1
ATOM 6484 N N . GLU D 1 103 ? 15.785 -45.831 -11.336 1.00 25.57 120 GLU D N 1
ATOM 6485 C CA . GLU D 1 103 ? 14.523 -46.597 -11.290 1.00 27.09 120 GLU D CA 1
ATOM 6486 C C . GLU D 1 103 ? 13.353 -45.677 -10.788 1.00 26.94 120 GLU D C 1
ATOM 6487 O O . GLU D 1 103 ? 12.287 -45.703 -11.363 1.00 27.05 120 GLU D O 1
ATOM 6493 N N . THR D 1 104 ? 13.589 -44.804 -9.806 1.00 23.70 121 THR D N 1
ATOM 6494 C CA . THR D 1 104 ? 12.589 -43.807 -9.346 1.00 27.89 121 THR D CA 1
ATOM 6495 C C . THR D 1 104 ? 12.198 -42.837 -10.473 1.00 28.05 121 THR D C 1
ATOM 6496 O O . THR D 1 104 ? 11.004 -42.636 -10.747 1.00 26.88 121 THR D O 1
ATOM 6500 N N . PHE D 1 105 ? 13.208 -42.302 -11.158 1.00 26.97 122 PHE D N 1
ATOM 6501 C CA . PHE D 1 105 ? 12.981 -41.362 -12.248 1.00 26.40 122 PHE D CA 1
ATOM 6502 C C . PHE D 1 105 ? 12.174 -42.016 -13.364 1.00 28.04 122 PHE D C 1
ATOM 6503 O O . PHE D 1 105 ? 11.236 -41.410 -13.893 1.00 23.10 122 PHE D O 1
ATOM 6511 N N . ALA D 1 106 ? 12.466 -43.285 -13.642 1.00 25.42 123 ALA D N 1
ATOM 6512 C CA . ALA D 1 106 ? 11.727 -44.059 -14.634 1.00 28.53 123 ALA D CA 1
ATOM 6513 C C . ALA D 1 106 ? 10.250 -44.111 -14.333 1.00 28.18 123 ALA D C 1
ATOM 6514 O O . ALA D 1 106 ? 9.427 -43.977 -15.232 1.00 27.38 123 ALA D O 1
ATOM 6516 N N . THR D 1 107 ? 9.919 -44.272 -13.066 1.00 27.58 124 THR D N 1
ATOM 6517 C CA . THR D 1 107 ? 8.537 -44.303 -12.655 1.00 27.29 124 THR D CA 1
ATOM 6518 C C . THR D 1 107 ? 7.889 -42.947 -12.925 1.00 28.86 124 THR D C 1
ATOM 6519 O O . THR D 1 107 ? 6.766 -42.901 -13.401 1.00 27.34 124 THR D O 1
ATOM 6523 N N . TYR D 1 108 ? 8.590 -41.863 -12.597 1.00 25.68 125 TYR D N 1
ATOM 6524 C CA . TYR D 1 108 ? 8.077 -40.525 -12.858 1.00 28.95 125 TYR D CA 1
ATOM 6525 C C . TYR D 1 108 ? 7.871 -40.287 -14.366 1.00 26.13 125 TYR D C 1
ATOM 6526 O O . TYR D 1 108 ? 6.858 -39.719 -14.771 1.00 29.36 125 TYR D O 1
ATOM 6535 N N . VAL D 1 109 ? 8.805 -40.754 -15.190 1.00 25.01 126 VAL D N 1
ATOM 6536 C CA . VAL D 1 109 ? 8.732 -40.528 -16.619 1.00 27.54 126 VAL D CA 1
ATOM 6537 C C . VAL D 1 109 ? 7.604 -41.371 -17.237 1.00 27.12 126 VAL D C 1
ATOM 6538 O O . VAL D 1 109 ? 6.842 -40.868 -18.050 1.00 27.78 126 VAL D O 1
ATOM 6542 N N . ALA D 1 110 ? 7.478 -42.634 -16.836 1.00 27.50 127 ALA D N 1
ATOM 6543 C CA . ALA D 1 110 ? 6.427 -43.501 -17.396 1.00 29.96 127 ALA D CA 1
ATOM 6544 C C . ALA D 1 110 ? 5.075 -42.918 -17.095 1.00 31.70 127 ALA D C 1
ATOM 6545 O O . ALA D 1 110 ? 4.187 -42.952 -17.931 1.00 34.30 127 ALA D O 1
ATOM 6547 N N . ARG D 1 111 ? 4.933 -42.364 -15.899 1.00 35.55 128 ARG D N 1
ATOM 6548 C CA . ARG D 1 111 ? 3.659 -41.771 -15.490 1.00 35.12 128 ARG D CA 1
ATOM 6549 C C . ARG D 1 111 ? 3.409 -40.482 -16.286 1.00 32.99 128 ARG D C 1
ATOM 6550 O O . ARG D 1 111 ? 2.306 -40.247 -16.770 1.00 29.01 128 ARG D O 1
ATOM 6558 N N . PHE D 1 112 ? 4.451 -39.691 -16.478 1.00 28.10 129 PHE D N 1
ATOM 6559 C CA . PHE D 1 112 ? 4.351 -38.514 -17.340 1.00 29.01 129 PHE D CA 1
ATOM 6560 C C . PHE D 1 112 ? 3.890 -38.875 -18.759 1.00 32.67 129 PHE D C 1
ATOM 6561 O O . PHE D 1 112 ? 2.976 -38.250 -19.302 1.00 28.70 129 PHE D O 1
ATOM 6569 N N . GLN D 1 113 ? 4.512 -39.877 -19.352 1.00 27.83 130 GLN D N 1
ATOM 6570 C CA . GLN D 1 113 ? 4.157 -40.260 -20.714 1.00 33.45 130 GLN D CA 1
ATOM 6571 C C . GLN D 1 113 ? 2.724 -40.678 -20.811 1.00 34.87 130 GLN D C 1
ATOM 6572 O O . GLN D 1 113 ? 2.052 -40.310 -21.736 1.00 36.33 130 GLN D O 1
ATOM 6578 N N . LYS D 1 114 ? 2.255 -41.404 -19.814 1.00 35.86 131 LYS D N 1
ATOM 6579 C CA . LYS D 1 114 ? 0.927 -41.981 -19.854 1.00 42.53 131 LYS D CA 1
ATOM 6580 C C . LYS D 1 114 ? -0.209 -40.973 -19.503 1.00 40.66 131 LYS D C 1
ATOM 6581 O O . LYS D 1 114 ? -1.292 -41.081 -20.067 1.00 41.85 131 LYS D O 1
ATOM 6587 N N . GLU D 1 115 ? 0.050 -39.977 -18.646 1.00 38.76 132 GLU D N 1
ATOM 6588 C CA . GLU D 1 115 ? -0.998 -39.070 -18.111 1.00 43.56 132 GLU D CA 1
ATOM 6589 C C . GLU D 1 115 ? -0.870 -37.584 -18.468 1.00 44.99 132 GLU D C 1
ATOM 6590 O O . GLU D 1 115 ? -1.873 -36.914 -18.628 1.00 49.71 132 GLU D O 1
ATOM 6596 N N . ALA D 1 116 ? 0.353 -37.058 -18.540 1.00 41.42 133 ALA D N 1
ATOM 6597 C CA . ALA D 1 116 ? 0.570 -35.612 -18.657 1.00 37.33 133 ALA D CA 1
ATOM 6598 C C . ALA D 1 116 ? 1.166 -35.160 -19.983 1.00 33.52 133 ALA D C 1
ATOM 6599 O O . ALA D 1 116 ? 1.165 -33.970 -20.267 1.00 39.29 133 ALA D O 1
ATOM 6601 N N . TYR D 1 117 ? 1.706 -36.074 -20.791 1.00 33.10 134 TYR D N 1
ATOM 6602 C CA . TYR D 1 117 ? 2.222 -35.691 -22.116 1.00 35.51 134 TYR D CA 1
ATOM 6603 C C . TYR D 1 117 ? 1.027 -35.500 -23.042 1.00 33.84 134 TYR D C 1
ATOM 6604 O O . TYR D 1 117 ? 0.208 -36.393 -23.167 1.00 38.20 134 TYR D O 1
ATOM 6613 N N . CYS D 1 118 ? 0.885 -34.310 -23.605 1.00 35.55 135 CYS D N 1
ATOM 6614 C CA . CYS D 1 118 ? -0.207 -34.007 -24.545 1.00 35.89 135 CYS D CA 1
ATOM 6615 C C . CYS D 1 118 ? -1.527 -34.625 -24.131 1.00 35.86 135 CYS D C 1
ATOM 6616 O O . CYS D 1 118 ? -2.048 -35.513 -24.813 1.00 41.69 135 CYS D O 1
ATOM 6619 N N . PRO D 1 119 ? -2.045 -34.203 -22.970 1.00 41.00 136 PRO D N 1
ATOM 6620 C CA . PRO D 1 119 ? -3.242 -34.837 -22.424 1.00 36.42 136 PRO D CA 1
ATOM 6621 C C . PRO D 1 119 ? -4.560 -34.439 -23.119 1.00 41.50 136 PRO D C 1
ATOM 6622 O O . PRO D 1 119 ? -5.602 -35.018 -22.813 1.00 44.01 136 PRO D O 1
ATOM 6626 N N . ASN D 1 120 ? -4.522 -33.462 -24.026 1.00 44.70 137 ASN D N 1
ATOM 6627 C CA . ASN D 1 120 ? -5.713 -33.062 -24.788 1.00 45.23 137 ASN D CA 1
ATOM 6628 C C . ASN D 1 120 ? -6.296 -34.200 -25.631 1.00 54.29 137 ASN D C 1
ATOM 6629 O O . ASN D 1 120 ? -5.554 -34.976 -26.211 1.00 50.49 137 ASN D O 1
ATOM 6634 N N . LYS D 1 121 ? -7.620 -34.297 -25.654 1.00 55.00 138 LYS D N 1
ATOM 6635 C CA . LYS D 1 121 ? -8.313 -35.297 -26.447 1.00 66.79 138 LYS D CA 1
ATOM 6636 C C . LYS D 1 121 ? -8.479 -34.770 -27.877 1.00 62.56 138 LYS D C 1
ATOM 6637 O O . LYS D 1 121 ? -8.499 -35.543 -28.829 1.00 65.83 138 LYS D O 1
ATOM 6643 N N . CYS D 1 122 ? -8.549 -33.451 -28.025 1.00 54.69 139 CYS D N 1
ATOM 6644 C CA . CYS D 1 122 ? -8.752 -32.816 -29.329 1.00 61.73 139 CYS D CA 1
ATOM 6645 C C . CYS D 1 122 ? -8.064 -31.455 -29.323 1.00 60.38 139 CYS D C 1
ATOM 6646 O O . CYS D 1 122 ? -7.565 -31.013 -28.285 1.00 56.66 139 CYS D O 1
ATOM 6649 N N . GLY D 1 123 ? -8.036 -30.797 -30.472 1.00 48.56 140 GLY D N 1
ATOM 6650 C CA . GLY D 1 123 ? -7.488 -29.471 -30.555 1.00 43.33 140 GLY D CA 1
ATOM 6651 C C . GLY D 1 123 ? -5.978 -29.494 -30.495 1.00 44.38 140 GLY D C 1
ATOM 6652 O O . GLY D 1 123 ? -5.347 -30.521 -30.759 1.00 49.92 140 GLY D O 1
ATOM 6653 N N . VAL D 1 124 ? -5.407 -28.333 -30.194 1.00 39.58 141 VAL D N 1
ATOM 6654 C CA . VAL D 1 124 ? -3.966 -28.115 -30.197 1.00 40.46 141 VAL D CA 1
ATOM 6655 C C . VAL D 1 124 ? -3.585 -27.515 -28.848 1.00 43.49 141 VAL D C 1
ATOM 6656 O O . VAL D 1 124 ? -3.959 -26.372 -28.536 1.00 39.74 141 VAL D O 1
ATOM 6660 N N . MET D 1 125 ? -2.831 -28.293 -28.068 1.00 42.47 142 MET D N 1
ATOM 6661 C CA . MET D 1 125 ? -2.334 -27.870 -26.753 1.00 43.78 142 MET D CA 1
ATOM 6662 C C . MET D 1 125 ? -0.871 -27.510 -26.871 1.00 43.14 142 MET D C 1
ATOM 6663 O O . MET D 1 125 ? -0.095 -28.235 -27.493 1.00 45.56 142 MET D O 1
ATOM 6668 N N . LEU D 1 126 ? -0.491 -26.374 -26.311 1.00 42.94 143 LEU D N 1
ATOM 6669 C CA . LEU D 1 126 ? 0.914 -26.036 -26.250 1.00 47.39 143 LEU D CA 1
ATOM 6670 C C . LEU D 1 126 ? 1.485 -26.395 -24.875 1.00 48.04 143 LEU D C 1
ATOM 6671 O O . LEU D 1 126 ? 0.907 -26.050 -23.846 1.00 49.06 143 LEU D O 1
ATOM 6676 N N . GLN D 1 127 ? 2.638 -27.054 -24.863 1.00 39.13 144 GLN D N 1
ATOM 6677 C CA . GLN D 1 127 ? 3.193 -27.577 -23.628 1.00 41.81 144 GLN D CA 1
ATOM 6678 C C . GLN D 1 127 ? 4.691 -27.500 -23.709 1.00 38.33 144 GLN D C 1
ATOM 6679 O O . GLN D 1 127 ? 5.277 -27.990 -24.661 1.00 39.90 144 GLN D O 1
ATOM 6685 N N . THR D 1 128 ? 5.324 -26.917 -22.706 1.00 43.12 145 THR D N 1
ATOM 6686 C CA . THR D 1 128 ? 6.765 -26.831 -22.700 1.00 40.98 145 THR D CA 1
ATOM 6687 C C . THR D 1 128 ? 7.342 -28.166 -22.308 1.00 37.16 145 THR D C 1
ATOM 6688 O O . THR D 1 128 ? 6.901 -28.741 -21.336 1.00 37.65 145 THR D O 1
ATOM 6692 N N . LEU D 1 129 ? 8.318 -28.631 -23.082 1.00 36.04 146 LEU D N 1
ATOM 6693 C CA . LEU D 1 129 ? 8.990 -29.882 -22.865 1.00 41.23 146 LEU D CA 1
ATOM 6694 C C . LEU D 1 129 ? 10.475 -29.673 -22.881 1.00 40.41 146 LEU D C 1
ATOM 6695 O O . LEU D 1 129 ? 10.954 -28.741 -23.503 1.00 37.93 146 LEU D O 1
ATOM 6700 N N . ILE D 1 130 ? 11.183 -30.536 -22.162 1.00 36.84 147 ILE D N 1
ATOM 6701 C CA . ILE D 1 130 ? 12.633 -30.634 -22.229 1.00 35.29 147 ILE D CA 1
ATOM 6702 C C . ILE D 1 130 ? 12.987 -31.945 -22.905 1.00 40.36 147 ILE D C 1
ATOM 6703 O O . ILE D 1 130 ? 12.510 -33.011 -22.474 1.00 40.50 147 ILE D O 1
ATOM 6708 N N . TRP D 1 131 ? 13.836 -31.857 -23.936 1.00 39.35 148 TRP D N 1
ATOM 6709 C CA . TRP D 1 131 ? 14.262 -33.007 -24.735 1.00 39.23 148 TRP D CA 1
ATOM 6710 C C . TRP D 1 131 ? 15.552 -33.491 -24.096 1.00 39.58 148 TRP D C 1
ATOM 6711 O O . TRP D 1 131 ? 16.507 -32.740 -24.040 1.00 45.43 148 TRP D O 1
ATOM 6722 N N . CYS D 1 132 ? 15.570 -34.728 -23.612 1.00 36.69 149 CYS D N 1
ATOM 6723 C CA . CYS D 1 132 ? 16.698 -35.246 -22.858 1.00 39.89 149 CYS D CA 1
ATOM 6724 C C . CYS D 1 132 ? 17.996 -35.363 -23.691 1.00 39.44 149 CYS D C 1
ATOM 6725 O O . CYS D 1 132 ? 19.076 -35.139 -23.158 1.00 46.09 149 CYS D O 1
ATOM 6728 N N . LYS D 1 133 ? 17.910 -35.660 -24.987 1.00 47.30 150 LYS D N 1
ATOM 6729 C CA . LYS D 1 133 ? 19.133 -35.764 -25.827 1.00 52.20 150 LYS D CA 1
ATOM 6730 C C . LYS D 1 133 ? 20.091 -34.574 -25.712 1.00 45.14 150 LYS D C 1
ATOM 6731 O O . LYS D 1 133 ? 21.292 -34.771 -25.660 1.00 48.29 150 LYS D O 1
ATOM 6737 N N . ASN D 1 134 ? 19.547 -33.358 -25.668 1.00 47.93 151 ASN D N 1
ATOM 6738 C CA . ASN D 1 134 ? 20.350 -32.126 -25.689 1.00 52.20 151 ASN D CA 1
ATOM 6739 C C . ASN D 1 134 ? 19.925 -31.039 -24.704 1.00 53.13 151 ASN D C 1
ATOM 6740 O O . ASN D 1 134 ? 20.373 -29.903 -24.819 1.00 49.17 151 ASN D O 1
ATOM 6745 N N . CYS D 1 135 ? 19.040 -31.374 -23.768 1.00 49.56 152 CYS D N 1
ATOM 6746 C CA . CYS D 1 135 ? 18.467 -30.420 -22.815 1.00 47.27 152 CYS D CA 1
ATOM 6747 C C . CYS D 1 135 ? 17.824 -29.177 -23.450 1.00 47.55 152 CYS D C 1
ATOM 6748 O O . CYS D 1 135 ? 17.678 -28.136 -22.810 1.00 48.69 152 CYS D O 1
ATOM 6751 N N . LYS D 1 136 ? 17.372 -29.328 -24.692 1.00 46.18 153 LYS D N 1
ATOM 6752 C CA . LYS D 1 136 ? 16.621 -28.282 -25.369 1.00 50.51 153 LYS D CA 1
ATOM 6753 C C . LYS D 1 136 ? 15.219 -28.158 -24.768 1.00 46.21 153 LYS D C 1
ATOM 6754 O O . LYS D 1 136 ? 14.454 -29.124 -24.712 1.00 45.10 153 LYS D O 1
ATOM 6760 N N . LYS D 1 137 ? 14.903 -26.964 -24.295 1.00 45.12 154 LYS D N 1
ATOM 6761 C CA . LYS D 1 137 ? 13.624 -26.683 -23.678 1.00 49.00 154 LYS D CA 1
ATOM 6762 C C . LYS D 1 137 ? 12.779 -25.864 -24.643 1.00 56.05 154 LYS D C 1
ATOM 6763 O O . LYS D 1 137 ? 13.107 -24.713 -24.899 1.00 67.35 154 LYS D O 1
ATOM 6769 N N . GLU D 1 138 ? 11.691 -26.444 -25.152 1.00 54.11 155 GLU D N 1
ATOM 6770 C CA . GLU D 1 138 ? 10.860 -25.796 -26.168 1.00 59.52 155 GLU D CA 1
ATOM 6771 C C . GLU D 1 138 ? 9.385 -26.026 -25.990 1.00 63.40 155 GLU D C 1
ATOM 6772 O O . GLU D 1 138 ? 8.958 -27.009 -25.378 1.00 47.92 155 GLU D O 1
ATOM 6778 N N . VAL D 1 139 ? 8.610 -25.135 -26.594 1.00 53.10 156 VAL D N 1
ATOM 6779 C CA . VAL D 1 139 ? 7.159 -25.217 -26.555 1.00 53.16 156 VAL D CA 1
ATOM 6780 C C . VAL D 1 139 ? 6.746 -26.222 -27.617 1.00 50.84 156 VAL D C 1
ATOM 6781 O O . VAL D 1 139 ? 7.065 -26.041 -28.774 1.00 57.19 156 VAL D O 1
ATOM 6785 N N . HIS D 1 140 ? 6.074 -27.295 -27.216 1.00 50.07 157 HIS D N 1
ATOM 6786 C CA . HIS D 1 140 ? 5.680 -28.338 -28.143 1.00 46.67 157 HIS D CA 1
ATOM 6787 C C . HIS D 1 140 ? 4.212 -28.209 -28.402 1.00 42.89 157 HIS D C 1
ATOM 6788 O O . HIS D 1 140 ? 3.434 -27.951 -27.485 1.00 43.33 157 HIS D O 1
ATOM 6795 N N . ALA D 1 141 ? 3.845 -28.408 -29.666 1.00 44.22 158 ALA D N 1
ATOM 6796 C CA . ALA D 1 141 ? 2.451 -28.340 -30.108 1.00 50.10 158 ALA D CA 1
ATOM 6797 C C . ALA D 1 141 ? 1.895 -29.749 -30.077 1.00 44.55 158 ALA D C 1
ATOM 6798 O O . ALA D 1 141 ? 2.334 -30.613 -30.839 1.00 45.37 158 ALA D O 1
ATOM 6800 N N . CYS D 1 142 ? 0.948 -29.985 -29.179 1.00 36.88 159 CYS D N 1
ATOM 6801 C CA . CYS D 1 142 ? 0.229 -31.247 -29.112 1.00 38.18 159 CYS D CA 1
ATOM 6802 C C . CYS D 1 142 ? -0.965 -31.231 -30.080 1.00 43.12 159 CYS D C 1
ATOM 6803 O O . CYS D 1 142 ? -2.088 -30.854 -29.695 1.00 40.04 159 CYS D O 1
ATOM 6806 N N . ARG D 1 143 ? -0.715 -31.661 -31.319 1.00 45.39 160 ARG D N 1
ATOM 6807 C CA . ARG D 1 143 ? -1.689 -31.542 -32.416 1.00 48.37 160 ARG D CA 1
ATOM 6808 C C . ARG D 1 143 ? -2.572 -32.776 -32.491 1.00 48.49 160 ARG D C 1
ATOM 6809 O O . ARG D 1 143 ? -2.116 -33.859 -32.837 1.00 49.54 160 ARG D O 1
ATOM 6817 N N . LYS D 1 144 ? -3.826 -32.613 -32.113 1.00 50.78 161 LYS D N 1
ATOM 6818 C CA . LYS D 1 144 ? -4.828 -33.640 -32.312 1.00 61.16 161 LYS D CA 1
ATOM 6819 C C . LYS D 1 144 ? -5.840 -33.106 -33.335 1.00 73.39 161 LYS D C 1
ATOM 6820 O O . LYS D 1 144 ? -5.733 -31.957 -33.795 1.00 70.87 161 LYS D O 1
ATOM 6826 N N . SER D 1 145 ? -6.821 -33.935 -33.684 1.00 83.91 162 SER D N 1
ATOM 6827 C CA . SER D 1 145 ? -7.878 -33.537 -34.623 1.00 96.59 162 SER D CA 1
ATOM 6828 C C . SER D 1 145 ? -8.842 -32.509 -33.960 1.00 102.36 162 SER D C 1
ATOM 6829 O O . SER D 1 145 ? -9.057 -32.520 -32.736 1.00 74.52 162 SER D O 1
ATOM 6832 N N . TYR D 1 146 ? -9.385 -31.603 -34.772 1.00 113.90 163 TYR D N 1
ATOM 6833 C CA . TYR D 1 146 ? -10.139 -30.447 -34.254 1.00 120.64 163 TYR D CA 1
ATOM 6834 C C . TYR D 1 146 ? -11.546 -30.750 -33.761 1.00 111.96 163 TYR D C 1
ATOM 6835 O O . TYR D 1 146 ? -12.060 -30.022 -32.904 1.00 116.35 163 TYR D O 1
ATOM 6844 N N . ASP D 1 147 ? -12.162 -31.801 -34.304 1.00 93.01 164 ASP D N 1
ATOM 6845 C CA . ASP D 1 147 ? -13.513 -32.200 -33.922 1.00 88.41 164 ASP D CA 1
ATOM 6846 C C . ASP D 1 147 ? -13.509 -32.498 -32.422 1.00 78.95 164 ASP D C 1
ATOM 6847 O O . ASP D 1 147 ? -13.075 -33.558 -31.990 1.00 68.41 164 ASP D O 1
ATOM 6852 N N . CYS D 1 148 ? -13.978 -31.529 -31.642 1.00 83.85 165 CYS D N 1
ATOM 6853 C CA . CYS D 1 148 ? -14.103 -31.676 -30.196 1.00 90.33 165 CYS D CA 1
ATOM 6854 C C . CYS D 1 148 ? -15.529 -32.126 -29.767 1.00 95.25 165 CYS D C 1
ATOM 6855 O O . CYS D 1 148 ? -15.909 -31.959 -28.606 1.00 91.24 165 CYS D O 1
ATOM 6858 N N . GLY D 1 149 ? -16.298 -32.728 -30.685 1.00 98.73 166 GLY D N 1
ATOM 6859 C CA . GLY D 1 149 ? -17.612 -33.295 -30.353 1.00 98.95 166 GLY D CA 1
ATOM 6860 C C . GLY D 1 149 ? -18.596 -32.254 -29.857 1.00 97.11 166 GLY D C 1
ATOM 6861 O O . GLY D 1 149 ? -18.534 -31.815 -28.713 1.00 104.47 166 GLY D O 1
ATOM 6862 N N . GLU D 1 150 ? -19.539 -31.848 -30.684 1.00 90.16 167 GLU D N 1
ATOM 6863 C CA . GLU D 1 150 ? -20.331 -30.701 -30.272 1.00 96.70 167 GLU D CA 1
ATOM 6864 C C . GLU D 1 150 ? -21.267 -30.925 -29.085 1.00 98.54 167 GLU D C 1
ATOM 6865 O O . GLU D 1 150 ? -21.574 -32.050 -28.683 1.00 92.71 167 GLU D O 1
ATOM 6871 N N . ARG D 1 151 ? -21.734 -29.805 -28.560 1.00 99.21 168 ARG D N 1
ATOM 6872 C CA . ARG D 1 151 ? -22.677 -29.783 -27.443 1.00 96.96 168 ARG D CA 1
ATOM 6873 C C . ARG D 1 151 ? -24.082 -29.460 -27.956 1.00 113.11 168 ARG D C 1
ATOM 6874 O O . ARG D 1 151 ? -24.257 -29.209 -29.145 1.00 129.78 168 ARG D O 1
ATOM 6882 N N . ASN D 1 152 ? -25.097 -29.528 -27.090 1.00 115.29 169 ASN D N 1
ATOM 6883 C CA . ASN D 1 152 ? -26.513 -29.439 -27.529 1.00 114.54 169 ASN D CA 1
ATOM 6884 C C . ASN D 1 152 ? -27.503 -28.713 -26.589 1.00 118.00 169 ASN D C 1
ATOM 6885 O O . ASN D 1 152 ? -28.716 -28.932 -26.682 1.00 113.56 169 ASN D O 1
ATOM 6890 N N . VAL D 1 153 ? -26.997 -27.815 -25.732 1.00 120.31 170 VAL D N 1
ATOM 6891 C CA . VAL D 1 153 ? -27.762 -27.249 -24.597 1.00 111.18 170 VAL D CA 1
ATOM 6892 C C . VAL D 1 153 ? -28.551 -26.010 -25.035 1.00 94.78 170 VAL D C 1
ATOM 6893 O O . VAL D 1 153 ? -29.355 -26.066 -25.965 1.00 94.63 170 VAL D O 1
ATOM 6897 N N . LEU D 1 163 ? -23.333 -21.272 -22.719 1.00 114.25 180 LEU D N 1
ATOM 6898 C CA . LEU D 1 163 ? -22.501 -22.050 -23.633 1.00 103.85 180 LEU D CA 1
ATOM 6899 C C . LEU D 1 163 ? -21.092 -22.141 -23.063 1.00 98.33 180 LEU D C 1
ATOM 6900 O O . LEU D 1 163 ? -20.467 -21.116 -22.814 1.00 93.12 180 LEU D O 1
ATOM 6905 N N . ASP D 1 164 ? -20.604 -23.367 -22.869 1.00 100.01 181 ASP D N 1
ATOM 6906 C CA . ASP D 1 164 ? -19.296 -23.612 -22.255 1.00 103.44 181 ASP D CA 1
ATOM 6907 C C . ASP D 1 164 ? -18.319 -24.250 -23.250 1.00 114.29 181 ASP D C 1
ATOM 6908 O O . ASP D 1 164 ? -18.584 -25.322 -23.808 1.00 121.97 181 ASP D O 1
ATOM 6913 N N . CYS D 1 165 ? -17.195 -23.557 -23.459 1.00 106.26 182 CYS D N 1
ATOM 6914 C CA . CYS D 1 165 ? -16.108 -23.980 -24.347 1.00 97.96 182 CYS D CA 1
ATOM 6915 C C . CYS D 1 165 ? -14.893 -24.507 -23.572 1.00 95.07 182 CYS D C 1
ATOM 6916 O O . CYS D 1 165 ? -13.969 -25.027 -24.190 1.00 88.98 182 CYS D O 1
ATOM 6919 N N . GLU D 1 166 ? -14.864 -24.364 -22.241 1.00 95.53 183 GLU D N 1
ATOM 6920 C CA . GLU D 1 166 ? -13.708 -24.841 -21.474 1.00 89.59 183 GLU D CA 1
ATOM 6921 C C . GLU D 1 166 ? -13.584 -26.346 -21.581 1.00 74.94 183 GLU D C 1
ATOM 6922 O O . GLU D 1 166 ? -14.573 -27.065 -21.679 1.00 63.62 183 GLU D O 1
ATOM 6928 N N . LEU D 1 167 ? -12.339 -26.777 -21.556 1.00 69.45 184 LEU D N 1
ATOM 6929 C CA . LEU D 1 167 ? -11.980 -28.157 -21.590 1.00 65.35 184 LEU D CA 1
ATOM 6930 C C . LEU D 1 167 ? -11.012 -28.347 -20.474 1.00 66.86 184 LEU D C 1
ATOM 6931 O O . LEU D 1 167 ? -10.491 -27.394 -19.897 1.00 63.65 184 LEU D O 1
ATOM 6936 N N . ASN D 1 168 ? -10.765 -29.601 -20.204 1.00 79.54 185 ASN D N 1
ATOM 6937 C CA . ASN D 1 168 ? -9.930 -30.033 -19.116 1.00 74.24 185 ASN D CA 1
ATOM 6938 C C . ASN D 1 168 ? -8.518 -29.455 -19.116 1.00 70.68 185 ASN D C 1
ATOM 6939 O O . ASN D 1 168 ? -8.022 -29.056 -18.073 1.00 60.73 185 ASN D O 1
ATOM 6944 N N . TRP D 1 169 ? -7.897 -29.380 -20.284 1.00 70.63 186 TRP D N 1
ATOM 6945 C CA . TRP D 1 169 ? -6.495 -28.966 -20.386 1.00 55.59 186 TRP D CA 1
ATOM 6946 C C . TRP D 1 169 ? -6.256 -27.495 -20.666 1.00 58.47 186 TRP D C 1
ATOM 6947 O O . TRP D 1 169 ? -5.111 -27.079 -20.777 1.00 55.79 186 TRP D O 1
ATOM 6958 N N . HIS D 1 170 ? -7.297 -26.692 -20.815 1.00 58.26 187 HIS D N 1
ATOM 6959 C CA . HIS D 1 170 ? -7.027 -25.320 -21.209 1.00 58.26 187 HIS D CA 1
ATOM 6960 C C . HIS D 1 170 ? -6.170 -24.596 -20.185 1.00 69.73 187 HIS D C 1
ATOM 6961 O O . HIS D 1 170 ? -5.280 -23.845 -20.568 1.00 71.30 187 HIS D O 1
ATOM 6968 N N . GLN D 1 171 ? -6.390 -24.853 -18.897 1.00 88.90 188 GLN D N 1
ATOM 6969 C CA . GLN D 1 171 ? -5.625 -24.159 -17.857 1.00 92.30 188 GLN D CA 1
ATOM 6970 C C . GLN D 1 171 ? -4.120 -24.474 -17.901 1.00 88.75 188 GLN D C 1
ATOM 6971 O O . GLN D 1 171 ? -3.294 -23.590 -17.669 1.00 82.53 188 GLN D O 1
ATOM 6977 N N . ALA D 1 172 ? -3.768 -25.714 -18.228 1.00 83.44 189 ALA D N 1
ATOM 6978 C CA . ALA D 1 172 ? -2.365 -26.073 -18.361 1.00 74.71 189 ALA D CA 1
ATOM 6979 C C . ALA D 1 172 ? -1.762 -25.563 -19.662 1.00 67.92 189 ALA D C 1
ATOM 6980 O O . ALA D 1 172 ? -0.585 -25.250 -19.682 1.00 77.72 189 ALA D O 1
ATOM 6982 N N . SER D 1 173 ? -2.545 -25.462 -20.736 1.00 67.14 190 SER D N 1
ATOM 6983 C CA . SER D 1 173 ? -1.981 -25.064 -22.029 1.00 58.45 190 SER D CA 1
ATOM 6984 C C . SER D 1 173 ? -1.322 -23.680 -21.984 1.00 57.87 190 SER D C 1
ATOM 6985 O O . SER D 1 173 ? -1.849 -22.724 -21.416 1.00 65.56 190 SER D O 1
ATOM 6988 N N . GLU D 1 174 ? -0.164 -23.583 -22.609 1.00 47.93 191 GLU D N 1
ATOM 6989 C CA . GLU D 1 174 ? 0.502 -22.305 -22.757 1.00 55.31 191 GLU D CA 1
ATOM 6990 C C . GLU D 1 174 ? -0.001 -21.562 -23.997 1.00 62.23 191 GLU D C 1
ATOM 6991 O O . GLU D 1 174 ? -0.690 -22.141 -24.849 1.00 64.91 191 GLU D O 1
ATOM 6997 N N . GLY D 1 175 ? 0.303 -20.266 -24.055 1.00 62.94 192 GLY D N 1
ATOM 6998 C CA . GLY D 1 175 ? 0.034 -19.413 -25.229 1.00 62.28 192 GLY D CA 1
ATOM 6999 C C . GLY D 1 175 ? -1.411 -19.072 -25.597 1.00 60.37 192 GLY D C 1
ATOM 7000 O O . GLY D 1 175 ? -1.672 -18.644 -26.730 1.00 72.55 192 GLY D O 1
ATOM 7001 N N . LEU D 1 176 ? -2.346 -19.230 -24.657 1.00 65.45 193 LEU D N 1
ATOM 7002 C CA . LEU D 1 176 ? -3.775 -19.085 -24.957 1.00 74.81 193 LEU D CA 1
ATOM 7003 C C . LEU D 1 176 ? -4.192 -17.626 -24.961 1.00 75.39 193 LEU D C 1
ATOM 7004 O O . LEU D 1 176 ? -3.985 -16.892 -23.986 1.00 81.71 193 LEU D O 1
ATOM 7009 N N . THR D 1 177 ? -4.809 -17.222 -26.058 1.00 69.67 194 THR D N 1
ATOM 7010 C CA . THR D 1 177 ? -5.249 -15.852 -26.209 1.00 68.69 194 THR D CA 1
ATOM 7011 C C . THR D 1 177 ? -6.697 -15.780 -25.711 1.00 61.51 194 THR D C 1
ATOM 7012 O O . THR D 1 177 ? -6.932 -15.908 -24.510 1.00 61.48 194 THR D O 1
ATOM 7016 N N . ASP D 1 178 ? -7.658 -15.629 -26.614 1.00 58.90 195 ASP D N 1
ATOM 7017 C CA . ASP D 1 178 ? -9.037 -15.377 -26.229 1.00 63.12 195 ASP D CA 1
ATOM 7018 C C . ASP D 1 178 ? -9.945 -16.472 -26.731 1.00 60.51 195 ASP D C 1
ATOM 7019 O O . ASP D 1 178 ? -9.651 -17.144 -27.725 1.00 51.17 195 ASP D O 1
ATOM 7024 N N . TYR D 1 179 ? -11.077 -16.608 -26.049 1.00 54.84 196 TYR D N 1
ATOM 7025 C CA . TYR D 1 179 ? -12.218 -17.359 -26.561 1.00 60.62 196 TYR D CA 1
ATOM 7026 C C . TYR D 1 179 ? -13.054 -16.444 -27.440 1.00 69.54 196 TYR D C 1
ATOM 7027 O O . TYR D 1 179 ? -13.373 -15.330 -27.033 1.00 77.35 196 TYR D O 1
ATOM 7036 N N . SER D 1 180 ? -13.434 -16.924 -28.619 1.00 72.18 197 SER D N 1
ATOM 7037 C CA . SER D 1 180 ? -14.320 -16.195 -29.510 1.00 64.53 197 SER D CA 1
ATOM 7038 C C . SER D 1 180 ? -15.536 -17.074 -29.797 1.00 70.91 197 SER D C 1
ATOM 7039 O O . SER D 1 180 ? -15.371 -18.248 -30.118 1.00 59.14 197 SER D O 1
ATOM 7042 N N . PHE D 1 181 ? -16.740 -16.498 -29.670 1.00 74.10 198 PHE D N 1
ATOM 7043 C CA . PHE D 1 181 ? -18.028 -17.178 -29.932 1.00 68.05 198 PHE D CA 1
ATOM 7044 C C . PHE D 1 181 ? -18.748 -16.560 -31.138 1.00 68.30 198 PHE D C 1
ATOM 7045 O O . PHE D 1 181 ? -18.902 -15.344 -31.205 1.00 64.48 198 PHE D O 1
ATOM 7053 N N . TYR D 1 182 ? -19.188 -17.401 -32.074 1.00 68.87 199 TYR D N 1
ATOM 7054 C CA . TYR D 1 182 ? -19.831 -16.957 -33.311 1.00 74.72 199 TYR D CA 1
ATOM 7055 C C . TYR D 1 182 ? -21.247 -17.531 -33.416 1.00 90.33 199 TYR D C 1
ATOM 7056 O O . TYR D 1 182 ? -21.482 -18.695 -33.060 1.00 85.75 199 TYR D O 1
ATOM 7065 N N . ARG D 1 183 ? -22.185 -16.716 -33.908 1.00 91.61 200 ARG D N 1
ATOM 7066 C CA . ARG D 1 183 ? -23.470 -17.230 -34.393 1.00 87.08 200 ARG D CA 1
ATOM 7067 C C . ARG D 1 183 ? -23.277 -17.623 -35.834 1.00 79.88 200 ARG D C 1
ATOM 7068 O O . ARG D 1 183 ? -23.024 -16.766 -36.675 1.00 92.14 200 ARG D O 1
ATOM 7076 N N . VAL D 1 184 ? -23.415 -18.910 -36.117 1.00 75.66 201 VAL D N 1
ATOM 7077 C CA . VAL D 1 184 ? -23.423 -19.412 -37.488 1.00 80.61 201 VAL D CA 1
ATOM 7078 C C . VAL D 1 184 ? -24.864 -19.320 -37.962 1.00 88.12 201 VAL D C 1
ATOM 7079 O O . VAL D 1 184 ? -25.795 -19.291 -37.151 1.00 99.41 201 VAL D O 1
ATOM 7083 N N . TRP D 1 185 ? -25.036 -19.236 -39.275 1.00 96.22 202 TRP D N 1
ATOM 7084 C CA . TRP D 1 185 ? -26.353 -19.234 -39.891 1.00 101.32 202 TRP D CA 1
ATOM 7085 C C . TRP D 1 185 ? -26.430 -20.154 -41.110 1.00 100.73 202 TRP D C 1
ATOM 7086 O O . TRP D 1 185 ? -25.413 -20.483 -41.725 1.00 98.93 202 TRP D O 1
ATOM 7097 N N . GLY D 1 186 ? -27.651 -20.570 -41.443 1.00 98.38 203 GLY D N 1
ATOM 7098 C CA . GLY D 1 186 ? -27.936 -21.240 -42.711 1.00 102.69 203 GLY D CA 1
ATOM 7099 C C . GLY D 1 186 ? -27.577 -20.361 -43.902 1.00 106.93 203 GLY D C 1
ATOM 7100 O O . GLY D 1 186 ? -27.405 -20.862 -45.006 1.00 117.80 203 GLY D O 1
ATOM 7101 N N . ASN D 1 187 ? -27.488 -19.047 -43.662 1.00 117.01 204 ASN D N 1
ATOM 7102 C CA . ASN D 1 187 ? -26.903 -18.050 -44.586 1.00 115.96 204 ASN D CA 1
ATOM 7103 C C . ASN D 1 187 ? -25.393 -18.245 -44.969 1.00 115.58 204 ASN D C 1
ATOM 7104 O O . ASN D 1 187 ? -24.902 -17.635 -45.926 1.00 109.19 204 ASN D O 1
ATOM 7109 N N . ASN D 1 188 ? -24.669 -19.093 -44.229 1.00 117.94 205 ASN D N 1
ATOM 7110 C CA . ASN D 1 188 ? -23.236 -19.400 -44.464 1.00 114.61 205 ASN D CA 1
ATOM 7111 C C . ASN D 1 188 ? -22.306 -18.201 -44.227 1.00 106.93 205 ASN D C 1
ATOM 7112 O O . ASN D 1 188 ? -21.252 -18.085 -44.851 1.00 94.75 205 ASN D O 1
ATOM 7117 N N . THR D 1 189 ? -22.726 -17.315 -43.324 1.00 106.87 206 THR D N 1
ATOM 7118 C CA . THR D 1 189 ? -21.886 -16.254 -42.782 1.00 100.57 206 THR D CA 1
ATOM 7119 C C . THR D 1 189 ? -21.923 -16.423 -41.274 1.00 90.01 206 THR D C 1
ATOM 7120 O O . THR D 1 189 ? -22.971 -16.780 -40.717 1.00 96.28 206 THR D O 1
ATOM 7124 N N . GLU D 1 190 ? -20.794 -16.115 -40.637 1.00 84.89 207 GLU D N 1
ATOM 7125 C CA . GLU D 1 190 ? -20.612 -16.232 -39.190 1.00 87.54 207 GLU D CA 1
ATOM 7126 C C . GLU D 1 190 ? -20.424 -14.839 -38.582 1.00 85.87 207 GLU D C 1
ATOM 7127 O O . GLU D 1 190 ? -19.456 -14.144 -38.897 1.00 85.41 207 GLU D O 1
ATOM 7133 N N . THR D 1 191 ? -21.344 -14.439 -37.710 1.00 75.81 208 THR D N 1
ATOM 7134 C CA . THR D 1 191 ? -21.219 -13.177 -36.991 1.00 76.51 208 THR D CA 1
ATOM 7135 C C . THR D 1 191 ? -20.684 -13.469 -35.605 1.00 66.16 208 THR D C 1
ATOM 7136 O O . THR D 1 191 ? -21.270 -14.235 -34.856 1.00 77.94 208 THR D O 1
ATOM 7140 N N . LEU D 1 192 ? -19.563 -12.835 -35.284 1.00 79.58 209 LEU D N 1
ATOM 7141 C CA . LEU D 1 192 ? -18.983 -12.872 -33.942 1.00 73.90 209 LEU D CA 1
ATOM 7142 C C . LEU D 1 192 ? -19.945 -12.290 -32.919 1.00 76.40 209 LEU D C 1
ATOM 7143 O O . LEU D 1 192 ? -20.626 -11.322 -33.213 1.00 89.27 209 LEU D O 1
ATOM 7148 N N . VAL D 1 193 ? -19.933 -12.857 -31.711 1.00 84.68 210 VAL D N 1
ATOM 7149 C CA . VAL D 1 193 ? -20.769 -12.426 -30.581 1.00 81.56 210 VAL D CA 1
ATOM 7150 C C . VAL D 1 193 ? -19.936 -11.925 -29.392 1.00 75.18 210 VAL D C 1
ATOM 7151 O O . VAL D 1 193 ? -20.137 -10.805 -28.920 1.00 79.07 210 VAL D O 1
ATOM 7155 N N . SER D 1 194 ? -19.020 -12.777 -28.924 1.00 83.95 211 SER D N 1
ATOM 7156 C CA . SER D 1 194 ? -18.201 -12.544 -27.732 1.00 84.29 211 SER D CA 1
ATOM 7157 C C . SER D 1 194 ? -16.727 -12.824 -28.013 1.00 86.82 211 SER D C 1
ATOM 7158 O O . SER D 1 194 ? -16.418 -13.737 -28.771 1.00 94.62 211 SER D O 1
ATOM 7161 N N . LYS D 1 195 ? -15.837 -12.049 -27.389 1.00 78.29 212 LYS D N 1
ATOM 7162 C CA . LYS D 1 195 ? -14.389 -12.254 -27.490 1.00 83.73 212 LYS D CA 1
ATOM 7163 C C . LYS D 1 195 ? -13.664 -11.604 -26.319 1.00 96.55 212 LYS D C 1
ATOM 7164 O O . LYS D 1 195 ? -13.862 -10.425 -26.043 1.00 102.38 212 LYS D O 1
ATOM 7170 N N . GLY D 1 196 ? -12.803 -12.378 -25.671 1.00 91.52 213 GLY D N 1
ATOM 7171 C CA . GLY D 1 196 ? -12.036 -11.925 -24.525 1.00 90.86 213 GLY D CA 1
ATOM 7172 C C . GLY D 1 196 ? -11.924 -13.094 -23.583 1.00 99.17 213 GLY D C 1
ATOM 7173 O O . GLY D 1 196 ? -12.696 -14.058 -23.684 1.00 93.21 213 GLY D O 1
ATOM 7174 N N . LYS D 1 197 ? -11.001 -12.980 -22.633 1.00 99.05 214 LYS D N 1
ATOM 7175 C CA . LYS D 1 197 ? -10.642 -14.075 -21.718 1.00 95.11 214 LYS D CA 1
ATOM 7176 C C . LYS D 1 197 ? -11.809 -14.914 -21.160 1.00 90.51 214 LYS D C 1
ATOM 7177 O O . LYS D 1 197 ? -11.588 -16.009 -20.656 1.00 74.61 214 LYS D O 1
ATOM 7183 N N . GLU D 1 198 ? -13.039 -14.421 -21.253 1.00 102.87 215 GLU D N 1
ATOM 7184 C CA . GLU D 1 198 ? -14.185 -15.187 -20.779 1.00 108.81 215 GLU D CA 1
ATOM 7185 C C . GLU D 1 198 ? -14.379 -16.458 -21.579 1.00 92.60 215 GLU D C 1
ATOM 7186 O O . GLU D 1 198 ? -14.349 -16.431 -22.806 1.00 85.35 215 GLU D O 1
ATOM 7192 N N . ALA D 1 199 ? -14.598 -17.560 -20.867 1.00 80.38 216 ALA D N 1
ATOM 7193 C CA . ALA D 1 199 ? -14.748 -18.876 -21.479 1.00 74.28 216 ALA D CA 1
ATOM 7194 C C . ALA D 1 199 ? -16.191 -19.252 -21.748 1.00 74.94 216 ALA D C 1
ATOM 7195 O O . ALA D 1 199 ? -16.456 -20.360 -22.209 1.00 70.46 216 ALA D O 1
ATOM 7197 N N . THR D 1 200 ? -17.116 -18.342 -21.459 1.00 83.14 217 THR D N 1
ATOM 7198 C CA . THR D 1 200 ? -18.531 -18.552 -21.733 1.00 78.99 217 THR D CA 1
ATOM 7199 C C . THR D 1 200 ? -19.179 -17.216 -22.068 1.00 74.22 217 THR D C 1
ATOM 7200 O O . THR D 1 200 ? -20.129 -17.145 -22.845 1.00 72.97 217 THR D O 1
ATOM 7204 N N . SER D 1 213 ? -27.405 -23.313 -33.872 1.00 83.63 230 SER D N 1
ATOM 7205 C CA . SER D 1 213 ? -26.083 -23.678 -34.396 1.00 91.13 230 SER D CA 1
ATOM 7206 C C . SER D 1 213 ? -25.029 -22.532 -34.217 1.00 95.30 230 SER D C 1
ATOM 7207 O O . SER D 1 213 ? -25.079 -21.508 -34.909 1.00 90.06 230 SER D O 1
ATOM 7210 N N . TYR D 1 214 ? -24.100 -22.731 -33.264 1.00 93.39 231 TYR D N 1
ATOM 7211 C CA . TYR D 1 214 ? -23.102 -21.744 -32.793 1.00 87.99 231 TYR D CA 1
ATOM 7212 C C . TYR D 1 214 ? -21.707 -22.382 -32.860 1.00 87.55 231 TYR D C 1
ATOM 7213 O O . TYR D 1 214 ? -21.592 -23.611 -32.917 1.00 74.55 231 TYR D O 1
ATOM 7222 N N . ARG D 1 215 ? -20.653 -21.560 -32.812 1.00 81.18 232 ARG D N 1
ATOM 7223 C CA . ARG D 1 215 ? -19.258 -22.055 -32.826 1.00 74.33 232 ARG D CA 1
ATOM 7224 C C . ARG D 1 215 ? -18.370 -21.285 -31.842 1.00 70.89 232 ARG D C 1
ATOM 7225 O O . ARG D 1 215 ? -18.422 -20.055 -31.794 1.00 65.73 232 ARG D O 1
ATOM 7233 N N . CYS D 1 216 ? -17.564 -22.010 -31.060 1.00 61.96 233 CYS D N 1
ATOM 7234 C CA . CYS D 1 216 ? -16.508 -21.397 -30.225 1.00 64.73 233 CYS D CA 1
ATOM 7235 C C . CYS D 1 216 ? -15.137 -21.641 -30.842 1.00 63.21 233 CYS D C 1
ATOM 7236 O O . CYS D 1 216 ? -14.912 -22.675 -31.461 1.00 52.20 233 CYS D O 1
ATOM 7239 N N . GLU D 1 217 ? -14.225 -20.698 -30.620 1.00 53.58 234 GLU D N 1
ATOM 7240 C CA . GLU D 1 217 ? -12.868 -20.802 -31.094 1.00 52.77 234 GLU D CA 1
ATOM 7241 C C . GLU D 1 217 ? -11.950 -20.166 -30.063 1.00 50.60 234 GLU D C 1
ATOM 7242 O O . GLU D 1 217 ? -12.027 -18.964 -29.794 1.00 52.31 234 GLU D O 1
ATOM 7248 N N . LEU D 1 218 ? -11.108 -20.998 -29.463 1.00 51.67 235 LEU D N 1
ATOM 7249 C CA . LEU D 1 218 ? -10.103 -20.556 -28.525 1.00 45.85 235 LEU D CA 1
ATOM 7250 C C . LEU D 1 218 ? -8.837 -20.317 -29.334 1.00 49.45 235 LEU D C 1
ATOM 7251 O O . LEU D 1 218 ? -8.357 -21.245 -29.990 1.00 51.14 235 LEU D O 1
ATOM 7256 N N . GLY D 1 219 ? -8.329 -19.079 -29.308 1.00 52.09 236 GLY D N 1
ATOM 7257 C CA . GLY D 1 219 ? -7.129 -18.683 -30.056 1.00 53.67 236 GLY D CA 1
ATOM 7258 C C . GLY D 1 219 ? -5.830 -18.988 -29.326 1.00 61.15 236 GLY D C 1
ATOM 7259 O O . GLY D 1 219 ? -5.813 -19.283 -28.119 1.00 57.14 236 GLY D O 1
ATOM 7260 N N . SER D 1 220 ? -4.743 -18.897 -30.076 1.00 64.81 237 SER D N 1
ATOM 7261 C CA . SER D 1 220 ? -3.404 -19.151 -29.575 1.00 74.17 237 SER D CA 1
ATOM 7262 C C . SER D 1 220 ? -2.448 -18.153 -30.218 1.00 69.01 237 SER D C 1
ATOM 7263 O O . SER D 1 220 ? -2.741 -17.631 -31.285 1.00 68.94 237 SER D O 1
ATOM 7266 N N . VAL D 1 221 ? -1.317 -17.890 -29.567 1.00 75.97 238 VAL D N 1
ATOM 7267 C CA . VAL D 1 221 ? -0.162 -17.266 -30.237 1.00 75.31 238 VAL D CA 1
ATOM 7268 C C . VAL D 1 221 ? 0.301 -18.133 -31.427 1.00 81.75 238 VAL D C 1
ATOM 7269 O O . VAL D 1 221 ? 0.847 -17.621 -32.400 1.00 69.20 238 VAL D O 1
ATOM 7273 N N . ASN D 1 222 ? 0.101 -19.446 -31.296 1.00 80.91 239 ASN D N 1
ATOM 7274 C CA . ASN D 1 222 ? 0.232 -20.443 -32.377 1.00 82.01 239 ASN D CA 1
ATOM 7275 C C . ASN D 1 222 ? -0.796 -20.145 -33.501 1.00 80.53 239 ASN D C 1
ATOM 7276 O O . ASN D 1 222 ? -1.902 -19.668 -33.233 1.00 79.10 239 ASN D O 1
ATOM 7281 N N . SER D 1 223 ? -0.408 -20.361 -34.762 1.00 82.74 240 SER D N 1
ATOM 7282 C CA . SER D 1 223 ? -1.290 -20.054 -35.920 1.00 84.58 240 SER D CA 1
ATOM 7283 C C . SER D 1 223 ? -2.670 -20.656 -35.695 1.00 79.21 240 SER D C 1
ATOM 7284 O O . SER D 1 223 ? -3.693 -19.980 -35.789 1.00 71.29 240 SER D O 1
ATOM 7287 N N . SER D 1 224 ? -2.655 -21.930 -35.339 1.00 68.34 241 SER D N 1
ATOM 7288 C CA . SER D 1 224 ? -3.856 -22.707 -35.169 1.00 69.97 241 SER D CA 1
ATOM 7289 C C . SER D 1 224 ? -4.657 -22.334 -33.895 1.00 58.61 241 SER D C 1
ATOM 7290 O O . SER D 1 224 ? -4.088 -22.054 -32.848 1.00 57.70 241 SER D O 1
ATOM 7293 N N . PRO D 1 225 ? -5.988 -22.340 -33.988 1.00 62.68 242 PRO D N 1
ATOM 7294 C CA . PRO D 1 225 ? -6.715 -22.165 -32.747 1.00 59.89 242 PRO D CA 1
ATOM 7295 C C . PRO D 1 225 ? -6.481 -23.386 -31.865 1.00 50.38 242 PRO D C 1
ATOM 7296 O O . PRO D 1 225 ? -6.289 -24.487 -32.370 1.00 47.75 242 PRO D O 1
ATOM 7300 N N . ALA D 1 226 ? -6.491 -23.185 -30.561 1.00 49.95 243 ALA D N 1
ATOM 7301 C CA . ALA D 1 226 ? -6.317 -24.286 -29.624 1.00 45.74 243 ALA D CA 1
ATOM 7302 C C . ALA D 1 226 ? -7.534 -25.230 -29.577 1.00 47.88 243 ALA D C 1
ATOM 7303 O O . ALA D 1 226 ? -7.378 -26.426 -29.296 1.00 51.12 243 ALA D O 1
ATOM 7305 N N . THR D 1 227 ? -8.730 -24.717 -29.877 1.00 43.33 244 THR D N 1
ATOM 7306 C CA . THR D 1 227 ? -9.964 -25.508 -29.735 1.00 46.35 244 THR D CA 1
ATOM 7307 C C . THR D 1 227 ? -11.117 -24.917 -30.548 1.00 47.70 244 THR D C 1
ATOM 7308 O O . THR D 1 227 ? -11.339 -23.696 -30.537 1.00 51.25 244 THR D O 1
ATOM 7312 N N . ILE D 1 228 ? -11.837 -25.798 -31.237 1.00 52.54 245 ILE D N 1
ATOM 7313 C CA . ILE D 1 228 ? -13.078 -25.452 -31.901 1.00 60.24 245 ILE D CA 1
ATOM 7314 C C . ILE D 1 228 ? -14.158 -26.405 -31.409 1.00 61.59 245 ILE D C 1
ATOM 7315 O O . ILE D 1 228 ? -14.012 -27.618 -31.541 1.00 69.43 245 ILE D O 1
ATOM 7320 N N . ILE D 1 229 ? -15.216 -25.844 -30.826 1.00 58.63 246 ILE D N 1
ATOM 7321 C CA . ILE D 1 229 ? -16.364 -26.611 -30.350 1.00 71.13 246 ILE D CA 1
ATOM 7322 C C . ILE D 1 229 ? -17.626 -26.055 -30.990 1.00 77.78 246 ILE D C 1
ATOM 7323 O O . ILE D 1 229 ? -17.980 -24.890 -30.782 1.00 67.57 246 ILE D O 1
ATOM 7328 N N . ASN D 1 230 ? -18.314 -26.898 -31.756 1.00 85.31 247 ASN D N 1
ATOM 7329 C CA . ASN D 1 230 ? -19.629 -26.547 -32.299 1.00 92.56 247 ASN D CA 1
ATOM 7330 C C . ASN D 1 230 ? -20.779 -26.723 -31.302 1.00 102.64 247 ASN D C 1
ATOM 7331 O O . ASN D 1 230 ? -20.600 -27.232 -30.185 1.00 116.20 247 ASN D O 1
ATOM 7336 N N . PHE D 1 231 ? -21.958 -26.255 -31.703 1.00 110.23 248 PHE D N 1
ATOM 7337 C CA . PHE D 1 231 ? -23.150 -26.268 -30.855 1.00 111.27 248 PHE D CA 1
ATOM 7338 C C . PHE D 1 231 ? -24.433 -26.540 -31.684 1.00 119.85 248 PHE D C 1
ATOM 7339 O O . PHE D 1 231 ? -24.397 -26.850 -32.896 1.00 109.35 248 PHE D O 1
ATOM 7347 N N . HIS D 1 232 ? -25.558 -26.463 -30.978 1.00 124.25 249 HIS D N 1
ATOM 7348 C CA . HIS D 1 232 ? -26.893 -26.337 -31.554 1.00 115.21 249 HIS D CA 1
ATOM 7349 C C . HIS D 1 232 ? -27.794 -25.892 -30.378 1.00 109.23 249 HIS D C 1
ATOM 7350 O O . HIS D 1 232 ? -27.683 -26.453 -29.288 1.00 107.86 249 HIS D O 1
ATOM 7357 N N . VAL D 1 233 ? -28.623 -24.850 -30.576 1.00 110.78 250 VAL D N 1
ATOM 7358 C CA . VAL D 1 233 ? -29.559 -24.310 -29.535 1.00 111.09 250 VAL D CA 1
ATOM 7359 C C . VAL D 1 233 ? -30.953 -24.020 -30.114 1.00 103.94 250 VAL D C 1
ATOM 7360 O O . VAL D 1 233 ? -31.533 -24.820 -30.850 1.00 104.20 250 VAL D O 1
ATOM 7364 N N . SER E 1 2 ? -7.330 26.865 58.893 1.00 73.12 19 SER E N 1
ATOM 7365 C CA . SER E 1 2 ? -6.178 26.014 58.432 1.00 74.96 19 SER E CA 1
ATOM 7366 C C . SER E 1 2 ? -5.166 26.776 57.550 1.00 79.67 19 SER E C 1
ATOM 7367 O O . SER E 1 2 ? -5.492 27.111 56.410 1.00 84.26 19 SER E O 1
ATOM 7370 N N . PRO E 1 3 ? -3.934 27.034 58.058 1.00 77.51 20 PRO E N 1
ATOM 7371 C CA . PRO E 1 3 ? -2.947 27.752 57.223 1.00 70.14 20 PRO E CA 1
ATOM 7372 C C . PRO E 1 3 ? -2.423 27.012 55.974 1.00 75.29 20 PRO E C 1
ATOM 7373 O O . PRO E 1 3 ? -2.298 25.783 55.941 1.00 70.26 20 PRO E O 1
ATOM 7377 N N . TRP E 1 4 ? -2.122 27.792 54.946 1.00 70.71 21 TRP E N 1
ATOM 7378 C CA . TRP E 1 4 ? -1.507 27.278 53.734 1.00 65.65 21 TRP E CA 1
ATOM 7379 C C . TRP E 1 4 ? -0.023 27.075 53.997 1.00 60.80 21 TRP E C 1
ATOM 7380 O O . TRP E 1 4 ? 0.688 28.015 54.369 1.00 60.90 21 TRP E O 1
ATOM 7391 N N . CYS E 1 5 ? 0.424 25.847 53.751 1.00 53.04 22 CYS E N 1
ATOM 7392 C CA . CYS E 1 5 ? 1.691 25.338 54.239 1.00 56.91 22 CYS E CA 1
ATOM 7393 C C . CYS E 1 5 ? 2.901 26.056 53.693 1.00 48.78 22 CYS E C 1
ATOM 7394 O O . CYS E 1 5 ? 3.952 26.028 54.313 1.00 45.35 22 CYS E O 1
ATOM 7397 N N . VAL E 1 6 ? 2.732 26.725 52.555 1.00 44.98 23 VAL E N 1
ATOM 7398 C CA . VAL E 1 6 ? 3.815 27.437 51.887 1.00 45.29 23 VAL E CA 1
ATOM 7399 C C . VAL E 1 6 ? 4.292 28.650 52.717 1.00 41.32 23 VAL E C 1
ATOM 7400 O O . VAL E 1 6 ? 5.452 29.024 52.617 1.00 39.73 23 VAL E O 1
ATOM 7404 N N . ILE E 1 7 ? 3.427 29.206 53.575 1.00 42.06 24 ILE E N 1
ATOM 7405 C CA . ILE E 1 7 ? 3.816 30.267 54.524 1.00 46.90 24 ILE E CA 1
ATOM 7406 C C . ILE E 1 7 ? 4.891 29.828 55.553 1.00 52.91 24 ILE E C 1
ATOM 7407 O O . ILE E 1 7 ? 5.494 30.660 56.222 1.00 55.36 24 ILE E O 1
ATOM 7412 N N . CYS E 1 8 ? 5.100 28.517 55.695 1.00 53.43 25 CYS E N 1
ATOM 7413 C CA . CYS E 1 8 ? 6.151 27.981 56.550 1.00 44.85 25 CYS E CA 1
ATOM 7414 C C . CYS E 1 8 ? 7.510 28.088 55.909 1.00 49.00 25 CYS E C 1
ATOM 7415 O O . CYS E 1 8 ? 8.483 27.759 56.564 1.00 51.71 25 CYS E O 1
ATOM 7418 N N . ASP E 1 9 ? 7.593 28.489 54.633 1.00 43.92 26 ASP E N 1
ATOM 7419 C CA . ASP E 1 9 ? 8.895 28.704 53.996 1.00 46.21 26 ASP E CA 1
ATOM 7420 C C . ASP E 1 9 ? 9.272 30.168 54.216 1.00 45.84 26 ASP E C 1
ATOM 7421 O O . ASP E 1 9 ? 8.517 31.041 53.807 1.00 46.53 26 ASP E O 1
ATOM 7426 N N . PRO E 1 10 ? 10.447 30.443 54.842 1.00 47.47 27 PRO E N 1
ATOM 7427 C CA . PRO E 1 10 ? 10.844 31.836 55.087 1.00 46.52 27 PRO E CA 1
ATOM 7428 C C . PRO E 1 10 ? 10.984 32.678 53.816 1.00 47.53 27 PRO E C 1
ATOM 7429 O O . PRO E 1 10 ? 10.757 33.878 53.854 1.00 49.28 27 PRO E O 1
ATOM 7433 N N . SER E 1 11 ? 11.375 32.058 52.710 1.00 42.69 28 SER E N 1
ATOM 7434 C CA . SER E 1 11 ? 11.457 32.762 51.433 1.00 42.24 28 SER E CA 1
ATOM 7435 C C . SER E 1 11 ? 10.111 33.317 50.991 1.00 34.39 28 SER E C 1
ATOM 7436 O O . SER E 1 11 ? 10.045 34.421 50.472 1.00 41.39 28 SER E O 1
ATOM 7439 N N . VAL E 1 12 ? 9.052 32.546 51.198 1.00 39.42 29 VAL E N 1
ATOM 7440 C CA . VAL E 1 12 ? 7.707 32.996 50.868 1.00 41.68 29 VAL E CA 1
ATOM 7441 C C . VAL E 1 12 ? 7.293 34.183 51.736 1.00 44.10 29 VAL E C 1
ATOM 7442 O O . VAL E 1 12 ? 6.821 35.190 51.223 1.00 37.49 29 VAL E O 1
ATOM 7446 N N . VAL E 1 13 ? 7.474 34.079 53.050 1.00 47.22 30 VAL E N 1
ATOM 7447 C CA . VAL E 1 13 ? 7.140 35.203 53.931 1.00 45.80 30 VAL E CA 1
ATOM 7448 C C . VAL E 1 13 ? 7.957 36.430 53.505 1.00 36.67 30 VAL E C 1
ATOM 7449 O O . VAL E 1 13 ? 7.418 37.544 53.523 1.00 37.02 30 VAL E O 1
ATOM 7453 N N . LEU E 1 14 ? 9.218 36.250 53.088 1.00 36.31 31 LEU E N 1
ATOM 7454 C CA . LEU E 1 14 ? 10.027 37.417 52.678 1.00 39.91 31 LEU E CA 1
ATOM 7455 C C . LEU E 1 14 ? 9.512 38.045 51.395 1.00 36.49 31 LEU E C 1
ATOM 7456 O O . LEU E 1 14 ? 9.618 39.243 51.197 1.00 35.91 31 LEU E O 1
ATOM 7461 N N . ALA E 1 15 ? 9.032 37.211 50.485 1.00 37.65 32 ALA E N 1
ATOM 7462 C CA . ALA E 1 15 ? 8.569 37.689 49.200 1.00 34.75 32 ALA E CA 1
ATOM 7463 C C . ALA E 1 15 ? 7.290 38.465 49.409 1.00 33.53 32 ALA E C 1
ATOM 7464 O O . ALA E 1 15 ? 7.061 39.470 48.738 1.00 32.85 32 ALA E O 1
ATOM 7466 N N . LEU E 1 16 ? 6.468 38.032 50.359 1.00 34.17 33 LEU E N 1
ATOM 7467 C CA . LEU E 1 16 ? 5.229 38.769 50.632 1.00 39.76 33 LEU E CA 1
ATOM 7468 C C . LEU E 1 16 ? 5.514 40.099 51.326 1.00 36.00 33 LEU E C 1
ATOM 7469 O O . LEU E 1 16 ? 4.862 41.110 51.033 1.00 34.17 33 LEU E O 1
ATOM 7474 N N . LYS E 1 17 ? 6.536 40.123 52.171 1.00 36.99 34 LYS E N 1
ATOM 7475 C CA . LYS E 1 17 ? 6.965 41.378 52.789 1.00 41.42 34 LYS E CA 1
ATOM 7476 C C . LYS E 1 17 ? 7.523 42.325 51.730 1.00 35.94 34 LYS E C 1
ATOM 7477 O O . LYS E 1 17 ? 7.266 43.509 51.792 1.00 34.22 34 LYS E O 1
ATOM 7483 N N . SER E 1 18 ? 8.308 41.802 50.787 1.00 34.28 35 SER E N 1
ATOM 7484 C CA . SER E 1 18 ? 8.852 42.628 49.723 1.00 34.61 35 SER E CA 1
ATOM 7485 C C . SER E 1 18 ? 7.697 43.136 48.871 1.00 32.87 35 SER E C 1
ATOM 7486 O O . SER E 1 18 ? 7.714 44.266 48.405 1.00 32.59 35 SER E O 1
ATOM 7489 N N . LEU E 1 19 ? 6.689 42.311 48.652 1.00 35.18 36 LEU E N 1
ATOM 7490 C CA . LEU E 1 19 ? 5.545 42.800 47.882 1.00 36.37 36 LEU E CA 1
ATOM 7491 C C . LEU E 1 19 ? 4.964 44.084 48.519 1.00 37.18 36 LEU E C 1
ATOM 7492 O O . LEU E 1 19 ? 4.737 45.087 47.824 1.00 34.76 36 LEU E O 1
ATOM 7497 N N . GLU E 1 20 ? 4.760 44.045 49.837 1.00 36.26 37 GLU E N 1
ATOM 7498 C CA . GLU E 1 20 ? 4.252 45.192 50.600 1.00 37.87 37 GLU E CA 1
ATOM 7499 C C . GLU E 1 20 ? 5.130 46.422 50.570 1.00 35.93 37 GLU E C 1
ATOM 7500 O O . GLU E 1 20 ? 4.678 47.483 50.228 1.00 38.98 37 GLU E O 1
ATOM 7506 N N . LYS E 1 21 ? 6.377 46.256 50.954 1.00 39.53 38 LYS E N 1
ATOM 7507 C CA . LYS E 1 21 ? 7.283 47.365 51.134 1.00 45.13 38 LYS E CA 1
ATOM 7508 C C . LYS E 1 21 ? 7.776 47.917 49.798 1.00 44.51 38 LYS E C 1
ATOM 7509 O O . LYS E 1 21 ? 7.929 49.119 49.652 1.00 43.96 38 LYS E O 1
ATOM 7515 N N . ASP E 1 22 ? 8.065 47.035 48.842 1.00 38.95 39 ASP E N 1
ATOM 7516 C CA . ASP E 1 22 ? 8.757 47.437 47.604 1.00 37.69 39 ASP E CA 1
ATOM 7517 C C . ASP E 1 22 ? 7.830 47.585 46.413 1.00 35.63 39 ASP E C 1
ATOM 7518 O O . ASP E 1 22 ? 8.048 48.469 45.607 1.00 37.86 39 ASP E O 1
ATOM 7523 N N . TYR E 1 23 ? 6.834 46.714 46.271 1.00 32.41 40 TYR E N 1
ATOM 7524 C CA . TYR E 1 23 ? 5.995 46.747 45.078 1.00 32.25 40 TYR E CA 1
ATOM 7525 C C . TYR E 1 23 ? 4.752 47.647 45.213 1.00 31.33 40 TYR E C 1
ATOM 7526 O O . TYR E 1 23 ? 4.457 48.379 44.296 1.00 31.53 40 TYR E O 1
ATOM 7535 N N . LEU E 1 24 ? 4.013 47.576 46.316 1.00 32.66 41 LEU E N 1
ATOM 7536 C CA . LEU E 1 24 ? 2.782 48.377 46.443 1.00 33.66 41 LEU E CA 1
ATOM 7537 C C . LEU E 1 24 ? 2.941 49.871 46.199 1.00 32.41 41 LEU E C 1
ATOM 7538 O O . LEU E 1 24 ? 2.075 50.472 45.579 1.00 33.56 41 LEU E O 1
ATOM 7543 N N . PRO E 1 25 ? 4.073 50.460 46.602 1.00 33.77 42 PRO E N 1
ATOM 7544 C CA . PRO E 1 25 ? 4.159 51.901 46.465 1.00 37.46 42 PRO E CA 1
ATOM 7545 C C . PRO E 1 25 ? 4.026 52.428 45.042 1.00 39.61 42 PRO E C 1
ATOM 7546 O O . PRO E 1 25 ? 3.323 53.418 44.813 1.00 46.32 42 PRO E O 1
ATOM 7550 N N . GLY E 1 26 ? 4.687 51.770 44.102 1.00 39.79 43 GLY E N 1
ATOM 7551 C CA . GLY E 1 26 ? 4.600 52.154 42.684 1.00 41.58 43 GLY E CA 1
ATOM 7552 C C . GLY E 1 26 ? 3.493 51.501 41.863 1.00 41.75 43 GLY E C 1
ATOM 7553 O O . GLY E 1 26 ? 3.376 51.780 40.675 1.00 39.17 43 GLY E O 1
ATOM 7554 N N . HIS E 1 27 ? 2.696 50.608 42.457 1.00 38.77 44 HIS E N 1
ATOM 7555 C CA . HIS E 1 27 ? 1.737 49.825 41.672 1.00 34.18 44 HIS E CA 1
ATOM 7556 C C . HIS E 1 27 ? 0.288 49.812 42.165 1.00 35.91 44 HIS E C 1
ATOM 7557 O O . HIS E 1 27 ? -0.551 49.199 41.518 1.00 35.92 44 HIS E O 1
ATOM 7564 N N . LEU E 1 28 ? -0.003 50.494 43.276 1.00 37.37 45 LEU E N 1
ATOM 7565 C CA . LEU E 1 28 ? -1.307 50.431 43.933 1.00 38.19 45 LEU E CA 1
ATOM 7566 C C . LEU E 1 28 ? -1.479 51.676 44.772 1.00 35.78 45 LEU E C 1
ATOM 7567 O O . LEU E 1 28 ? -0.567 52.055 45.520 1.00 36.71 45 LEU E O 1
ATOM 7572 N N . ASP E 1 29 ? -2.642 52.300 44.665 1.00 37.09 46 ASP E N 1
ATOM 7573 C CA . ASP E 1 29 ? -2.957 53.492 45.479 1.00 37.52 46 ASP E CA 1
ATOM 7574 C C . ASP E 1 29 ? -2.623 53.267 46.952 1.00 32.82 46 ASP E C 1
ATOM 7575 O O . ASP E 1 29 ? -3.033 52.266 47.512 1.00 37.89 46 ASP E O 1
ATOM 7580 N N . ALA E 1 30 ? -1.826 54.152 47.547 1.00 37.14 47 ALA E N 1
ATOM 7581 C CA . ALA E 1 30 ? -1.480 54.087 48.984 1.00 43.94 47 ALA E CA 1
ATOM 7582 C C . ALA E 1 30 ? -2.660 53.743 49.902 1.00 42.92 47 ALA E C 1
ATOM 7583 O O . ALA E 1 30 ? -2.521 52.928 50.792 1.00 50.01 47 ALA E O 1
ATOM 7585 N N . LYS E 1 31 ? -3.828 54.338 49.679 1.00 49.43 48 LYS E N 1
ATOM 7586 C CA . LYS E 1 31 ? -4.973 54.115 50.588 1.00 52.61 48 LYS E CA 1
ATOM 7587 C C . LYS E 1 31 ? -5.538 52.706 50.525 1.00 51.88 48 LYS E C 1
ATOM 7588 O O . LYS E 1 31 ? -6.364 52.364 51.356 1.00 48.92 48 LYS E O 1
ATOM 7594 N N . HIS E 1 32 ? -5.114 51.891 49.553 1.00 47.82 49 HIS E N 1
ATOM 7595 C CA . HIS E 1 32 ? -5.532 50.486 49.466 1.00 44.64 49 HIS E CA 1
ATOM 7596 C C . HIS E 1 32 ? -4.490 49.502 50.029 1.00 37.70 49 HIS E C 1
ATOM 7597 O O . HIS E 1 32 ? -4.745 48.295 50.045 1.00 40.22 49 HIS E O 1
ATOM 7604 N N . HIS E 1 33 ? -3.320 49.988 50.455 1.00 39.40 50 HIS E N 1
ATOM 7605 C CA . HIS E 1 33 ? -2.209 49.091 50.847 1.00 41.49 50 HIS E CA 1
ATOM 7606 C C . HIS E 1 33 ? -2.600 48.190 52.020 1.00 44.45 50 HIS E C 1
ATOM 7607 O O . HIS E 1 33 ? -2.350 46.981 52.000 1.00 46.06 50 HIS E O 1
ATOM 7614 N N . LYS E 1 34 ? -3.226 48.772 53.036 1.00 50.45 51 LYS E N 1
ATOM 7615 C CA . LYS E 1 34 ? -3.476 48.025 54.263 1.00 50.95 51 LYS E CA 1
ATOM 7616 C C . LYS E 1 34 ? -4.551 46.982 54.058 1.00 47.00 51 LYS E C 1
ATOM 7617 O O . LYS E 1 34 ? -4.340 45.827 54.413 1.00 48.14 51 LYS E O 1
ATOM 7623 N N . ALA E 1 35 ? -5.650 47.346 53.405 1.00 43.74 52 ALA E N 1
ATOM 7624 C CA . ALA E 1 35 ? -6.682 46.376 53.048 1.00 49.40 52 ALA E CA 1
ATOM 7625 C C . ALA E 1 35 ? -6.169 45.259 52.126 1.00 54.49 52 ALA E C 1
ATOM 7626 O O . ALA E 1 35 ? -6.589 44.099 52.224 1.00 60.35 52 ALA E O 1
ATOM 7628 N N . MET E 1 36 ? -5.281 45.626 51.220 1.00 45.23 53 MET E N 1
ATOM 7629 C CA . MET E 1 36 ? -4.733 44.674 50.291 1.00 47.92 53 MET E CA 1
ATOM 7630 C C . MET E 1 36 ? -3.946 43.592 51.028 1.00 43.86 53 MET E C 1
ATOM 7631 O O . MET E 1 36 ? -4.097 42.427 50.7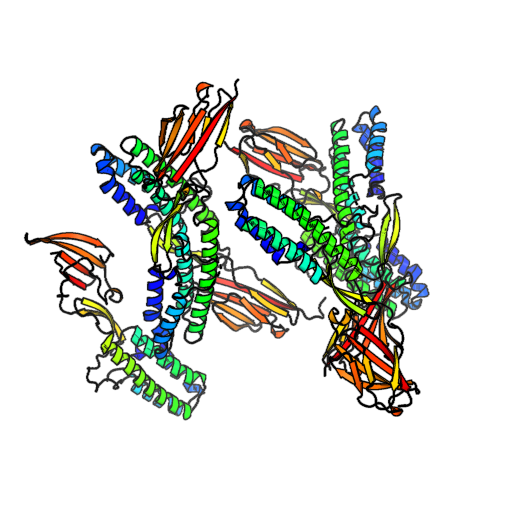31 1.00 41.15 53 MET E O 1
ATOM 7636 N N . MET E 1 37 ? -3.108 43.995 51.973 1.00 37.03 54 MET E N 1
ATOM 7637 C CA . MET E 1 37 ? -2.287 43.057 52.723 1.00 37.36 54 MET E CA 1
ATOM 7638 C C . MET E 1 37 ? -3.100 42.245 53.728 1.00 38.46 54 MET E C 1
ATOM 7639 O O . MET E 1 37 ? -2.774 41.100 53.973 1.00 37.76 54 MET E O 1
ATOM 7644 N N . GLU E 1 38 ? -4.169 42.824 54.276 1.00 40.58 55 GLU E N 1
ATOM 7645 C CA . GLU E 1 38 ? -5.136 42.064 55.084 1.00 50.04 55 GLU E CA 1
ATOM 7646 C C . GLU E 1 38 ? -5.748 40.940 54.240 1.00 47.54 55 GLU E C 1
ATOM 7647 O O . GLU E 1 38 ? -5.878 39.808 54.712 1.00 45.65 55 GLU E O 1
ATOM 7653 N N . ARG E 1 39 ? -6.089 41.253 52.989 1.00 43.19 56 ARG E N 1
ATOM 7654 C CA . ARG E 1 39 ? -6.663 40.255 52.089 1.00 49.19 56 ARG E CA 1
ATOM 7655 C C . ARG E 1 39 ? -5.627 39.237 51.657 1.00 46.33 56 ARG E C 1
ATOM 7656 O O . ARG E 1 39 ? -5.960 38.079 51.454 1.00 51.87 56 ARG E O 1
ATOM 7664 N N . VAL E 1 40 ? -4.366 39.640 51.567 1.00 45.76 57 VAL E N 1
ATOM 7665 C CA . VAL E 1 40 ? -3.298 38.654 51.389 1.00 44.89 57 VAL E CA 1
ATOM 7666 C C . VAL E 1 40 ? -3.201 37.709 52.591 1.00 45.40 57 VAL E C 1
ATOM 7667 O O . VAL E 1 40 ? -3.120 36.487 52.416 1.00 41.81 57 VAL E O 1
ATOM 7671 N N . GLU E 1 41 ? -3.187 38.281 53.793 1.00 44.36 58 GLU E N 1
ATOM 7672 C CA . GLU E 1 41 ? -3.108 37.503 55.035 1.00 47.69 58 GLU E CA 1
ATOM 7673 C C . GLU E 1 41 ? -4.261 36.484 55.136 1.00 45.78 58 GLU E C 1
ATOM 7674 O O . GLU E 1 41 ? -4.018 35.321 55.424 1.00 48.08 58 GLU E O 1
ATOM 7680 N N . ASN E 1 42 ? -5.489 36.899 54.835 1.00 44.90 59 ASN E N 1
ATOM 7681 C CA . ASN E 1 42 ? -6.634 35.974 54.831 1.00 50.94 59 ASN E CA 1
ATOM 7682 C C . ASN E 1 42 ? -6.528 34.874 53.804 1.00 53.67 59 ASN E C 1
ATOM 7683 O O . ASN E 1 42 ? -6.891 33.736 54.080 1.00 55.73 59 ASN E O 1
ATOM 7688 N N . ALA E 1 43 ? -6.016 35.212 52.628 1.00 49.81 60 ALA E N 1
ATOM 7689 C CA . ALA E 1 43 ? -5.803 34.226 51.582 1.00 48.77 60 ALA E CA 1
ATOM 7690 C C . ALA E 1 43 ? -4.738 33.193 51.972 1.00 52.15 60 ALA E C 1
ATOM 7691 O O . ALA E 1 43 ? -4.900 32.008 51.709 1.00 56.93 60 ALA E O 1
ATOM 7693 N N . VAL E 1 44 ? -3.668 33.623 52.628 1.00 52.98 61 VAL E N 1
ATOM 7694 C CA . VAL E 1 44 ? -2.627 32.664 53.060 1.00 55.23 61 VAL E CA 1
ATOM 7695 C C . VAL E 1 44 ? -2.917 31.934 54.390 1.00 54.82 61 VAL E C 1
ATOM 7696 O O . VAL E 1 44 ? -2.341 30.872 54.640 1.00 51.91 61 VAL E O 1
ATOM 7700 N N . LYS E 1 45 ? -3.811 32.476 55.223 1.00 60.17 62 LYS E N 1
ATOM 7701 C CA . LYS E 1 45 ? -4.132 31.864 56.538 1.00 70.46 62 LYS E CA 1
ATOM 7702 C C . LYS E 1 45 ? -5.332 30.891 56.496 1.00 70.59 62 LYS E C 1
ATOM 7703 O O . LYS E 1 45 ? -5.718 30.346 57.532 1.00 85.12 62 LYS E O 1
ATOM 7709 N N . ASP E 1 46 ? -5.908 30.659 55.318 1.00 76.49 63 ASP E N 1
ATOM 7710 C CA . ASP E 1 46 ? -7.166 29.934 55.211 1.00 75.86 63 ASP E CA 1
ATOM 7711 C C . ASP E 1 46 ? -7.144 29.082 53.938 1.00 66.75 63 ASP E C 1
ATOM 7712 O O . ASP E 1 46 ? -7.763 29.408 52.928 1.00 76.68 63 ASP E O 1
ATOM 7717 N N . PHE E 1 47 ? -6.390 27.989 54.017 1.00 63.01 64 PHE E N 1
ATOM 7718 C CA . PHE E 1 47 ? -6.294 26.982 52.962 1.00 67.19 64 PHE E CA 1
ATOM 7719 C C . PHE E 1 47 ? -7.532 26.091 53.017 1.00 82.77 64 PHE E C 1
ATOM 7720 O O . PHE E 1 47 ? -7.674 25.286 53.939 1.00 79.98 64 PHE E O 1
ATOM 7728 N N . GLN E 1 48 ? -8.429 26.252 52.040 1.00 97.82 65 GLN E N 1
ATOM 7729 C CA . GLN E 1 48 ? -9.725 25.531 52.005 1.00 112.50 65 GLN E CA 1
ATOM 7730 C C . GLN E 1 48 ? -9.741 24.334 51.060 1.00 114.39 65 GLN E C 1
ATOM 7731 O O . GLN E 1 48 ? -10.599 23.457 51.187 1.00 131.33 65 GLN E O 1
ATOM 7737 N N . GLU E 1 49 ? -8.775 24.291 50.144 1.00 115.08 66 GLU E N 1
ATOM 7738 C CA . GLU E 1 49 ? -8.910 23.548 48.877 1.00 113.52 66 GLU E CA 1
ATOM 7739 C C . GLU E 1 49 ? -8.876 21.994 48.986 1.00 124.09 66 GLU E C 1
ATOM 7740 O O . GLU E 1 49 ? -9.094 21.308 47.975 1.00 131.29 66 GLU E O 1
ATOM 7746 N N . LEU E 1 50 ? -8.621 21.460 50.191 1.00 123.68 67 LEU E N 1
ATOM 7747 C CA . LEU E 1 50 ? -8.806 20.023 50.510 1.00 112.90 67 LEU E CA 1
ATOM 7748 C C . LEU E 1 50 ? -9.527 19.863 51.859 1.00 106.15 67 LEU E C 1
ATOM 7749 O O . LEU E 1 50 ? -10.729 19.589 51.908 1.00 97.21 67 LEU E O 1
ATOM 7754 N N . ALA E 1 56 ? -9.324 12.718 53.830 1.00 78.41 73 ALA E N 1
ATOM 7755 C CA . ALA E 1 56 ? -9.032 13.815 54.748 1.00 87.34 73 ALA E CA 1
ATOM 7756 C C . ALA E 1 56 ? -7.604 14.334 54.586 1.00 93.71 73 ALA E C 1
ATOM 7757 O O . ALA E 1 56 ? -6.736 13.633 54.059 1.00 99.73 73 ALA E O 1
ATOM 7759 N N . TYR E 1 57 ? -7.386 15.553 55.087 1.00 92.88 74 TYR E N 1
ATOM 7760 C CA . TYR E 1 57 ? -6.132 16.325 54.941 1.00 91.05 74 TYR E CA 1
ATOM 7761 C C . TYR E 1 57 ? -5.446 16.446 56.307 1.00 91.29 74 TYR E C 1
ATOM 7762 O O . TYR E 1 57 ? -5.913 17.191 57.167 1.00 85.42 74 TYR E O 1
ATOM 7771 N N . MET E 1 58 ? -4.361 15.699 56.515 1.00 96.14 75 MET E N 1
ATOM 7772 C CA . MET E 1 58 ? -3.716 15.621 57.834 1.00 89.58 75 MET E CA 1
ATOM 7773 C C . MET E 1 58 ? -3.218 16.976 58.328 1.00 84.96 75 MET E C 1
ATOM 7774 O O . MET E 1 58 ? -3.292 17.236 59.524 1.00 85.85 75 MET E O 1
ATOM 7779 N N . GLY E 1 59 ? -2.770 17.840 57.413 1.00 72.95 76 GLY E N 1
ATOM 7780 C CA . GLY E 1 59 ? -2.231 19.145 57.767 1.00 67.47 76 GLY E CA 1
ATOM 7781 C C . GLY E 1 59 ? -0.742 19.022 57.911 1.00 65.10 76 GLY E C 1
ATOM 7782 O O . GLY E 1 59 ? -0.130 19.647 58.773 1.00 59.55 76 GLY E O 1
ATOM 7783 N N . VAL E 1 60 ? -0.155 18.231 57.032 1.00 55.14 77 VAL E N 1
ATOM 7784 C CA . VAL E 1 60 ? 1.216 17.872 57.167 1.00 50.62 77 VAL E CA 1
ATOM 7785 C C . VAL E 1 60 ? 1.805 17.572 55.800 1.00 52.83 77 VAL E C 1
ATOM 7786 O O . VAL E 1 60 ? 1.139 17.030 54.910 1.00 60.03 77 VAL E O 1
ATOM 7790 N N . VAL E 1 61 ? 3.072 17.925 55.646 1.00 51.69 78 VAL E N 1
ATOM 7791 C CA . VAL E 1 61 ? 3.734 17.838 54.363 1.00 47.41 78 VAL E CA 1
ATOM 7792 C C . VAL E 1 61 ? 5.182 17.464 54.644 1.00 49.07 78 VAL E C 1
ATOM 7793 O O . VAL E 1 61 ? 5.628 17.603 55.765 1.00 45.23 78 VAL E O 1
ATOM 7797 N N . ASP E 1 62 ? 5.922 16.990 53.653 1.00 54.10 79 ASP E N 1
ATOM 7798 C CA . ASP E 1 62 ? 7.370 16.845 53.831 1.00 51.36 79 ASP E CA 1
ATOM 7799 C C . ASP E 1 62 ? 8.078 18.011 53.175 1.00 51.62 79 ASP E C 1
ATOM 7800 O O . ASP E 1 62 ? 7.452 18.809 52.475 1.00 49.50 79 ASP E O 1
ATOM 7805 N N . GLU E 1 63 ? 9.392 18.064 53.370 1.00 50.41 80 GLU E N 1
ATOM 7806 C CA . GLU E 1 63 ? 10.239 19.147 52.884 1.00 47.73 80 GLU E CA 1
ATOM 7807 C C . GLU E 1 63 ? 10.205 19.279 51.352 1.00 54.20 80 GLU E C 1
ATOM 7808 O O . GLU E 1 63 ? 10.187 20.395 50.834 1.00 51.02 80 GLU E O 1
ATOM 7814 N N . ALA E 1 64 ? 10.188 18.156 50.635 1.00 53.47 81 ALA E N 1
ATOM 7815 C CA . ALA E 1 64 ? 10.197 18.183 49.160 1.00 58.54 81 ALA E CA 1
ATOM 7816 C C . ALA E 1 64 ? 8.948 18.871 48.583 1.00 56.92 81 ALA E C 1
ATOM 7817 O O . ALA E 1 64 ? 9.035 19.667 47.640 1.00 57.26 81 ALA E O 1
ATOM 7819 N N . THR E 1 65 ? 7.812 18.599 49.215 1.00 50.53 82 THR E N 1
ATOM 7820 C CA . THR E 1 65 ? 6.513 19.098 48.808 1.00 52.12 82 THR E CA 1
ATOM 7821 C C . THR E 1 65 ? 6.315 20.554 49.210 1.00 54.65 82 THR E C 1
ATOM 7822 O O . THR E 1 65 ? 5.640 21.300 48.492 1.00 52.90 82 THR E O 1
ATOM 7826 N N . LEU E 1 66 ? 6.874 20.943 50.357 1.00 50.27 83 LEU E N 1
ATOM 7827 C CA . LEU E 1 66 ? 6.937 22.341 50.739 1.00 47.46 83 LEU E CA 1
ATOM 7828 C C . LEU E 1 66 ? 7.718 23.113 49.689 1.00 42.19 83 LEU E C 1
ATOM 7829 O O . LEU E 1 66 ? 7.223 24.107 49.210 1.00 46.96 83 LEU E O 1
ATOM 7834 N N . GLN E 1 67 ? 8.911 22.631 49.325 1.00 46.29 84 GLN E N 1
ATOM 7835 C CA . GLN E 1 67 ? 9.844 23.356 48.427 1.00 54.46 84 GLN E CA 1
ATOM 7836 C C . GLN E 1 67 ? 9.281 23.524 47.023 1.00 57.54 84 GLN E C 1
ATOM 7837 O O . GLN E 1 67 ? 9.495 24.560 46.383 1.00 45.51 84 GLN E O 1
ATOM 7843 N N . LYS E 1 68 ? 8.587 22.494 46.554 1.00 50.64 85 LYS E N 1
ATOM 7844 C CA . LYS E 1 68 ? 7.876 22.534 45.279 1.00 62.73 85 LYS E CA 1
ATOM 7845 C C . LYS E 1 68 ? 6.721 23.560 45.291 1.00 52.84 85 LYS E C 1
ATOM 7846 O O . LYS E 1 68 ? 6.594 24.348 44.366 1.00 56.90 85 LYS E O 1
ATOM 7852 N N . GLY E 1 69 ? 5.871 23.540 46.312 1.00 49.25 86 GLY E N 1
ATOM 7853 C CA . GLY E 1 69 ? 4.814 24.546 46.443 1.00 50.05 86 GLY E CA 1
ATOM 7854 C C . GLY E 1 69 ? 5.339 25.971 46.634 1.00 47.65 86 GLY E C 1
ATOM 7855 O O . GLY E 1 69 ? 4.752 26.924 46.132 1.00 52.54 86 GLY E O 1
ATOM 7856 N N . SER E 1 70 ? 6.469 26.112 47.317 1.00 42.31 87 SER E N 1
ATOM 7857 C CA . SER E 1 70 ? 7.054 27.413 47.566 1.00 42.11 87 SER E CA 1
ATOM 7858 C C . SER E 1 70 ? 7.698 27.973 46.334 1.00 47.10 87 SER E C 1
ATOM 7859 O O . SER E 1 70 ? 7.506 29.136 46.018 1.00 41.63 87 SER E O 1
ATOM 7862 N N . TRP E 1 71 ? 8.466 27.144 45.637 1.00 42.31 88 TRP E N 1
ATOM 7863 C CA . TRP E 1 71 ? 9.082 27.557 44.378 1.00 48.53 88 TRP E CA 1
ATOM 7864 C C . TRP E 1 71 ? 8.044 28.015 43.328 1.00 41.65 88 TRP E C 1
ATOM 7865 O O . TRP E 1 71 ? 8.264 28.985 42.612 1.00 42.09 88 TRP E O 1
ATOM 7876 N N . SER E 1 72 ? 6.938 27.290 43.249 1.00 38.03 89 SER E N 1
ATOM 7877 C CA . SER E 1 72 ? 5.866 27.562 42.297 1.00 43.49 89 SER E CA 1
ATOM 7878 C C . SER E 1 72 ? 5.187 28.893 42.624 1.00 46.16 89 SER E C 1
ATOM 7879 O O . SER E 1 72 ? 5.004 29.721 41.737 1.00 44.90 89 SER E O 1
ATOM 7882 N N . LEU E 1 73 ? 4.810 29.072 43.889 1.00 44.42 90 LEU E N 1
ATOM 7883 C CA . LEU E 1 73 ? 4.274 30.334 44.361 1.00 39.12 90 LEU E CA 1
ATOM 7884 C C . LEU E 1 73 ? 5.234 31.464 44.114 1.00 37.66 90 LEU E C 1
ATOM 7885 O O . LEU E 1 73 ? 4.856 32.472 43.540 1.00 40.20 90 LEU E O 1
ATOM 7890 N N . LEU E 1 74 ? 6.480 31.300 44.540 1.00 41.54 91 LEU E N 1
ATOM 7891 C CA . LEU E 1 74 ? 7.482 32.357 44.357 1.00 36.77 91 LEU E CA 1
ATOM 7892 C C . LEU E 1 74 ? 7.688 32.742 42.886 1.00 42.67 91 LEU E C 1
ATOM 7893 O O . LEU E 1 74 ? 7.860 33.928 42.547 1.00 35.86 91 LEU E O 1
ATOM 7898 N N . LYS E 1 75 ? 7.677 31.753 42.002 1.00 40.03 92 LYS E N 1
ATOM 7899 C CA . LYS E 1 75 ? 7.889 32.040 40.575 1.00 45.09 92 LYS E CA 1
ATOM 7900 C C . LYS E 1 75 ? 6.692 32.793 39.931 1.00 39.06 92 LYS E C 1
ATOM 7901 O O . LYS E 1 75 ? 6.882 33.737 39.158 1.00 42.13 92 LYS E O 1
ATOM 7907 N N . ASP E 1 76 ? 5.477 32.388 40.286 1.00 35.44 93 ASP E N 1
ATOM 7908 C CA . ASP E 1 76 ? 4.259 33.074 39.858 1.00 41.22 93 ASP E CA 1
ATOM 7909 C C . ASP E 1 76 ? 4.060 34.487 40.442 1.00 40.27 93 ASP E C 1
ATOM 7910 O O . ASP E 1 76 ? 3.598 35.395 39.729 1.00 32.81 93 ASP E O 1
ATOM 7915 N N . LEU E 1 77 ? 4.385 34.675 41.726 1.00 36.01 94 LEU E N 1
ATOM 7916 C CA . LEU E 1 77 ? 4.475 36.032 42.292 1.00 35.64 94 LEU E CA 1
ATOM 7917 C C . LEU E 1 77 ? 5.531 36.878 41.548 1.00 33.97 94 LEU E C 1
ATOM 7918 O O . LEU E 1 77 ? 5.273 38.052 41.203 1.00 34.50 94 LEU E O 1
ATOM 7923 N N . LYS E 1 78 ? 6.691 36.299 41.257 1.00 33.25 95 LYS E N 1
ATOM 7924 C CA . LYS E 1 78 ? 7.699 37.041 40.505 1.00 33.43 95 LYS E CA 1
ATOM 7925 C C . LYS E 1 78 ? 7.247 37.405 39.075 1.00 30.82 95 LYS E C 1
ATOM 7926 O O . LYS E 1 78 ? 7.626 38.477 38.563 1.00 30.40 95 LYS E O 1
ATOM 7932 N N . ARG E 1 79 ? 6.439 36.554 38.434 1.00 33.73 96 ARG E N 1
ATOM 7933 C CA . ARG E 1 79 ? 5.868 36.916 37.122 1.00 34.28 96 ARG E CA 1
ATOM 7934 C C . ARG E 1 79 ? 5.053 38.191 37.289 1.00 33.24 96 ARG E C 1
ATOM 7935 O O . ARG E 1 79 ? 5.112 39.077 36.455 1.00 33.88 96 ARG E O 1
ATOM 7943 N N . ILE E 1 80 ? 4.266 38.262 38.358 1.00 36.52 97 ILE E N 1
ATOM 7944 C CA . ILE E 1 80 ? 3.410 39.427 38.573 1.00 32.58 97 ILE E CA 1
ATOM 7945 C C . ILE E 1 80 ? 4.264 40.649 38.756 1.00 32.27 97 ILE E C 1
ATOM 7946 O O . ILE E 1 80 ? 4.079 41.658 38.043 1.00 32.96 97 ILE E O 1
ATOM 7951 N N . THR E 1 81 ? 5.236 40.551 39.662 1.00 30.39 98 THR E N 1
ATOM 7952 C CA . THR E 1 81 ? 6.070 41.712 39.969 1.00 30.53 98 THR E CA 1
ATOM 7953 C C . THR E 1 81 ? 6.999 42.117 38.810 1.00 35.60 98 THR E C 1
ATOM 7954 O O . THR E 1 81 ? 7.110 43.310 38.504 1.00 31.99 98 THR E O 1
ATOM 7958 N N . ASP E 1 82 ? 7.603 41.147 38.126 1.00 34.94 99 ASP E N 1
ATOM 7959 C CA . ASP E 1 82 ? 8.397 41.460 36.921 1.00 36.35 99 ASP E CA 1
ATOM 7960 C C . ASP E 1 82 ? 7.545 42.100 35.817 1.00 33.96 99 ASP E C 1
ATOM 7961 O O . ASP E 1 82 ? 8.040 42.926 35.091 1.00 35.77 99 ASP E O 1
ATOM 7966 N N . SER E 1 83 ? 6.278 41.710 35.680 1.00 34.13 100 SER E N 1
ATOM 7967 C CA . SER E 1 83 ? 5.418 42.295 34.628 1.00 33.55 100 SER E CA 1
ATOM 7968 C C . SER E 1 83 ? 5.060 43.737 34.852 1.00 33.55 100 SER E C 1
ATOM 7969 O O . SER E 1 83 ? 4.607 44.402 33.924 1.00 38.82 100 SER E O 1
ATOM 7972 N N . ASP E 1 84 ? 5.232 44.222 36.080 1.00 34.92 101 ASP E N 1
ATOM 7973 C CA . ASP E 1 84 ? 5.023 45.648 36.404 1.00 34.51 101 ASP E CA 1
ATOM 7974 C C . ASP E 1 84 ? 3.533 46.052 36.343 1.00 32.99 101 ASP E C 1
ATOM 7975 O O . ASP E 1 84 ? 3.217 47.225 36.241 1.00 31.80 101 ASP E O 1
ATOM 7980 N N . VAL E 1 85 ? 2.638 45.070 36.424 1.00 31.39 102 VAL E N 1
ATOM 7981 C CA . VAL E 1 85 ? 1.199 45.308 36.429 1.00 33.27 102 VAL E CA 1
ATOM 7982 C C . VAL E 1 85 ? 0.806 46.173 37.648 1.00 32.81 102 VAL E C 1
ATOM 7983 O O . VAL E 1 85 ? 1.455 46.107 38.712 1.00 31.52 102 VAL E O 1
ATOM 7987 N N . LYS E 1 86 ? -0.222 46.990 37.454 1.00 31.97 103 LYS E N 1
ATOM 7988 C CA . LYS E 1 86 ? -0.669 48.029 38.400 1.00 38.06 103 LYS E CA 1
ATOM 7989 C C . LYS E 1 86 ? -2.173 48.032 38.598 1.00 34.56 103 LYS E C 1
ATOM 7990 O O . LYS E 1 86 ? -2.922 47.522 37.756 1.00 33.27 103 LYS E O 1
ATOM 7996 N N . GLY E 1 87 ? -2.590 48.644 39.704 1.00 35.78 104 GLY E N 1
ATOM 7997 C CA . GLY E 1 87 ? -3.976 49.035 39.931 1.00 35.11 104 GLY E CA 1
ATOM 7998 C C . GLY E 1 87 ? -4.908 47.854 40.036 1.00 35.00 104 GLY E C 1
ATOM 7999 O O . GLY E 1 87 ? -4.522 46.782 40.534 1.00 32.70 104 GLY E O 1
ATOM 8000 N N . ASP E 1 88 ? -6.121 48.034 39.517 1.00 35.05 105 ASP E N 1
ATOM 8001 C CA . ASP E 1 88 ? -7.150 46.986 39.547 1.00 39.52 105 ASP E CA 1
ATOM 8002 C C . ASP E 1 88 ? -6.687 45.680 38.924 1.00 37.68 105 ASP E C 1
ATOM 8003 O O . ASP E 1 88 ? -7.006 44.613 39.451 1.00 35.65 105 ASP E O 1
ATOM 8008 N N . LEU E 1 89 ? -5.953 45.751 37.814 1.00 37.68 106 LEU E N 1
ATOM 8009 C CA . LEU E 1 89 ? -5.468 44.532 37.139 1.00 38.97 106 LEU E CA 1
ATOM 8010 C C . LEU E 1 89 ? -4.495 43.780 38.033 1.00 34.37 106 LEU E C 1
ATOM 8011 O O . LEU E 1 89 ? -4.508 42.564 38.084 1.00 33.59 106 LEU E O 1
ATOM 8016 N N . PHE E 1 90 ? -3.615 44.511 38.701 1.00 31.58 107 PHE E N 1
ATOM 8017 C CA . PHE E 1 90 ? -2.666 43.886 39.634 1.00 33.76 107 PHE E CA 1
ATOM 8018 C C . PHE E 1 90 ? -3.412 43.143 40.746 1.00 32.01 107 PHE E C 1
ATOM 8019 O O . PHE E 1 90 ? -3.169 41.967 41.006 1.00 32.90 107 PHE E O 1
ATOM 8027 N N . VAL E 1 91 ? -4.354 43.836 41.373 1.00 37.11 108 VAL E N 1
ATOM 8028 C CA . VAL E 1 91 ? -5.167 43.256 42.448 1.00 36.96 108 VAL E CA 1
ATOM 8029 C C . VAL E 1 91 ? -5.824 41.993 41.932 1.00 38.44 108 VAL E C 1
ATOM 8030 O O . VAL E 1 91 ? -5.734 40.936 42.554 1.00 37.21 108 VAL E O 1
ATOM 8034 N N . LYS E 1 92 ? -6.472 42.095 40.780 1.00 36.99 109 LYS E N 1
ATOM 8035 C CA . LYS E 1 92 ? -7.138 40.927 40.225 1.00 45.18 109 LYS E CA 1
ATOM 8036 C C . LYS E 1 92 ? -6.123 39.809 39.949 1.00 39.80 109 LYS E C 1
ATOM 8037 O O . LYS E 1 92 ? -6.371 38.672 40.307 1.00 37.38 109 LYS E O 1
ATOM 8043 N N . GLU E 1 93 ? -4.992 40.117 39.312 1.00 37.45 110 GLU E N 1
ATOM 8044 C CA . GLU E 1 93 ? -4.004 39.060 39.006 1.00 41.11 110 GLU E CA 1
ATOM 8045 C C . GLU E 1 93 ? -3.428 38.437 40.291 1.00 37.52 110 GLU E C 1
ATOM 8046 O O . GLU E 1 93 ? -3.182 37.237 40.344 1.00 34.00 110 GLU E O 1
ATOM 8052 N N . LEU E 1 94 ? -3.231 39.244 41.331 1.00 34.00 111 LEU E N 1
ATOM 8053 C CA . LEU E 1 94 ? -2.623 38.728 42.565 1.00 31.46 111 LEU E CA 1
ATOM 8054 C C . LEU E 1 94 ? -3.503 37.671 43.212 1.00 34.36 111 LEU E C 1
ATOM 8055 O O . LEU E 1 94 ? -3.026 36.587 43.526 1.00 35.65 111 LEU E O 1
ATOM 8060 N N . PHE E 1 95 ? -4.776 38.000 43.437 1.00 34.23 112 PHE E N 1
ATOM 8061 C CA . PHE E 1 95 ? -5.702 37.076 44.115 1.00 40.92 112 PHE E CA 1
ATOM 8062 C C . PHE E 1 95 ? -6.108 35.915 43.230 1.00 41.21 112 PHE E C 1
ATOM 8063 O O . PHE E 1 95 ? -6.279 34.813 43.723 1.00 38.86 112 PHE E O 1
ATOM 8071 N N . TRP E 1 96 ? -6.147 36.107 41.919 1.00 37.17 113 TRP E N 1
ATOM 8072 C CA . TRP E 1 96 ? -6.329 34.948 41.028 1.00 43.05 113 TRP E CA 1
ATOM 8073 C C . TRP E 1 96 ? -5.145 33.965 41.082 1.00 41.00 113 TRP E C 1
ATOM 8074 O O . TRP E 1 96 ? -5.334 32.755 41.125 1.00 39.44 113 TRP E O 1
ATOM 8085 N N . MET E 1 97 ? -3.928 34.499 41.051 1.00 38.63 114 MET E N 1
ATOM 8086 C CA . MET E 1 97 ? -2.726 33.682 41.172 1.00 39.51 114 MET E CA 1
ATOM 8087 C C . MET E 1 97 ? -2.722 32.917 42.489 1.00 41.68 114 MET E C 1
ATOM 8088 O O . MET E 1 97 ? -2.371 31.744 42.503 1.00 45.09 114 MET E O 1
ATOM 8093 N N . LEU E 1 98 ? -3.127 33.561 43.584 1.00 38.28 115 LEU E N 1
ATOM 8094 C CA . LEU E 1 98 ? -3.102 32.892 44.892 1.00 41.67 115 LEU E CA 1
ATOM 8095 C C . LEU E 1 98 ? -4.138 31.776 44.946 1.00 45.72 115 LEU E C 1
ATOM 8096 O O . LEU E 1 98 ? -3.859 30.711 45.498 1.00 40.33 115 LEU E O 1
ATOM 8101 N N . HIS E 1 99 ? -5.317 32.027 44.372 1.00 48.27 116 HIS E N 1
ATOM 8102 C CA . HIS E 1 99 ? -6.321 30.979 44.141 1.00 54.87 116 HIS E CA 1
ATOM 8103 C C . HIS E 1 99 ? -5.769 29.808 43.310 1.00 46.37 116 HIS E C 1
ATOM 8104 O O . HIS E 1 99 ? -5.860 28.684 43.751 1.00 51.25 116 HIS E O 1
ATOM 8111 N N . LEU E 1 100 ? -5.147 30.065 42.156 1.00 52.92 117 LEU E N 1
ATOM 8112 C CA . LEU E 1 100 ? -4.565 28.974 41.339 1.00 47.96 117 LEU E CA 1
ATOM 8113 C C . LEU E 1 100 ? -3.436 28.202 42.044 1.00 53.16 117 LEU E C 1
ATOM 8114 O O . LEU E 1 100 ? -3.376 26.984 41.940 1.00 48.21 117 LEU E O 1
ATOM 8119 N N . GLN E 1 101 ? -2.537 28.914 42.728 1.00 47.09 118 GLN E N 1
ATOM 8120 C CA . GLN E 1 101 ? -1.404 28.275 43.403 1.00 47.42 118 GLN E CA 1
ATOM 8121 C C . GLN E 1 101 ? -1.855 27.371 44.539 1.00 50.80 118 GLN E C 1
ATOM 8122 O O . GLN E 1 101 ? -1.266 26.326 44.765 1.00 48.03 118 GLN E O 1
ATOM 8128 N N . LYS E 1 102 ? -2.881 27.782 45.266 1.00 47.57 119 LYS E N 1
ATOM 8129 C CA . LYS E 1 102 ? -3.455 26.913 46.281 1.00 46.90 119 LYS E CA 1
ATOM 8130 C C . LYS E 1 102 ? -4.060 25.631 45.714 1.00 55.80 119 LYS E C 1
ATOM 8131 O O . LYS E 1 102 ? -3.836 24.549 46.262 1.00 49.10 119 LYS E O 1
ATOM 8137 N N . GLU E 1 103 ? -4.847 25.758 44.644 1.00 53.35 120 GLU E N 1
ATOM 8138 C CA . GLU E 1 103 ? -5.451 24.585 44.001 1.00 61.68 120 GLU E CA 1
ATOM 8139 C C . GLU E 1 103 ? -4.367 23.638 43.512 1.00 58.65 120 GLU E C 1
ATOM 8140 O O . GLU E 1 103 ? -4.464 22.448 43.742 1.00 55.41 120 GLU E O 1
ATOM 8146 N N . THR E 1 104 ? -3.319 24.169 42.894 1.00 51.83 121 THR E N 1
ATOM 8147 C CA . THR E 1 104 ? -2.167 23.358 42.481 1.00 59.32 121 THR E CA 1
ATOM 8148 C C . THR E 1 104 ? -1.369 22.742 43.659 1.00 76.58 121 THR E C 1
ATOM 8149 O O . THR E 1 104 ? -0.763 21.678 43.517 1.00 84.38 121 THR E O 1
ATOM 8153 N N . PHE E 1 105 ? -1.317 23.438 44.794 1.00 65.55 122 PHE E N 1
ATOM 8154 C CA . PHE E 1 105 ? -0.627 22.918 45.975 1.00 57.83 122 PHE E CA 1
ATOM 8155 C C . PHE E 1 105 ? -1.386 21.734 46.548 1.00 64.39 122 PHE E C 1
ATOM 8156 O O . PHE E 1 105 ? -0.775 20.717 46.849 1.00 64.00 122 PHE E O 1
ATOM 8164 N N . ALA E 1 106 ? -2.710 21.881 46.684 1.00 60.87 123 ALA E N 1
ATOM 8165 C CA . ALA E 1 106 ? -3.614 20.767 47.013 1.00 69.80 123 ALA E CA 1
ATOM 8166 C C . ALA E 1 106 ? -3.356 19.533 46.152 1.00 67.99 123 ALA E C 1
ATOM 8167 O O . ALA E 1 106 ? -3.343 18.433 46.673 1.00 67.55 123 ALA E O 1
ATOM 8169 N N . THR E 1 107 ? -3.115 19.715 44.857 1.00 68.09 124 THR E N 1
ATOM 8170 C CA . THR E 1 107 ? -2.694 18.597 44.013 1.00 69.45 124 THR E CA 1
ATOM 8171 C C . THR E 1 107 ? -1.435 17.930 44.550 1.00 72.97 124 THR E C 1
ATOM 8172 O O . THR E 1 107 ? -1.395 16.706 44.641 1.00 69.96 124 THR E O 1
ATOM 8176 N N . TYR E 1 108 ? -0.407 18.723 44.866 1.00 69.75 125 TYR E N 1
ATOM 8177 C CA . TYR E 1 108 ? 0.866 18.175 45.388 1.00 67.52 125 TYR E CA 1
ATOM 8178 C C . TYR E 1 108 ? 0.744 17.467 46.750 1.00 59.75 125 TYR E C 1
ATOM 8179 O O . TYR E 1 108 ? 1.504 16.531 47.044 1.00 54.05 125 TYR E O 1
ATOM 8188 N N . VAL E 1 109 ? -0.216 17.911 47.562 1.00 59.57 126 VAL E N 1
ATOM 8189 C CA . VAL E 1 109 ? -0.433 17.397 48.915 1.00 57.01 126 VAL E CA 1
ATOM 8190 C C . VAL E 1 109 ? -1.245 16.126 48.915 1.00 67.72 126 VAL E C 1
ATOM 8191 O O . VAL E 1 109 ? -0.859 15.170 49.570 1.00 60.34 126 VAL E O 1
ATOM 8195 N N . ALA E 1 110 ? -2.385 16.131 48.223 1.00 64.24 127 ALA E N 1
ATOM 8196 C CA . ALA E 1 110 ? -3.149 14.893 48.023 1.00 63.57 127 ALA E CA 1
ATOM 8197 C C . ALA E 1 110 ? -2.227 13.778 47.519 1.00 59.91 127 ALA E C 1
ATOM 8198 O O . ALA E 1 110 ? -2.361 12.631 47.945 1.00 65.33 127 ALA E O 1
ATOM 8200 N N . ARG E 1 111 ? -1.263 14.130 46.665 1.00 57.92 128 ARG E N 1
ATOM 8201 C CA . ARG E 1 111 ? -0.275 13.169 46.142 1.00 61.19 128 ARG E CA 1
ATOM 8202 C C . ARG E 1 111 ? 0.854 12.720 47.119 1.00 72.26 128 ARG E C 1
ATOM 8203 O O . ARG E 1 111 ? 1.289 11.543 47.095 1.00 73.82 128 ARG E O 1
ATOM 8211 N N . PHE E 1 112 ? 1.351 13.641 47.942 1.00 62.77 129 PHE E N 1
ATOM 8212 C CA . PHE E 1 112 ? 2.251 13.260 49.029 1.00 61.57 129 PHE E CA 1
ATOM 8213 C C . PHE E 1 112 ? 1.512 12.370 50.046 1.00 62.62 129 PHE E C 1
ATOM 8214 O O . PHE E 1 112 ? 2.079 11.413 50.561 1.00 72.16 129 PHE E O 1
ATOM 8222 N N . GLN E 1 113 ? 0.247 12.665 50.314 1.00 61.26 130 GLN E N 1
ATOM 8223 C CA . GLN E 1 113 ? -0.510 11.857 51.243 1.00 63.86 130 GLN E CA 1
ATOM 8224 C C . GLN E 1 113 ? -0.774 10.497 50.663 1.00 72.91 130 GLN E C 1
ATOM 8225 O O . GLN E 1 113 ? -1.149 9.595 51.385 1.00 68.91 130 GLN E O 1
ATOM 8231 N N . LYS E 1 114 ? -0.576 10.353 49.360 1.00 68.17 131 LYS E N 1
ATOM 8232 C CA . LYS E 1 114 ? -0.833 9.095 48.699 1.00 74.07 131 LYS E CA 1
ATOM 8233 C C . LYS E 1 114 ? 0.389 8.225 48.427 1.00 69.43 131 LYS E C 1
ATOM 8234 O O . LYS E 1 114 ? 0.310 7.021 48.599 1.00 72.98 131 LYS E O 1
ATOM 8240 N N . GLU E 1 115 ? 1.489 8.804 47.984 1.00 66.63 132 GLU E N 1
ATOM 8241 C CA . GLU E 1 115 ? 2.663 8.000 47.687 1.00 70.23 132 GLU E CA 1
ATOM 8242 C C . GLU E 1 115 ? 3.778 8.149 48.696 1.00 77.08 132 GLU E C 1
ATOM 8243 O O . GLU E 1 115 ? 4.656 7.303 48.742 1.00 70.85 132 GLU E O 1
ATOM 8249 N N . ALA E 1 116 ? 3.805 9.239 49.453 1.00 70.42 133 ALA E N 1
ATOM 8250 C CA . ALA E 1 116 ? 4.964 9.484 50.299 1.00 63.24 133 ALA E CA 1
ATOM 8251 C C . ALA E 1 116 ? 4.700 9.600 51.784 1.00 51.15 133 ALA E C 1
ATOM 8252 O O . ALA E 1 116 ? 5.644 9.529 52.545 1.00 62.58 133 ALA E O 1
ATOM 8254 N N . TYR E 1 117 ? 3.459 9.771 52.217 1.00 44.84 134 TYR E N 1
ATOM 8255 C CA . TYR E 1 117 ? 3.195 9.813 53.645 1.00 53.44 134 TYR E CA 1
ATOM 8256 C C . TYR E 1 117 ? 3.118 8.402 54.227 1.00 61.59 134 TYR E C 1
ATOM 8257 O O . TYR E 1 117 ? 2.187 7.654 53.912 1.00 52.52 134 TYR E O 1
ATOM 8266 N N . CYS E 1 118 ? 4.073 8.070 55.100 1.00 55.86 135 CYS E N 1
ATOM 8267 C CA . CYS E 1 118 ? 4.125 6.765 55.757 1.00 53.80 135 CYS E CA 1
ATOM 8268 C C . CYS E 1 118 ? 3.792 5.647 54.758 1.00 52.48 135 CYS E C 1
ATOM 8269 O O . CYS E 1 118 ? 2.775 4.974 54.896 1.00 53.49 135 CYS E O 1
ATOM 8272 N N . PRO E 1 119 ? 4.640 5.465 53.725 1.00 49.54 136 PRO E N 1
ATOM 8273 C CA . PRO E 1 119 ? 4.394 4.435 52.707 1.00 48.26 136 PRO E CA 1
ATOM 8274 C C . PRO E 1 119 ? 4.731 2.981 53.134 1.00 54.90 136 PRO E C 1
ATOM 8275 O O . PRO E 1 119 ? 4.506 2.054 52.347 1.00 57.86 136 PRO E O 1
ATOM 8279 N N . ASN E 1 120 ? 5.284 2.787 54.337 1.00 57.15 137 ASN E N 1
ATOM 8280 C CA . ASN E 1 120 ? 5.561 1.439 54.868 1.00 55.45 137 ASN E CA 1
ATOM 8281 C C . ASN E 1 120 ? 4.307 0.615 55.164 1.00 57.04 137 ASN E C 1
ATOM 8282 O O . ASN E 1 120 ? 3.368 1.088 55.802 1.00 58.50 137 ASN E O 1
ATOM 8287 N N . LYS E 1 121 ? 4.304 -0.625 54.694 1.00 58.98 138 LYS E N 1
ATOM 8288 C CA . LYS E 1 121 ? 3.222 -1.563 55.010 1.00 66.22 138 LYS E CA 1
ATOM 8289 C C . LYS E 1 121 ? 3.441 -2.122 56.417 1.00 69.05 138 LYS E C 1
ATOM 8290 O O . LYS E 1 121 ? 2.503 -2.220 57.205 1.00 63.30 138 LYS E O 1
ATOM 8296 N N . CYS E 1 122 ? 4.692 -2.425 56.751 1.00 64.78 139 CYS E N 1
ATOM 8297 C CA . CYS E 1 122 ? 5.030 -2.956 58.064 1.00 63.87 139 CYS E CA 1
ATOM 8298 C C . CYS E 1 122 ? 6.190 -2.181 58.704 1.00 65.60 139 CYS E C 1
ATOM 8299 O O . CYS E 1 122 ? 6.848 -1.357 58.056 1.00 57.15 139 CYS E O 1
ATOM 8302 N N . GLY E 1 123 ? 6.409 -2.426 59.993 1.00 53.17 140 GLY E N 1
ATOM 8303 C CA . GLY E 1 123 ? 7.532 -1.852 60.718 1.00 52.11 140 GLY E CA 1
ATOM 8304 C C . GLY E 1 123 ? 7.316 -0.409 61.142 1.00 55.89 140 GLY E C 1
ATOM 8305 O O . GLY E 1 123 ? 6.184 0.054 61.246 1.00 57.23 140 GLY E O 1
ATOM 8306 N N . VAL E 1 124 ? 8.420 0.281 61.401 1.00 46.70 141 VAL E N 1
ATOM 8307 C CA . VAL E 1 124 ? 8.405 1.652 61.883 1.00 50.79 141 VAL E CA 1
ATOM 8308 C C . VAL E 1 124 ? 9.330 2.452 60.968 1.00 49.66 141 VAL E C 1
ATOM 8309 O O . VAL E 1 124 ? 10.541 2.217 60.947 1.00 45.75 141 VAL E O 1
ATOM 8313 N N . MET E 1 125 ? 8.739 3.336 60.170 1.00 52.70 142 MET E N 1
ATOM 8314 C CA . MET E 1 125 ? 9.496 4.229 59.297 1.00 49.31 142 MET E CA 1
ATOM 8315 C C . MET E 1 125 ? 9.541 5.584 59.977 1.00 52.10 142 MET E C 1
ATOM 8316 O O . MET E 1 125 ? 8.537 6.044 60.513 1.00 55.56 142 MET E O 1
ATOM 8321 N N . LEU E 1 126 ? 10.710 6.214 59.967 1.00 45.63 143 LEU E N 1
ATOM 8322 C CA . LEU E 1 126 ? 10.845 7.586 60.449 1.00 44.13 143 LEU E CA 1
ATOM 8323 C C . LEU E 1 126 ? 10.944 8.575 59.271 1.00 44.16 143 LEU E C 1
ATOM 8324 O O . LEU E 1 126 ? 11.778 8.396 58.373 1.00 50.03 143 LEU E O 1
ATOM 8329 N N . GLN E 1 127 ? 10.091 9.601 59.256 1.00 48.64 144 GLN E N 1
ATOM 8330 C CA . GLN E 1 127 ? 10.168 10.646 58.209 1.00 50.51 144 GLN E CA 1
ATOM 8331 C C . GLN E 1 127 ? 9.860 12.042 58.739 1.00 48.35 144 GLN E C 1
ATOM 8332 O O . GLN E 1 127 ? 8.960 12.250 59.575 1.00 47.53 144 GLN E O 1
ATOM 8338 N N . THR E 1 128 ? 10.638 13.005 58.265 1.00 52.90 145 THR E N 1
ATOM 8339 C CA . THR E 1 128 ? 10.536 14.356 58.775 1.00 48.59 145 THR E CA 1
ATOM 8340 C C . THR E 1 128 ? 9.338 14.997 58.116 1.00 46.05 145 THR E C 1
ATOM 8341 O O . THR E 1 128 ? 9.215 14.975 56.906 1.00 50.00 145 THR E O 1
ATOM 8345 N N . LEU E 1 129 ? 8.447 15.540 58.932 1.00 45.28 146 LEU E N 1
ATOM 8346 C CA . LEU E 1 129 ? 7.259 16.227 58.457 1.00 49.59 146 LEU E CA 1
ATOM 8347 C C . LEU E 1 129 ? 7.188 17.660 58.963 1.00 52.54 146 LEU E C 1
ATOM 8348 O O . LEU E 1 129 ? 7.740 17.993 60.020 1.00 49.37 146 LEU E O 1
ATOM 8353 N N . ILE E 1 130 ? 6.477 18.489 58.207 1.00 45.68 147 ILE E N 1
ATOM 8354 C CA . ILE E 1 130 ? 6.108 19.830 58.633 1.00 49.77 147 ILE E CA 1
ATOM 8355 C C . ILE E 1 130 ? 4.607 19.901 58.866 1.00 46.69 147 ILE E C 1
ATOM 8356 O O . ILE E 1 130 ? 3.837 19.621 57.962 1.00 52.70 147 ILE E O 1
ATOM 8361 N N . TRP E 1 131 ? 4.215 20.320 60.072 1.00 54.76 148 TRP E N 1
ATOM 8362 C CA . TRP E 1 131 ? 2.816 20.555 60.444 1.00 54.96 148 TRP E CA 1
ATOM 8363 C C . TRP E 1 131 ? 2.425 21.974 60.045 1.00 59.97 148 TRP E C 1
ATOM 8364 O O . TRP E 1 131 ? 2.955 22.948 60.572 1.00 56.28 148 TRP E O 1
ATOM 8375 N N . CYS E 1 132 ? 1.488 22.074 59.115 1.00 58.11 149 CYS E N 1
ATOM 8376 C CA . CYS E 1 132 ? 1.059 23.357 58.592 1.00 62.01 149 CYS E CA 1
ATOM 8377 C C . CYS E 1 132 ? 0.474 24.303 59.654 1.00 58.76 149 CYS E C 1
ATOM 8378 O O . CYS E 1 132 ? 0.608 25.513 59.543 1.00 64.90 149 CYS E O 1
ATOM 8381 N N . LYS E 1 133 ? -0.120 23.761 60.708 1.00 61.09 150 LYS E N 1
ATOM 8382 C CA . LYS E 1 133 ? -0.753 24.592 61.749 1.00 64.57 150 LYS E CA 1
ATOM 8383 C C . LYS E 1 133 ? 0.195 25.639 62.400 1.00 59.01 150 LYS E C 1
ATOM 8384 O O . LYS E 1 133 ? -0.208 26.772 62.655 1.00 64.59 150 LYS E O 1
ATOM 8390 N N . ASN E 1 134 ? 1.441 25.261 62.653 1.00 56.20 151 ASN E N 1
ATOM 8391 C CA . ASN E 1 134 ? 2.394 26.147 63.315 1.00 56.80 151 ASN E CA 1
ATOM 8392 C C . ASN E 1 134 ? 3.835 26.022 62.804 1.00 53.24 151 ASN E C 1
ATOM 8393 O O . ASN E 1 134 ? 4.768 26.408 63.496 1.00 59.37 151 ASN E O 1
ATOM 8398 N N . CYS E 1 135 ? 4.004 25.455 61.608 1.00 52.79 152 CYS E N 1
ATOM 8399 C CA . CYS E 1 135 ? 5.302 25.271 60.944 1.00 57.81 152 CYS E CA 1
ATOM 8400 C C . CYS E 1 135 ? 6.345 24.487 61.734 1.00 57.14 152 CYS E C 1
ATOM 8401 O O . CYS E 1 135 ? 7.543 24.650 61.509 1.00 59.12 152 CYS E O 1
ATOM 8404 N N . LYS E 1 136 ? 5.874 23.607 62.615 1.00 60.06 153 LYS E N 1
ATOM 8405 C CA . LYS E 1 136 ? 6.743 22.753 63.402 1.00 61.31 153 LYS E CA 1
ATOM 8406 C C . LYS E 1 136 ? 7.256 21.633 62.480 1.00 54.39 153 LYS E C 1
ATOM 8407 O O . LYS E 1 136 ? 6.471 20.990 61.779 1.00 55.83 153 LYS E O 1
ATOM 8413 N N . LYS E 1 137 ? 8.570 21.438 62.476 1.00 48.69 154 LYS E N 1
ATOM 8414 C CA . LYS E 1 137 ? 9.234 20.412 61.684 1.00 57.54 154 LYS E CA 1
ATOM 8415 C C . LYS E 1 137 ? 9.726 19.320 62.635 1.00 62.73 154 LYS E C 1
ATOM 8416 O O . LYS E 1 137 ? 10.588 19.592 63.461 1.00 69.18 154 LYS E O 1
ATOM 8422 N N . GLU E 1 138 ? 9.191 18.103 62.523 1.00 59.07 155 GLU E N 1
ATOM 8423 C CA . GLU E 1 138 ? 9.512 17.019 63.470 1.00 65.42 155 GLU E CA 1
ATOM 8424 C C . GLU E 1 138 ? 9.609 15.663 62.799 1.00 60.42 155 GLU E C 1
ATOM 8425 O O . GLU E 1 138 ? 9.000 15.425 61.760 1.00 59.70 155 GLU E O 1
ATOM 8431 N N . VAL E 1 139 ? 10.359 14.770 63.428 1.00 56.26 156 VAL E N 1
ATOM 8432 C CA . VAL E 1 139 ? 10.507 13.428 62.937 1.00 57.33 156 VAL E CA 1
ATOM 8433 C C . VAL E 1 139 ? 9.262 12.680 63.361 1.00 55.00 156 VAL E C 1
ATOM 8434 O O . VAL E 1 139 ? 8.958 12.593 64.534 1.00 58.09 156 VAL E O 1
ATOM 8438 N N . HIS E 1 140 ? 8.534 12.153 62.397 1.00 53.41 157 HIS E N 1
ATOM 8439 C CA . HIS E 1 140 ? 7.350 11.368 62.687 1.00 59.07 157 HIS E CA 1
ATOM 8440 C C . HIS E 1 140 ? 7.637 9.883 62.545 1.00 54.32 157 HIS E C 1
ATOM 8441 O O . HIS E 1 140 ? 8.231 9.462 61.545 1.00 47.58 157 HIS E O 1
ATOM 8448 N N . ALA E 1 141 ? 7.160 9.102 63.520 1.00 55.50 158 ALA E N 1
ATOM 8449 C CA . ALA E 1 141 ? 7.220 7.633 63.490 1.00 53.28 158 ALA E CA 1
ATOM 8450 C C . ALA E 1 141 ? 5.989 7.065 62.780 1.00 52.51 158 ALA E C 1
ATOM 8451 O O . ALA E 1 141 ? 4.870 7.239 63.247 1.00 50.79 158 ALA E O 1
ATOM 8453 N N . CYS E 1 142 ? 6.213 6.435 61.630 1.00 53.78 159 CYS E N 1
ATOM 8454 C CA . CYS E 1 142 ? 5.175 5.733 60.890 1.00 51.59 159 CYS E CA 1
ATOM 8455 C C . CYS E 1 142 ? 5.095 4.299 61.423 1.00 53.52 159 CYS E C 1
ATOM 8456 O O . CYS E 1 142 ? 5.691 3.371 60.870 1.00 50.72 159 CYS E O 1
ATOM 8459 N N . ARG E 1 143 ? 4.363 4.142 62.525 1.00 52.33 160 ARG E N 1
ATOM 8460 C CA . ARG E 1 143 ? 4.233 2.853 63.227 1.00 63.17 160 ARG E CA 1
ATOM 8461 C C . ARG E 1 143 ? 3.180 1.948 62.610 1.00 61.36 160 ARG E C 1
ATOM 8462 O O . ARG E 1 143 ? 1.985 2.221 62.722 1.00 60.33 160 ARG E O 1
ATOM 8470 N N . LYS E 1 144 ? 3.637 0.889 61.945 1.00 66.00 161 LYS E N 1
ATOM 8471 C CA . LYS E 1 144 ? 2.771 -0.226 61.551 1.00 76.21 161 LYS E CA 1
ATOM 8472 C C . LYS E 1 144 ? 3.116 -1.446 62.420 1.00 83.48 161 LYS E C 1
ATOM 8473 O O . LYS E 1 144 ? 4.059 -1.408 63.237 1.00 67.90 161 LYS E O 1
ATOM 8479 N N . SER E 1 145 ? 2.332 -2.513 62.256 1.00 89.58 162 SER E N 1
ATOM 8480 C CA . SER E 1 145 ? 2.534 -3.759 63.008 1.00 94.10 162 SER E CA 1
ATOM 8481 C C . SER E 1 145 ? 3.856 -4.401 62.575 1.00 81.04 162 SER E C 1
ATOM 8482 O O . SER E 1 145 ? 4.232 -4.337 61.400 1.00 63.33 162 SER E O 1
ATOM 8485 N N . TYR E 1 146 ? 4.574 -4.988 63.526 1.00 78.39 163 TYR E N 1
ATOM 8486 C CA . TYR E 1 146 ? 5.879 -5.581 63.228 1.00 76.14 163 TYR E CA 1
ATOM 8487 C C . TYR E 1 146 ? 5.892 -6.727 62.221 1.00 71.09 163 TYR E C 1
ATOM 8488 O O . TYR E 1 146 ? 6.957 -7.070 61.719 1.00 74.66 163 TYR E O 1
ATOM 8497 N N . ASP E 1 147 ? 4.743 -7.321 61.923 1.00 73.33 164 ASP E N 1
ATOM 8498 C CA . ASP E 1 147 ? 4.711 -8.486 61.046 1.00 79.11 164 ASP E CA 1
ATOM 8499 C C . ASP E 1 147 ? 4.807 -8.113 59.560 1.00 75.59 164 ASP E C 1
ATOM 8500 O O . ASP E 1 147 ? 3.824 -7.688 58.964 1.00 63.67 164 ASP E O 1
ATOM 8505 N N . CYS E 1 148 ? 5.983 -8.332 58.966 1.00 78.82 165 CYS E N 1
ATOM 8506 C CA . CYS E 1 148 ? 6.213 -8.084 57.532 1.00 73.43 165 CYS E CA 1
ATOM 8507 C C . CYS E 1 148 ? 5.933 -9.301 56.616 1.00 85.17 165 CYS E C 1
ATOM 8508 O O . CYS E 1 148 ? 6.302 -9.276 55.442 1.00 88.71 165 CYS E O 1
ATOM 8511 N N . GLY E 1 149 ? 5.285 -10.352 57.129 1.00 80.57 166 GLY E N 1
ATOM 8512 C CA . GLY E 1 149 ? 5.100 -11.594 56.368 1.00 85.53 166 GLY E CA 1
ATOM 8513 C C . GLY E 1 149 ? 6.410 -12.357 56.218 1.00 83.34 166 GLY E C 1
ATOM 8514 O O . GLY E 1 149 ? 7.418 -11.789 55.797 1.00 79.08 166 GLY E O 1
ATOM 8515 N N . GLU E 1 150 ? 6.397 -13.648 56.543 1.00 79.32 167 GLU E N 1
ATOM 8516 C CA . GLU E 1 150 ? 7.625 -14.458 56.563 1.00 79.26 167 GLU E CA 1
ATOM 8517 C C . GLU E 1 150 ? 8.019 -14.897 55.161 1.00 73.00 167 GLU E C 1
ATOM 8518 O O . GLU E 1 150 ? 7.164 -15.229 54.359 1.00 89.95 167 GLU E O 1
ATOM 8524 N N . ARG E 1 151 ? 9.312 -14.938 54.874 1.00 77.89 168 ARG E N 1
ATOM 8525 C CA . ARG E 1 151 ? 9.771 -15.371 53.564 1.00 73.75 168 ARG E CA 1
ATOM 8526 C C . ARG E 1 151 ? 10.246 -16.798 53.599 1.00 80.23 168 ARG E C 1
ATOM 8527 O O . ARG E 1 151 ? 10.829 -17.234 54.579 1.00 93.78 168 ARG E O 1
ATOM 8535 N N . ASN E 1 152 ? 9.997 -17.533 52.526 1.00 72.06 169 ASN E N 1
ATOM 8536 C CA . ASN E 1 152 ? 10.514 -18.887 52.411 1.00 70.56 169 ASN E CA 1
ATOM 8537 C C . ASN E 1 152 ? 11.424 -18.928 51.223 1.00 67.12 169 ASN E C 1
ATOM 8538 O O . ASN E 1 152 ? 11.123 -18.348 50.190 1.00 68.40 169 ASN E O 1
ATOM 8543 N N . VAL E 1 153 ? 12.510 -19.671 51.380 1.00 66.09 170 VAL E N 1
ATOM 8544 C CA . VAL E 1 153 ? 13.647 -19.662 50.478 1.00 66.63 170 VAL E CA 1
ATOM 8545 C C . VAL E 1 153 ? 14.055 -21.133 50.359 1.00 66.88 170 VAL E C 1
ATOM 8546 O O . VAL E 1 153 ? 14.301 -21.785 51.377 1.00 64.95 170 VAL E O 1
ATOM 8550 N N . GLU E 1 154 ? 14.089 -21.643 49.129 1.00 69.78 171 GLU E N 1
ATOM 8551 C CA . GLU E 1 154 ? 14.516 -23.004 48.829 1.00 70.57 171 GLU E CA 1
ATOM 8552 C C . GLU E 1 154 ? 15.848 -22.911 48.076 1.00 68.55 171 GLU E C 1
ATOM 8553 O O . GLU E 1 154 ? 15.922 -22.259 47.045 1.00 72.31 171 GLU E O 1
ATOM 8559 N N . VAL E 1 155 ? 16.904 -23.529 48.600 1.00 68.46 172 VAL E N 1
ATOM 8560 C CA . VAL E 1 155 ? 18.252 -23.345 48.061 1.00 70.47 172 VAL E CA 1
ATOM 8561 C C . VAL E 1 155 ? 18.868 -24.688 47.699 1.00 67.67 172 VAL E C 1
ATOM 8562 O O . VAL E 1 155 ? 18.931 -25.554 48.542 1.00 70.57 172 VAL E O 1
ATOM 8566 N N . PRO E 1 156 ? 19.415 -24.849 46.485 1.00 66.94 173 PRO E N 1
ATOM 8567 C CA . PRO E 1 156 ? 20.054 -26.139 46.139 1.00 68.98 173 PRO E CA 1
ATOM 8568 C C . PRO E 1 156 ? 21.283 -26.373 46.999 1.00 69.75 173 PRO E C 1
ATOM 8569 O O . PRO E 1 156 ? 21.887 -25.399 47.400 1.00 79.10 173 PRO E O 1
ATOM 8573 N N . GLN E 1 157 ? 21.646 -27.623 47.297 1.00 77.05 174 GLN E N 1
ATOM 8574 C CA . GLN E 1 157 ? 22.808 -27.883 48.140 1.00 75.13 174 GLN E CA 1
ATOM 8575 C C . GLN E 1 157 ? 23.932 -27.470 47.237 1.00 84.47 174 GLN E C 1
ATOM 8576 O O . GLN E 1 157 ? 23.820 -27.677 46.054 1.00 98.69 174 GLN E O 1
ATOM 8582 N N . MET E 1 158 ? 24.997 -26.890 47.784 1.00 86.92 175 MET E N 1
ATOM 8583 C CA . MET E 1 158 ? 26.206 -26.387 47.070 1.00 87.45 175 MET E CA 1
ATOM 8584 C C . MET E 1 158 ? 26.136 -24.971 46.530 1.00 74.94 175 MET E C 1
ATOM 8585 O O . MET E 1 158 ? 27.189 -24.379 46.411 1.00 72.15 175 MET E O 1
ATOM 8590 N N . GLU E 1 159 ? 24.952 -24.403 46.312 1.00 74.70 176 GLU E N 1
ATOM 8591 C CA . GLU E 1 159 ? 24.820 -22.996 45.943 1.00 72.57 176 GLU E CA 1
ATOM 8592 C C . GLU E 1 159 ? 24.976 -22.042 47.134 1.00 71.34 176 GLU E C 1
ATOM 8593 O O . GLU E 1 159 ? 25.102 -22.468 48.289 1.00 68.66 176 GLU E O 1
ATOM 8599 N N . ASP E 1 160 ? 24.986 -20.749 46.835 1.00 72.14 177 ASP E N 1
ATOM 8600 C CA . ASP E 1 160 ? 25.058 -19.718 47.856 1.00 78.39 177 ASP E CA 1
ATOM 8601 C C . ASP E 1 160 ? 23.656 -19.226 48.198 1.00 77.59 177 ASP E C 1
ATOM 8602 O O . ASP E 1 160 ? 22.874 -18.919 47.301 1.00 75.38 177 ASP E O 1
ATOM 8607 N N . MET E 1 161 ? 23.367 -19.130 49.498 1.00 74.93 178 MET E N 1
ATOM 8608 C CA . MET E 1 161 ? 22.085 -18.620 50.049 1.00 67.40 178 MET E CA 1
ATOM 8609 C C . MET E 1 161 ? 22.167 -17.107 50.196 1.00 56.28 178 MET E C 1
ATOM 8610 O O . MET E 1 161 ? 23.123 -16.614 50.768 1.00 56.33 178 MET E O 1
ATOM 8615 N N . ILE E 1 162 ? 21.187 -16.380 49.662 1.00 59.65 179 ILE E N 1
ATOM 8616 C CA . ILE E 1 162 ? 21.113 -14.938 49.814 1.00 57.73 179 ILE E CA 1
ATOM 8617 C C . ILE E 1 162 ? 19.800 -14.644 50.500 1.00 59.36 179 ILE E C 1
ATOM 8618 O O . ILE E 1 162 ? 18.750 -14.980 49.964 1.00 60.93 179 ILE E O 1
ATOM 8623 N N . LEU E 1 163 ? 19.862 -13.984 51.655 1.00 52.36 180 LEU E N 1
ATOM 8624 C CA . LEU E 1 163 ? 18.673 -13.503 52.333 1.00 49.60 180 LEU E CA 1
ATOM 8625 C C . LEU E 1 163 ? 18.629 -11.993 52.260 1.00 46.02 180 LEU E C 1
ATOM 8626 O O . LEU E 1 163 ? 19.602 -11.324 52.599 1.00 53.11 180 LEU E O 1
ATOM 8631 N N . ASP E 1 164 ? 17.492 -11.455 51.839 1.00 47.43 181 ASP E N 1
ATOM 8632 C CA . ASP E 1 164 ? 17.357 -10.035 51.604 1.00 50.04 181 ASP E CA 1
ATOM 8633 C C . ASP E 1 164 ? 16.337 -9.402 52.539 1.00 45.16 181 ASP E C 1
ATOM 8634 O O . ASP E 1 164 ? 15.154 -9.668 52.445 1.00 48.88 181 ASP E O 1
ATOM 8639 N N . CYS E 1 165 ? 16.807 -8.490 53.376 1.00 44.66 182 CYS E N 1
ATOM 8640 C CA . CYS E 1 165 ? 15.960 -7.786 54.338 1.00 47.25 182 CYS E CA 1
ATOM 8641 C C . CYS E 1 165 ? 15.476 -6.407 53.857 1.00 46.20 182 CYS E C 1
ATOM 8642 O O . CYS E 1 165 ? 14.747 -5.726 54.588 1.00 42.76 182 CYS E O 1
ATOM 8645 N N . GLU E 1 166 ? 15.880 -5.971 52.658 1.00 48.09 183 GLU E N 1
ATOM 8646 C CA . GLU E 1 166 ? 15.556 -4.605 52.227 1.00 49.02 183 GLU E CA 1
ATOM 8647 C C . GLU E 1 166 ? 14.095 -4.525 51.808 1.00 46.13 183 GLU E C 1
ATOM 8648 O O . GLU E 1 166 ? 13.607 -5.357 51.048 1.00 47.04 183 GLU E O 1
ATOM 8654 N N . LEU E 1 167 ? 13.412 -3.516 52.322 1.00 46.91 184 LEU E N 1
ATOM 8655 C CA . LEU E 1 167 ? 12.092 -3.147 51.872 1.00 49.38 184 LEU E CA 1
ATOM 8656 C C . LEU E 1 167 ? 12.250 -1.850 51.071 1.00 57.36 184 LEU E C 1
ATOM 8657 O O . LEU E 1 167 ? 13.259 -1.148 51.214 1.00 55.68 184 LEU E O 1
ATOM 8662 N N . ASN E 1 168 ? 11.264 -1.571 50.212 1.00 65.94 185 ASN E N 1
ATOM 8663 C CA . ASN E 1 168 ? 11.308 -0.461 49.239 1.00 63.34 185 ASN E CA 1
ATOM 8664 C C . ASN E 1 168 ? 11.557 0.864 49.907 1.00 53.11 185 ASN E C 1
ATOM 8665 O O . ASN E 1 168 ? 12.333 1.677 49.421 1.00 56.35 185 ASN E O 1
ATOM 8670 N N . TRP E 1 169 ? 10.863 1.056 51.026 1.00 48.65 186 TRP E N 1
ATOM 8671 C CA . TRP E 1 169 ? 10.908 2.290 51.802 1.00 43.82 186 TRP E CA 1
ATOM 8672 C C . TRP E 1 169 ? 12.133 2.495 52.715 1.00 45.62 186 TRP E C 1
ATOM 8673 O O . TRP E 1 169 ? 12.283 3.584 53.271 1.00 45.11 186 TRP E O 1
ATOM 8684 N N . HIS E 1 170 ? 12.974 1.478 52.925 1.00 44.21 187 HIS E N 1
ATOM 8685 C CA . HIS E 1 170 ? 14.185 1.659 53.765 1.00 45.10 187 HIS E CA 1
ATOM 8686 C C . HIS E 1 170 ? 15.119 2.784 53.258 1.00 49.13 187 HIS E C 1
ATOM 8687 O O . HIS E 1 170 ? 15.648 3.550 54.062 1.00 44.94 187 HIS E O 1
ATOM 8694 N N . GLN E 1 171 ? 15.300 2.891 51.936 1.00 59.00 188 GLN E N 1
ATOM 8695 C CA . GLN E 1 171 ? 16.136 3.967 51.334 1.00 63.51 188 GLN E CA 1
ATOM 8696 C C . GLN E 1 171 ? 15.640 5.365 51.711 1.00 52.18 188 GLN E C 1
ATOM 8697 O O . GLN E 1 171 ? 16.433 6.247 51.974 1.00 56.92 188 GLN E O 1
ATOM 8703 N N . ALA E 1 172 ? 14.332 5.519 51.864 1.00 55.36 189 ALA E N 1
ATOM 8704 C CA . ALA E 1 172 ? 13.749 6.778 52.303 1.00 53.01 189 ALA E CA 1
ATOM 8705 C C . ALA E 1 172 ? 13.700 7.003 53.829 1.00 48.28 189 ALA E C 1
ATOM 8706 O O . ALA E 1 172 ? 13.620 8.150 54.257 1.00 51.43 189 ALA E O 1
ATOM 8708 N N . SER E 1 173 ? 13.740 5.952 54.655 1.00 48.08 190 SER E N 1
ATOM 8709 C CA . SER E 1 173 ? 13.610 6.157 56.115 1.00 45.58 190 SER E CA 1
ATOM 8710 C C . SER E 1 173 ? 14.777 6.935 56.737 1.00 50.46 190 SER E C 1
ATOM 8711 O O . SER E 1 173 ? 15.936 6.784 56.349 1.00 43.44 190 SER E O 1
ATOM 8714 N N . GLU E 1 174 ? 14.446 7.763 57.717 1.00 47.55 191 GLU E N 1
ATOM 8715 C CA . GLU E 1 174 ? 15.443 8.408 58.532 1.00 48.56 191 GLU E CA 1
ATOM 8716 C C . GLU E 1 174 ? 15.776 7.484 59.714 1.00 46.32 191 GLU E C 1
ATOM 8717 O O . GLU E 1 174 ? 15.069 6.512 59.991 1.00 54.19 191 GLU E O 1
ATOM 8723 N N . GLY E 1 175 ? 16.890 7.779 60.366 1.00 40.55 192 GLY E N 1
ATOM 8724 C CA . GLY E 1 175 ? 17.228 7.213 61.653 1.00 45.81 192 GLY E CA 1
ATOM 8725 C C . GLY E 1 175 ? 17.663 5.773 61.636 1.00 41.62 192 GLY E C 1
ATOM 8726 O O . GLY E 1 175 ? 17.814 5.181 62.689 1.00 46.03 192 GLY E O 1
ATOM 8727 N N . LEU E 1 176 ? 17.903 5.207 60.462 1.00 39.01 193 LEU E N 1
ATOM 8728 C CA . LEU E 1 176 ? 18.296 3.815 60.404 1.00 40.06 193 LEU E CA 1
ATOM 8729 C C . LEU E 1 176 ? 19.737 3.640 60.842 1.00 41.29 193 LEU E C 1
ATOM 8730 O O . LEU E 1 176 ? 20.548 4.549 60.720 1.00 41.48 193 LEU E O 1
ATOM 8735 N N . THR E 1 177 ? 20.034 2.464 61.376 1.00 41.64 194 THR E N 1
ATOM 8736 C CA . THR E 1 177 ? 21.389 2.093 61.749 1.00 39.16 194 THR E CA 1
ATOM 8737 C C . THR E 1 177 ? 21.749 0.840 60.944 1.00 38.85 194 THR E C 1
ATOM 8738 O O . THR E 1 177 ? 21.819 0.924 59.721 1.00 38.58 194 THR E O 1
ATOM 8742 N N . ASP E 1 178 ? 21.937 -0.313 61.593 1.00 38.36 195 ASP E N 1
ATOM 8743 C CA . ASP E 1 178 ? 22.453 -1.512 60.929 1.00 40.00 195 ASP E CA 1
ATOM 8744 C C . ASP E 1 178 ? 21.402 -2.602 60.754 1.00 42.68 195 ASP E C 1
ATOM 8745 O O . ASP E 1 178 ? 20.442 -2.664 61.520 1.00 39.42 195 ASP E O 1
ATOM 8750 N N . TYR E 1 179 ? 21.608 -3.444 59.741 1.00 37.18 196 TYR E N 1
ATOM 8751 C CA . TYR E 1 179 ? 20.892 -4.698 59.572 1.00 38.86 196 TYR E CA 1
ATOM 8752 C C . TYR E 1 179 ? 21.667 -5.788 60.330 1.00 42.27 196 TYR E C 1
ATOM 8753 O O . TYR E 1 179 ? 22.863 -5.958 60.109 1.00 38.99 196 TYR E O 1
ATOM 8762 N N . SER E 1 180 ? 20.981 -6.517 61.208 1.00 35.69 197 SER E N 1
ATOM 8763 C CA . SER E 1 180 ? 21.550 -7.630 61.949 1.00 38.86 197 SER E CA 1
ATOM 8764 C C . SER E 1 180 ? 20.773 -8.865 61.548 1.00 39.06 197 SER E C 1
ATOM 8765 O O . SER E 1 180 ? 19.543 -8.822 61.469 1.00 38.21 197 SER E O 1
ATOM 8768 N N . PHE E 1 181 ? 21.488 -9.941 61.259 1.00 35.89 198 PHE E N 1
ATOM 8769 C CA . PHE E 1 181 ? 20.872 -11.206 60.941 1.00 36.99 198 PHE E CA 1
ATOM 8770 C C . PHE E 1 181 ? 21.165 -12.168 62.063 1.00 39.66 198 PHE E C 1
ATOM 8771 O O . PHE E 1 181 ? 22.298 -12.252 62.551 1.00 36.87 198 PHE E O 1
ATOM 8779 N N . TYR E 1 182 ? 20.136 -12.910 62.447 1.00 37.97 199 TYR E N 1
ATOM 8780 C CA . TYR E 1 182 ? 20.245 -13.900 63.500 1.00 37.20 199 TYR E CA 1
ATOM 8781 C C . TYR E 1 182 ? 19.818 -15.276 62.994 1.00 37.30 199 TYR E C 1
ATOM 8782 O O . TYR E 1 182 ? 18.933 -15.416 62.143 1.00 34.27 199 TYR E O 1
ATOM 8791 N N . ARG E 1 183 ? 20.465 -16.292 63.540 1.00 40.04 200 ARG E N 1
ATOM 8792 C CA . ARG E 1 183 ? 20.075 -17.667 63.345 1.00 46.13 200 ARG E CA 1
ATOM 8793 C C . ARG E 1 183 ? 19.117 -18.022 64.473 1.00 45.46 200 ARG E C 1
ATOM 8794 O O . ARG E 1 183 ? 19.468 -17.848 65.629 1.00 43.62 200 ARG E O 1
ATOM 8802 N N . VAL E 1 184 ? 17.923 -18.521 64.145 1.00 45.31 201 VAL E N 1
ATOM 8803 C CA . VAL E 1 184 ? 16.948 -18.925 65.159 1.00 46.30 201 VAL E CA 1
ATOM 8804 C C . VAL E 1 184 ? 16.932 -20.446 65.234 1.00 50.64 201 VAL E C 1
ATOM 8805 O O . VAL E 1 184 ? 16.447 -21.121 64.319 1.00 52.48 201 VAL E O 1
ATOM 8809 N N . TRP E 1 185 ? 17.443 -20.977 66.338 1.00 55.74 202 TRP E N 1
ATOM 8810 C CA . TRP E 1 185 ? 17.517 -22.436 66.556 1.00 63.77 202 TRP E CA 1
ATOM 8811 C C . TRP E 1 185 ? 16.212 -23.021 67.090 1.00 64.05 202 TRP E C 1
ATOM 8812 O O . TRP E 1 185 ? 15.371 -22.293 67.631 1.00 57.11 202 TRP E O 1
ATOM 8823 N N . GLY E 1 186 ? 16.068 -24.340 66.945 1.00 69.69 203 GLY E N 1
ATOM 8824 C CA . GLY E 1 186 ? 14.941 -25.082 67.507 1.00 69.30 203 GLY E CA 1
ATOM 8825 C C . GLY E 1 186 ? 14.879 -25.010 69.024 1.00 74.31 203 GLY E C 1
ATOM 8826 O O . GLY E 1 186 ? 13.798 -24.907 69.596 1.00 72.23 203 GLY E O 1
ATOM 8827 N N . ASN E 1 187 ? 16.035 -25.000 69.684 1.00 75.37 204 ASN E N 1
ATOM 8828 C CA . ASN E 1 187 ? 16.070 -24.983 71.152 1.00 77.02 204 ASN E CA 1
ATOM 8829 C C . ASN E 1 187 ? 15.789 -23.616 71.799 1.00 84.01 204 ASN E C 1
ATOM 8830 O O . ASN E 1 187 ? 16.260 -23.363 72.907 1.00 92.82 204 ASN E O 1
ATOM 8835 N N . ASN E 1 188 ? 15.047 -22.741 71.113 1.00 81.20 205 ASN E N 1
ATOM 8836 C CA . ASN E 1 188 ? 14.708 -21.398 71.595 1.00 82.87 205 ASN E CA 1
ATOM 8837 C C . ASN E 1 188 ? 15.782 -20.308 71.308 1.00 78.55 205 ASN E C 1
ATOM 8838 O O . ASN E 1 188 ? 15.424 -19.167 70.957 1.00 83.44 205 ASN E O 1
ATOM 8843 N N . THR E 1 189 ? 17.076 -20.637 71.416 1.00 68.04 206 THR E N 1
ATOM 8844 C CA . THR E 1 189 ? 18.123 -19.595 71.367 1.00 65.26 206 THR E CA 1
ATOM 8845 C C . THR E 1 189 ? 18.258 -18.972 69.969 1.00 65.13 206 THR E C 1
ATOM 8846 O O . THR E 1 189 ? 17.739 -19.510 68.977 1.00 60.03 206 THR E O 1
ATOM 8850 N N . GLU E 1 190 ? 18.884 -17.792 69.944 1.00 64.97 207 GLU E N 1
ATOM 8851 C CA . GLU E 1 190 ? 19.304 -17.106 68.719 1.00 61.17 207 GLU E CA 1
ATOM 8852 C C . GLU E 1 190 ? 20.775 -16.711 68.809 1.00 55.80 207 GLU E C 1
ATOM 8853 O O . GLU E 1 190 ? 21.294 -16.429 69.892 1.00 54.26 207 GLU E O 1
ATOM 8859 N N . THR E 1 191 ? 21.416 -16.672 67.653 1.00 46.83 208 THR E N 1
ATOM 8860 C CA . THR E 1 191 ? 22.802 -16.281 67.518 1.00 47.18 208 THR E CA 1
ATOM 8861 C C . THR E 1 191 ? 22.933 -15.258 66.397 1.00 45.64 208 THR E C 1
ATOM 8862 O O . THR E 1 191 ? 22.499 -15.508 65.268 1.00 41.40 208 THR E O 1
ATOM 8866 N N . LEU E 1 192 ? 23.574 -14.131 66.706 1.00 46.85 209 LEU E N 1
ATOM 8867 C CA . LEU E 1 192 ? 23.908 -13.113 65.713 1.00 49.91 209 LEU E CA 1
ATOM 8868 C C . LEU E 1 192 ? 24.891 -13.687 64.704 1.00 53.46 209 LEU E C 1
ATOM 8869 O O . LEU E 1 192 ? 25.936 -14.188 65.086 1.00 57.42 209 LEU E O 1
ATOM 8874 N N . VAL E 1 193 ? 24.548 -13.625 63.426 1.00 43.94 210 VAL E N 1
ATOM 8875 C CA . VAL E 1 193 ? 25.418 -14.126 62.375 1.00 53.44 210 VAL E CA 1
ATOM 8876 C C . VAL E 1 193 ? 26.083 -12.986 61.612 1.00 47.31 210 VAL E C 1
ATOM 8877 O O . VAL E 1 193 ? 27.157 -13.177 61.074 1.00 50.09 210 VAL E O 1
ATOM 8881 N N . SER E 1 194 ? 25.458 -11.812 61.574 1.00 41.26 211 SER E N 1
ATOM 8882 C CA . SER E 1 194 ? 25.881 -10.740 60.697 1.00 46.11 211 SER E CA 1
ATOM 8883 C C . SER E 1 194 ? 25.333 -9.401 61.183 1.00 47.89 211 SER E C 1
ATOM 8884 O O . SER E 1 194 ? 24.171 -9.334 61.560 1.00 46.14 211 SER E O 1
ATOM 8887 N N . LYS E 1 195 ? 26.160 -8.357 61.179 1.00 45.25 212 LYS E N 1
ATOM 8888 C CA . LYS E 1 195 ? 25.729 -7.001 61.508 1.00 43.85 212 LYS E CA 1
ATOM 8889 C C . LYS E 1 195 ? 26.505 -6.021 60.647 1.00 44.35 212 LYS E C 1
ATOM 8890 O O . LYS E 1 195 ? 27.730 -6.051 60.636 1.00 50.93 212 LYS E O 1
ATOM 8896 N N . GLY E 1 196 ? 25.798 -5.148 59.941 1.00 41.65 213 GLY E N 1
ATOM 8897 C CA . GLY E 1 196 ? 26.450 -4.135 59.114 1.00 45.67 213 GLY E CA 1
ATOM 8898 C C . GLY E 1 196 ? 25.459 -3.335 58.288 1.00 45.21 213 GLY E C 1
ATOM 8899 O O . GLY E 1 196 ? 24.252 -3.503 58.455 1.00 37.54 213 GLY E O 1
ATOM 8900 N N . LYS E 1 197 ? 25.965 -2.468 57.405 1.00 40.06 214 LYS E N 1
ATOM 8901 C CA . LYS E 1 197 ? 25.115 -1.607 56.590 1.00 38.01 214 LYS E CA 1
ATOM 8902 C C . LYS E 1 197 ? 24.408 -2.334 55.468 1.00 41.09 214 LYS E C 1
ATOM 8903 O O . LYS E 1 197 ? 23.410 -1.834 54.968 1.00 35.61 214 LYS E O 1
ATOM 8909 N N . GLU E 1 198 ? 24.893 -3.501 55.070 1.00 40.92 215 GLU E N 1
ATOM 8910 C CA . GLU E 1 198 ? 24.257 -4.188 53.942 1.00 51.43 215 GLU E CA 1
ATOM 8911 C C . GLU E 1 198 ? 22.949 -4.820 54.397 1.00 47.83 215 GLU E C 1
ATOM 8912 O O . GLU E 1 198 ? 22.878 -5.432 55.465 1.00 46.48 215 GLU E O 1
ATOM 8918 N N . ALA E 1 199 ? 21.941 -4.665 53.546 1.00 42.68 216 ALA E N 1
ATOM 8919 C CA . ALA E 1 199 ? 20.629 -5.290 53.686 1.00 45.02 216 ALA E CA 1
ATOM 8920 C C . ALA E 1 199 ? 20.545 -6.792 53.413 1.00 41.40 216 ALA E C 1
ATOM 8921 O O . ALA E 1 199 ? 19.468 -7.373 53.587 1.00 47.26 216 ALA E O 1
ATOM 8923 N N . THR E 1 200 ? 21.642 -7.436 52.995 1.00 45.24 217 THR E N 1
ATOM 8924 C CA . THR E 1 200 ? 21.601 -8.868 52.685 1.00 45.50 217 THR E CA 1
ATOM 8925 C C . THR E 1 200 ? 22.599 -9.695 53.429 1.00 45.97 217 THR E C 1
ATOM 8926 O O . THR E 1 200 ? 23.625 -9.197 53.889 1.00 50.61 217 THR E O 1
ATOM 8930 N N . LEU E 1 201 ? 22.298 -10.988 53.485 1.00 41.68 218 LEU E N 1
ATOM 8931 C CA . LEU E 1 201 ? 23.151 -11.974 54.113 1.00 48.77 218 LEU E CA 1
ATOM 8932 C C . LEU E 1 201 ? 23.455 -13.053 53.094 1.00 55.11 218 LEU E C 1
ATOM 8933 O O . LEU E 1 201 ? 22.524 -13.619 52.526 1.00 48.51 218 LEU E O 1
ATOM 8938 N N . THR E 1 202 ? 24.735 -13.399 52.944 1.00 50.82 219 THR E N 1
ATOM 8939 C CA . THR E 1 202 ? 25.157 -14.406 51.980 1.00 50.90 219 THR E CA 1
ATOM 8940 C C . THR E 1 202 ? 25.923 -15.494 52.675 1.00 52.98 219 THR E C 1
ATOM 8941 O O . THR E 1 202 ? 26.920 -15.211 53.320 1.00 61.12 219 THR E O 1
ATOM 8945 N N . LYS E 1 203 ? 25.459 -16.738 52.558 1.00 57.03 220 LYS E N 1
ATOM 8946 C CA . LYS E 1 203 ? 26.208 -17.905 53.065 1.00 63.00 220 LYS E CA 1
ATOM 8947 C C . LYS E 1 203 ? 26.637 -18.780 51.868 1.00 65.33 220 LYS E C 1
ATOM 8948 O O . LYS E 1 203 ? 25.791 -19.177 51.060 1.00 61.43 220 LYS E O 1
ATOM 8954 N N . PRO E 1 204 ? 27.949 -19.084 51.754 1.00 70.93 221 PRO E N 1
ATOM 8955 C CA . PRO E 1 204 ? 28.450 -19.744 50.561 1.00 73.00 221 PRO E CA 1
ATOM 8956 C C . PRO E 1 204 ? 28.333 -21.247 50.648 1.00 75.30 221 PRO E C 1
ATOM 8957 O O . PRO E 1 204 ? 28.465 -21.812 51.731 1.00 73.83 221 PRO E O 1
ATOM 8961 N N . MET E 1 205 ? 28.135 -21.888 49.504 1.00 76.23 222 MET E N 1
ATOM 8962 C CA . MET E 1 205 ? 28.166 -23.344 49.419 1.00 70.67 222 MET E CA 1
ATOM 8963 C C . MET E 1 205 ? 27.333 -23.999 50.502 1.00 70.07 222 MET E C 1
ATOM 8964 O O . MET E 1 205 ? 27.874 -24.684 51.376 1.00 75.73 222 MET E O 1
ATOM 8969 N N . VAL E 1 206 ? 26.025 -23.774 50.470 1.00 75.88 223 VAL E N 1
ATOM 8970 C CA . VAL E 1 206 ? 25.165 -24.278 51.544 1.00 75.44 223 VAL E CA 1
ATOM 8971 C C . VAL E 1 206 ? 25.084 -25.791 51.640 1.00 70.38 223 VAL E C 1
ATOM 8972 O O . VAL E 1 206 ? 25.134 -26.507 50.644 1.00 76.24 223 VAL E O 1
ATOM 8976 N N . GLY E 1 207 ? 24.920 -26.244 52.873 1.00 66.28 224 GLY E N 1
ATOM 8977 C CA . GLY E 1 207 ? 24.753 -27.648 53.206 1.00 70.17 224 GLY E CA 1
ATOM 8978 C C . GLY E 1 207 ? 23.486 -27.772 54.022 1.00 74.13 224 GLY E C 1
ATOM 8979 O O . GLY E 1 207 ? 22.884 -26.765 54.368 1.00 63.49 224 GLY E O 1
ATOM 8980 N N . PRO E 1 208 ? 23.072 -29.004 54.336 1.00 76.97 225 PRO E N 1
ATOM 8981 C CA . PRO E 1 208 ? 21.819 -29.196 55.065 1.00 73.77 225 PRO E CA 1
ATOM 8982 C C . PRO E 1 208 ? 21.760 -28.431 56.392 1.00 76.23 225 PRO E C 1
ATOM 8983 O O . PRO E 1 208 ? 20.704 -27.933 56.756 1.00 72.98 225 PRO E O 1
ATOM 8987 N N . GLU E 1 209 ? 22.886 -28.343 57.103 1.00 74.68 226 GLU E N 1
ATOM 8988 C CA . GLU E 1 209 ? 22.939 -27.645 58.402 1.00 77.01 226 GLU E CA 1
ATOM 8989 C C . GLU E 1 209 ? 22.696 -26.119 58.339 1.00 64.19 226 GLU E C 1
ATOM 8990 O O . GLU E 1 209 ? 22.593 -25.499 59.381 1.00 60.84 226 GLU E O 1
ATOM 8996 N N . ASP E 1 210 ? 22.609 -25.533 57.139 1.00 58.44 227 ASP E N 1
ATOM 8997 C CA . ASP E 1 210 ? 22.238 -24.124 56.936 1.00 55.95 227 ASP E CA 1
ATOM 8998 C C . ASP E 1 210 ? 20.729 -23.911 56.703 1.00 54.29 227 ASP E C 1
ATOM 8999 O O . ASP E 1 210 ? 20.268 -22.772 56.624 1.00 53.36 227 ASP E O 1
ATOM 9004 N N . ALA E 1 211 ? 19.965 -24.991 56.574 1.00 50.28 228 ALA E N 1
ATOM 9005 C CA . ALA E 1 211 ? 18.495 -24.912 56.665 1.00 52.36 228 ALA E CA 1
ATOM 9006 C C . ALA E 1 211 ? 18.023 -24.455 58.044 1.00 49.67 228 ALA E C 1
ATOM 9007 O O . ALA E 1 211 ? 18.707 -24.649 59.056 1.00 45.32 228 ALA E O 1
ATOM 9009 N N . GLY E 1 212 ? 16.826 -23.888 58.076 1.00 48.82 229 GLY E N 1
ATOM 9010 C CA . GLY E 1 212 ? 16.180 -23.501 59.327 1.00 46.46 229 GLY E CA 1
ATOM 9011 C C . GLY E 1 212 ? 15.655 -22.087 59.237 1.00 44.01 229 GLY E C 1
ATOM 9012 O O . GLY E 1 212 ? 15.266 -21.621 58.157 1.00 44.46 229 GLY E O 1
ATOM 9013 N N . SER E 1 213 ? 15.664 -21.406 60.376 1.00 43.32 230 SER E N 1
ATOM 9014 C CA . SER E 1 213 ? 15.071 -20.097 60.508 1.00 41.36 230 SER E CA 1
ATOM 9015 C C . SER E 1 213 ? 16.139 -19.058 60.749 1.00 36.57 230 SER E C 1
ATOM 9016 O O . SER E 1 213 ? 17.103 -19.287 61.489 1.00 41.46 230 SER E O 1
ATOM 9019 N N . TYR E 1 214 ? 15.938 -17.919 60.106 1.00 38.18 231 TYR E N 1
ATOM 9020 C CA . TYR E 1 214 ? 16.794 -16.753 60.236 1.00 41.83 231 TYR E CA 1
ATOM 9021 C C . TYR E 1 214 ? 15.910 -15.553 60.477 1.00 42.05 231 TYR E C 1
ATOM 9022 O O . TYR E 1 214 ? 14.746 -15.518 60.054 1.00 42.64 231 TYR E O 1
ATOM 9031 N N . ARG E 1 215 ? 16.460 -14.557 61.145 1.00 35.48 232 ARG E N 1
ATOM 9032 C CA . ARG E 1 215 ? 15.698 -13.362 61.391 1.00 41.54 232 ARG E CA 1
ATOM 9033 C C . ARG E 1 215 ? 16.562 -12.134 61.150 1.00 37.83 232 ARG E C 1
ATOM 9034 O O . ARG E 1 215 ? 17.694 -12.068 61.613 1.00 37.36 232 ARG E O 1
ATOM 9042 N N . CYS E 1 216 ? 16.019 -11.165 60.425 1.00 38.99 233 CYS E N 1
ATOM 9043 C CA . CYS E 1 216 ? 16.696 -9.878 60.216 1.00 39.45 233 CYS E CA 1
ATOM 9044 C C . CYS E 1 216 ? 16.058 -8.841 61.121 1.00 36.29 233 CYS E C 1
ATOM 9045 O O . CYS E 1 216 ? 14.836 -8.850 61.296 1.00 36.82 233 CYS E O 1
ATOM 9048 N N . GLU E 1 217 ? 16.891 -7.973 61.710 1.00 36.29 234 GLU E N 1
ATOM 9049 C CA . GLU E 1 217 ? 16.452 -6.755 62.413 1.00 39.31 234 GLU E CA 1
ATOM 9050 C C . GLU E 1 217 ? 17.168 -5.545 61.848 1.00 39.22 234 GLU E C 1
ATOM 9051 O O . GLU E 1 217 ? 18.402 -5.505 61.885 1.00 34.58 234 GLU E O 1
ATOM 9057 N N . LEU E 1 218 ? 16.405 -4.569 61.362 1.00 38.55 235 LEU E N 1
ATOM 9058 C CA . LEU E 1 218 ? 16.961 -3.302 60.931 1.00 40.25 235 LEU E CA 1
ATOM 9059 C C . LEU E 1 218 ? 16.839 -2.378 62.091 1.00 38.93 235 LEU E C 1
ATOM 9060 O O . LEU E 1 218 ? 15.724 -2.039 62.491 1.00 37.09 235 LEU E O 1
ATOM 9065 N N . GLY E 1 219 ? 17.984 -1.976 62.626 1.00 36.92 236 GLY E N 1
ATOM 9066 C CA . GLY E 1 219 ? 18.039 -1.090 63.778 1.00 38.92 236 GLY E CA 1
ATOM 9067 C C . GLY E 1 219 ? 17.689 0.343 63.452 1.00 38.57 236 GLY E C 1
ATOM 9068 O O . GLY E 1 219 ? 17.719 0.779 62.291 1.00 41.13 236 GLY E O 1
ATOM 9069 N N . SER E 1 220 ? 17.366 1.075 64.499 1.00 35.21 237 SER E N 1
ATOM 9070 C CA . SER E 1 220 ? 17.016 2.476 64.406 1.00 43.50 237 SER E CA 1
ATOM 9071 C C . SER E 1 220 ? 17.620 3.227 65.575 1.00 49.44 237 SER E C 1
ATOM 9072 O O . SER E 1 220 ? 17.819 2.663 66.659 1.00 48.74 237 SER E O 1
ATOM 9075 N N . VAL E 1 221 ? 17.865 4.510 65.357 1.00 53.02 238 VAL E N 1
ATOM 9076 C CA . VAL E 1 221 ? 18.389 5.342 66.403 1.00 62.90 238 VAL E CA 1
ATOM 9077 C C . VAL E 1 221 ? 17.439 5.365 67.549 1.00 57.35 238 VAL E C 1
ATOM 9078 O O . VAL E 1 221 ? 17.873 5.379 68.678 1.00 68.31 238 VAL E O 1
ATOM 9082 N N . ASN E 1 222 ? 16.142 5.394 67.247 1.00 69.62 239 ASN E N 1
ATOM 9083 C CA . ASN E 1 222 ? 15.140 5.668 68.277 1.00 88.07 239 ASN E CA 1
ATOM 9084 C C . ASN E 1 222 ? 14.931 4.586 69.349 1.00 93.34 239 ASN E C 1
ATOM 9085 O O . ASN E 1 222 ? 14.966 4.928 70.521 1.00 124.27 239 ASN E O 1
ATOM 9090 N N . SER E 1 223 ? 14.775 3.310 68.999 1.00 79.00 240 SER E N 1
ATOM 9091 C CA . SER E 1 223 ? 14.624 2.277 70.030 1.00 90.31 240 SER E CA 1
ATOM 9092 C C . SER E 1 223 ? 14.124 1.016 69.409 1.00 78.12 240 SER E C 1
ATOM 9093 O O . SER E 1 223 ? 14.829 0.018 69.348 1.00 69.97 240 SER E O 1
ATOM 9096 N N . SER E 1 224 ? 12.884 1.066 68.959 1.00 71.01 241 SER E N 1
ATOM 9097 C CA . SER E 1 224 ? 12.285 -0.093 68.374 1.00 76.39 241 SER E CA 1
ATOM 9098 C C . SER E 1 224 ? 12.949 -0.296 67.007 1.00 63.61 241 SER E C 1
ATOM 9099 O O . SER E 1 224 ? 13.229 0.700 66.324 1.00 59.05 241 SER E O 1
ATOM 9102 N N . PRO E 1 225 ? 13.237 -1.563 66.617 1.00 52.12 242 PRO E N 1
ATOM 9103 C CA . PRO E 1 225 ? 13.787 -1.712 65.266 1.00 56.57 242 PRO E CA 1
ATOM 9104 C C . PRO E 1 225 ? 12.831 -1.254 64.190 1.00 47.21 242 PRO E C 1
ATOM 9105 O O . PRO E 1 225 ? 11.633 -1.303 64.392 1.00 45.46 242 PRO E O 1
ATOM 9109 N N . ALA E 1 226 ? 13.370 -0.801 63.068 1.00 40.72 243 ALA E N 1
ATOM 9110 C CA . ALA E 1 226 ? 12.554 -0.295 61.978 1.00 39.21 243 ALA E CA 1
ATOM 9111 C C . ALA E 1 226 ? 11.856 -1.439 61.245 1.00 35.76 243 ALA E C 1
ATOM 9112 O O . ALA E 1 226 ? 10.768 -1.266 60.696 1.00 39.75 243 ALA E O 1
ATOM 9114 N N . THR E 1 227 ? 12.501 -2.598 61.204 1.00 39.45 244 THR E N 1
ATOM 9115 C CA . THR E 1 227 ? 11.972 -3.752 60.490 1.00 38.19 244 THR E CA 1
ATOM 9116 C C . THR E 1 227 ? 12.507 -5.051 61.089 1.00 40.32 244 THR E C 1
ATOM 9117 O O . THR E 1 227 ? 13.674 -5.115 61.495 1.00 36.54 244 THR E O 1
ATOM 9121 N N . ILE E 1 228 ? 11.620 -6.055 61.163 1.00 42.13 245 ILE E N 1
ATOM 9122 C CA . ILE E 1 228 ? 11.933 -7.433 61.567 1.00 37.95 245 ILE E CA 1
ATOM 9123 C C . ILE E 1 228 ? 11.328 -8.363 60.512 1.00 38.74 245 ILE E C 1
ATOM 9124 O O . ILE E 1 228 ? 10.148 -8.252 60.182 1.00 47.78 245 ILE E O 1
ATOM 9129 N N . ILE E 1 229 ? 12.140 -9.252 59.962 1.00 38.32 246 ILE E N 1
ATOM 9130 C CA . ILE E 1 229 ? 11.702 -10.162 58.909 1.00 38.16 246 ILE E CA 1
ATOM 9131 C C . ILE E 1 229 ? 12.233 -11.534 59.277 1.00 43.09 246 ILE E C 1
ATOM 9132 O O . ILE E 1 229 ? 13.420 -11.652 59.619 1.00 41.38 246 ILE E O 1
ATOM 9137 N N . ASN E 1 230 ? 11.363 -12.551 59.193 1.00 39.53 247 ASN E N 1
ATOM 9138 C CA . ASN E 1 230 ? 11.723 -13.928 59.486 1.00 44.71 247 ASN E CA 1
ATOM 9139 C C . ASN E 1 230 ? 11.881 -14.633 58.166 1.00 45.76 247 ASN E C 1
ATOM 9140 O O . ASN E 1 230 ? 11.071 -14.421 57.273 1.00 43.30 247 ASN E O 1
ATOM 9145 N N . PHE E 1 231 ? 12.901 -15.480 58.060 1.00 43.12 248 PHE E N 1
ATOM 9146 C CA . PHE E 1 231 ? 13.156 -16.264 56.854 1.00 47.18 248 PHE E CA 1
ATOM 9147 C C . PHE E 1 231 ? 13.177 -17.734 57.238 1.00 43.83 248 PHE E C 1
ATOM 9148 O O . PHE E 1 231 ? 13.787 -18.092 58.239 1.00 43.58 248 PHE E O 1
ATOM 9156 N N . HIS E 1 232 ? 12.533 -18.587 56.435 1.00 51.45 249 HIS E N 1
ATOM 9157 C CA . HIS E 1 232 ? 12.620 -20.052 56.594 1.00 52.74 249 HIS E CA 1
ATOM 9158 C C . HIS E 1 232 ? 13.405 -20.615 55.409 1.00 47.29 249 HIS E C 1
ATOM 9159 O O . HIS E 1 232 ? 13.019 -20.421 54.283 1.00 46.81 249 HIS E O 1
ATOM 9166 N N . VAL E 1 233 ? 14.510 -21.302 55.661 1.00 50.78 250 VAL E N 1
ATOM 9167 C CA . VAL E 1 233 ? 15.389 -21.777 54.578 1.00 53.03 250 VAL E CA 1
ATOM 9168 C C . VAL E 1 233 ? 15.355 -23.297 54.464 1.00 51.89 250 VAL E C 1
ATOM 9169 O O . VAL E 1 233 ? 15.744 -23.989 55.402 1.00 49.52 250 VAL E O 1
ATOM 9173 N N . THR E 1 234 ? 14.940 -23.809 53.309 1.00 52.77 251 THR E N 1
ATOM 9174 C CA . THR E 1 234 ? 15.030 -25.247 53.018 1.00 59.91 251 THR E CA 1
ATOM 9175 C C . THR E 1 234 ? 16.201 -25.505 52.060 1.00 59.93 251 THR E C 1
ATOM 9176 O O . THR E 1 234 ? 16.396 -24.756 51.109 1.00 61.97 251 THR E O 1
ATOM 9180 N N . VAL E 1 235 ? 16.961 -26.567 52.319 1.00 60.84 252 VAL E N 1
ATOM 9181 C CA . VAL E 1 235 ? 18.063 -26.993 51.463 1.00 64.14 252 VAL E CA 1
ATOM 9182 C C . VAL E 1 235 ? 17.693 -28.328 50.815 1.00 70.58 252 VAL E C 1
ATOM 9183 O O . VAL E 1 235 ? 17.727 -29.365 51.475 1.00 64.89 252 VAL E O 1
ATOM 9187 N N . LEU E 1 236 ? 17.349 -28.311 49.528 1.00 78.62 253 LEU E N 1
ATOM 9188 C CA . LEU E 1 236 ? 16.961 -29.548 48.837 1.00 81.64 253 LEU E CA 1
ATOM 9189 C C . LEU E 1 236 ? 18.185 -30.458 48.610 1.00 81.46 253 LEU E C 1
ATOM 9190 O O . LEU E 1 236 ? 19.320 -29.981 48.579 1.00 77.34 253 LEU E O 1
ATOM 9195 N N . PRO E 1 237 ? 17.962 -31.771 48.436 1.00 85.89 254 PRO E N 1
ATOM 9196 C CA . PRO E 1 237 ? 19.108 -32.667 48.365 1.00 91.39 254 PRO E CA 1
ATOM 9197 C C . PRO E 1 237 ? 19.760 -32.637 46.987 1.00 84.82 254 PRO E C 1
ATOM 9198 O O . PRO E 1 237 ? 20.941 -32.934 46.873 1.00 81.34 254 PRO E O 1
ATOM 9202 N N . SER F 1 2 ? -13.487 4.721 47.416 1.00 47.09 19 SER F N 1
ATOM 9203 C CA . SER F 1 2 ? -13.490 3.237 47.660 1.00 45.52 19 SER F CA 1
ATOM 9204 C C . SER F 1 2 ? -14.222 2.439 46.565 1.00 45.60 19 SER F C 1
ATOM 9205 O O . SER F 1 2 ? -15.447 2.471 46.491 1.00 41.67 19 SER F O 1
ATOM 9208 N N . PRO F 1 3 ? -13.487 1.709 45.714 1.00 42.13 20 PRO F N 1
ATOM 9209 C CA . PRO F 1 3 ? -14.205 1.012 44.635 1.00 41.27 20 PRO F CA 1
ATOM 9210 C C . PRO F 1 3 ? -15.071 -0.162 45.103 1.00 36.07 20 PRO F C 1
ATOM 9211 O O . PRO F 1 3 ? -14.786 -0.791 46.122 1.00 37.10 20 PRO F O 1
ATOM 9215 N N . TRP F 1 4 ? -16.115 -0.449 44.347 1.00 36.11 21 TRP F N 1
ATOM 9216 C CA . TRP F 1 4 ? -16.988 -1.583 44.648 1.00 39.10 21 TRP F CA 1
ATOM 9217 C C . TRP F 1 4 ? -16.251 -2.843 44.215 1.00 35.85 21 TRP F C 1
ATOM 9218 O O . TRP F 1 4 ? -15.926 -3.007 43.048 1.00 39.20 21 TRP F O 1
ATOM 9229 N N . CYS F 1 5 ? -15.998 -3.720 45.185 1.00 38.60 22 CYS F N 1
ATOM 9230 C CA . CYS F 1 5 ? -15.067 -4.860 45.047 1.00 39.83 22 CYS F CA 1
ATOM 9231 C C . CYS F 1 5 ? -15.384 -5.842 43.949 1.00 35.75 22 CYS F C 1
ATOM 9232 O O . CYS F 1 5 ? -14.514 -6.534 43.443 1.00 34.23 22 CYS F O 1
ATOM 9235 N N . VAL F 1 6 ? -16.651 -5.895 43.586 1.00 38.98 23 VAL F N 1
ATOM 9236 C CA . VAL F 1 6 ? -17.133 -6.777 42.541 1.00 34.73 23 VAL F CA 1
ATOM 9237 C C . VAL F 1 6 ? -16.415 -6.560 41.186 1.00 35.08 23 VAL F C 1
ATOM 9238 O O . VAL F 1 6 ? -16.274 -7.485 40.384 1.00 35.22 23 VAL F O 1
ATOM 9242 N N . ILE F 1 7 ? -15.934 -5.341 40.958 1.00 38.56 24 ILE F N 1
ATOM 9243 C CA . ILE F 1 7 ? -15.136 -5.011 39.777 1.00 43.18 24 ILE F CA 1
ATOM 9244 C C . ILE F 1 7 ? -13.779 -5.715 39.731 1.00 41.41 24 ILE F C 1
ATOM 9245 O O . ILE F 1 7 ? -13.134 -5.706 38.706 1.00 43.33 24 ILE F O 1
ATOM 9250 N N . CYS F 1 8 ? -13.353 -6.313 40.845 1.00 40.55 25 CYS F N 1
ATOM 9251 C CA . CYS F 1 8 ? -12.194 -7.185 40.861 1.00 42.15 25 CYS F CA 1
ATOM 9252 C C . CYS F 1 8 ? -12.461 -8.555 40.287 1.00 46.13 25 CYS F C 1
ATOM 9253 O O . CYS F 1 8 ? -11.520 -9.300 40.105 1.00 42.31 25 CYS F O 1
ATOM 9256 N N . ASP F 1 9 ? -13.719 -8.897 40.003 1.00 39.88 26 ASP F N 1
ATOM 9257 C CA . ASP F 1 9 ? -14.018 -10.155 39.332 1.00 41.75 26 ASP F CA 1
ATOM 9258 C C . ASP F 1 9 ? -13.963 -9.962 37.819 1.00 43.87 26 ASP F C 1
ATOM 9259 O O . ASP F 1 9 ? -14.714 -9.140 37.276 1.00 43.32 26 ASP F O 1
ATOM 9264 N N . PRO F 1 10 ? -13.085 -10.714 37.119 1.00 52.73 27 PRO F N 1
ATOM 9265 C CA . PRO F 1 10 ? -13.013 -10.519 35.655 1.00 46.96 27 PRO F CA 1
ATOM 9266 C C . PRO F 1 10 ? -14.337 -10.716 34.864 1.00 42.23 27 PRO F C 1
ATOM 9267 O O . PRO F 1 10 ? -14.569 -10.006 33.890 1.00 43.84 27 PRO F O 1
ATOM 9271 N N . SER F 1 11 ? -15.175 -11.669 35.275 1.00 41.29 28 SER F N 1
ATOM 9272 C CA . SER F 1 11 ? -16.496 -11.871 34.665 1.00 47.63 28 SER F CA 1
ATOM 9273 C C . SER F 1 11 ? -17.381 -10.644 34.755 1.00 46.09 28 SER F C 1
ATOM 9274 O O . SER F 1 11 ? -18.080 -10.327 33.800 1.00 40.98 28 SER F O 1
ATOM 9277 N N . VAL F 1 12 ? -17.320 -9.941 35.882 1.00 43.57 29 VAL F N 1
ATOM 9278 C CA . VAL F 1 12 ? -18.091 -8.719 36.058 1.00 40.89 29 VAL F CA 1
ATOM 9279 C C . VAL F 1 12 ? -17.621 -7.647 35.089 1.00 41.92 29 VAL F C 1
ATOM 9280 O O . VAL F 1 12 ? -18.465 -7.003 34.449 1.00 35.61 29 VAL F O 1
ATOM 9284 N N . VAL F 1 13 ? -16.300 -7.446 34.962 1.00 44.77 30 VAL F N 1
ATOM 9285 C CA . VAL F 1 13 ? -15.814 -6.392 34.023 1.00 40.40 30 VAL F CA 1
ATOM 9286 C C . VAL F 1 13 ? -16.164 -6.780 32.583 1.00 41.33 30 VAL F C 1
ATOM 9287 O O . VAL F 1 13 ? -16.642 -5.914 31.826 1.00 39.96 30 VAL F O 1
ATOM 9291 N N . LEU F 1 14 ? -16.003 -8.063 32.229 1.00 40.40 31 LEU F N 1
ATOM 9292 C CA . LEU F 1 14 ? -16.525 -8.571 30.942 1.00 47.70 31 LEU F CA 1
ATOM 9293 C C . LEU F 1 14 ? -18.031 -8.346 30.708 1.00 37.41 31 LEU F C 1
ATOM 9294 O O . LEU F 1 14 ? -18.421 -7.990 29.602 1.00 34.15 31 LEU F O 1
ATOM 9299 N N . ALA F 1 15 ? -18.874 -8.555 31.716 1.00 36.64 32 ALA F N 1
ATOM 9300 C CA . ALA F 1 15 ? -20.316 -8.405 31.509 1.00 33.16 32 ALA F CA 1
ATOM 9301 C C . ALA F 1 15 ? -20.676 -6.940 31.367 1.00 35.20 32 ALA F C 1
ATOM 9302 O O . ALA F 1 15 ? -21.552 -6.603 30.570 1.00 32.04 32 ALA F O 1
ATOM 9304 N N . LEU F 1 16 ? -19.980 -6.068 32.098 1.00 33.18 33 LEU F N 1
ATOM 9305 C CA . LEU F 1 16 ? -20.174 -4.616 31.923 1.00 36.46 33 LEU F CA 1
ATOM 9306 C C . LEU F 1 16 ? -19.705 -4.078 30.570 1.00 35.80 33 LEU F C 1
ATOM 9307 O O . LEU F 1 16 ? -20.381 -3.222 29.956 1.00 34.42 33 LEU F O 1
ATOM 9312 N N . LYS F 1 17 ? -18.592 -4.604 30.077 1.00 36.43 34 LYS F N 1
ATOM 9313 C CA . LYS F 1 17 ? -18.092 -4.242 28.746 1.00 38.16 34 LYS F CA 1
ATOM 9314 C C . LYS F 1 17 ? -19.093 -4.709 27.690 1.00 35.27 34 LYS F C 1
ATOM 9315 O O . LYS F 1 17 ? -19.388 -3.992 26.777 1.00 34.64 34 LYS F O 1
ATOM 9321 N N . SER F 1 18 ? -19.607 -5.926 27.843 1.00 35.90 35 SER F N 1
ATOM 9322 C CA . SER F 1 18 ? -20.630 -6.450 26.942 1.00 37.16 35 SER F CA 1
ATOM 9323 C C . SER F 1 18 ? -21.911 -5.599 26.991 1.00 38.36 35 SER F C 1
ATOM 9324 O O . SER F 1 18 ? -22.535 -5.357 25.969 1.00 35.41 35 SER F O 1
ATOM 9327 N N . LEU F 1 19 ? -22.316 -5.147 28.168 1.00 34.12 36 LEU F N 1
ATOM 9328 C CA . LEU F 1 19 ? -23.506 -4.292 28.251 1.00 35.24 36 LEU F CA 1
ATOM 9329 C C . LEU F 1 19 ? -23.282 -3.083 27.353 1.00 35.56 36 LEU F C 1
ATOM 9330 O O . LEU F 1 19 ? -24.147 -2.725 26.546 1.00 32.83 36 LEU F O 1
ATOM 9335 N N . GLU F 1 20 ? -22.109 -2.463 27.481 1.00 36.78 37 GLU F N 1
ATOM 9336 C CA . GLU F 1 20 ? -21.796 -1.272 26.667 1.00 41.76 37 GLU F CA 1
ATOM 9337 C C . GLU F 1 20 ? -21.738 -1.581 25.161 1.00 39.27 37 GLU F C 1
ATOM 9338 O O . GLU F 1 20 ? -22.265 -0.854 24.336 1.00 40.49 37 GLU F O 1
ATOM 9344 N N . LYS F 1 21 ? -21.054 -2.659 24.819 1.00 44.03 38 LYS F N 1
ATOM 9345 C CA . LYS F 1 21 ? -20.710 -2.955 23.433 1.00 47.80 38 LYS F CA 1
ATOM 9346 C C . LYS F 1 21 ? -21.830 -3.660 22.677 1.00 45.36 38 LYS F C 1
ATOM 9347 O O . LYS F 1 21 ? -22.088 -3.331 21.520 1.00 36.10 38 LYS F O 1
ATOM 9353 N N . ASP F 1 22 ? -22.470 -4.631 23.342 1.00 37.23 39 ASP F N 1
ATOM 9354 C CA . ASP F 1 22 ? -23.440 -5.525 22.728 1.00 38.49 39 ASP F CA 1
ATOM 9355 C C . ASP F 1 22 ? -24.874 -5.102 22.994 1.00 40.75 39 ASP F C 1
ATOM 9356 O O . ASP F 1 22 ? -25.692 -5.202 22.105 1.00 40.08 39 ASP F O 1
ATOM 9361 N N . TYR F 1 23 ? -25.182 -4.638 24.205 1.00 35.79 40 TYR F N 1
ATOM 9362 C CA . TYR F 1 23 ? -26.570 -4.327 24.552 1.00 34.52 40 TYR F CA 1
ATOM 9363 C C . TYR F 1 23 ? -26.999 -2.900 24.212 1.00 30.69 40 TYR F C 1
ATOM 9364 O O . TYR F 1 23 ? -28.086 -2.720 23.669 1.00 32.24 40 TYR F O 1
ATOM 9373 N N . LEU F 1 24 ? -26.192 -1.887 24.535 1.00 34.68 41 LEU F N 1
ATOM 9374 C CA . LEU F 1 24 ? -26.627 -0.488 24.286 1.00 33.40 41 LEU F CA 1
ATOM 9375 C C . LEU F 1 24 ? -27.066 -0.155 22.843 1.00 33.59 41 LEU F C 1
ATOM 9376 O O . LEU F 1 24 ? -28.088 0.513 22.660 1.00 31.01 41 LEU F O 1
ATOM 9381 N N . PRO F 1 25 ? -26.311 -0.608 21.809 1.00 35.97 42 PRO F N 1
ATOM 9382 C CA . PRO F 1 25 ? -26.700 -0.255 20.422 1.00 34.27 42 PRO F CA 1
ATOM 9383 C C . PRO F 1 25 ? -28.152 -0.582 20.031 1.00 32.25 42 PRO F C 1
ATOM 9384 O O . PRO F 1 25 ? -28.805 0.242 19.409 1.00 37.59 42 PRO F O 1
ATOM 9388 N N . GLY F 1 26 ? -28.637 -1.761 20.399 1.00 34.06 43 GLY F N 1
ATOM 9389 C CA . GLY F 1 26 ? -30.046 -2.125 20.170 1.00 36.89 43 GLY F CA 1
ATOM 9390 C C . GLY F 1 26 ? -31.057 -1.700 21.234 1.00 36.34 43 GLY F C 1
ATOM 9391 O O . GLY F 1 26 ? -32.255 -1.978 21.081 1.00 36.14 43 GLY F O 1
ATOM 9392 N N . HIS F 1 27 ? -30.627 -1.078 22.333 1.00 30.94 44 HIS F N 1
ATOM 9393 C CA . HIS F 1 27 ? -31.572 -0.898 23.471 1.00 32.96 44 HIS F CA 1
ATOM 9394 C C . HIS F 1 27 ? -31.614 0.454 24.139 1.00 33.09 44 HIS F C 1
ATOM 9395 O O . HIS F 1 27 ? -32.394 0.660 25.071 1.00 32.94 44 HIS F O 1
ATOM 9402 N N . LEU F 1 28 ? -30.811 1.379 23.637 1.00 30.22 45 LEU F N 1
ATOM 9403 C CA . LEU F 1 28 ? -30.769 2.708 24.156 1.00 35.10 45 LEU F CA 1
ATOM 9404 C C . LEU F 1 28 ? -30.326 3.624 23.030 1.00 36.13 45 LEU F C 1
ATOM 9405 O O . LEU F 1 28 ? -29.354 3.323 22.338 1.00 31.37 45 LEU F O 1
ATOM 9410 N N . ASP F 1 29 ? -30.997 4.755 22.854 1.00 43.26 46 ASP F N 1
ATOM 9411 C CA . ASP F 1 29 ? -30.571 5.715 21.824 1.00 41.80 46 ASP F CA 1
ATOM 9412 C C . ASP F 1 29 ? -29.087 6.117 22.007 1.00 38.44 46 ASP F C 1
ATOM 9413 O O . ASP F 1 29 ? -28.628 6.402 23.119 1.00 33.95 46 ASP F O 1
ATOM 9418 N N . ALA F 1 30 ? -28.353 6.127 20.893 1.00 37.43 47 ALA F N 1
ATOM 9419 C CA . ALA F 1 30 ? -26.909 6.388 20.870 1.00 38.34 47 ALA F CA 1
ATOM 9420 C C . ALA F 1 30 ? -26.524 7.653 21.623 1.00 36.01 47 ALA F C 1
ATOM 9421 O O . ALA F 1 30 ? -25.476 7.715 22.233 1.00 37.20 47 ALA F O 1
ATOM 9423 N N . LYS F 1 31 ? -27.397 8.650 21.626 1.00 39.65 48 LYS F N 1
ATOM 9424 C CA . LYS F 1 31 ? -27.079 9.904 22.300 1.00 47.17 48 LYS F CA 1
ATOM 9425 C C . LYS F 1 31 ? -26.987 9.805 23.825 1.00 46.31 48 LYS F C 1
ATOM 9426 O O . LYS F 1 31 ? -26.476 10.714 24.456 1.00 46.49 48 LYS F O 1
ATOM 9432 N N . HIS F 1 32 ? -27.486 8.727 24.415 1.00 44.56 49 HIS F N 1
ATOM 9433 C CA . HIS F 1 32 ? -27.299 8.503 25.851 1.00 40.45 49 HIS F CA 1
ATOM 9434 C C . HIS F 1 32 ? -26.176 7.531 26.204 1.00 41.48 49 HIS F C 1
ATOM 9435 O O . HIS F 1 32 ? -25.952 7.293 27.394 1.00 42.25 49 HIS F O 1
ATOM 9442 N N . HIS F 1 33 ? -25.504 6.917 25.223 1.00 38.52 50 HIS F N 1
ATOM 9443 C CA . HIS F 1 33 ? -24.524 5.844 25.550 1.00 38.83 50 HIS F CA 1
ATOM 9444 C C . HIS F 1 33 ? -23.383 6.319 26.465 1.00 39.60 50 HIS F C 1
ATOM 9445 O O . HIS F 1 33 ? -23.034 5.653 27.458 1.00 39.22 50 HIS F O 1
ATOM 9452 N N . LYS F 1 34 ? -22.829 7.485 26.149 1.00 43.55 51 LYS F N 1
ATOM 9453 C CA . LYS F 1 34 ? -21.658 8.011 26.872 1.00 43.41 51 LYS F CA 1
ATOM 9454 C C . LYS F 1 34 ? -22.006 8.352 28.329 1.00 39.10 51 LYS F C 1
ATOM 9455 O O . LYS F 1 34 ? -21.343 7.878 29.244 1.00 39.01 51 LYS F O 1
ATOM 9461 N N . ALA F 1 35 ? -23.060 9.139 28.521 1.00 34.49 52 ALA F N 1
ATOM 9462 C CA . ALA F 1 35 ? -23.570 9.449 29.852 1.00 35.23 52 ALA F CA 1
ATOM 9463 C C . ALA F 1 35 ? -24.045 8.201 30.618 1.00 38.61 52 ALA F C 1
ATOM 9464 O O . ALA F 1 35 ? -23.902 8.158 31.832 1.00 35.04 52 ALA F O 1
ATOM 9466 N N . MET F 1 36 ? -24.576 7.177 29.936 1.00 40.88 53 MET F N 1
ATOM 9467 C CA . MET F 1 36 ? -24.945 5.941 30.654 1.00 37.95 53 MET F CA 1
ATOM 9468 C C . MET F 1 36 ? -23.710 5.269 31.245 1.00 36.11 53 MET F C 1
ATOM 9469 O O . MET F 1 36 ? -23.702 4.915 32.428 1.00 32.37 53 MET F O 1
ATOM 9474 N N . MET F 1 37 ? -22.680 5.092 30.420 1.00 43.31 54 MET F N 1
ATOM 9475 C CA . MET F 1 37 ? -21.456 4.422 30.870 1.00 47.43 54 MET F CA 1
ATOM 9476 C C . MET F 1 37 ? -20.661 5.249 31.902 1.00 39.98 54 MET F C 1
ATOM 9477 O O . MET F 1 37 ? -20.079 4.674 32.799 1.00 35.44 54 MET F O 1
ATOM 9482 N N . GLU F 1 38 ? -20.707 6.579 31.840 1.00 39.76 55 GLU F N 1
ATOM 9483 C CA . GLU F 1 38 ? -20.180 7.415 32.944 1.00 46.91 55 GLU F CA 1
ATOM 9484 C C . GLU F 1 38 ? -20.910 7.160 34.276 1.00 43.88 55 GLU F C 1
ATOM 9485 O O . GLU F 1 38 ? -20.295 7.093 35.351 1.00 35.07 55 GLU F O 1
ATOM 9491 N N . ARG F 1 39 ? -22.226 7.030 34.191 1.00 41.45 56 ARG F N 1
ATOM 9492 C CA . ARG F 1 39 ? -23.031 6.825 35.374 1.00 38.62 56 ARG F CA 1
ATOM 9493 C C . ARG F 1 39 ? -22.734 5.428 35.943 1.00 35.18 56 ARG F C 1
ATOM 9494 O O . ARG F 1 39 ? -22.638 5.263 37.156 1.00 35.68 56 ARG F O 1
ATOM 9502 N N . VAL F 1 40 ? -22.544 4.435 35.072 1.00 32.58 57 VAL F N 1
ATOM 9503 C CA . VAL F 1 40 ? -22.194 3.089 35.525 1.00 33.76 57 VAL F CA 1
ATOM 9504 C C . VAL F 1 40 ? -20.825 3.118 36.231 1.00 36.28 57 VAL F C 1
ATOM 9505 O O . VAL F 1 40 ? -20.689 2.576 37.337 1.00 28.17 57 VAL F O 1
ATOM 9509 N N . GLU F 1 41 ? -19.825 3.718 35.575 1.00 37.57 58 GLU F N 1
ATOM 9510 C CA . GLU F 1 41 ? -18.491 3.939 36.172 1.00 44.62 58 GLU F CA 1
ATOM 9511 C C . GLU F 1 41 ? -18.570 4.612 37.531 1.00 42.46 58 GLU F C 1
ATOM 9512 O O . GLU F 1 41 ? -17.985 4.130 38.496 1.00 41.51 58 GLU F O 1
ATOM 9518 N N . ASN F 1 42 ? -19.301 5.710 37.627 1.00 40.93 59 ASN F N 1
ATOM 9519 C CA . ASN F 1 42 ? -19.462 6.338 38.943 1.00 43.45 59 ASN F CA 1
ATOM 9520 C C . ASN F 1 42 ? -20.020 5.398 40.017 1.00 43.60 59 ASN F C 1
ATOM 9521 O O . ASN F 1 42 ? -19.548 5.425 41.141 1.00 44.72 59 ASN F O 1
ATOM 9526 N N . ALA F 1 43 ? -20.995 4.551 39.656 1.00 41.85 60 ALA F N 1
ATOM 9527 C CA . ALA F 1 43 ? -21.606 3.605 40.610 1.00 39.95 60 ALA F CA 1
ATOM 9528 C C . ALA F 1 43 ? -20.604 2.548 41.080 1.00 39.76 60 ALA F C 1
ATOM 9529 O O . ALA F 1 43 ? -20.533 2.204 42.243 1.00 38.99 60 ALA F O 1
ATOM 9531 N N . VAL F 1 44 ? -19.780 2.099 40.166 1.00 37.37 61 VAL F N 1
ATOM 9532 C CA . VAL F 1 44 ? -18.839 1.045 40.422 1.00 36.39 61 VAL F CA 1
ATOM 9533 C C . VAL F 1 44 ? -17.571 1.550 41.133 1.00 41.83 61 VAL F C 1
ATOM 9534 O O . VAL F 1 44 ? -16.903 0.784 41.845 1.00 40.49 61 VAL F O 1
ATOM 9538 N N . LYS F 1 45 ? -17.229 2.822 40.920 1.00 47.23 62 LYS F N 1
ATOM 9539 C CA . LYS F 1 45 ? -15.990 3.414 41.459 1.00 48.43 62 LYS F CA 1
ATOM 9540 C C . LYS F 1 45 ? -16.105 3.945 42.884 1.00 48.54 62 LYS F C 1
ATOM 9541 O O . LYS F 1 45 ? -15.104 4.295 43.483 1.00 50.92 62 LYS F O 1
ATOM 9547 N N . ASP F 1 46 ? -17.305 4.054 43.424 1.00 48.06 63 ASP F N 1
ATOM 9548 C CA . ASP F 1 46 ? -17.424 4.417 44.802 1.00 44.55 63 ASP F CA 1
ATOM 9549 C C . ASP F 1 46 ? -18.450 3.545 45.477 1.00 43.91 63 ASP F C 1
ATOM 9550 O O . ASP F 1 46 ? -19.576 3.412 44.996 1.00 55.18 63 ASP F O 1
ATOM 9555 N N . PHE F 1 47 ? -18.063 2.994 46.619 1.00 40.55 64 PHE F N 1
ATOM 9556 C CA . PHE F 1 47 ? -18.890 2.102 47.410 1.00 40.30 64 PHE F CA 1
ATOM 9557 C C . PHE F 1 47 ? -18.958 2.641 48.835 1.00 40.91 64 PHE F C 1
ATOM 9558 O O . PHE F 1 47 ? -18.036 2.456 49.625 1.00 41.72 64 PHE F O 1
ATOM 9566 N N . GLN F 1 48 ? -20.069 3.281 49.162 1.00 40.76 65 GLN F N 1
ATOM 9567 C CA . GLN F 1 48 ? -20.224 4.025 50.416 1.00 45.99 65 GLN F CA 1
ATOM 9568 C C . GLN F 1 48 ? -21.008 3.279 51.464 1.00 45.08 65 GLN F C 1
ATOM 9569 O O . GLN F 1 48 ? -21.085 3.726 52.596 1.00 43.82 65 GLN F O 1
ATOM 9575 N N . GLU F 1 49 ? -21.597 2.149 51.082 1.00 41.19 66 GLU F N 1
ATOM 9576 C CA . GLU F 1 49 ? -22.608 1.470 51.896 1.00 37.88 66 GLU F CA 1
ATOM 9577 C C . GLU F 1 49 ? -22.174 1.041 53.286 1.00 33.94 66 GLU F C 1
ATOM 9578 O O . GLU F 1 49 ? -23.019 0.862 54.158 1.00 37.39 66 GLU F O 1
ATOM 9584 N N . LEU F 1 50 ? -20.881 0.817 53.496 1.00 40.63 67 LEU F N 1
ATOM 9585 C CA . LEU F 1 50 ? -20.407 0.346 54.800 1.00 40.18 67 LEU F CA 1
ATOM 9586 C C . LEU F 1 50 ? -19.632 1.401 55.581 1.00 46.23 67 LEU F C 1
ATOM 9587 O O . LEU F 1 50 ? -19.143 1.105 56.671 1.00 48.03 67 LEU F O 1
ATOM 9592 N N . SER F 1 51 ? -19.587 2.624 55.042 1.00 51.74 68 SER F N 1
ATOM 9593 C CA . SER F 1 51 ? -18.751 3.716 55.547 1.00 52.22 68 SER F CA 1
ATOM 9594 C C . SER F 1 51 ? -19.217 4.318 56.869 1.00 49.56 68 SER F C 1
ATOM 9595 O O . SER F 1 51 ? -18.463 5.046 57.477 1.00 46.11 68 SER F O 1
ATOM 9598 N N . LEU F 1 52 ? -20.463 4.073 57.275 1.00 44.69 69 LEU F N 1
ATOM 9599 C CA . LEU F 1 52 ? -21.038 4.671 58.489 1.00 43.70 69 LEU F CA 1
ATOM 9600 C C . LEU F 1 52 ? -21.431 3.607 59.500 1.00 41.24 69 LEU F C 1
ATOM 9601 O O . LEU F 1 52 ? -22.226 3.882 60.410 1.00 46.82 69 LEU F O 1
ATOM 9606 N N . ASN F 1 53 ? -20.885 2.398 59.347 1.00 36.63 70 ASN F N 1
ATOM 9607 C CA . ASN F 1 53 ? -21.208 1.271 60.239 1.00 41.90 70 ASN F CA 1
ATOM 9608 C C . ASN F 1 53 ? -20.418 1.253 61.571 1.00 42.61 70 ASN F C 1
ATOM 9609 O O . ASN F 1 53 ? -19.381 1.897 61.677 1.00 38.94 70 ASN F O 1
ATOM 9614 N N . GLU F 1 54 ? -20.929 0.528 62.573 1.00 46.40 71 GLU F N 1
ATOM 9615 C CA . GLU F 1 54 ? -20.213 0.303 63.850 1.00 50.77 71 GLU F CA 1
ATOM 9616 C C . GLU F 1 54 ? -18.858 -0.353 63.608 1.00 55.22 71 GLU F C 1
ATOM 9617 O O . GLU F 1 54 ? -17.833 0.175 64.001 1.00 54.04 71 GLU F O 1
ATOM 9623 N N . ASP F 1 55 ? -18.870 -1.505 62.949 1.00 54.97 72 ASP F N 1
ATOM 9624 C CA . ASP F 1 55 ? -17.641 -2.187 62.546 1.00 62.60 72 ASP F CA 1
ATOM 9625 C C . ASP F 1 55 ? -17.188 -1.481 61.251 1.00 59.40 72 ASP F C 1
ATOM 9626 O O . ASP F 1 55 ? -17.937 -1.428 60.276 1.00 66.78 72 ASP F O 1
ATOM 9631 N N . ALA F 1 56 ? -15.990 -0.895 61.263 1.00 49.36 73 ALA F N 1
ATOM 9632 C CA . ALA F 1 56 ? -15.459 -0.130 60.110 1.00 56.04 73 ALA F CA 1
ATOM 9633 C C . ALA F 1 56 ? -15.191 -0.970 58.835 1.00 45.46 73 ALA F C 1
ATOM 9634 O O . ALA F 1 56 ? -14.849 -2.144 58.922 1.00 42.18 73 ALA F O 1
ATOM 9636 N N . TYR F 1 57 ? -15.341 -0.353 57.663 1.00 44.81 74 TYR F N 1
ATOM 9637 C CA . TYR F 1 57 ? -15.128 -1.038 56.389 1.00 43.81 74 TYR F CA 1
ATOM 9638 C C . TYR F 1 57 ? -13.631 -1.216 56.166 1.00 47.60 74 TYR F C 1
ATOM 9639 O O . TYR F 1 57 ? -12.911 -0.239 56.045 1.00 44.02 74 TYR F O 1
ATOM 9648 N N . MET F 1 58 ? -13.181 -2.461 56.105 1.00 45.74 75 MET F N 1
ATOM 9649 C CA . MET F 1 58 ? -11.770 -2.806 55.961 1.00 48.22 75 MET F CA 1
ATOM 9650 C C . MET F 1 58 ? -11.283 -2.789 54.512 1.00 43.48 75 MET F C 1
ATOM 9651 O O . MET F 1 58 ? -10.089 -2.900 54.285 1.00 42.29 75 MET F O 1
ATOM 9656 N N . GLY F 1 59 ? -12.179 -2.747 53.524 1.00 41.43 76 GLY F N 1
ATOM 9657 C CA . GLY F 1 59 ? -11.753 -2.778 52.108 1.00 44.94 76 GLY F CA 1
ATOM 9658 C C . GLY F 1 59 ? -11.069 -4.067 51.655 1.00 48.07 76 GLY F C 1
ATOM 9659 O O . GLY F 1 59 ? -10.248 -4.073 50.709 1.00 44.13 76 GLY F O 1
ATOM 9660 N N . VAL F 1 60 ? -11.443 -5.169 52.298 1.00 42.29 77 VAL F N 1
ATOM 9661 C CA . VAL F 1 60 ? -10.896 -6.479 51.967 1.00 36.94 77 VAL F CA 1
ATOM 9662 C C . VAL F 1 60 ? -12.005 -7.549 51.907 1.00 37.44 77 VAL F C 1
ATOM 9663 O O . VAL F 1 60 ? -12.994 -7.502 52.664 1.00 35.22 77 VAL F O 1
ATOM 9667 N N . VAL F 1 61 ? -11.815 -8.534 51.041 1.00 33.35 78 VAL F N 1
ATOM 9668 C CA . VAL F 1 61 ? -12.774 -9.608 50.931 1.00 35.65 78 VAL F CA 1
ATOM 9669 C C . VAL F 1 61 ? -12.020 -10.939 50.663 1.00 35.93 78 VAL F C 1
ATOM 9670 O O . VAL F 1 61 ? -10.882 -10.925 50.179 1.00 39.39 78 VAL F O 1
ATOM 9674 N N . ASP F 1 62 ? -12.624 -12.072 51.018 1.00 31.66 79 ASP F N 1
ATOM 9675 C CA . ASP F 1 62 ? -12.104 -13.369 50.581 1.00 31.83 79 ASP F CA 1
ATOM 9676 C C . ASP F 1 62 ? -12.750 -13.709 49.263 1.00 31.98 79 ASP F C 1
ATOM 9677 O O . ASP F 1 62 ? -13.667 -13.024 48.799 1.00 32.25 79 ASP F O 1
ATOM 9682 N N . GLU F 1 63 ? -12.243 -14.758 48.642 1.00 33.42 80 GLU F N 1
ATOM 9683 C CA . GLU F 1 63 ? -12.702 -15.168 47.327 1.00 35.08 80 GLU F CA 1
ATOM 9684 C C . GLU F 1 63 ? -14.188 -15.586 47.352 1.00 39.09 80 GLU F C 1
ATOM 9685 O O . GLU F 1 63 ? -14.927 -15.279 46.414 1.00 34.26 80 GLU F O 1
ATOM 9691 N N . ALA F 1 64 ? -14.614 -16.274 48.413 1.00 33.71 81 ALA F N 1
ATOM 9692 C CA . ALA F 1 64 ? -15.995 -16.683 48.531 1.00 36.52 81 ALA F CA 1
ATOM 9693 C C . ALA F 1 64 ? -16.928 -15.440 48.521 1.00 34.19 81 ALA F C 1
ATOM 9694 O O . ALA F 1 64 ? -17.953 -15.476 47.906 1.00 26.33 81 ALA F O 1
ATOM 9696 N N . THR F 1 65 ? -16.544 -14.343 49.174 1.00 31.34 82 THR F N 1
ATOM 9697 C CA . THR F 1 65 ? -17.425 -13.171 49.326 1.00 29.67 82 THR F CA 1
ATOM 9698 C C . THR F 1 65 ? -17.446 -12.427 47.998 1.00 29.87 82 THR F C 1
ATOM 9699 O O . THR F 1 65 ? -18.493 -11.999 47.554 1.00 29.47 82 THR F O 1
ATOM 9703 N N . LEU F 1 66 ? -16.289 -12.343 47.343 1.00 32.85 83 LEU F N 1
ATOM 9704 C CA . LEU F 1 66 ? -16.201 -11.834 45.990 1.00 32.41 83 LEU F CA 1
ATOM 9705 C C . LEU F 1 66 ? -17.113 -12.591 45.032 1.00 34.39 83 LEU F C 1
ATOM 9706 O O . LEU F 1 66 ? -17.840 -11.971 44.240 1.00 35.57 83 LEU F O 1
ATOM 9711 N N . GLN F 1 67 ? -17.073 -13.922 45.103 1.00 35.16 84 GLN F N 1
ATOM 9712 C CA . GLN F 1 67 ? -17.914 -14.753 44.238 1.00 33.60 84 GLN F CA 1
ATOM 9713 C C . GLN F 1 67 ? -19.403 -14.584 44.546 1.00 30.96 84 GLN F C 1
ATOM 9714 O O . GLN F 1 67 ? -20.204 -14.570 43.614 1.00 30.38 84 GLN F O 1
ATOM 9720 N N . LYS F 1 68 ? -19.782 -14.463 45.819 1.00 27.79 85 LYS F N 1
ATOM 9721 C CA . LYS F 1 68 ? -21.190 -14.178 46.129 1.00 30.26 85 LYS F CA 1
ATOM 9722 C C . LYS F 1 68 ? -21.665 -12.868 45.517 1.00 28.28 85 LYS F C 1
ATOM 9723 O O . LYS F 1 68 ? -22.753 -12.814 44.940 1.00 29.81 85 LYS F O 1
ATOM 9729 N N . GLY F 1 69 ? -20.841 -11.830 45.606 1.00 28.91 86 GLY F N 1
ATOM 9730 C CA . GLY F 1 69 ? -21.173 -10.528 45.029 1.00 27.63 86 GLY F CA 1
ATOM 9731 C C . GLY F 1 69 ? -21.285 -10.551 43.526 1.00 28.84 86 GLY F C 1
ATOM 9732 O O . GLY F 1 69 ? -22.166 -9.923 42.946 1.00 29.02 86 GLY F O 1
ATOM 9733 N N . SER F 1 70 ? -20.351 -11.252 42.903 1.00 29.86 87 SER F N 1
ATOM 9734 C CA . SER F 1 70 ? -20.294 -11.346 41.472 1.00 31.15 87 SER F CA 1
ATOM 9735 C C . SER F 1 70 ? -21.449 -12.116 40.927 1.00 27.92 87 SER F C 1
ATOM 9736 O O . SER F 1 70 ? -22.047 -11.695 39.946 1.00 29.07 87 SER F O 1
ATOM 9739 N N . TRP F 1 71 ? -21.754 -13.244 41.555 1.00 28.58 88 TRP F N 1
ATOM 9740 C CA . TRP F 1 71 ? -22.896 -14.048 41.142 1.00 30.09 88 TRP F CA 1
ATOM 9741 C C . TRP F 1 71 ? -24.187 -13.263 41.253 1.00 28.58 88 TRP F C 1
ATOM 9742 O O . TRP F 1 71 ? -25.015 -13.319 40.344 1.00 25.43 88 TRP F O 1
ATOM 9753 N N . SER F 1 72 ? -24.376 -12.571 42.370 1.00 27.70 89 SER F N 1
ATOM 9754 C CA . SER F 1 72 ? -25.610 -11.839 42.588 1.00 28.66 89 SER F CA 1
ATOM 9755 C C . SER F 1 72 ? -25.769 -10.738 41.512 1.00 30.80 89 SER F C 1
ATOM 9756 O O . SER F 1 72 ? -26.848 -10.549 40.957 1.00 27.45 89 SER F O 1
ATOM 9759 N N . LEU F 1 73 ? -24.672 -10.045 41.200 1.00 28.91 90 LEU F N 1
ATOM 9760 C CA . LEU F 1 73 ? -24.690 -8.975 40.219 1.00 28.27 90 LEU F CA 1
ATOM 9761 C C . LEU F 1 73 ? -24.902 -9.480 38.803 1.00 31.61 90 LEU F C 1
ATOM 9762 O O . LEU F 1 73 ? -25.765 -8.965 38.092 1.00 28.82 90 LEU F O 1
ATOM 9767 N N . LEU F 1 74 ? -24.101 -10.466 38.396 1.00 28.21 91 LEU F N 1
ATOM 9768 C CA . LEU F 1 74 ? -24.213 -11.060 37.051 1.00 34.19 91 LEU F CA 1
ATOM 9769 C C . LEU F 1 74 ? -25.590 -11.653 36.788 1.00 34.24 91 LEU F C 1
ATOM 9770 O O . LEU F 1 74 ? -26.131 -11.470 35.710 1.00 31.29 91 LEU F O 1
ATOM 9775 N N . LYS F 1 75 ? -26.160 -12.350 37.771 1.00 33.79 92 LYS F N 1
ATOM 9776 C CA . LYS F 1 75 ? -27.524 -12.873 37.640 1.00 35.80 92 LYS F CA 1
ATOM 9777 C C . LYS F 1 75 ? -28.549 -11.742 37.429 1.00 36.40 92 LYS F C 1
ATOM 9778 O O . LYS F 1 75 ? -29.433 -11.851 36.572 1.00 35.68 92 LYS F O 1
ATOM 9784 N N . ASP F 1 76 ? -28.444 -10.665 38.210 1.00 30.89 93 ASP F N 1
ATOM 9785 C CA . ASP F 1 76 ? -29.406 -9.567 38.067 1.00 32.81 93 ASP F CA 1
ATOM 9786 C C . ASP F 1 76 ? -29.243 -8.805 36.771 1.00 29.61 93 ASP F C 1
ATOM 9787 O O . ASP F 1 76 ? -30.231 -8.364 36.185 1.00 30.26 93 ASP F O 1
ATOM 9792 N N . LEU F 1 77 ? -28.000 -8.618 36.345 1.00 27.65 94 LEU F N 1
ATOM 9793 C CA . LEU F 1 77 ? -27.741 -7.925 35.110 1.00 29.45 94 LEU F CA 1
ATOM 9794 C C . LEU F 1 77 ? -28.273 -8.772 33.971 1.00 34.59 94 LEU F C 1
ATOM 9795 O O . LEU F 1 77 ? -28.849 -8.243 33.032 1.00 30.02 94 LEU F O 1
ATOM 9800 N N . LYS F 1 78 ? -28.107 -10.089 34.078 1.00 28.01 95 LYS F N 1
ATOM 9801 C CA . LYS F 1 78 ? -28.635 -10.983 33.057 1.00 32.31 95 LYS F CA 1
ATOM 9802 C C . LYS F 1 78 ? -30.173 -10.992 32.990 1.00 32.03 95 LYS F C 1
ATOM 9803 O O . LYS F 1 78 ? -30.736 -11.166 31.904 1.00 30.09 95 LYS F O 1
ATOM 9809 N N . ARG F 1 79 ? -30.833 -10.902 34.141 1.00 27.69 96 ARG F N 1
ATOM 9810 C CA . ARG F 1 79 ? -32.274 -10.775 34.165 1.00 31.17 96 ARG F CA 1
ATOM 9811 C C . ARG F 1 79 ? -32.692 -9.527 33.363 1.00 30.60 96 ARG F C 1
ATOM 9812 O O . ARG F 1 79 ? -33.671 -9.565 32.641 1.00 28.69 96 ARG F O 1
ATOM 9820 N N . ILE F 1 80 ? -31.920 -8.447 33.449 1.00 28.31 97 ILE F N 1
ATOM 9821 C CA . ILE F 1 80 ? -32.237 -7.241 32.681 1.00 32.76 97 ILE F CA 1
ATOM 9822 C C . ILE F 1 80 ? -32.037 -7.486 31.186 1.00 30.72 97 ILE F C 1
ATOM 9823 O O . ILE F 1 80 ? -32.933 -7.218 30.395 1.00 33.75 97 ILE F O 1
ATOM 9828 N N . THR F 1 81 ? -30.882 -8.010 30.801 1.00 26.76 98 THR F N 1
ATOM 9829 C CA . THR F 1 81 ? -30.555 -8.092 29.367 1.00 29.95 98 THR F CA 1
ATOM 9830 C C . THR F 1 81 ? -31.425 -9.176 28.753 1.00 29.31 98 THR F C 1
ATOM 9831 O O . THR F 1 81 ? -31.905 -9.011 27.646 1.00 31.04 98 THR F O 1
ATOM 9835 N N . ASP F 1 82 ? -31.721 -10.243 29.499 1.00 29.52 99 ASP F N 1
ATOM 9836 C CA . ASP F 1 82 ? -32.598 -11.300 28.966 1.00 30.63 99 ASP F CA 1
ATOM 9837 C C . ASP F 1 82 ? -34.003 -10.790 28.729 1.00 30.96 99 ASP F C 1
ATOM 9838 O O . ASP F 1 82 ? -34.698 -11.316 27.881 1.00 27.34 99 ASP F O 1
ATOM 9843 N N . SER F 1 83 ? -34.440 -9.797 29.502 1.00 31.06 100 SER F N 1
ATOM 9844 C CA . SER F 1 83 ? -35.821 -9.286 29.370 1.00 33.40 100 SER F CA 1
ATOM 9845 C C . SER F 1 83 ? -36.023 -8.539 28.047 1.00 29.44 100 SER F C 1
ATOM 9846 O O . SER F 1 83 ? -37.152 -8.328 27.611 1.00 26.80 100 SER F O 1
ATOM 9849 N N . ASP F 1 84 ? -34.915 -8.063 27.484 1.00 26.61 101 ASP F N 1
ATOM 9850 C CA . ASP F 1 84 ? -34.867 -7.259 26.268 1.00 29.66 101 ASP F CA 1
ATOM 9851 C C . ASP F 1 84 ? -35.403 -5.858 26.460 1.00 29.30 101 ASP F C 1
ATOM 9852 O O . ASP F 1 84 ? -35.724 -5.176 25.488 1.00 26.37 101 ASP F O 1
ATOM 9857 N N . VAL F 1 85 ? -35.425 -5.409 27.707 1.00 30.00 102 VAL F N 1
ATOM 9858 C CA . VAL F 1 85 ? -35.935 -4.106 28.031 1.00 27.39 102 VAL F CA 1
ATOM 9859 C C . VAL F 1 85 ? -35.111 -3.025 27.330 1.00 29.15 102 VAL F C 1
ATOM 9860 O O . VAL F 1 85 ? -33.894 -3.188 27.161 1.00 28.24 102 VAL F O 1
ATOM 9864 N N . LYS F 1 86 ? -35.797 -1.953 26.901 1.00 25.87 103 LYS F N 1
ATOM 9865 C CA . LYS F 1 86 ? -35.186 -0.823 26.199 1.00 32.45 103 LYS F CA 1
ATOM 9866 C C . LYS F 1 86 ? -35.506 0.520 26.811 1.00 34.51 103 LYS F C 1
ATOM 9867 O O . LYS F 1 86 ? -36.463 0.669 27.589 1.00 32.54 103 LYS F O 1
ATOM 9873 N N . GLY F 1 87 ? -34.715 1.510 26.408 1.00 26.75 104 GLY F N 1
ATOM 9874 C CA . GLY F 1 87 ? -35.072 2.907 26.623 1.00 31.51 104 GLY F CA 1
ATOM 9875 C C . GLY F 1 87 ? -35.233 3.305 28.082 1.00 33.99 104 GLY F C 1
ATOM 9876 O O . GLY F 1 87 ? -34.426 2.890 28.930 1.00 34.64 104 GLY F O 1
ATOM 9877 N N . ASP F 1 88 ? -36.278 4.094 28.380 1.00 32.53 105 ASP F N 1
ATOM 9878 C CA . ASP F 1 88 ? -36.442 4.715 29.720 1.00 31.95 105 ASP F CA 1
ATOM 9879 C C . ASP F 1 88 ? -36.532 3.648 30.802 1.00 30.77 105 ASP F C 1
ATOM 9880 O O . ASP F 1 88 ? -35.977 3.797 31.878 1.00 29.21 105 ASP F O 1
ATOM 9885 N N . LEU F 1 89 ? -37.220 2.556 30.489 1.00 31.17 106 LEU F N 1
ATOM 9886 C CA . LEU F 1 89 ? -37.414 1.475 31.458 1.00 31.35 106 LEU F CA 1
ATOM 9887 C C . LEU F 1 89 ? -36.122 0.726 31.728 1.00 27.83 106 LEU F C 1
ATOM 9888 O O . LEU F 1 89 ? -35.843 0.369 32.853 1.00 32.01 106 LEU F O 1
ATOM 9893 N N . PHE F 1 90 ? -35.349 0.489 30.681 1.00 29.69 107 PHE F N 1
ATOM 9894 C CA . PHE F 1 90 ? -34.023 -0.097 30.827 1.00 29.04 107 PHE F CA 1
ATOM 9895 C C . PHE F 1 90 ? -33.150 0.763 31.760 1.00 27.21 107 PHE F C 1
ATOM 9896 O O . PHE F 1 90 ? -32.565 0.257 32.703 1.00 27.35 107 PHE F O 1
ATOM 9904 N N . VAL F 1 91 ? -33.073 2.052 31.492 1.00 27.01 108 VAL F N 1
ATOM 9905 C CA . VAL F 1 91 ? -32.277 2.953 32.364 1.00 31.24 108 VAL F CA 1
ATOM 9906 C C . VAL F 1 91 ? -32.737 2.788 33.821 1.00 29.46 108 VAL F C 1
ATOM 9907 O O . VAL F 1 91 ? -31.932 2.602 34.741 1.00 29.17 108 VAL F O 1
ATOM 9911 N N . LYS F 1 92 ? -34.037 2.857 34.031 1.00 29.05 109 LYS F N 1
ATOM 9912 C CA . LYS F 1 92 ? -34.556 2.826 35.394 1.00 32.83 109 LYS F CA 1
ATOM 9913 C C . LYS F 1 92 ? -34.215 1.499 36.067 1.00 31.71 109 LYS F C 1
ATOM 9914 O O . LYS F 1 92 ? -33.758 1.466 37.204 1.00 27.73 109 LYS F O 1
ATOM 9920 N N . GLU F 1 93 ? -34.440 0.396 35.365 1.00 30.87 110 GLU F N 1
ATOM 9921 C CA . GLU F 1 93 ? -34.143 -0.906 35.959 1.00 29.72 110 GLU F CA 1
ATOM 9922 C C . GLU F 1 93 ? -32.647 -1.093 36.192 1.00 31.30 110 GLU F C 1
ATOM 9923 O O . GLU F 1 93 ? -32.256 -1.673 37.186 1.00 30.70 110 GLU F O 1
ATOM 9929 N N . LEU F 1 94 ? -31.811 -0.615 35.274 1.00 31.65 111 LEU F N 1
ATOM 9930 C CA . LEU F 1 94 ? -30.393 -0.838 35.416 1.00 31.14 111 LEU F CA 1
ATOM 9931 C C . LEU F 1 94 ? -29.881 -0.213 36.712 1.00 35.03 111 LEU F C 1
ATOM 9932 O O . LEU F 1 94 ? -29.151 -0.846 37.458 1.00 32.93 111 LEU F O 1
ATOM 9937 N N . PHE F 1 95 ? -30.252 1.037 36.966 1.00 31.32 112 PHE F N 1
ATOM 9938 C CA . PHE F 1 95 ? -29.697 1.769 38.109 1.00 29.50 112 PHE F CA 1
ATOM 9939 C C . PHE F 1 95 ? -30.335 1.375 39.411 1.00 29.21 112 PHE F C 1
ATOM 9940 O O . PHE F 1 95 ? -29.662 1.316 40.420 1.00 24.90 112 PHE F O 1
ATOM 9948 N N . TRP F 1 96 ? -31.601 0.991 39.370 1.00 30.40 113 TRP F N 1
ATOM 9949 C CA . TRP F 1 96 ? -32.201 0.379 40.510 1.00 32.07 113 TRP F CA 1
ATOM 9950 C C . TRP F 1 96 ? -31.487 -0.910 40.887 1.00 32.97 113 TRP F C 1
ATOM 9951 O O . TRP F 1 96 ? -31.228 -1.157 42.069 1.00 33.59 113 TRP F O 1
ATOM 9962 N N . MET F 1 97 ? -31.216 -1.744 39.891 1.00 32.10 114 MET F N 1
ATOM 9963 C CA . MET F 1 97 ? -30.518 -3.018 40.128 1.00 31.54 114 MET F CA 1
ATOM 9964 C C . MET F 1 97 ? -29.132 -2.784 40.760 1.00 29.39 114 MET F C 1
ATOM 9965 O O . MET F 1 97 ? -28.758 -3.429 41.736 1.00 30.68 114 MET F O 1
ATOM 9970 N N . LEU F 1 98 ? -28.390 -1.818 40.241 1.00 31.45 115 LEU F N 1
ATOM 9971 C CA . LEU F 1 98 ? -27.076 -1.505 40.795 1.00 30.28 115 LEU F CA 1
ATOM 9972 C C . LEU F 1 98 ? -27.123 -1.019 42.249 1.00 33.01 115 LEU F C 1
ATOM 9973 O O . LEU F 1 98 ? -26.279 -1.428 43.071 1.00 33.36 115 LEU F O 1
ATOM 9978 N N . HIS F 1 99 ? -28.119 -0.203 42.591 1.00 30.04 116 HIS F N 1
ATOM 9979 C CA . HIS F 1 99 ? -28.324 0.181 44.001 1.00 33.33 116 HIS F CA 1
ATOM 9980 C C . HIS F 1 99 ? -28.602 -1.038 44.875 1.00 29.73 116 HIS F C 1
ATOM 9981 O O . HIS F 1 99 ? -28.042 -1.170 45.967 1.00 29.61 116 HIS F O 1
ATOM 9988 N N . LEU F 1 100 ? -29.475 -1.921 44.399 1.00 29.51 117 LEU F N 1
ATOM 9989 C CA . LEU F 1 100 ? -29.849 -3.113 45.175 1.00 31.33 117 LEU F CA 1
ATOM 9990 C C . LEU F 1 100 ? -28.641 -4.010 45.389 1.00 30.73 117 LEU F C 1
ATOM 9991 O O . LEU F 1 100 ? -28.425 -4.516 46.494 1.00 28.48 117 LEU F O 1
ATOM 9996 N N . GLN F 1 101 ? -27.874 -4.197 44.322 1.00 28.97 118 GLN F N 1
ATOM 9997 C CA . GLN F 1 101 ? -26.693 -5.027 44.374 1.00 28.59 118 GLN F CA 1
ATOM 9998 C C . GLN F 1 101 ? -25.594 -4.505 45.265 1.00 32.91 118 GLN F C 1
ATOM 9999 O O . GLN F 1 101 ? -24.966 -5.305 45.975 1.00 30.33 118 GLN F O 1
ATOM 10005 N N . LYS F 1 102 ? -25.376 -3.195 45.287 1.00 31.78 119 LYS F N 1
ATOM 10006 C CA . LYS F 1 102 ? -24.476 -2.624 46.296 1.00 34.44 119 LYS F CA 1
ATOM 10007 C C . LYS F 1 102 ? -24.923 -2.887 47.736 1.00 33.68 119 LYS F C 1
ATOM 10008 O O . LYS F 1 102 ? -24.103 -3.304 48.564 1.00 28.52 119 LYS F O 1
ATOM 10014 N N . GLU F 1 103 ? -26.210 -2.723 48.037 1.00 33.63 120 GLU F N 1
ATOM 10015 C CA . GLU F 1 103 ? -26.682 -3.068 49.396 1.00 40.34 120 GLU F CA 1
ATOM 10016 C C . GLU F 1 103 ? -26.573 -4.553 49.677 1.00 34.38 120 GLU F C 1
ATOM 10017 O O . GLU F 1 103 ? -26.203 -4.892 50.759 1.00 32.93 120 GLU F O 1
ATOM 10023 N N . THR F 1 104 ? -26.883 -5.427 48.727 1.00 33.43 121 THR F N 1
ATOM 10024 C CA . THR F 1 104 ? -26.694 -6.877 48.918 1.00 32.31 121 THR F CA 1
ATOM 10025 C C . THR F 1 104 ? -25.229 -7.187 49.200 1.00 30.08 121 THR F C 1
ATOM 10026 O O . THR F 1 104 ? -24.914 -7.920 50.147 1.00 30.54 121 THR F O 1
ATOM 10030 N N . PHE F 1 105 ? -24.335 -6.583 48.423 1.00 27.56 122 PHE F N 1
ATOM 10031 C CA . PHE F 1 105 ? -22.909 -6.825 48.604 1.00 27.91 122 PHE F CA 1
ATOM 10032 C C . PHE F 1 105 ? -22.421 -6.329 49.954 1.00 31.59 122 PHE F C 1
ATOM 10033 O O . PHE F 1 105 ? -21.634 -7.018 50.618 1.00 30.80 122 PHE F O 1
ATOM 10041 N N . ALA F 1 106 ? -22.916 -5.169 50.387 1.00 32.46 123 ALA F N 1
ATOM 10042 C CA . ALA F 1 106 ? -22.654 -4.669 51.742 1.00 35.59 123 ALA F CA 1
ATOM 10043 C C . ALA F 1 106 ? -23.000 -5.701 52.792 1.00 33.76 123 ALA F C 1
ATOM 10044 O O . ALA F 1 106 ? -22.237 -5.898 53.741 1.00 34.53 123 ALA F O 1
ATOM 10046 N N . THR F 1 107 ? -24.146 -6.355 52.641 1.00 31.73 124 THR F N 1
ATOM 10047 C CA . THR F 1 107 ? -24.545 -7.386 53.616 1.00 31.91 124 THR F CA 1
ATOM 10048 C C . THR F 1 107 ? -23.569 -8.568 53.658 1.00 34.92 124 THR F C 1
ATOM 10049 O O . THR F 1 107 ? -23.200 -9.066 54.729 1.00 31.41 124 THR F O 1
ATOM 10053 N N . TYR F 1 108 ? -23.150 -9.020 52.482 1.00 28.99 125 TYR F N 1
ATOM 10054 C CA . TYR F 1 108 ? -22.133 -10.068 52.388 1.00 30.50 125 TYR F CA 1
ATOM 10055 C C . TYR F 1 108 ? -20.773 -9.645 52.990 1.00 28.84 125 TYR F C 1
ATOM 10056 O O . TYR F 1 108 ? -20.123 -10.416 53.690 1.00 29.91 125 TYR F O 1
ATOM 10065 N N . VAL F 1 109 ? -20.339 -8.426 52.718 1.00 31.14 126 VAL F N 1
ATOM 10066 C CA . VAL F 1 109 ? -19.063 -7.955 53.265 1.00 31.51 126 VAL F CA 1
ATOM 10067 C C . VAL F 1 109 ? -19.128 -7.792 54.800 1.00 32.35 126 VAL F C 1
ATOM 10068 O O . VAL F 1 109 ? -18.208 -8.177 55.503 1.00 32.61 126 VAL F O 1
ATOM 10072 N N . ALA F 1 110 ? -20.225 -7.275 55.328 1.00 32.55 127 ALA F N 1
ATOM 10073 C CA . ALA F 1 110 ? -20.321 -7.098 56.782 1.00 37.44 127 ALA F CA 1
ATOM 10074 C C . ALA F 1 110 ? -20.272 -8.434 57.488 1.00 38.71 127 ALA F C 1
ATOM 10075 O O . ALA F 1 110 ? -19.684 -8.542 58.546 1.00 38.90 127 ALA F O 1
ATOM 10077 N N . ARG F 1 111 ? -20.909 -9.441 56.906 1.00 35.40 128 ARG F N 1
ATOM 10078 C CA . ARG F 1 111 ? -20.849 -10.796 57.429 1.00 35.09 128 ARG F CA 1
ATOM 10079 C C . ARG F 1 111 ? -19.436 -11.381 57.344 1.00 41.08 128 ARG F C 1
ATOM 10080 O O . ARG F 1 111 ? -18.961 -12.003 58.293 1.00 37.20 128 ARG F O 1
ATOM 10088 N N . PHE F 1 112 ? -18.761 -11.173 56.221 1.00 37.21 129 PHE F N 1
ATOM 10089 C CA . PHE F 1 112 ? -17.373 -11.602 56.105 1.00 34.90 129 PHE F CA 1
ATOM 10090 C C . PHE F 1 112 ? -16.492 -11.015 57.244 1.00 38.79 129 PHE F C 1
ATOM 10091 O O . PHE F 1 112 ? -15.780 -11.744 57.953 1.00 35.29 129 PHE F O 1
ATOM 10099 N N . GLN F 1 113 ? -16.544 -9.702 57.396 1.00 35.03 130 GLN F N 1
ATOM 10100 C CA . GLN F 1 113 ? -15.815 -9.019 58.465 1.00 44.67 130 GLN F CA 1
ATOM 10101 C C . GLN F 1 113 ? -16.101 -9.558 59.857 1.00 48.78 130 GLN F C 1
ATOM 10102 O O . GLN F 1 113 ? -15.189 -9.656 60.662 1.00 45.31 130 GLN F O 1
ATOM 10108 N N . LYS F 1 114 ? -17.353 -9.916 60.126 1.00 47.47 131 LYS F N 1
ATOM 10109 C CA . LYS F 1 114 ? -17.768 -10.364 61.451 1.00 53.57 131 LYS F CA 1
ATOM 10110 C C . LYS F 1 114 ? -17.367 -11.805 61.741 1.00 49.61 131 LYS F C 1
ATOM 10111 O O . LYS F 1 114 ? -17.059 -12.123 62.882 1.00 40.23 131 LYS F O 1
ATOM 10117 N N . GLU F 1 115 ? -17.418 -12.661 60.716 1.00 40.42 132 GLU F N 1
ATOM 10118 C CA . GLU F 1 115 ? -17.391 -14.123 60.876 1.00 45.93 132 GLU F CA 1
ATOM 10119 C C . GLU F 1 115 ? -16.224 -14.826 60.203 1.00 39.79 132 GLU F C 1
ATOM 10120 O O . GLU F 1 115 ? -15.771 -15.839 60.708 1.00 43.72 132 GLU F O 1
ATOM 10126 N N . ALA F 1 116 ? -15.794 -14.350 59.038 1.00 37.59 133 ALA F N 1
ATOM 10127 C CA . ALA F 1 116 ? -14.869 -15.119 58.198 1.00 36.93 133 ALA F CA 1
ATOM 10128 C C . ALA F 1 116 ? -13.491 -14.454 58.029 1.00 34.91 133 ALA F C 1
ATOM 10129 O O . ALA F 1 116 ? -12.580 -15.049 57.469 1.00 39.57 133 ALA F O 1
ATOM 10131 N N . TYR F 1 117 ? -13.323 -13.220 58.483 1.00 32.94 134 TYR F N 1
ATOM 10132 C CA . TYR F 1 117 ? -11.989 -12.613 58.471 1.00 37.42 134 TYR F CA 1
ATOM 10133 C C . TYR F 1 117 ? -11.201 -13.156 59.680 1.00 36.50 134 TYR F C 1
ATOM 10134 O O . TYR F 1 117 ? -11.692 -13.102 60.784 1.00 38.39 134 TYR F O 1
ATOM 10143 N N . CYS F 1 118 ? -9.995 -13.679 59.458 1.00 41.54 135 CYS F N 1
ATOM 10144 C CA . CYS F 1 118 ? -9.193 -14.340 60.516 1.00 42.93 135 CYS F CA 1
ATOM 10145 C C . CYS F 1 118 ? -10.031 -15.056 61.569 1.00 44.06 135 CYS F C 1
ATOM 10146 O O . CYS F 1 118 ? -10.019 -14.657 62.730 1.00 46.04 135 CYS F O 1
ATOM 10149 N N . PRO F 1 119 ? -10.796 -16.095 61.161 1.00 36.17 136 PRO F N 1
ATOM 10150 C CA . PRO F 1 119 ? -11.702 -16.790 62.091 1.00 43.21 136 PRO F CA 1
ATOM 10151 C C . PRO F 1 119 ? -11.028 -17.785 63.073 1.00 46.78 136 PRO F C 1
ATOM 10152 O O . PRO F 1 119 ? -11.718 -18.329 63.943 1.00 53.44 136 PRO F O 1
ATOM 10156 N N . ASN F 1 120 ? -9.723 -18.035 62.934 1.00 46.45 137 ASN F N 1
ATOM 10157 C CA . ASN F 1 120 ? -9.009 -18.950 63.845 1.00 49.87 137 ASN F CA 1
ATOM 10158 C C . ASN F 1 120 ? -8.968 -18.478 65.289 1.00 46.34 137 ASN F C 1
ATOM 10159 O O . ASN F 1 120 ? -8.664 -17.317 65.571 1.00 46.30 137 ASN F O 1
ATOM 10164 N N . LYS F 1 121 ? -9.346 -19.373 66.195 1.00 47.76 138 LYS F N 1
ATOM 10165 C CA . LYS F 1 121 ? -9.322 -19.076 67.629 1.00 55.46 138 LYS F CA 1
ATOM 10166 C C . LYS F 1 121 ? -7.864 -19.039 68.075 1.00 59.66 138 LYS F C 1
ATOM 10167 O O . LYS F 1 121 ? -7.496 -18.163 68.877 1.00 50.38 138 LYS F O 1
ATOM 10173 N N . CYS F 1 122 ? -7.050 -19.946 67.506 1.00 61.21 139 CYS F N 1
ATOM 10174 C CA . CYS F 1 122 ? -5.607 -20.058 67.833 1.00 56.12 139 CYS F CA 1
ATOM 10175 C C . CYS F 1 122 ? -4.732 -20.335 66.563 1.00 57.53 139 CYS F C 1
ATOM 10176 O O . CYS F 1 122 ? -5.239 -20.560 65.466 1.00 46.61 139 CYS F O 1
ATOM 10179 N N . GLY F 1 123 ? -3.421 -20.338 66.747 1.00 50.87 140 GLY F N 1
ATOM 10180 C CA . GLY F 1 123 ? -2.500 -20.719 65.693 1.00 47.67 140 GLY F CA 1
ATOM 10181 C C . GLY F 1 123 ? -2.326 -19.623 64.669 1.00 46.26 140 GLY F C 1
ATOM 10182 O O . GLY F 1 123 ? -2.612 -18.457 64.928 1.00 39.97 140 GLY F O 1
ATOM 10183 N N . VAL F 1 124 ? -1.838 -20.012 63.502 1.00 48.32 141 VAL F N 1
ATOM 10184 C CA . VAL F 1 124 ? -1.585 -19.077 62.425 1.00 50.24 141 VAL F CA 1
ATOM 10185 C C . VAL F 1 124 ? -2.310 -19.567 61.191 1.00 43.02 141 VAL F C 1
ATOM 10186 O O . VAL F 1 124 ? -1.961 -20.608 60.654 1.00 46.68 141 VAL F O 1
ATOM 10190 N N . MET F 1 125 ? -3.327 -18.816 60.770 1.00 44.15 142 MET F N 1
ATOM 10191 C CA . MET F 1 125 ? -4.059 -19.081 59.526 1.00 44.01 142 MET F CA 1
ATOM 10192 C C . MET F 1 125 ? -3.559 -18.153 58.426 1.00 43.88 142 MET F C 1
ATOM 10193 O O . MET F 1 125 ? -3.382 -16.959 58.640 1.00 47.10 142 MET F O 1
ATOM 10198 N N . LEU F 1 126 ? -3.319 -18.721 57.258 1.00 43.37 143 LEU F N 1
ATOM 10199 C CA . LEU F 1 126 ? -2.889 -17.953 56.131 1.00 45.91 143 LEU F CA 1
ATOM 10200 C C . LEU F 1 126 ? -4.101 -17.853 55.241 1.00 49.27 143 LEU F C 1
ATOM 10201 O O . LEU F 1 126 ? -4.534 -18.840 54.656 1.00 45.45 143 LEU F O 1
ATOM 10206 N N . GLN F 1 127 ? -4.647 -16.645 55.153 1.00 45.60 144 GLN F N 1
ATOM 10207 C CA . GLN F 1 127 ? -5.914 -16.408 54.476 1.00 46.32 144 GLN F CA 1
ATOM 10208 C C . GLN F 1 127 ? -5.686 -15.502 53.274 1.00 45.86 144 GLN F C 1
ATOM 10209 O O . GLN F 1 127 ? -5.208 -14.383 53.423 1.00 45.40 144 GLN F O 1
ATOM 10215 N N . THR F 1 128 ? -6.056 -15.977 52.093 1.00 46.86 145 THR F N 1
ATOM 10216 C CA . THR F 1 128 ? -5.998 -15.157 50.892 1.00 53.22 145 THR F CA 1
ATOM 10217 C C . THR F 1 128 ? -7.113 -14.102 50.904 1.00 52.01 145 THR F C 1
ATOM 10218 O O . THR F 1 128 ? -8.282 -14.433 51.025 1.00 51.79 145 THR F O 1
ATOM 10222 N N . LEU F 1 129 ? -6.718 -12.838 50.786 1.00 45.96 146 LEU F N 1
ATOM 10223 C CA . LEU F 1 129 ? -7.628 -11.701 50.740 1.00 48.69 146 LEU F CA 1
ATOM 10224 C C . LEU F 1 129 ? -7.464 -10.926 49.428 1.00 44.88 146 LEU F C 1
ATOM 10225 O O . LEU F 1 129 ? -6.367 -10.864 48.856 1.00 46.52 146 LEU F O 1
ATOM 10230 N N . ILE F 1 130 ? -8.561 -10.335 48.968 1.00 40.95 147 ILE F N 1
ATOM 10231 C CA . ILE F 1 130 ? -8.565 -9.423 47.824 1.00 39.80 147 ILE F CA 1
ATOM 10232 C C . ILE F 1 130 ? -8.747 -8.032 48.399 1.00 39.41 147 ILE F C 1
ATOM 10233 O O . ILE F 1 130 ? -9.736 -7.777 49.107 1.00 46.46 147 ILE F O 1
ATOM 10238 N N . TRP F 1 131 ? -7.835 -7.132 48.060 1.00 41.65 148 TRP F N 1
ATOM 10239 C CA . TRP F 1 131 ? -7.902 -5.744 48.509 1.00 45.43 148 TRP F CA 1
ATOM 10240 C C . TRP F 1 131 ? -8.661 -4.949 47.453 1.00 47.95 148 TRP F C 1
ATOM 10241 O O . TRP F 1 131 ? -8.229 -4.853 46.313 1.00 47.92 148 TRP F O 1
ATOM 10252 N N . CYS F 1 132 ? -9.787 -4.369 47.844 1.00 46.17 149 CYS F N 1
ATOM 10253 C CA . CYS F 1 132 ? -10.692 -3.737 46.894 1.00 50.15 149 CYS F CA 1
ATOM 10254 C C . CYS F 1 132 ? -10.099 -2.478 46.248 1.00 51.68 149 CYS F C 1
ATOM 10255 O O . CYS F 1 132 ? -10.431 -2.163 45.108 1.00 48.93 149 CYS F O 1
ATOM 10258 N N . LYS F 1 133 ? -9.193 -1.781 46.937 1.00 50.24 150 LYS F N 1
ATOM 10259 C CA . LYS F 1 133 ? -8.579 -0.556 46.353 1.00 58.09 150 LYS F CA 1
ATOM 10260 C C . LYS F 1 133 ? -7.896 -0.761 44.981 1.00 46.14 150 LYS F C 1
ATOM 10261 O O . LYS F 1 133 ? -8.010 0.100 44.097 1.00 48.57 150 LYS F O 1
ATOM 10267 N N . ASN F 1 134 ? -7.227 -1.895 44.801 1.00 43.60 151 ASN F N 1
ATOM 10268 C CA . ASN F 1 134 ? -6.429 -2.152 43.595 1.00 44.46 151 ASN F CA 1
ATOM 10269 C C . ASN F 1 134 ? -6.581 -3.552 43.029 1.00 47.37 151 ASN F C 1
ATOM 10270 O O . ASN F 1 134 ? -5.830 -3.948 42.152 1.00 46.47 151 ASN F O 1
ATOM 10275 N N . CYS F 1 135 ? -7.560 -4.299 43.532 1.00 48.38 152 CYS F N 1
ATOM 10276 C CA . CYS F 1 135 ? -7.743 -5.693 43.191 1.00 44.24 152 CYS F CA 1
ATOM 10277 C C . CYS F 1 135 ? -6.520 -6.591 43.411 1.00 50.32 152 CYS F C 1
ATOM 10278 O O . CYS F 1 135 ? -6.408 -7.641 42.782 1.00 45.95 152 CYS F O 1
ATOM 10281 N N . LYS F 1 136 ? -5.661 -6.207 44.361 1.00 54.43 153 LYS F N 1
ATOM 10282 C CA . LYS F 1 136 ? -4.476 -6.985 44.732 1.00 61.97 153 LYS F CA 1
ATOM 10283 C C . LYS F 1 136 ? -4.883 -8.162 45.637 1.00 59.54 153 LYS F C 1
ATOM 10284 O O . LYS F 1 136 ? -5.535 -7.968 46.672 1.00 47.99 153 LYS F O 1
ATOM 10290 N N . LYS F 1 137 ? -4.521 -9.370 45.198 1.00 65.36 154 LYS F N 1
ATOM 10291 C CA . LYS F 1 137 ? -4.767 -10.633 45.907 1.00 71.36 154 LYS F CA 1
ATOM 10292 C C . LYS F 1 137 ? -3.473 -10.965 46.665 1.00 73.39 154 LYS F C 1
ATOM 10293 O O . LYS F 1 137 ? -2.423 -11.114 46.033 1.00 76.69 154 LYS F O 1
ATOM 10299 N N . GLU F 1 138 ? -3.538 -11.036 48.002 1.00 69.40 155 GLU F N 1
ATOM 10300 C CA . GLU F 1 138 ? -2.364 -11.321 48.855 1.00 75.49 155 GLU F CA 1
ATOM 10301 C C . GLU F 1 138 ? -2.714 -12.236 50.033 1.00 70.31 155 GLU F C 1
ATOM 10302 O O . GLU F 1 138 ? -3.860 -12.317 50.450 1.00 64.71 155 GLU F O 1
ATOM 10308 N N . VAL F 1 139 ? -1.705 -12.901 50.579 1.00 66.41 156 VAL F N 1
ATOM 10309 C CA . VAL F 1 139 ? -1.900 -13.874 51.647 1.00 64.53 156 VAL F CA 1
ATOM 10310 C C . VAL F 1 139 ? -1.659 -13.188 52.982 1.00 60.37 156 VAL F C 1
ATOM 10311 O O . VAL F 1 139 ? -0.546 -12.765 53.256 1.00 71.61 156 VAL F O 1
ATOM 10315 N N . HIS F 1 140 ? -2.702 -13.093 53.804 1.00 52.65 157 HIS F N 1
ATOM 10316 C CA . HIS F 1 140 ? -2.643 -12.385 55.084 1.00 55.14 157 HIS F CA 1
ATOM 10317 C C . HIS F 1 140 ? -2.459 -13.426 56.208 1.00 62.12 157 HIS F C 1
ATOM 10318 O O . HIS F 1 140 ? -3.080 -14.490 56.161 1.00 59.09 157 HIS F O 1
ATOM 10325 N N . ALA F 1 141 ? -1.579 -13.141 57.174 1.00 52.71 158 ALA F N 1
ATOM 10326 C CA . ALA F 1 141 ? -1.296 -14.062 58.275 1.00 54.04 158 ALA F CA 1
ATOM 10327 C C . ALA F 1 141 ? -2.177 -13.649 59.441 1.00 57.29 158 ALA F C 1
ATOM 10328 O O . ALA F 1 141 ? -2.095 -12.508 59.901 1.00 58.57 158 ALA F O 1
ATOM 10330 N N . CYS F 1 142 ? -3.033 -14.565 59.893 1.00 54.50 159 CYS F N 1
ATOM 10331 C CA . CYS F 1 142 ? -3.906 -14.340 61.047 1.00 54.19 159 CYS F CA 1
ATOM 10332 C C . CYS F 1 142 ? -3.231 -14.990 62.270 1.00 56.81 159 CYS F C 1
ATOM 10333 O O . CYS F 1 142 ? -3.387 -16.191 62.495 1.00 51.41 159 CYS F O 1
ATOM 10336 N N . ARG F 1 143 ? -2.452 -14.197 63.021 1.00 61.92 160 ARG F N 1
ATOM 10337 C CA . ARG F 1 143 ? -1.584 -14.699 64.110 1.00 65.36 160 ARG F CA 1
ATOM 10338 C C . ARG F 1 143 ? -2.273 -14.605 65.452 1.00 59.03 160 ARG F C 1
ATOM 10339 O O . ARG F 1 143 ? -2.651 -13.520 65.863 1.00 63.29 160 ARG F O 1
ATOM 10347 N N . LYS F 1 144 ? -2.453 -15.736 66.125 1.00 63.83 161 LYS F N 1
ATOM 10348 C CA . LYS F 1 144 ? -2.970 -15.748 67.504 1.00 71.67 161 LYS F CA 1
ATOM 10349 C C . LYS F 1 144 ? -2.011 -16.597 68.355 1.00 64.64 161 LYS F C 1
ATOM 10350 O O . LYS F 1 144 ? -1.108 -17.234 67.812 1.00 64.60 161 LYS F O 1
ATOM 10356 N N . SER F 1 145 ? -2.203 -16.600 69.676 1.00 83.16 162 SER F N 1
ATOM 10357 C CA . SER F 1 145 ? -1.438 -17.469 70.585 1.00 79.67 162 SER F CA 1
ATOM 10358 C C . SER F 1 145 ? -1.610 -18.898 70.167 1.00 72.55 162 SER F C 1
ATOM 10359 O O . SER F 1 145 ? -2.662 -19.242 69.740 1.00 60.04 162 SER F O 1
ATOM 10362 N N . TYR F 1 146 ? -0.591 -19.727 70.315 1.00 74.05 163 TYR F N 1
ATOM 10363 C CA . TYR F 1 146 ? -0.697 -21.150 69.937 1.00 68.56 163 TYR F CA 1
ATOM 10364 C C . TYR F 1 146 ? -1.570 -22.033 70.820 1.00 66.82 163 TYR F C 1
ATOM 10365 O O . TYR F 1 146 ? -2.037 -23.073 70.374 1.00 60.98 163 TYR F O 1
ATOM 10374 N N . ASP F 1 147 ? -1.770 -21.647 72.070 1.00 75.09 164 ASP F N 1
ATOM 10375 C CA . ASP F 1 147 ? -2.438 -22.527 73.021 1.00 86.87 164 ASP F CA 1
ATOM 10376 C C . ASP F 1 147 ? -3.955 -22.524 72.796 1.00 89.13 164 ASP F C 1
ATOM 10377 O O . ASP F 1 147 ? -4.662 -21.637 73.166 1.00 88.32 164 ASP F O 1
ATOM 10382 N N . CYS F 1 148 ? -4.554 -23.524 72.240 1.00 90.50 165 CYS F N 1
ATOM 10383 C CA . CYS F 1 148 ? -5.961 -23.355 72.311 1.00 94.57 165 CYS F CA 1
ATOM 10384 C C . CYS F 1 148 ? -6.525 -24.026 73.603 1.00 93.24 165 CYS F C 1
ATOM 10385 O O . CYS F 1 148 ? -7.714 -23.919 73.867 1.00 96.83 165 CYS F O 1
ATOM 10388 N N . GLY F 1 149 ? -5.658 -24.617 74.437 1.00 98.76 166 GLY F N 1
ATOM 10389 C CA . GLY F 1 149 ? -6.056 -25.252 75.681 1.00 88.09 166 GLY F CA 1
ATOM 10390 C C . GLY F 1 149 ? -5.720 -26.719 75.541 1.00 86.41 166 GLY F C 1
ATOM 10391 O O . GLY F 1 149 ? -6.119 -27.335 74.562 1.00 72.91 166 GLY F O 1
ATOM 10392 N N . GLU F 1 150 ? -4.978 -27.281 76.496 1.00 91.82 167 GLU F N 1
ATOM 10393 C CA . GLU F 1 150 ? -4.533 -28.680 76.410 1.00 86.16 167 GLU F CA 1
ATOM 10394 C C . GLU F 1 150 ? -5.744 -29.617 76.387 1.00 76.84 167 GLU F C 1
ATOM 10395 O O . GLU F 1 150 ? -6.676 -29.458 77.169 1.00 72.51 167 GLU F O 1
ATOM 10401 N N . ARG F 1 151 ? -5.742 -30.587 75.491 1.00 64.27 168 ARG F N 1
ATOM 10402 C CA . ARG F 1 151 ? -6.866 -31.496 75.427 1.00 64.05 168 ARG F CA 1
ATOM 10403 C C . ARG F 1 151 ? -6.655 -32.555 76.484 1.00 69.98 168 ARG F C 1
ATOM 10404 O O . ARG F 1 151 ? -5.551 -33.070 76.645 1.00 71.11 168 ARG F O 1
ATOM 10412 N N . ASN F 1 152 ? -7.702 -32.887 77.221 1.00 67.40 169 ASN F N 1
ATOM 10413 C CA . ASN F 1 152 ? -7.599 -33.988 78.175 1.00 74.01 169 ASN F CA 1
ATOM 10414 C C . ASN F 1 152 ? -8.383 -35.174 77.616 1.00 56.60 169 ASN F C 1
ATOM 10415 O O . ASN F 1 152 ? -9.578 -35.075 77.357 1.00 71.68 169 ASN F O 1
ATOM 10420 N N . VAL F 1 153 ? -7.684 -36.280 77.376 1.00 56.11 170 VAL F N 1
ATOM 10421 C CA . VAL F 1 153 ? -8.277 -37.464 76.771 1.00 58.00 170 VAL F CA 1
ATOM 10422 C C . VAL F 1 153 ? -8.218 -38.609 77.781 1.00 67.83 170 VAL F C 1
ATOM 10423 O O . VAL F 1 153 ? -7.134 -38.961 78.276 1.00 64.16 170 VAL F O 1
ATOM 10427 N N . GLU F 1 154 ? -9.396 -39.153 78.098 1.00 60.33 171 GLU F N 1
ATOM 10428 C CA . GLU F 1 154 ? -9.549 -40.292 78.994 1.00 70.61 171 GLU F CA 1
ATOM 10429 C C . GLU F 1 154 ? -10.141 -41.427 78.179 1.00 59.79 171 GLU F C 1
ATOM 10430 O O . GLU F 1 154 ? -11.216 -41.284 77.594 1.00 56.16 171 GLU F O 1
ATOM 10436 N N . VAL F 1 155 ? -9.433 -42.544 78.127 1.00 49.09 172 VAL F N 1
ATOM 10437 C CA . VAL F 1 155 ? -9.868 -43.661 77.298 1.00 62.74 172 VAL F CA 1
ATOM 10438 C C . VAL F 1 155 ? -9.638 -44.961 78.083 1.00 64.81 172 VAL F C 1
ATOM 10439 O O . VAL F 1 155 ? -8.532 -45.178 78.593 1.00 54.39 172 VAL F O 1
ATOM 10443 N N . PRO F 1 156 ? -10.687 -45.817 78.219 1.00 63.80 173 PRO F N 1
ATOM 10444 C CA . PRO F 1 156 ? -10.441 -47.095 78.895 1.00 63.38 173 PRO F CA 1
ATOM 10445 C C . PRO F 1 156 ? -9.443 -47.971 78.142 1.00 67.44 173 PRO F C 1
ATOM 10446 O O . PRO F 1 156 ? -9.370 -47.923 76.907 1.00 56.29 173 PRO F O 1
ATOM 10450 N N . GLN F 1 157 ? -8.673 -48.750 78.899 1.00 77.06 174 GLN F N 1
ATOM 10451 C CA . GLN F 1 157 ? -7.854 -49.837 78.358 1.00 74.07 174 GLN F CA 1
ATOM 10452 C C . GLN F 1 157 ? -8.687 -50.712 77.407 1.00 84.97 174 GLN F C 1
ATOM 10453 O O . GLN F 1 157 ? -9.885 -50.906 77.644 1.00 66.19 174 GLN F O 1
ATOM 10459 N N . MET F 1 158 ? -8.054 -51.171 76.317 1.00 89.27 175 MET F N 1
ATOM 10460 C CA . MET F 1 158 ? -8.686 -51.970 75.239 1.00 93.32 175 MET F CA 1
ATOM 10461 C C . MET F 1 158 ? -9.589 -51.194 74.258 1.00 88.97 175 MET F C 1
ATOM 10462 O O . MET F 1 158 ? -9.991 -51.755 73.243 1.00 85.90 175 MET F O 1
ATOM 10467 N N . GLU F 1 159 ? -9.902 -49.932 74.553 1.00 87.64 176 GLU F N 1
ATOM 10468 C CA . GLU F 1 159 ? -10.702 -49.064 73.667 1.00 87.93 176 GLU F CA 1
ATOM 10469 C C . GLU F 1 159 ? -9.776 -48.266 72.708 1.00 88.52 176 GLU F C 1
ATOM 10470 O O . GLU F 1 159 ? -8.554 -48.212 72.920 1.00 81.84 176 GLU F O 1
ATOM 10476 N N . ASP F 1 160 ? -10.355 -47.690 71.642 1.00 87.43 177 ASP F N 1
ATOM 10477 C CA . ASP F 1 160 ? -9.644 -46.792 70.676 1.00 87.96 177 ASP F CA 1
ATOM 10478 C C . ASP F 1 160 ? -9.233 -45.391 71.222 1.00 80.46 177 ASP F C 1
ATOM 10479 O O . ASP F 1 160 ? -10.055 -44.681 71.817 1.00 81.32 177 ASP F O 1
ATOM 10484 N N . MET F 1 161 ? -7.978 -45.000 70.970 1.00 72.63 178 MET F N 1
ATOM 10485 C CA . MET F 1 161 ? -7.468 -43.645 71.252 1.00 73.83 178 MET F CA 1
ATOM 10486 C C . MET F 1 161 ? -7.441 -42.833 69.953 1.00 70.74 178 MET F C 1
ATOM 10487 O O . MET F 1 161 ? -6.656 -43.140 69.052 1.00 65.27 178 MET F O 1
ATOM 10492 N N . ILE F 1 162 ? -8.303 -41.814 69.861 1.00 66.90 179 ILE F N 1
ATOM 10493 C CA . ILE F 1 162 ? -8.328 -40.868 68.720 1.00 73.42 179 ILE F CA 1
ATOM 10494 C C . ILE F 1 162 ? -7.839 -39.500 69.212 1.00 64.82 179 ILE F C 1
ATOM 10495 O O . ILE F 1 162 ? -8.456 -38.903 70.088 1.00 65.80 179 ILE F O 1
ATOM 10500 N N . LEU F 1 163 ? -6.725 -39.012 68.682 1.00 67.88 180 LEU F N 1
ATOM 10501 C CA . LEU F 1 163 ? -6.292 -37.649 68.971 1.00 65.92 180 LEU F CA 1
ATOM 10502 C C . LEU F 1 163 ? -6.670 -36.827 67.753 1.00 65.50 180 LEU F C 1
ATOM 10503 O O . LEU F 1 163 ? -6.253 -37.154 66.648 1.00 57.04 180 LEU F O 1
ATOM 10508 N N . ASP F 1 164 ? -7.476 -35.782 67.940 1.00 59.79 181 ASP F N 1
ATOM 10509 C CA . ASP F 1 164 ? -7.999 -35.002 66.798 1.00 65.71 181 ASP F CA 1
ATOM 10510 C C . ASP F 1 164 ? -7.393 -33.605 66.765 1.00 57.22 181 ASP F C 1
ATOM 10511 O O . ASP F 1 164 ? -7.662 -32.774 67.636 1.00 59.93 181 ASP F O 1
ATOM 10516 N N . CYS F 1 165 ? -6.574 -33.365 65.744 1.00 69.24 182 CYS F N 1
ATOM 10517 C CA . CYS F 1 165 ? -5.852 -32.103 65.580 1.00 65.96 182 CYS F CA 1
ATOM 10518 C C . CYS F 1 165 ? -6.558 -31.111 64.654 1.00 61.84 182 CYS F C 1
ATOM 10519 O O . CYS F 1 165 ? -6.118 -29.966 64.549 1.00 59.26 182 CYS F O 1
ATOM 10522 N N . GLU F 1 166 ? -7.634 -31.552 63.992 1.00 57.51 183 GLU F N 1
ATOM 10523 C CA . GLU F 1 166 ? -8.427 -30.705 63.100 1.00 60.25 183 GLU F CA 1
ATOM 10524 C C . GLU F 1 166 ? -9.153 -29.565 63.805 1.00 54.74 183 GLU F C 1
ATOM 10525 O O . GLU F 1 166 ? -9.745 -29.736 64.863 1.00 53.21 183 GLU F O 1
ATOM 10531 N N . LEU F 1 167 ? -9.098 -28.402 63.182 1.00 55.06 184 LEU F N 1
ATOM 10532 C CA . LEU F 1 167 ? -9.909 -27.266 63.542 1.00 52.85 184 LEU F CA 1
ATOM 10533 C C . LEU F 1 167 ? -10.660 -26.878 62.271 1.00 55.16 184 LEU F C 1
ATOM 10534 O O . LEU F 1 167 ? -10.206 -27.180 61.152 1.00 48.54 184 LEU F O 1
ATOM 10539 N N . ASN F 1 168 ? -11.811 -26.227 62.438 1.00 58.55 185 ASN F N 1
ATOM 10540 C CA . ASN F 1 168 ? -12.676 -25.837 61.305 1.00 52.75 185 ASN F CA 1
ATOM 10541 C C . ASN F 1 168 ? -11.978 -25.036 60.244 1.00 51.71 185 ASN F C 1
ATOM 10542 O O . ASN F 1 168 ? -12.110 -25.323 59.058 1.00 53.60 185 ASN F O 1
ATOM 10547 N N . TRP F 1 169 ? -11.212 -24.041 60.677 1.00 48.73 186 TRP F N 1
ATOM 10548 C CA . TRP F 1 169 ? -10.551 -23.154 59.734 1.00 47.64 186 TRP F CA 1
ATOM 10549 C C . TRP F 1 169 ? -9.434 -23.794 58.932 1.00 49.14 186 TRP F C 1
ATOM 10550 O O . TRP F 1 169 ? -8.975 -23.186 57.967 1.00 54.04 186 TRP F O 1
ATOM 10561 N N . HIS F 1 170 ? -8.983 -24.995 59.300 1.00 54.18 187 HIS F N 1
ATOM 10562 C CA . HIS F 1 170 ? -7.856 -25.613 58.582 1.00 54.91 187 HIS F CA 1
ATOM 10563 C C . HIS F 1 170 ? -8.175 -25.768 57.087 1.00 53.28 187 HIS F C 1
ATOM 10564 O O . HIS F 1 170 ? -7.306 -25.558 56.235 1.00 52.62 187 HIS F O 1
ATOM 10571 N N . GLN F 1 171 ? -9.430 -26.107 56.791 1.00 66.51 188 GLN F N 1
ATOM 10572 C CA . GLN F 1 171 ? -9.957 -26.206 55.416 1.00 66.74 188 GLN F CA 1
ATOM 10573 C C . GLN F 1 171 ? -9.673 -24.952 54.556 1.00 60.38 188 GLN F C 1
ATOM 10574 O O . GLN F 1 171 ? -9.268 -25.037 53.388 1.00 59.47 188 GLN F O 1
ATOM 10580 N N . ALA F 1 172 ? -9.834 -23.788 55.176 1.00 65.95 189 ALA F N 1
ATOM 10581 C CA . ALA F 1 172 ? -9.707 -22.492 54.502 1.00 64.49 189 ALA F CA 1
ATOM 10582 C C . ALA F 1 172 ? -8.308 -21.855 54.545 1.00 67.28 189 ALA F C 1
ATOM 10583 O O . ALA F 1 172 ? -8.145 -20.734 54.053 1.00 60.08 189 ALA F O 1
ATOM 10585 N N . SER F 1 173 ? -7.309 -22.541 55.111 1.00 56.88 190 SER F N 1
ATOM 10586 C CA . SER F 1 173 ? -5.944 -21.986 55.206 1.00 55.60 190 SER F CA 1
ATOM 10587 C C . SER F 1 173 ? -5.035 -22.407 54.049 1.00 60.99 190 SER F C 1
ATOM 10588 O O . SER F 1 173 ? -5.111 -23.533 53.557 1.00 63.38 190 SER F O 1
ATOM 10591 N N . GLU F 1 174 ? -4.150 -21.490 53.666 1.00 57.24 191 GLU F N 1
ATOM 10592 C CA . GLU F 1 174 ? -3.225 -21.665 52.546 1.00 67.05 191 GLU F CA 1
ATOM 10593 C C . GLU F 1 174 ? -1.962 -22.271 53.079 1.00 61.27 191 GLU F C 1
ATOM 10594 O O . GLU F 1 174 ? -1.622 -22.049 54.231 1.00 65.33 191 GLU F O 1
ATOM 10600 N N . GLY F 1 175 ? -1.249 -22.977 52.211 1.00 69.47 192 GLY F N 1
ATOM 10601 C CA . GLY F 1 175 ? 0.145 -23.342 52.446 1.00 72.02 192 GLY F CA 1
ATOM 10602 C C . GLY F 1 175 ? 0.382 -24.304 53.587 1.00 64.53 192 GLY F C 1
ATOM 10603 O O . GLY F 1 175 ? 1.438 -24.257 54.225 1.00 65.35 192 GLY F O 1
ATOM 10604 N N . LEU F 1 176 ? -0.606 -25.160 53.843 1.00 60.76 193 LEU F N 1
ATOM 10605 C CA . LEU F 1 176 ? -0.490 -26.205 54.855 1.00 61.77 193 LEU F CA 1
ATOM 10606 C C . LEU F 1 176 ? 0.303 -27.382 54.282 1.00 65.49 193 LEU F C 1
ATOM 10607 O O . LEU F 1 176 ? 0.115 -27.768 53.117 1.00 65.61 193 LEU F O 1
ATOM 10612 N N . THR F 1 177 ? 1.179 -27.954 55.105 1.00 59.73 194 THR F N 1
ATOM 10613 C CA . THR F 1 177 ? 1.942 -29.138 54.714 1.00 61.49 194 THR F CA 1
ATOM 10614 C C . THR F 1 177 ? 1.271 -30.370 55.328 1.00 64.12 194 THR F C 1
ATOM 10615 O O . THR F 1 177 ? 0.212 -30.789 54.855 1.00 70.37 194 THR F O 1
ATOM 10619 N N . ASP F 1 178 ? 1.849 -30.915 56.398 1.00 67.80 195 ASP F N 1
ATOM 10620 C CA . ASP F 1 178 ? 1.438 -32.208 56.949 1.00 67.41 195 ASP F CA 1
ATOM 10621 C C . ASP F 1 178 ? 1.002 -32.039 58.398 1.00 57.25 195 ASP F C 1
ATOM 10622 O O . ASP F 1 178 ? 1.485 -31.145 59.090 1.00 56.19 195 ASP F O 1
ATOM 10627 N N . TYR F 1 179 ? 0.117 -32.921 58.858 1.00 60.26 196 TYR F N 1
ATOM 10628 C CA . TYR F 1 179 ? -0.127 -33.103 60.299 1.00 60.91 196 TYR F CA 1
ATOM 10629 C C . TYR F 1 179 ? 0.866 -34.141 60.819 1.00 62.49 196 TYR F C 1
ATOM 10630 O O . TYR F 1 179 ? 0.879 -35.283 60.347 1.00 68.26 196 TYR F O 1
ATOM 10639 N N . SER F 1 180 ? 1.690 -33.735 61.785 1.00 57.74 197 SER F N 1
ATOM 10640 C CA . SER F 1 180 ? 2.661 -34.611 62.428 1.00 64.47 197 SER F CA 1
ATOM 10641 C C . SER F 1 180 ? 2.291 -34.810 63.898 1.00 74.29 197 SER F C 1
ATOM 10642 O O . SER F 1 180 ? 1.999 -33.838 64.593 1.00 76.93 197 SER F O 1
ATOM 10645 N N . PHE F 1 181 ? 2.319 -36.063 64.369 1.00 68.33 198 PHE F N 1
ATOM 10646 C CA . PHE F 1 181 ? 2.055 -36.400 65.784 1.00 65.52 198 PHE F CA 1
ATOM 10647 C C . PHE F 1 181 ? 3.314 -36.926 66.497 1.00 72.05 198 PHE F C 1
ATOM 10648 O O . PHE F 1 181 ? 3.994 -37.826 65.988 1.00 77.41 198 PHE F O 1
ATOM 10656 N N . TYR F 1 182 ? 3.608 -36.350 67.664 1.00 62.22 199 TYR F N 1
ATOM 10657 C CA . TYR F 1 182 ? 4.747 -36.727 68.488 1.00 71.18 199 TYR F CA 1
ATOM 10658 C C . TYR F 1 182 ? 4.287 -37.342 69.826 1.00 75.64 199 TYR F C 1
ATOM 10659 O O . TYR F 1 182 ? 3.265 -36.910 70.367 1.00 65.85 199 TYR F O 1
ATOM 10668 N N . ARG F 1 183 ? 5.028 -38.347 70.333 1.00 79.10 200 ARG F N 1
ATOM 10669 C CA . ARG F 1 183 ? 5.035 -38.703 71.7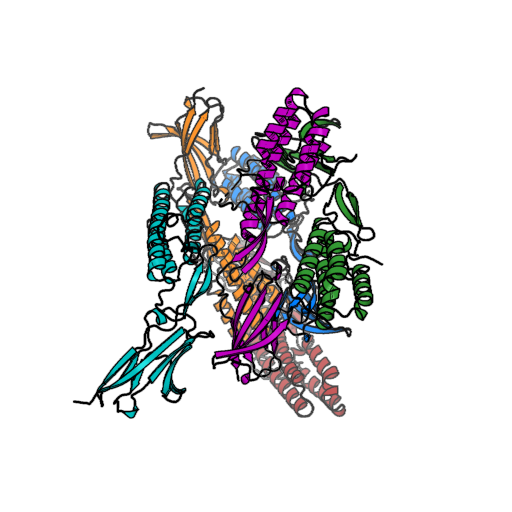74 1.00 78.50 200 ARG F CA 1
ATOM 10670 C C . ARG F 1 183 ? 6.043 -37.780 72.451 1.00 70.92 200 ARG F C 1
ATOM 10671 O O . ARG F 1 183 ? 7.233 -37.818 72.111 1.00 67.18 200 ARG F O 1
ATOM 10679 N N . VAL F 1 184 ? 5.572 -36.979 73.402 1.00 71.01 201 VAL F N 1
ATOM 10680 C CA . VAL F 1 184 ? 6.443 -36.222 74.298 1.00 85.15 201 VAL F CA 1
ATOM 10681 C C . VAL F 1 184 ? 6.772 -37.205 75.422 1.00 93.45 201 VAL F C 1
ATOM 10682 O O . VAL F 1 184 ? 5.991 -38.123 75.698 1.00 76.32 201 VAL F O 1
ATOM 10686 N N . TRP F 1 185 ? 7.937 -37.032 76.037 1.00 97.54 202 TRP F N 1
ATOM 10687 C CA . TRP F 1 185 ? 8.346 -37.859 77.168 1.00 96.78 202 TRP F CA 1
ATOM 10688 C C . TRP F 1 185 ? 8.610 -37.000 78.405 1.00 105.47 202 TRP F C 1
ATOM 10689 O O . TRP F 1 185 ? 8.957 -35.818 78.295 1.00 105.64 202 TRP F O 1
ATOM 10700 N N . GLY F 1 186 ? 8.448 -37.610 79.582 1.00 116.68 203 GLY F N 1
ATOM 10701 C CA . GLY F 1 186 ? 8.736 -36.960 80.867 1.00 116.86 203 GLY F CA 1
ATOM 10702 C C . GLY F 1 186 ? 10.190 -36.545 81.063 1.00 124.47 203 GLY F C 1
ATOM 10703 O O . GLY F 1 186 ? 10.485 -35.737 81.944 1.00 121.70 203 GLY F O 1
ATOM 10704 N N . ASN F 1 187 ? 11.091 -37.102 80.243 1.00 124.03 204 ASN F N 1
ATOM 10705 C CA . ASN F 1 187 ? 12.513 -36.710 80.188 1.00 120.61 204 ASN F CA 1
ATOM 10706 C C . ASN F 1 187 ? 12.879 -35.590 79.172 1.00 128.13 204 ASN F C 1
ATOM 10707 O O . ASN F 1 187 ? 14.002 -35.562 78.661 1.00 129.46 204 ASN F O 1
ATOM 10712 N N . ASN F 1 188 ? 11.944 -34.677 78.886 1.00 128.19 205 ASN F N 1
ATOM 10713 C CA . ASN F 1 188 ? 12.207 -33.465 78.084 1.00 127.80 205 ASN F CA 1
ATOM 10714 C C . ASN F 1 188 ? 12.604 -33.699 76.609 1.00 136.19 205 ASN F C 1
ATOM 10715 O O . ASN F 1 188 ? 13.334 -32.893 76.019 1.00 128.71 205 ASN F O 1
ATOM 10720 N N . THR F 1 189 ? 12.123 -34.796 76.020 1.00 134.81 206 THR F N 1
ATOM 10721 C CA . THR F 1 189 ? 12.347 -35.100 74.588 1.00 123.46 206 THR F CA 1
ATOM 10722 C C . THR F 1 189 ? 11.078 -35.697 73.959 1.00 116.52 206 THR F C 1
ATOM 10723 O O . THR F 1 189 ? 10.213 -36.196 74.678 1.00 114.12 206 THR F O 1
ATOM 10727 N N . GLU F 1 190 ? 11.005 -35.659 72.623 1.00 102.34 207 GLU F N 1
ATOM 10728 C CA . GLU F 1 190 ? 9.821 -36.078 71.842 1.00 93.28 207 GLU F CA 1
ATOM 10729 C C . GLU F 1 190 ? 10.115 -37.330 70.969 1.00 89.17 207 GLU F C 1
ATOM 10730 O O . GLU F 1 190 ? 11.200 -37.902 71.063 1.00 100.35 207 GLU F O 1
ATOM 10736 N N . THR F 1 191 ? 9.139 -37.768 70.158 1.00 94.57 208 THR F N 1
ATOM 10737 C CA . THR F 1 191 ? 9.319 -38.872 69.163 1.00 90.74 208 THR F CA 1
ATOM 10738 C C . THR F 1 191 ? 8.172 -38.939 68.118 1.00 95.18 208 THR F C 1
ATOM 10739 O O . THR F 1 191 ? 7.010 -39.110 68.480 1.00 96.55 208 THR F O 1
ATOM 10743 N N . LEU F 1 192 ? 8.511 -38.863 66.830 1.00 90.47 209 LEU F N 1
ATOM 10744 C CA . LEU F 1 192 ? 7.509 -38.803 65.746 1.00 83.71 209 LEU F CA 1
ATOM 10745 C C . LEU F 1 192 ? 6.776 -40.132 65.578 1.00 76.66 209 LEU F C 1
ATOM 10746 O O . LEU F 1 192 ? 7.425 -41.158 65.445 1.00 79.36 209 LEU F O 1
ATOM 10751 N N . VAL F 1 193 ? 5.441 -40.101 65.562 1.00 69.68 210 VAL F N 1
ATOM 10752 C CA . VAL F 1 193 ? 4.600 -41.316 65.491 1.00 78.98 210 VAL F CA 1
ATOM 10753 C C . VAL F 1 193 ? 3.721 -41.430 64.239 1.00 77.38 210 VAL F C 1
ATOM 10754 O O . VAL F 1 193 ? 3.329 -42.535 63.883 1.00 73.14 210 VAL F O 1
ATOM 10758 N N . SER F 1 194 ? 3.378 -40.305 63.609 1.00 80.02 211 SER F N 1
ATOM 10759 C CA . SER F 1 194 ? 2.478 -40.276 62.445 1.00 76.99 211 SER F CA 1
ATOM 10760 C C . SER F 1 194 ? 2.815 -39.047 61.599 1.00 77.15 211 SER F C 1
ATOM 10761 O O . SER F 1 194 ? 3.263 -38.029 62.135 1.00 74.51 211 SER F O 1
ATOM 10764 N N . LYS F 1 195 ? 2.603 -39.152 60.289 1.00 86.82 212 LYS F N 1
ATOM 10765 C CA . LYS F 1 195 ? 2.770 -38.022 59.371 1.00 81.42 212 LYS F CA 1
ATOM 10766 C C . LYS F 1 195 ? 1.936 -38.243 58.118 1.00 85.35 212 LYS F C 1
ATOM 10767 O O . LYS F 1 195 ? 2.098 -39.257 57.439 1.00 80.37 212 LYS F O 1
ATOM 10773 N N . GLY F 1 196 ? 1.058 -37.293 57.811 1.00 91.45 213 GLY F N 1
ATOM 10774 C CA . GLY F 1 196 ? 0.219 -37.394 56.628 1.00 92.68 213 GLY F CA 1
ATOM 10775 C C . GLY F 1 196 ? -0.811 -36.297 56.543 1.00 88.52 213 GLY F C 1
ATOM 10776 O O . GLY F 1 196 ? -0.826 -35.377 57.362 1.00 91.37 213 GLY F O 1
ATOM 10777 N N . LYS F 1 197 ? -1.667 -36.414 55.538 1.00 87.33 214 LYS F N 1
ATOM 10778 C CA . LYS F 1 197 ? -2.746 -35.465 55.319 1.00 97.92 214 LYS F CA 1
ATOM 10779 C C . LYS F 1 197 ? -3.767 -35.609 56.473 1.00 103.14 214 LYS F C 1
ATOM 10780 O O . LYS F 1 197 ? -4.402 -34.630 56.854 1.00 112.58 214 LYS F O 1
ATOM 10786 N N . GLU F 1 198 ? -3.899 -36.803 57.058 1.00 92.69 215 GLU F N 1
ATOM 10787 C CA . GLU F 1 198 ? -4.951 -37.039 58.059 1.00 88.45 215 GLU F CA 1
ATOM 10788 C C . GLU F 1 198 ? -4.756 -36.233 59.342 1.00 81.64 215 GLU F C 1
ATOM 10789 O O . GLU F 1 198 ? -3.662 -36.201 59.910 1.00 69.42 215 GLU F O 1
ATOM 10795 N N . ALA F 1 199 ? -5.845 -35.595 59.775 1.00 72.58 216 ALA F N 1
ATOM 10796 C CA . ALA F 1 199 ? -5.870 -34.724 60.947 1.00 75.40 216 ALA F CA 1
ATOM 10797 C C . ALA F 1 199 ? -6.013 -35.470 62.289 1.00 80.92 216 ALA F C 1
ATOM 10798 O O . ALA F 1 199 ? -5.968 -34.837 63.354 1.00 69.26 216 ALA F O 1
ATOM 10800 N N . THR F 1 200 ? -6.204 -36.794 62.239 1.00 87.74 217 THR F N 1
ATOM 10801 C CA . THR F 1 200 ? -6.415 -37.621 63.434 1.00 89.32 217 THR F CA 1
ATOM 10802 C C . THR F 1 200 ? -5.320 -38.676 63.558 1.00 82.77 217 THR F C 1
ATOM 10803 O O . THR F 1 200 ? -4.901 -39.242 62.549 1.00 75.79 217 THR F O 1
ATOM 10807 N N . LEU F 1 201 ? -4.865 -38.923 64.789 1.00 77.53 218 LEU F N 1
ATOM 10808 C CA . LEU F 1 201 ? -4.073 -40.115 65.120 1.00 77.06 218 LEU F CA 1
ATOM 10809 C C . LEU F 1 201 ? -4.974 -41.128 65.821 1.00 80.89 218 LEU F C 1
ATOM 10810 O O . LEU F 1 201 ? -5.606 -40.804 66.829 1.00 77.41 218 LEU F O 1
ATOM 10815 N N . THR F 1 202 ? -5.006 -42.346 65.289 1.00 82.43 219 THR F N 1
ATOM 10816 C CA . THR F 1 202 ? -5.785 -43.438 65.839 1.00 83.35 219 THR F CA 1
ATOM 10817 C C . THR F 1 202 ? -4.843 -44.552 66.307 1.00 88.02 219 THR F C 1
ATOM 10818 O O . THR F 1 202 ? -3.811 -44.803 65.683 1.00 87.84 219 THR F O 1
ATOM 10822 N N . LYS F 1 203 ? -5.196 -45.192 67.421 1.00 90.01 220 LYS F N 1
ATOM 10823 C CA . LYS F 1 203 ? -4.475 -46.364 67.945 1.00 93.60 220 LYS F CA 1
ATOM 10824 C C . LYS F 1 203 ? -5.540 -47.377 68.427 1.00 94.99 220 LYS F C 1
ATOM 10825 O O . LYS F 1 203 ? -6.315 -47.051 69.324 1.00 89.61 220 LYS F O 1
ATOM 10831 N N . PRO F 1 204 ? -5.608 -48.590 67.823 1.00 94.90 221 PRO F N 1
ATOM 10832 C CA . PRO F 1 204 ? -6.809 -49.425 68.090 1.00 104.79 221 PRO F CA 1
ATOM 10833 C C . PRO F 1 204 ? -7.141 -49.838 69.557 1.00 98.54 221 PRO F C 1
ATOM 10834 O O . PRO F 1 204 ? -8.295 -49.713 69.975 1.00 93.61 221 PRO F O 1
ATOM 10838 N N . MET F 1 205 ? -6.162 -50.322 70.318 1.00 76.89 222 MET F N 1
ATOM 10839 C CA . MET F 1 205 ? -6.450 -50.988 71.588 1.00 86.63 222 MET F CA 1
ATOM 10840 C C . MET F 1 205 ? -5.470 -50.553 72.660 1.00 78.89 222 MET F C 1
ATOM 10841 O O . MET F 1 205 ? -4.450 -51.197 72.904 1.00 72.20 222 MET F O 1
ATOM 10846 N N . VAL F 1 206 ? -5.815 -49.455 73.319 1.00 72.95 223 VAL F N 1
ATOM 10847 C CA . VAL F 1 206 ? -4.888 -48.758 74.203 1.00 77.42 223 VAL F CA 1
ATOM 10848 C C . VAL F 1 206 ? -4.490 -49.612 75.436 1.00 81.25 223 VAL F C 1
ATOM 10849 O O . VAL F 1 206 ? -5.318 -50.341 75.975 1.00 81.78 223 VAL F O 1
ATOM 10853 N N . GLY F 1 207 ? -3.211 -49.572 75.813 1.00 86.23 224 GLY F N 1
ATOM 10854 C CA . GLY F 1 207 ? -2.715 -50.171 77.061 1.00 81.75 224 GLY F CA 1
ATOM 10855 C C . GLY F 1 207 ? -2.173 -49.025 77.895 1.00 74.62 224 GLY F C 1
ATOM 10856 O O . GLY F 1 207 ? -2.219 -47.893 77.440 1.00 67.37 224 GLY F O 1
ATOM 10857 N N . PRO F 1 208 ? -1.662 -49.298 79.119 1.00 78.17 225 PRO F N 1
ATOM 10858 C CA . PRO F 1 208 ? -0.995 -48.239 79.915 1.00 75.08 225 PRO F CA 1
ATOM 10859 C C . PRO F 1 208 ? 0.318 -47.656 79.333 1.00 79.38 225 PRO F C 1
ATOM 10860 O O . PRO F 1 208 ? 0.720 -46.570 79.757 1.00 80.16 225 PRO F O 1
ATOM 10864 N N . GLU F 1 209 ? 0.985 -48.376 78.419 1.00 75.24 226 GLU F N 1
ATOM 10865 C CA . GLU F 1 209 ? 2.182 -47.866 77.687 1.00 89.30 226 GLU F CA 1
ATOM 10866 C C . GLU F 1 209 ? 1.914 -46.692 76.696 1.00 90.78 226 GLU F C 1
ATOM 10867 O O . GLU F 1 209 ? 2.847 -45.956 76.338 1.00 76.80 226 GLU F O 1
ATOM 10873 N N . ASP F 1 210 ? 0.652 -46.530 76.274 1.00 85.55 227 ASP F N 1
ATOM 10874 C CA . ASP F 1 210 ? 0.188 -45.389 75.456 1.00 78.75 227 ASP F CA 1
ATOM 10875 C C . ASP F 1 210 ? -0.366 -44.193 76.252 1.00 74.34 227 ASP F C 1
ATOM 10876 O O . ASP F 1 210 ? -0.895 -43.268 75.648 1.00 87.18 227 ASP F O 1
ATOM 10881 N N . ALA F 1 211 ? -0.298 -44.210 77.584 1.00 74.79 228 ALA F N 1
ATOM 10882 C CA . ALA F 1 211 ? -0.616 -43.014 78.378 1.00 79.23 228 ALA F CA 1
ATOM 10883 C C . ALA F 1 211 ? 0.550 -42.050 78.284 1.00 86.24 228 ALA F C 1
ATOM 10884 O O . ALA F 1 211 ? 1.651 -42.446 77.901 1.00 86.29 228 ALA F O 1
ATOM 10886 N N . GLY F 1 212 ? 0.303 -40.790 78.632 1.00 87.05 229 GLY F N 1
ATOM 10887 C CA . GLY F 1 212 ? 1.346 -39.766 78.654 1.00 89.96 229 GLY F CA 1
ATOM 10888 C C . GLY F 1 212 ? 0.988 -38.558 77.810 1.00 85.52 229 GLY F C 1
ATOM 10889 O O . GLY F 1 212 ? -0.160 -38.113 77.792 1.00 74.33 229 GLY F O 1
ATOM 10890 N N . SER F 1 213 ? 1.971 -38.018 77.101 1.00 84.36 230 SER F N 1
ATOM 10891 C CA . SER F 1 213 ? 1.788 -36.757 76.392 1.00 75.75 230 SER F CA 1
ATOM 10892 C C . SER F 1 213 ? 1.970 -36.927 74.894 1.00 76.62 230 SER F C 1
ATOM 10893 O O . SER F 1 213 ? 2.849 -37.667 74.442 1.00 62.77 230 SER F O 1
ATOM 10896 N N . TYR F 1 214 ? 1.096 -36.260 74.138 1.00 77.45 231 TYR F N 1
ATOM 10897 C CA . TYR F 1 214 ? 1.161 -36.218 72.677 1.00 68.75 231 TYR F CA 1
ATOM 10898 C C . TYR F 1 214 ? 1.109 -34.770 72.216 1.00 64.13 231 TYR F C 1
ATOM 10899 O O . TYR F 1 214 ? 0.589 -33.895 72.919 1.00 57.35 231 TYR F O 1
ATOM 10908 N N . ARG F 1 215 ? 1.656 -34.521 71.036 1.00 60.75 232 ARG F N 1
ATOM 10909 C CA . ARG F 1 215 ? 1.660 -33.186 70.467 1.00 61.72 232 ARG F CA 1
ATOM 10910 C C . ARG F 1 215 ? 1.438 -33.329 68.985 1.00 63.01 232 ARG F C 1
ATOM 10911 O O . ARG F 1 215 ? 2.115 -34.128 68.324 1.00 63.00 232 ARG F O 1
ATOM 10919 N N . CYS F 1 216 ? 0.464 -32.579 68.485 1.00 58.40 233 CYS F N 1
ATOM 10920 C CA . CYS F 1 216 ? 0.252 -32.415 67.058 1.00 66.03 233 CYS F CA 1
ATOM 10921 C C . CYS F 1 216 ? 0.826 -31.064 66.585 1.00 64.27 233 CYS F C 1
ATOM 10922 O O . CYS F 1 216 ? 0.693 -30.047 67.274 1.00 47.73 233 CYS F O 1
ATOM 10925 N N . GLU F 1 217 ? 1.482 -31.102 65.423 1.00 59.00 234 GLU F N 1
ATOM 10926 C CA . GLU F 1 217 ? 1.920 -29.925 64.669 1.00 61.83 234 GLU F CA 1
ATOM 10927 C C . GLU F 1 217 ? 1.409 -30.074 63.253 1.00 57.36 234 GLU F C 1
ATOM 10928 O O . GLU F 1 217 ? 1.761 -31.048 62.572 1.00 53.81 234 GLU F O 1
ATOM 10934 N N . LEU F 1 218 ? 0.532 -29.145 62.863 1.00 50.85 235 LEU F N 1
ATOM 10935 C CA . LEU F 1 218 ? 0.136 -28.938 61.481 1.00 51.14 235 LEU F CA 1
ATOM 10936 C C . LEU F 1 218 ? 1.137 -27.933 60.937 1.00 50.66 235 LEU F C 1
ATOM 10937 O O . LEU F 1 218 ? 1.182 -26.791 61.406 1.00 44.37 235 LEU F O 1
ATOM 10942 N N . GLY F 1 219 ? 1.957 -28.394 59.998 1.00 50.71 236 GLY F N 1
ATOM 10943 C CA . GLY F 1 219 ? 3.011 -27.585 59.408 1.00 57.71 236 GLY F CA 1
ATOM 10944 C C . GLY F 1 219 ? 2.467 -26.716 58.297 1.00 62.45 236 GLY F C 1
ATOM 10945 O O . GLY F 1 219 ? 1.397 -27.007 57.717 1.00 55.46 236 GLY F O 1
ATOM 10946 N N . SER F 1 220 ? 3.200 -25.633 58.037 1.00 68.33 237 SER F N 1
ATOM 10947 C CA . SER F 1 220 ? 3.014 -24.794 56.860 1.00 74.15 237 SER F CA 1
ATOM 10948 C C . SER F 1 220 ? 4.392 -24.497 56.275 1.00 79.90 237 SER F C 1
ATOM 10949 O O . SER F 1 220 ? 5.423 -24.669 56.941 1.00 68.96 237 SER F O 1
ATOM 10952 N N . VAL F 1 221 ? 4.403 -24.057 55.027 1.00 80.23 238 VAL F N 1
ATOM 10953 C CA . VAL F 1 221 ? 5.645 -23.607 54.366 1.00 77.30 238 VAL F CA 1
ATOM 10954 C C . VAL F 1 221 ? 6.470 -22.608 55.210 1.00 73.32 238 VAL F C 1
ATOM 10955 O O . VAL F 1 221 ? 7.700 -22.616 55.143 1.00 75.68 238 VAL F O 1
ATOM 10959 N N . ASN F 1 222 ? 5.773 -21.765 55.990 1.00 79.04 239 ASN F N 1
ATOM 10960 C CA . ASN F 1 222 ? 6.351 -20.831 57.013 1.00 82.34 239 ASN F CA 1
ATOM 10961 C C . ASN F 1 222 ? 7.191 -21.462 58.169 1.00 79.18 239 ASN F C 1
ATOM 10962 O O . ASN F 1 222 ? 7.113 -22.674 58.448 1.00 63.56 239 ASN F O 1
ATOM 10967 N N . SER F 1 223 ? 7.958 -20.598 58.854 1.00 90.61 240 SER F N 1
ATOM 10968 C CA . SER F 1 223 ? 8.609 -20.936 60.142 1.00 89.96 240 SER F CA 1
ATOM 10969 C C . SER F 1 223 ? 7.532 -21.308 61.171 1.00 86.58 240 SER F C 1
ATOM 10970 O O . SER F 1 223 ? 7.400 -22.482 61.534 1.00 73.16 240 SER F O 1
ATOM 10973 N N . SER F 1 224 ? 6.731 -20.329 61.594 1.00 76.12 241 SER F N 1
ATOM 10974 C CA . SER F 1 224 ? 5.666 -20.602 62.562 1.00 88.76 241 SER F CA 1
ATOM 10975 C C . SER F 1 224 ? 4.669 -21.595 61.916 1.00 78.34 241 SER F C 1
ATOM 10976 O O . SER F 1 224 ? 4.132 -21.305 60.841 1.00 87.73 241 SER F O 1
ATOM 10979 N N . PRO F 1 225 ? 4.479 -22.796 62.522 1.00 73.25 242 PRO F N 1
ATOM 10980 C CA . PRO F 1 225 ? 3.470 -23.732 61.986 1.00 61.54 242 PRO F CA 1
ATOM 10981 C C . PRO F 1 225 ? 2.051 -23.233 62.220 1.00 54.56 242 PRO F C 1
ATOM 10982 O O . PRO F 1 225 ? 1.827 -22.257 62.938 1.00 50.25 242 PRO F O 1
ATOM 10986 N N . ALA F 1 226 ? 1.101 -23.900 61.597 1.00 53.50 243 ALA F N 1
ATOM 10987 C CA . ALA F 1 226 ? -0.262 -23.387 61.556 1.00 49.21 243 ALA F CA 1
ATOM 10988 C C . ALA F 1 226 ? -0.974 -23.637 62.871 1.00 50.93 243 ALA F C 1
ATOM 10989 O O . ALA F 1 226 ? -1.736 -22.783 63.343 1.00 46.38 243 ALA F O 1
ATOM 10991 N N . THR F 1 227 ? -0.736 -24.817 63.450 1.00 48.53 244 THR F N 1
ATOM 10992 C CA . THR F 1 227 ? -1.434 -25.242 64.665 1.00 53.45 244 THR F CA 1
ATOM 10993 C C . THR F 1 227 ? -0.555 -26.175 65.521 1.00 57.38 244 THR F C 1
ATOM 10994 O O . THR F 1 227 ? 0.097 -27.087 64.987 1.00 48.44 244 THR F O 1
ATOM 10998 N N . ILE F 1 228 ? -0.545 -25.925 66.836 1.00 58.71 245 ILE F N 1
ATOM 10999 C CA . ILE F 1 228 ? 0.030 -26.853 67.821 1.00 65.57 245 ILE F CA 1
ATOM 11000 C C . ILE F 1 228 ? -0.988 -27.180 68.916 1.00 57.83 245 ILE F C 1
ATOM 11001 O O . ILE F 1 228 ? -1.449 -26.300 69.626 1.00 50.69 245 ILE F O 1
ATOM 11006 N N . ILE F 1 229 ? -1.316 -28.461 69.045 1.00 55.17 246 ILE F N 1
ATOM 11007 C CA . ILE F 1 229 ? -2.222 -28.951 70.074 1.00 57.69 246 ILE F CA 1
ATOM 11008 C C . ILE F 1 229 ? -1.492 -29.999 70.933 1.00 53.01 246 ILE F C 1
ATOM 11009 O O . ILE F 1 229 ? -0.938 -30.958 70.383 1.00 57.63 246 ILE F O 1
ATOM 11014 N N . ASN F 1 230 ? -1.479 -29.793 72.258 1.00 49.31 247 ASN F N 1
ATOM 11015 C CA . ASN F 1 230 ? -0.978 -30.786 73.222 1.00 56.70 247 ASN F CA 1
ATOM 11016 C C . ASN F 1 230 ? -2.170 -31.611 73.731 1.00 57.01 247 ASN F C 1
ATOM 11017 O O . ASN F 1 230 ? -3.237 -31.054 74.017 1.00 53.34 247 ASN F O 1
ATOM 11022 N N . PHE F 1 231 ? -1.975 -32.928 73.815 1.00 55.14 248 PHE F N 1
ATOM 11023 C CA . PHE F 1 231 ? -2.915 -33.872 74.423 1.00 64.03 248 PHE F CA 1
ATOM 11024 C C . PHE F 1 231 ? -2.258 -34.520 75.662 1.00 64.63 248 PHE F C 1
ATOM 11025 O O . PHE F 1 231 ? -1.087 -34.945 75.588 1.00 63.02 248 PHE F O 1
ATOM 11033 N N . HIS F 1 232 ? -2.981 -34.570 76.791 1.00 69.82 249 HIS F N 1
ATOM 11034 C CA . HIS F 1 232 ? -2.687 -35.551 77.863 1.00 73.28 249 HIS F CA 1
ATOM 11035 C C . HIS F 1 232 ? -3.678 -36.727 77.781 1.00 64.75 249 HIS F C 1
ATOM 11036 O O . HIS F 1 232 ? -4.896 -36.529 77.810 1.00 56.00 249 HIS F O 1
ATOM 11043 N N . VAL F 1 233 ? -3.127 -37.937 77.637 1.00 64.23 250 VAL F N 1
ATOM 11044 C CA . VAL F 1 233 ? -3.886 -39.198 77.592 1.00 65.08 250 VAL F CA 1
ATOM 11045 C C . VAL F 1 233 ? -3.763 -39.979 78.912 1.00 58.26 250 VAL F C 1
ATOM 11046 O O . VAL F 1 233 ? -2.711 -40.562 79.214 1.00 60.54 250 VAL F O 1
ATOM 11050 N N . THR F 1 234 ? -4.838 -39.987 79.699 1.00 59.49 251 THR F N 1
ATOM 11051 C CA . THR F 1 234 ? -4.981 -40.949 80.817 1.00 60.04 251 THR F CA 1
ATOM 11052 C C . THR F 1 234 ? -5.677 -42.205 80.298 1.00 55.51 251 THR F C 1
ATOM 11053 O O . THR F 1 234 ? -6.746 -42.114 79.675 1.00 58.38 251 THR F O 1
ATOM 11057 N N . VAL F 1 235 ? -5.099 -43.371 80.580 1.00 49.34 252 VAL F N 1
ATOM 11058 C CA . VAL F 1 235 ? -5.758 -44.658 80.277 1.00 61.12 252 VAL F CA 1
ATOM 11059 C C . VAL F 1 235 ? -6.528 -45.166 81.514 1.00 70.86 252 VAL F C 1
ATOM 11060 O O . VAL F 1 235 ? -5.906 -45.488 82.540 1.00 58.68 252 VAL F O 1
ATOM 11064 N N . LEU F 1 236 ? -7.865 -45.254 81.399 1.00 64.59 253 LEU F N 1
ATOM 11065 C CA . LEU F 1 236 ? -8.755 -45.692 82.503 1.00 66.81 253 LEU F CA 1
ATOM 11066 C C . LEU F 1 236 ? -8.782 -47.229 82.693 1.00 67.04 253 LEU F C 1
ATOM 11067 O O . LEU F 1 236 ? -8.382 -47.987 81.794 1.00 53.83 253 LEU F O 1
ATOM 11072 N N . PRO F 1 237 ? -9.262 -47.698 83.867 1.00 62.78 254 PRO F N 1
ATOM 11073 C CA . PRO F 1 237 ? -9.163 -49.131 84.182 1.00 65.12 254 PRO F CA 1
ATOM 11074 C C . PRO F 1 237 ? -9.455 -50.173 83.048 1.00 67.05 254 PRO F C 1
ATOM 11075 O O . PRO F 1 237 ? -8.543 -50.910 82.670 1.00 75.68 254 PRO F O 1
ATOM 11079 N N . LYS F 1 238 ? -10.669 -50.197 82.498 1.00 61.82 255 LYS F N 1
ATOM 11080 C CA . LYS F 1 238 ? -11.147 -51.278 81.597 1.00 72.58 255 LYS F CA 1
ATOM 11081 C C . LYS F 1 238 ? -12.575 -51.622 82.003 1.00 65.43 255 LYS F C 1
ATOM 11082 O O . LYS F 1 238 ? -13.473 -51.713 81.155 1.00 57.35 255 LYS F O 1
ATOM 11088 N N . GLU F 1 239 ? -12.741 -51.819 83.317 1.00 55.24 256 GLU F N 1
ATOM 11089 C CA . GLU F 1 239 ? -14.039 -51.942 84.024 1.00 56.05 256 GLU F CA 1
ATOM 11090 C C . GLU F 1 239 ? -15.124 -50.926 83.590 1.00 48.74 256 GLU F C 1
ATOM 11091 O O . GLU F 1 239 ? -14.830 -49.901 82.958 1.00 55.30 256 GLU F O 1
#

Secondary structure (DSSP, 8-state):
----GGGGSHHHHHHHHHIIIIIHHHHS-GGGHHHHHHHHHHHHH---TTTTSSS---SEE-HHHHHHHHHHHHHHHHHHHHTT--HHHHHHHHHHHHHHHHHHHHHHHHHIIIIISS--SSSEEEEEEEETTTTEEEEEEEE--S----EEEEEETTS-EEEE---TTGGG-BSEEEEEEEEE-TTS-EEEEEEES-SEEEESS--GGG-EEEEEEEEESSSS-SEEEEEEEEEE-TT--/---GGGGSHHHHHHHHHIIIIIHHHHS-GGGHHHHHHHHHHHHS-------SEE-HHHHHHHHHHHHHHHHHHHHHT--HHHHHHHHHHHHHHHHHHHHHHHHHIIIIISS--SSSEEEEEEEETTTTEEEEEEEE--S----EEEEEETTSPEEEE---TTGGG-BSEEEEEEEEE-TTS-EEEEEEES-SEEEESS--GGG-EEEEEEEEESSSS-SEEEEEEEEEE--/----GGGGSHHHHHHHHHIIIIIHHHHS-GGGHHHHHHHHHHHHH---TTTTSSS---SEE-HHHHHHHHHHHHHHHHHHHHHT--HHHHHHHHHHHHHHHHHHHHHHHHHIIIIISS--SSSEEEEEEEETTTTEEEEEEEE--S----EEEEEETTS-EEEE---TTGGG-BSEEEEEEEEE-TTS-EEEEEEES-SEEEESS--GGG-EEEEEEEEESSSS-SEEEEEEEEEE-/----GGGGSHHHHHHHHHIIIIIHHHHS-GGGHHHHHHHHHHHHH---TTTTSSSPP-SEE-HHHHHHHHHHHHHHHHHHHHHT--HHHHHHHHHHHHHHHHHHHHHHHHHIIIIISS--SSSEEEEEEEETTTTEEEEEEEE--SB-----------TTTTT-SSEEEEEEEEE-TTS-EEEEEEES----EEEEEEESSSS-SEEEE---/---GGGGSHHHHHHHHHIIIIIHHHHS-GGGHHHHHHHHHHHHS--------SEE-HHHHHHHHHHHHHHHHHHHHHT--HHHHHHHHHHHHHHHHHHHHHHHHHHHHHTSS--SSSEEEEEEEETTTTEEEEEEEE--S----EEEEEETTS-EEEE---GGGTT-BSEEEEEEEEE-TTS-EEEEEEES-SEEEESS--GGG-EEEEEEEEESSSS-SEEEEEEEEEE-/---GGGGSHHHHHHHHHIIIIIHHHHS-GGGHHHHHHHHHHHHH---TTTTSSSPP-SEE-HHHHHHHHHHHHHHHHHHHHHT--HHHHHHHHHHHHHHHHHHHHHHHHHIIIIISS--SSSEEEEEEEETTTTEEEEEEEE--S-S--EEEEEETTS-EEEE---GGGGG-SSEEEEEEEEE-TTS---EEEEES-SEEEESS--GGG-EEEEEEEEESSSS-SEEEEEEEEEE---

Organism: Homo sapiens (NCBI:txid9606)

Foldseek 3Di:
DFFDLLVLPPVLVVVLVCCLPPVCPVAEPPVCSVVLNVVVVVLGGDQCLQCPPPPHDPQKDAPVLSVVLNVQLVVLVVVLRVVSHHYPVSSVSVVVSSVVSSVVSVVSSVCCVVPPPLNDAAFWFWGWMQGRRVRDTDIDISHHHLDPDAAEAEAEAQAKDKDFQDDPCPVVGPFWDKKWKWFQDPVGDIDTDDIGHDRIDMDGRDDQVPFAKMWIFIPGPDDHTRHIYIYGYDHDYPPDD/DFDLLVLDVVLVVLLVCCLPPPCVQAEDPVCSVVLSVVVCVLRGDQDLVDPQKAAPVLSVVLNVQLSVLVVVLRVVSHHYPVSSVSVVVSSVVSSNVSVVSRVVCVPPPPLPDPAFWFWGWMARSVPRDTDTDISHHHQCPDAAEEEAEAQAKDKAFQDDPCPVVGPFWDKKWKWAADPVGDIHTDDIDNDGMDIDGRDDQVPFAKMKIFTAGNDPGTRHIYIYGYGYDYD/DQFDQLVLDPVQVVVLVCCLPPVCVQAEDPVCSVVLNVVVCVLGGDQCLQCVDPDHQPQKAAPVLSVVLNVQLVVQVVCLRVVSHHYPVSSVSVVVSSVVSSNVSVVSRVCCVVPVPLNDQAFKFWGWMQGRVVRDTDIDINHHHQCPDAAEAEAEAQAKDKDAQDDPCPVRGPFWDWKWKWFQDPVRDIDTDDIGHDRIDMDGRDDPVPFAKMKIFTPGNDDHTRHIYIYGYHHHD/DFFDLLVLPPVQVVVLVCCLPPQCVQAEPPVCSVVLVVVVCVLGGDQCLPPVDPDHQQQKDAPVLSCVLNVQLVVQVCVLVVVSHHDPVSSVSVVVSSVVSSNVSNVSRVCCVVPPDLNDPAFWFWGWMARRRPRDIDIDISHHHAAPDAEEPDADDDDCPVVGPFWWKKWKWDADPVRDTHTDDIGNDRTVIKIFTDGVPPTTRHIHHYHD/DFDQLCLDVVQVVLLVCCLPPVCVQAEPPVCSVVLVVVVVVLRGDLDQCVAPQKDAPVLSVVLNVQLSVLSVVLRVVSHHYPVSSVSVSVSSVVSSNVSVVSRVVCVPCPDLNDPAFWFWGWMARSVPRDIDIDISHDHQDPDAAEEEAEQQAKDKDFQDDPCPVVGPFWDWKWKWAQDPVGDIDTDDIDHDRMDIDGRHDQVPFAKMKIFTDGNPPHTRHIYMYGYGYDD/DFDQLVLDPVQVVVLVCCLVPVCVQAEPPVCSVVLNVVVCVLGGDQCQQPPDPPHQPQKDAPVLSVVLNVLLVVQVCVLVVVVHHYPVSSVSVVVSSVVSSNVSVVSRVCCVVDPDLNDPAFWFFAWMQRRVVRDTDTDISHDHQPPDAAEAEAAFQAKDKDAQDDPCVVRGPFWDWKWKWAQDPVGDIGTDDIGNDRMDMDGGDDQVPFAKMWIFTAGPDPGTGHIYIYGYDHDHND

Sequence (1390 aa):
RSPWCVICDPSVVLALKSLEKDYLPGHLDAKHHKAMMERVENAVKDFQELSLNEDAYMGVVDEATLQKGSWSLLKDLKRITDSDVKGDLFVKELFWMLHLQKETFATYVARFQKEAYCPNKCGVMLQTLIWCKNCKKEVHACRKSYDCGERNVEVPQMEDMILDCELNWHQASEGLTDYSFYRVWGNNTETLVSKGKEATLTKPMVGPEDAGSYRCELGSVNSSPATIINFHVTVLPKEFLSPWCVICDPSVVLALKSLEKDYLPGHLDAKHHKAMMERVENAVKDFQEAYMGVVDEATLQKGSWSLLKDLKRITDSDVKGDLFVKELFWMLHLQKETFATYVARFQKEAYCPNKCGVMLQTLIWCKNCKKEVHACRKSYDCGERNVEVPQMEDMILDCELNWHQASEGLTDYSFYRVWGNNTETLVSKGKEATLTKPMVGPEDAGSYRCELGSVNSSPATIINFHVTVLPKRSPWCVICDPSVVLALKSLEKDYLPGHLDAKHHKAMMERVENAVKDFQELSLNEDAYMGVVDEATLQKGSWSLLKDLKRITDSDVKGDLFVKELFWMLHLQKETFATYVARFQKEAYCPNKCGVMLQTLIWCKNCKKEVHACRKSYDCGERRNVEVPQMEDMILDCELNWHQASEGLTDYSFYRVWGNNTETLVSKGKEATLTKPMVGPEDAGSYRCELGSVNSSPATIINFHVTVLPRSPWCVICDPSVVLALKSLEKDYLPGHLDAKHHKAMMERVENAVKDFQELSLNEDAYMGVVDEATLQKGSWSLLKDLKRITDSDVKGDLFVKELFWMLHLQKETFATYVARFQKEAYCPNKCGVMLQTLIWCKNCKKEVHACRKSYDCGERNVLDCELNWHQASEGLTDYSFYRVWGNNTETLVSKGKEATSYRCELGSVNSSPATIINFHVSPWCVICDPSVVLALKSLEKDYLPGHLDAKHHKAMMERVENAVKDFQELAYMGVVDEATLQKGSWSLLKDLKRITDSDVKGDLFVKELFWMLHLQKETFATYVARFQKEAYCPNKCGVMLQTLIWCKNCKKEVHACRKSYDCGERNVEVPQMEDMILDCELNWHQASEGLTDYSFYRVWGNNTETLVSKGKEATLTKPMVGPEDAGSYRCELGSVNSSPATIINFHVTVLPSPWCVICDPSVVLALKSLEKDYLPGHLDAKHHKAMMERVENAVKDFQELSLNEDAYMGVVDEATLQKGSWSLLKDLKRITDSDVKGDLFVKELFWMLHLQKETFATYVARFQKEAYCPNKCGVMLQTLIWCKNCKKEVHACRKSYDCGERNVEVPQMEDMILDCELNWHQASEGLTDYSFYRVWGNNTETLVSKGKEATLTKPMVGPEDAGSYRCELGSVNSSPATIINFHVTVLPKE

Solvent-accessible surface area: 75863 Å² total; per-residue (Å²): 214,31,36,1,0,0,63,21,8,94,58,1,43,120,26,14,126,49,4,64,144,105,18,0,86,51,30,15,97,83,169,85,42,159,59,10,15,92,120,1,72,90,22,4,111,16,3,120,59,11,62,174,74,189,84,70,31,73,14,6,0,28,47,53,16,6,75,104,2,2,120,18,2,45,40,32,7,103,45,4,38,44,17,77,14,116,25,132,88,0,44,149,18,0,15,177,11,4,105,95,8,22,108,37,2,6,85,46,0,40,131,6,18,172,91,39,59,18,57,3,184,11,2,10,4,10,16,36,2,5,60,1,150,89,56,102,108,84,87,51,26,3,156,77,69,104,112,24,35,124,72,104,30,99,8,58,65,142,101,83,2,89,0,72,0,90,30,139,16,5,122,43,3,47,8,8,20,10,8,10,1,52,27,47,97,85,111,146,76,83,63,88,63,38,114,14,40,113,16,52,25,75,82,72,132,1,9,86,121,4,39,25,44,5,41,0,43,0,20,20,74,76,123,35,30,2,2,46,1,57,5,73,1,42,12,53,37,167,131,131,178,87,30,1,0,0,31,21,10,97,53,1,55,91,27,17,99,48,4,84,112,86,17,0,3,5,21,5,27,29,164,84,25,162,62,10,30,93,122,4,88,100,22,7,112,64,8,156,91,122,81,104,15,2,0,28,72,74,16,8,49,93,2,0,91,24,0,43,56,40,8,102,37,3,38,45,18,73,15,91,14,127,95,0,35,158,20,1,22,133,11,2,68,70,13,19,84,51,2,23,90,48,4,53,141,6,37,136,108,39,52,25,56,2,123,15,0,13,2,11,15,25,0,5,60,3,150,81,56,131,114,108,91,50,28,4,163,84,72,79,111,24,37,110,76,113,40,113,7,51,35,83,98,78,0,94,1,76,0,93,29,144,18,5,121,38,3,29,8,12,20,11,9,10,2,48,33,49,109,94,107,150,76,70,69,87,72,40,121,17,39,142,16,60,23,68,83,78,138,0,8,85,132,9,36,24,36,9,42,0,46,0,17,18,73,81,125,49,19,2,0,36,2,69,5,75,1,63,20,90,107,196,199,31,19,1,0,0,38,21,9,93,57,1,55,110,27,13,115,50,3,67,132,106,18,0,87,53,26,14,94,81,167,86,40,164,64,10,26,94,121,2,81,94,20,3,87,44,1,124,60,10,63,178,75,194,81,71,37,76,12,6,0,27,68,74,15,5,82,107,2,1,113,15,1,45,27,22,9,105,39,3,38,48,19,74,13,114,25,133,93,0,45,148,18,1,15,181,12,4,105,73,7,21,74,35,2,8,87,45,0,40,146,6,15,175,96,37,59,18,57,3,185,11,0,9,3,10,17,33,1,6,75,3,142,86,55,129,121,108,89,53,37,4,151,86,72,73,120,18,37,105,78,110,32,121,6,58,70,122,99,79,2,104,0,73,0,95,29,157,17,4,116,58,2,32,9,8,19,9,8,10,2,54,28,47,105,90,108,135,82,83,68,87,69,38,115,16,39,130,17,52,20,79,87,73,120,0,8,84,122,4,35,25,42,5,34,0,43,0,22,19,76,65,123,34,31,2,0,40,1,60,4,64,1,52,15,77,156,209,38,18,1,0,0,26,19,10,100,60,1,57,119,26,20,127,51,4,86,166,96,19,0,87,52,27,14,96,83,169,83,44,166,60,11,25,94,117,3,85,107,19,5,81,40,1,125,56,10,67,176,76,188,80,79,34,74,12,8,0,24,72,31,6,7,47,46,2,3,29,15,3,48,73,20,10,128,127,17,36,99,73,88,18,130,25,133,99,0,45,140,64,1,12,175,10,5,99,93,9,18,115,34,2,10,88,39,0,35,141,6,21,155,86,38,62,11,52,3,178,14,0,3,4,13,16,30,1,5,79,3,172,105,54,108,111,88,89,51,30,3,140,81,92,81,127,22,45,95,70,98,150,85,73,0,93,26,115,9,5,108,48,11,67,29,47,53,34,18,7,8,47,92,35,96,86,119,142,74,86,68,86,96,38,132,25,159,133,26,96,68,48,41,0,43,0,19,20,120,29,126,19,30,1,0,38,1,64,10,105,109,84,33,1,0,0,28,21,14,98,54,2,50,114,26,12,119,48,4,67,157,80,18,0,84,48,26,18,87,68,182,109,36,152,61,10,30,117,130,4,87,93,17,4,100,65,8,130,55,111,147,49,92,13,5,0,31,68,69,10,17,97,104,1,1,125,11,2,42,23,38,7,107,38,2,38,44,19,75,14,114,27,132,88,0,48,144,17,0,27,137,10,2,75,81,11,18,84,56,2,9,88,38,0,46,136,6,38,170,96,38,58,16,59,3,173,11,0,5,4,10,17,19,1,5,81,4,168,74,54,116,121,94,92,52,33,2,144,81,86,85,65,33,36,30,79,75,39,128,8,49,83,129,96,73,1,76,0,58,0,74,32,157,20,6,114,45,3,36,8,6,20,14,9,8,2,49,20,45,103,89,114,141,81,83,70,88,56,36,135,11,38,113,14,54,14,73,58,90,120,2,10,89,123,10,35,25,23,1,35,0,39,0,19,19,69,66,98,27,30,1,0,36,3,48,1,51,1,67,23,73,150,63,28,1,0,0,42,21,21,96,56,1,47,118,27,14,114,47,4,68,138,75,19,0,55,44,26,12,101,63,171,82,38,162,64,10,28,92,116,2,96,79,18,6,124,57,4,114,58,9,63,172,75,193,76,74,47,78,16,8,0,24,74,57,6,8,102,94,2,5,160,18,1,40,95,22,8,125,146,15,39,96,74,81,21,119,25,134,102,0,45,142,62,1,12,166,9,2,103,92,10,21,107,36,3,4,91,58,0,38,136,5,15,165,86,36,66,20,56,4,188,15,2,7,1,15,12,32,1,8,83,3,148,105,55,107,128,65,84,56,20,3,86,85,84,67,101,60,37,111,82,114,32,106,8,50,64,111,96,70,4,84,0,61,0,101,41,149,19,9,179,66,16,78,34,56,75,57,17,9,1,52,31,42,100,95,114,144,77,85,70,92,76,39,125,27,181,138,14,53,18,70,71,90,122,2,9,93,118,11,36,26,42,6,53,0,42,2,18,14,72,15,36,23,24,2,4,32,8,56,3,68,0,48,29,65,92,123,194

InterPro domains:
  IPR013783 Immunoglobulin-like fold [G3DSA:2.60.40.10] (166-256)
  IPR029389 Izumo sperm-egg fusion protein [PF15005] (21-165)
  IPR032699 Izumo protein, immunoglobulin domain [PF16706] (168-255)
  IPR032700 Izumo sperm-egg fusion protein 1 [PTHR35540] (1-347)
  IPR036179 Immunoglobulin-like domain superfamily [SSF48726] (169-253)

GO terms:
  GO:0042802 identical protein binding (F, IPI)
  GO:0005515 protein binding (F, IPI)
  GO:0005886 plasma membrane (C, IDA)
  GO:0016020 membrane (C, IDA)
  GO:0007342 fusion of sperm to egg plasma membrane involved in single fertilization (P, IDA)
  GO:0007155 cell adhesion (P, IC)
  GO:0035036 sperm-egg recognition (P, IDA)
  GO:0005102 signaling receptor binding (F, IPI)
  GO:0005886 plasma membrane (C, TAS)